Protein AF-0000000072252555 (afdb_homodimer)

InterPro domains:
  IPR002792 TRAM domain [PS50926] (82-146)
  IPR010280 (Uracil-5)-methyltransferase family [PF05958] (512-673)
  IPR010280 (Uracil-5)-methyltransferase family [PS51687] (168-676)
  IPR010280 (Uracil-5)-methyltransferase family [PTHR11061] (78-674)
  IPR012340 Nucleic acid-binding, OB-fold [G3DSA:2.40.50.140] (77-161)
  IPR012340 Nucleic acid-binding, OB-fold [SSF50249] (82-146)
  IPR029063 S-adenosyl-L-methionine-dependent methyltransferase superfamily [G3DSA:3.40.50.150] (162-238)
  IPR029063 S-adenosyl-L-methionine-dependent methyltransferase superfamily [G3DSA:3.40.50.150] (467-670)
  IPR029063 S-adenosyl-L-methionine-dependent methyltransferase superfamily [SSF53335] (384-673)
  IPR030391 RNA methyltransferase TrmA, conserved site [PS01231] (658-668)

Solvent-accessible surface area (backbone atoms only — not comparable to full-atom values): 78775 Å² total; per-residue (Å²): 139,86,80,71,85,75,81,81,82,81,77,79,78,80,79,76,79,73,86,76,78,86,80,81,77,82,73,82,82,74,76,74,77,80,66,77,79,73,75,74,75,74,76,75,74,71,76,83,73,82,78,78,79,78,77,78,76,81,70,51,74,80,88,61,70,95,60,77,78,67,74,66,71,82,70,72,86,66,85,70,88,65,79,56,72,67,41,75,43,78,35,55,21,68,36,62,36,84,77,72,38,24,7,32,25,59,43,74,77,47,100,86,39,70,43,43,34,35,24,49,83,37,51,44,62,23,34,30,36,26,30,27,73,41,72,56,94,79,36,30,34,25,40,54,37,34,67,35,62,64,39,22,81,44,56,41,79,49,88,40,76,51,55,84,52,46,45,50,72,56,66,32,50,48,38,32,61,60,54,53,50,51,50,52,48,48,52,52,50,51,53,48,51,53,47,28,53,58,32,32,77,72,70,64,41,53,69,88,60,41,43,73,49,78,62,41,61,49,47,83,65,64,30,58,41,39,29,44,29,60,45,76,29,36,30,17,35,25,41,51,72,62,64,75,63,50,51,48,90,34,43,36,48,42,55,66,72,83,52,40,54,67,79,77,80,78,74,79,90,82,84,78,89,79,74,85,82,77,78,75,64,65,26,35,66,68,72,67,47,74,38,85,20,49,13,40,42,29,72,99,30,92,66,31,17,32,65,57,67,66,56,58,41,37,44,68,66,58,28,52,48,50,44,50,50,50,65,64,40,53,82,29,29,88,70,60,43,21,36,24,27,73,84,78,70,46,58,31,34,37,27,46,33,42,34,48,30,38,25,88,81,67,43,60,32,28,38,39,34,40,27,25,33,70,66,89,44,69,64,33,47,49,52,52,41,50,52,34,46,51,48,34,58,67,26,32,75,61,69,62,30,39,42,25,30,33,34,24,32,30,84,65,77,62,89,65,86,63,48,81,43,76,44,78,60,32,68,85,51,79,58,43,42,33,35,39,44,38,51,74,75,41,25,36,70,18,68,59,55,68,46,79,86,66,52,52,50,35,67,42,46,91,79,56,81,67,73,44,20,56,68,36,44,12,44,46,50,39,52,50,50,73,65,43,65,47,79,78,55,78,63,61,78,65,72,46,79,78,78,82,77,85,83,70,88,71,68,81,52,83,72,73,73,69,76,70,54,41,35,35,38,23,41,50,26,49,46,26,62,66,49,60,71,46,39,87,54,34,49,34,28,39,29,32,18,67,52,58,70,32,31,52,37,19,51,51,23,29,57,73,58,70,46,79,48,55,45,68,41,70,41,53,63,90,81,42,61,61,64,61,53,45,38,70,76,36,56,65,47,73,78,35,42,31,39,27,38,36,37,44,46,60,68,81,33,68,56,66,70,48,42,49,50,63,43,60,40,56,81,82,39,39,51,44,21,39,40,44,38,30,60,26,65,66,35,44,46,52,42,48,53,56,34,41,70,65,24,66,48,40,35,68,41,37,38,34,40,36,44,53,37,63,42,41,50,58,47,33,34,40,36,30,31,36,55,48,74,74,57,65,65,61,64,57,64,67,65,64,65,77,69,79,83,77,77,82,74,79,126,139,81,84,72,82,78,79,78,74,86,72,84,83,76,90,75,80,75,87,80,80,83,79,81,81,78,74,85,75,79,76,74,75,80,66,79,79,74,75,74,75,76,75,75,75,71,77,82,75,84,79,78,80,78,76,78,74,80,70,49,74,78,86,61,68,96,59,76,79,66,75,66,67,82,71,71,85,68,84,70,88,65,81,56,71,68,41,75,44,79,36,54,21,68,35,64,38,83,77,71,39,25,7,32,25,59,44,74,79,46,98,88,38,72,43,44,34,36,23,49,84,38,52,43,62,21,34,30,35,26,32,28,73,42,71,56,95,79,35,31,34,24,38,53,39,33,67,36,56,62,47,23,81,44,55,41,80,49,89,39,76,50,56,83,52,46,45,50,72,58,68,32,50,49,38,31,61,58,55,53,50,50,50,52,47,51,52,52,49,51,54,48,50,55,48,28,52,59,33,32,76,72,71,64,40,54,68,88,60,41,45,72,49,76,63,41,61,48,46,84,63,66,32,59,40,40,30,44,28,62,45,78,29,34,31,18,36,26,41,49,72,62,64,75,63,50,51,49,94,33,56,40,50,41,55,66,72,85,55,41,54,67,79,80,81,80,72,90,75,78,85,76,91,78,74,82,85,75,76,77,66,65,27,37,66,64,74,65,48,75,37,85,21,48,14,39,41,28,74,99,31,92,66,31,16,32,66,56,66,66,58,59,42,36,45,68,65,59,30,51,48,51,45,49,51,51,65,64,41,53,84,29,29,88,70,59,43,20,37,24,27,73,82,78,70,46,57,30,34,36,29,46,32,43,34,48,30,37,25,88,83,68,44,59,31,29,38,37,35,40,27,26,32,72,65,91,46,71,66,32,46,50,52,52,42,49,52,34,47,52,49,33,57,66,26,34,74,62,69,62,27,40,42,24,29,35,35,23,32,30,85,65,78,62,90,65,87,62,49,81,43,78,46,79,60,32,70,85,50,80,57,42,41,34,37,41,58,38,58,38,86,53,23,31,64,17,54,58,57,68,39,78,85,64,48,53,49,34,67,42,45,89,79,56,80,68,74,42,21,56,67,36,43,16,44,46,49,34,52,50,50,74,65,42,65,46,79,78,54,77,65,64,77,64,74,49,80,76,79,79,76,85,81,74,86,76,70,82,51,83,71,72,73,68,78,69,56,42,34,36,38,23,41,50,25,50,47,27,60,67,47,60,70,46,38,88,55,34,49,33,29,38,28,33,18,68,52,56,70,32,31,52,36,19,50,52,22,29,58,72,58,71,46,80,47,55,45,69,40,70,40,55,64,90,80,43,60,63,63,60,53,44,35,69,75,36,54,65,48,72,80,35,43,32,40,26,38,35,38,44,45,60,66,81,33,69,55,68,71,47,41,49,50,61,44,60,42,54,82,84,38,39,50,45,22,39,40,42,38,29,62,26,66,68,35,44,47,52,43,48,54,55,32,41,71,66,24,66,46,40,36,68,41,36,37,36,40,37,44,52,35,64,40,40,50,57,46,32,33,38,38,30,30,34,55,48,75,75,57,65,66,61,64,58,65,67,63,67,67,76,71,80,85,78,78,85,78,79,133

pLDDT: mean 73.62, std 29.55, range [17.42, 98.62]

Foldseek 3Di:
DPDDPPPDPPPPPPCPDPPDDDDPPPDDPPDDDPPPPPPPPPPPPPVDDDDDDPPPPPPPDDPPQPPPPPPPPPDDPPPPQWDDAFDKDKWAFAAADFPARFTWTWRDPDPPDIAIETEALDHHQWIFTWGFHADDDRHTYTYGFFTDPDGGPQFDDAPFPCQLQQFPAFRDSRGHQVRLQVRLLVVLVVLVVVLQVVVVVVPLHDPVQAAADDFAEADPPQQFWQQFQKDKKWKAQFERGRDPQPCDPVNTRGRDDQALPPPPDPDDDDDDDPPDDPPRDHPSPDDSNRAIAIAHDGPPGPQYGYHDQDDRRRDDVVSVLSNLLCVLCRVCCVPQFPGAGLVVRDTWWTIWMWGWAQAQVRAIAIEIETETEPGPDPSSVVSVLVSQVVSCVVQVVVVNHYAWYKYAYDSDSDSDRHHPDMDTSDHDDFWDKHFACLPVDPDVCVVPPCPVSTGQIFTGGPPFDDQRRRSLVSVVLVVCQVQLCLVVQPDLPPPDPDDPDDDPDPPPPPPSPPRAFAEEEEEQCFLNSSVVSCQVSGQAYEYEHQDPVRQVRNVVSCVVVVRPRYHYDNDDLVPDQPVVVCCVGPVVLVVAAHQEYEYEDAQQADDLSNLLSLLPPDPRHRHFKYKYKYQHSNNVSVSVSSNCVSRSQKYWRYKYWGCSDHSHSITIMIIMIGGHVPPVVVVVVVVPPPDDPPPPDDD/DCPPPCPDDPPPDDDPDDDDDDDPDPPDPPDDDDPPPPPPPPPPPPVDDDDPDPPPPPPPDDPPDPPPPPPPPPDDPPPPQWDDAFDKDKWAFAAADFPARFTWTWDDPDPPDIAIETEALDHHQWIFTWGFHADDDRHTYTYGFFTDPDGGPQFDDAPFPCQLQQFPAFRDSRGHQVRLQVRLLVVLVVLVVVLQVVVVVVVLHDPVQAAADDFAEADPPQQFWQQFQKDKKWKAQFERGRDPQPCPPVNTRGRDDQALPPPDDPPDPDDDDDPDDPPRDHNSPDPSNRAIAIAHDGPPGPQYGYHDQDDRRRDDVVSVLSNLLCVLCRVCCVPQFPGAGLVVRDTWWTIWMWGWAQAQVRAIAIEIETETEPGPDPSSVVSVLVSQVVSCVVQVVVVNHYAWYKYAYDSDSDSDRHHPDMDTSDHDDQWDKHFADQPPVVDPVVPPPPPVSGGQIFTGGPPFDDQRRRSLVSVVLVVCQVQFCLVVQPDLPPPDPDDPDDDPDPPPPPPSPPRAFAEEEEEQCFLNSSVVSCQVSGQAYEYEHQDPVRLVRNVVSCVVVVRPRYHYDNDDVVPDQPVVVCCVGPVVLVVAAHQEYEYEDAQQADDLSNLLSLLPPDPRHRHFKYKYKYQHSNNVSVSCSSNCVSHSQKYWRYKYWGCSDHSHSTTMMIIMIGGHPPPVVVVVVVVVPPDDPPDPDDD

Secondary structure (DSSP, 8-state):
----------------------------------------------------------------SS-------S-------SPPTT-EEEEEEEEE-TTT-PEEEEEE-SSS-EEEEEEET--TT-EEEEEEEEE-SSEEEEEEEEEESSPPTTB---S-GGGGGT-SS-S-TTB-HHHHHHHHHHHHHHHHHHHHHHHHHTTS--GGG-EEPPPB-PPTTTTTSS--SEEEEEEEEEEE-PPP-EE-TTS-EE----------------SS-----------------EEEEEEEEPTT-SS-EEE-S--TTS-HHHHHHHHHHHHHHGGGTTTTSPBPBTTTTB-SEEEEEEEEEE-TTS-EEEEEEEEEPPPSSHHHHHHHHHHHHHHIIIIITTTSSEEEEEEEE---SS-----SEEEEEEES-S-EEEEE-SS------TTSS------EEEEE-TT----S-HHHHHHHHHHHHHTSS-SSSPPTT----------------S----SPPPEEEEET-TTTHHHHHHGGG-SEEEEEES-HHHHHHHHHHHHHTT--SEEEEE--TTTS-HHHHHHHH-GGGGTS--SEEEE---TT---HHHHHHHHTS-GGG--SEEEEEES-HHHHHHHHHHHHHH-TTEEEEEEEEE--STTSS--EEEEEEEE-STHHHHHHHTTSS----------/-----------------------------TT---------------------------------SS-------SS------SPPTT-EEEEEEEEE-TTT-PEEEEEE-SSS-EEEEEEET--TT-EEEEEEEEE-SSEEEEEEEEEESSPPTTB---S-GGGGGT-SS-S-TTB-HHHHHHHHHHHHHHHHHHHHHHHHHTTS--GGG-EEPPPB-PPTTTTTSS--SEEEEEEEEEEE-----EE-TTS-EE----------------SS-----------------EEEEEEEEPTT-SS-EEE-S--TTS-HHHHHHHHHHHHHHGGGTTTTSPBPBTTTTB-SEEEEEEEEEE-TTS-EEEEEEEEEPPPSSHHHHHHHHHHHHHHIIIIITTTSSEEEEEEEE---SS-----SEEEEEEES-S-EEEEE--GGGS----SSS------EEEEE-TT----S-HHHHHHHHHHHHHTSS-SSS--TT----------------S----SPPPEEEEET-TTTHHHHHHGGG-SEEEEEES-HHHHHHHHHHHHHTT--SEEEEE--TTTS-HHHHHHHH-GGGGTS--SEEEE---TT---HHHHHHHHT--GGG--SEEEEEES-HHHHHHHHHHHHHH-TTEEEEEEEEE--STTSS--EEEEEEEE-STHHHHHHHTGGG----------

Radius of gyration: 37.1 Å; Cα contacts (8 Å, |Δi|>4): 2634; chains: 2; bounding box: 156×126×114 Å

Structure (mmCIF, N/CA/C/O backbone):
data_AF-0000000072252555-model_v1
#
loop_
_entity.id
_entity.type
_entity.pdbx_description
1 polymer 'Similar to RNA methyltransferase'
#
loop_
_atom_site.group_PDB
_atom_site.id
_atom_site.type_symbol
_atom_site.label_atom_id
_atom_site.label_alt_id
_atom_site.label_comp_id
_atom_site.label_asym_id
_atom_site.label_entity_id
_atom_site.label_seq_id
_atom_site.pdbx_PDB_ins_code
_atom_site.Cartn_x
_atom_site.Cartn_y
_atom_site.Cartn_z
_atom_site.occupancy
_atom_site.B_iso_or_equiv
_atom_site.auth_seq_id
_atom_site.auth_comp_id
_atom_site.auth_asym_id
_atom_site.auth_atom_id
_atom_site.pdbx_PDB_model_num
ATOM 1 N N . MET A 1 1 ? 84 -8.602 -35.688 1 18.44 1 MET A N 1
ATOM 2 C CA . MET A 1 1 ? 83.188 -8.078 -36.812 1 18.44 1 MET A CA 1
ATOM 3 C C . MET A 1 1 ? 81.812 -7.652 -36.344 1 18.44 1 MET A C 1
ATOM 5 O O . MET A 1 1 ? 81.062 -8.445 -35.719 1 18.44 1 MET A O 1
ATOM 9 N N . ARG A 1 2 ? 81.562 -6.293 -36 1 19.58 2 ARG A N 1
ATOM 10 C CA . ARG A 1 2 ? 80.812 -5.23 -35.344 1 19.58 2 ARG A CA 1
ATOM 11 C C . ARG A 1 2 ? 79.5 -4.977 -36 1 19.58 2 ARG A C 1
ATOM 13 O O . ARG A 1 2 ? 79.375 -4.148 -36.906 1 19.58 2 ARG A O 1
ATOM 20 N N . THR A 1 3 ? 78.812 -6.09 -36.438 1 19.28 3 THR A N 1
ATOM 21 C CA . THR A 1 3 ? 77.812 -5.984 -37.5 1 19.28 3 THR A CA 1
ATOM 22 C C . THR A 1 3 ? 76.625 -5.141 -37.031 1 19.28 3 THR A C 1
ATOM 24 O O . THR A 1 3 ? 76.125 -5.332 -35.938 1 19.28 3 THR A O 1
ATOM 27 N N . GLU A 1 4 ? 76.188 -3.977 -37.656 1 19.8 4 GLU A N 1
ATOM 28 C CA . GLU A 1 4 ? 75.625 -2.643 -37.719 1 19.8 4 GLU A CA 1
ATOM 29 C C . GLU A 1 4 ? 74.125 -2.715 -37.812 1 19.8 4 GLU A C 1
ATOM 31 O O . GLU A 1 4 ? 73.438 -1.688 -37.938 1 19.8 4 GLU A O 1
ATOM 36 N N . ILE A 1 5 ? 73.375 -3.768 -37.344 1 19.53 5 ILE A N 1
ATOM 37 C CA . ILE A 1 5 ? 72.125 -3.992 -38 1 19.53 5 ILE A CA 1
ATOM 38 C C . ILE A 1 5 ? 71.125 -2.865 -37.688 1 19.53 5 ILE A C 1
ATOM 40 O O . ILE A 1 5 ? 70.812 -2.662 -36.5 1 19.53 5 ILE A O 1
ATOM 44 N N . ARG A 1 6 ? 70.938 -1.775 -38.469 1 18.58 6 ARG A N 1
ATOM 45 C CA . ARG A 1 6 ? 70.375 -0.423 -38.531 1 18.58 6 ARG A CA 1
ATOM 46 C C . ARG A 1 6 ? 68.812 -0.447 -38.5 1 18.58 6 ARG A C 1
ATOM 48 O O . ARG A 1 6 ? 68.188 -0.73 -39.5 1 18.58 6 ARG A O 1
ATOM 55 N N . THR A 1 7 ? 68.188 -1.161 -37.562 1 20 7 THR A N 1
ATOM 56 C CA . THR A 1 7 ? 66.812 -1.56 -37.75 1 20 7 THR A CA 1
ATOM 57 C C . THR A 1 7 ? 65.875 -0.335 -37.844 1 20 7 THR A C 1
ATOM 59 O O . THR A 1 7 ? 66.062 0.623 -37.062 1 20 7 THR A O 1
ATOM 62 N N . GLY A 1 8 ? 65.25 -0.013 -38.969 1 18.56 8 GLY A N 1
ATOM 63 C CA . GLY A 1 8 ? 64.438 0.967 -39.719 1 18.56 8 GLY A CA 1
ATOM 64 C C . GLY A 1 8 ? 63.219 1.451 -39 1 18.56 8 GLY A C 1
ATOM 65 O O . GLY A 1 8 ? 62.562 0.671 -38.312 1 18.56 8 GLY A O 1
ATOM 66 N N . ALA A 1 9 ? 63.062 2.762 -38.5 1 20.27 9 ALA A N 1
ATOM 67 C CA . ALA A 1 9 ? 62.344 3.773 -37.75 1 20.27 9 ALA A CA 1
ATOM 68 C C . ALA A 1 9 ? 60.969 4.043 -38.312 1 20.27 9 ALA A C 1
ATOM 70 O O . ALA A 1 9 ? 60.844 4.707 -39.344 1 20.27 9 ALA A O 1
ATOM 71 N N . VAL A 1 10 ? 60.094 2.945 -38.656 1 18.72 10 VAL A N 1
ATOM 72 C CA . VAL A 1 10 ? 58.969 3.16 -39.531 1 18.72 10 VAL A CA 1
ATOM 73 C C . VAL A 1 10 ? 58.031 4.207 -38.906 1 18.72 10 VAL A C 1
ATOM 75 O O . VAL A 1 10 ? 57.688 4.148 -37.719 1 18.72 10 VAL A O 1
ATOM 78 N N . LEU A 1 11 ? 57.75 5.34 -39.562 1 18.86 11 LEU A N 1
ATOM 79 C CA . LEU A 1 11 ? 57.188 6.691 -39.562 1 18.86 11 LEU A CA 1
ATOM 80 C C . LEU A 1 11 ? 55.688 6.66 -39.438 1 18.86 11 LEU A C 1
ATOM 82 O O . LEU A 1 11 ? 54.969 6.336 -40.406 1 18.86 11 LEU A O 1
ATOM 86 N N . VAL A 1 12 ? 55.062 5.816 -38.531 1 18.83 12 VAL A N 1
ATOM 87 C CA . VAL A 1 12 ? 53.656 5.527 -38.719 1 18.83 12 VAL A CA 1
ATOM 88 C C . VAL A 1 12 ? 52.844 6.801 -38.531 1 18.83 12 VAL A C 1
ATOM 90 O O . VAL A 1 12 ? 52.906 7.449 -37.5 1 18.83 12 VAL A O 1
ATOM 93 N N . GLU A 1 13 ? 52.5 7.512 -39.594 1 18.34 13 GLU A N 1
ATOM 94 C CA . GLU A 1 13 ? 51.875 8.789 -39.906 1 18.34 13 GLU A CA 1
ATOM 95 C C . GLU A 1 13 ? 50.438 8.828 -39.375 1 18.34 13 GLU A C 1
ATOM 97 O O . GLU A 1 13 ? 49.562 8.062 -39.812 1 18.34 13 GLU A O 1
ATOM 102 N N . ARG A 1 14 ? 50.219 8.891 -38.062 1 18.28 14 ARG A N 1
ATOM 103 C CA . ARG A 1 14 ? 48.938 8.773 -37.344 1 18.28 14 ARG A CA 1
ATOM 104 C C . ARG A 1 14 ? 48 9.906 -37.75 1 18.28 14 ARG A C 1
ATOM 106 O O . ARG A 1 14 ? 48.281 11.078 -37.5 1 18.28 14 ARG A O 1
ATOM 113 N N . THR A 1 15 ? 47.344 9.805 -38.938 1 17.42 15 THR A N 1
ATOM 114 C CA . THR A 1 15 ? 46.469 10.789 -39.594 1 17.42 15 THR A CA 1
ATOM 115 C C . THR A 1 15 ? 45.281 11.141 -38.688 1 17.42 15 THR A C 1
ATOM 117 O O . THR A 1 15 ? 44.5 10.266 -38.281 1 17.42 15 THR A O 1
ATOM 120 N N . TYR A 1 16 ? 45.344 12.156 -37.812 1 19.36 16 TYR A N 1
ATOM 121 C CA . TYR A 1 16 ? 44.5 12.797 -36.844 1 19.36 16 TYR A CA 1
ATOM 122 C C . TYR A 1 16 ? 43.25 13.383 -37.5 1 19.36 16 TYR A C 1
ATOM 124 O O . TYR A 1 16 ? 43.312 14.438 -38.125 1 19.36 16 TYR A O 1
ATOM 132 N N . VAL A 1 17 ? 42.5 12.523 -38.312 1 17.8 17 VAL A N 1
ATOM 133 C CA . VAL A 1 17 ? 41.469 13.18 -39.125 1 17.8 17 VAL A CA 1
ATOM 134 C C . VAL A 1 17 ? 40.562 13.984 -38.219 1 17.8 17 VAL A C 1
ATOM 136 O O . VAL A 1 17 ? 40.188 13.539 -37.125 1 17.8 17 VAL A O 1
ATOM 139 N N . SER A 1 18 ? 40.219 15.242 -38.562 1 18.14 18 SER A N 1
ATOM 140 C CA . SER A 1 18 ? 39.656 16.531 -38.188 1 18.14 18 SER A CA 1
ATOM 141 C C . SER A 1 18 ? 38.125 16.453 -38.094 1 18.14 18 SER A C 1
ATOM 143 O O . SER A 1 18 ? 37.469 17.484 -38.062 1 18.14 18 SER A O 1
ATOM 145 N N . LEU A 1 19 ? 37.5 15.234 -37.844 1 18.5 19 LEU A N 1
ATOM 146 C CA . LEU A 1 19 ? 36.125 15.234 -38.25 1 18.5 19 LEU A CA 1
ATOM 147 C C . LEU A 1 19 ? 35.312 16.297 -37.5 1 18.5 19 LEU A C 1
ATOM 149 O O . LEU A 1 19 ? 35.25 16.266 -36.281 1 18.5 19 LEU A O 1
ATOM 153 N N . PHE A 1 20 ? 35 17.453 -38.062 1 17.81 20 PHE A N 1
ATOM 154 C CA . PHE A 1 20 ? 34.438 1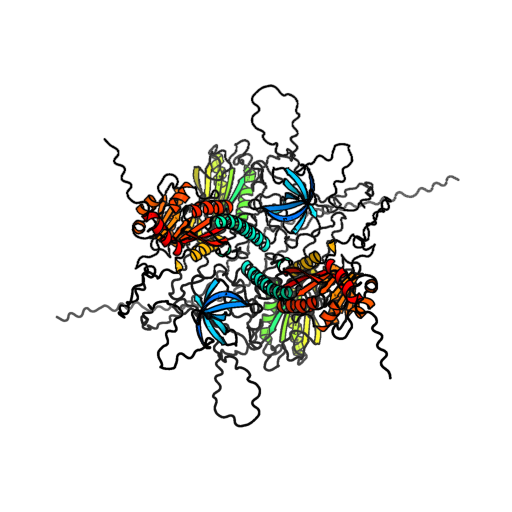8.781 -37.844 1 17.81 20 PHE A CA 1
ATOM 155 C C . PHE A 1 20 ? 33.062 18.703 -37.25 1 17.81 20 PHE A C 1
ATOM 157 O O . PHE A 1 20 ? 32.469 17.625 -37.156 1 17.81 20 PHE A O 1
ATOM 164 N N . GLU A 1 21 ? 31.969 19.297 -37.875 1 17.89 21 GLU A N 1
ATOM 165 C CA . GLU A 1 21 ? 31.266 20.562 -37.625 1 17.89 21 GLU A CA 1
ATOM 166 C C . GLU A 1 21 ? 29.875 20.297 -37.031 1 17.89 21 GLU A C 1
ATOM 168 O O . GLU A 1 21 ? 29.453 21.016 -36.125 1 17.89 21 GLU A O 1
ATOM 173 N N . ARG A 1 22 ? 28.922 19.453 -37.594 1 19.19 22 ARG A N 1
ATOM 174 C CA . ARG A 1 22 ? 27.672 20.094 -37.969 1 19.19 22 ARG A CA 1
ATOM 175 C C . ARG A 1 22 ? 26.75 20.219 -36.781 1 19.19 22 ARG A C 1
ATOM 177 O O . ARG A 1 22 ? 26.656 19.297 -35.969 1 19.19 22 ARG A O 1
ATOM 184 N N . PRO A 1 23 ? 26.078 21.391 -36.5 1 20.83 23 PRO A N 1
ATOM 185 C CA . PRO A 1 23 ? 25.391 21.984 -35.344 1 20.83 23 PRO A CA 1
ATOM 186 C C . PRO A 1 23 ? 23.969 21.438 -35.156 1 20.83 23 PRO A C 1
ATOM 188 O O . PRO A 1 23 ? 23.125 21.625 -36.031 1 20.83 23 PRO A O 1
ATOM 191 N N . VAL A 1 24 ? 23.703 20.125 -34.875 1 19.48 24 VAL A N 1
ATOM 192 C CA . VAL A 1 24 ? 22.344 19.609 -35.062 1 19.48 24 VAL A CA 1
ATOM 193 C C . VAL A 1 24 ? 21.391 20.312 -34.125 1 19.48 24 VAL A C 1
ATOM 195 O O . VAL A 1 24 ? 21.625 20.359 -32.906 1 19.48 24 VAL A O 1
ATOM 198 N N . SER A 1 25 ? 20.516 21.219 -34.625 1 18.86 25 SER A N 1
ATOM 199 C CA . SER A 1 25 ? 19.531 22.172 -34.125 1 18.86 25 SER A CA 1
ATOM 200 C C . SER A 1 25 ? 18.375 21.469 -33.438 1 18.86 25 SER A C 1
ATOM 202 O O . SER A 1 25 ? 17.312 21.25 -34.031 1 18.86 25 SER A O 1
ATOM 204 N N . LEU A 1 26 ? 18.531 20.625 -32.438 1 19.11 26 LEU A N 1
ATOM 205 C CA . LEU A 1 26 ? 17.484 19.703 -32.031 1 19.11 26 LEU A CA 1
ATOM 206 C C . LEU A 1 26 ? 16.312 20.453 -31.406 1 19.11 26 LEU A C 1
ATOM 208 O O . LEU A 1 26 ? 16.484 21.203 -30.438 1 19.11 26 LEU A O 1
ATOM 212 N N . LYS A 1 27 ? 15.273 20.719 -32.156 1 19.17 27 LYS A N 1
ATOM 213 C CA . LYS A 1 27 ? 14.016 21.438 -31.938 1 19.17 27 LYS A CA 1
ATOM 214 C C . LYS A 1 27 ? 13.227 20.828 -30.781 1 19.17 27 LYS A C 1
ATOM 216 O O . LYS A 1 27 ? 13.25 19.609 -30.578 1 19.17 27 LYS A O 1
ATOM 221 N N . PRO A 1 28 ? 12.453 21.641 -29.984 1 19.58 28 PRO A N 1
ATOM 222 C CA . PRO A 1 28 ? 11.93 21.609 -28.609 1 19.58 28 PRO A CA 1
ATOM 223 C C . PRO A 1 28 ? 10.641 20.797 -28.5 1 19.58 28 PRO A C 1
ATOM 225 O O . PRO A 1 28 ? 9.977 20.828 -27.453 1 19.58 28 PRO A O 1
ATOM 228 N N . ALA A 1 29 ? 10.547 19.516 -28.906 1 19.75 29 ALA A N 1
ATOM 229 C CA . ALA A 1 29 ? 9.234 18.984 -29.266 1 19.75 29 ALA A CA 1
ATOM 230 C C . ALA A 1 29 ? 8.391 18.703 -28.031 1 19.75 29 ALA A C 1
ATOM 232 O O . ALA A 1 29 ? 7.422 17.938 -28.094 1 19.75 29 ALA A O 1
ATOM 233 N N . PHE A 1 30 ? 8.539 19.203 -26.812 1 19.25 30 PHE A N 1
ATOM 234 C CA . PHE A 1 30 ? 7.992 18.516 -25.641 1 19.25 30 PHE A CA 1
ATOM 235 C C . PHE A 1 30 ? 6.484 18.719 -25.562 1 19.25 30 PHE A C 1
ATOM 237 O O . PHE A 1 30 ? 5.848 18.281 -24.594 1 19.25 30 PHE A O 1
ATOM 244 N N . ALA A 1 31 ? 5.832 19.5 -26.438 1 17.77 31 ALA A N 1
ATOM 245 C CA . ALA A 1 31 ? 4.699 20.266 -25.906 1 17.77 31 ALA A CA 1
ATOM 246 C C . ALA A 1 31 ? 3.506 19.344 -25.641 1 17.77 31 ALA A C 1
ATOM 248 O O . ALA A 1 31 ? 2.738 19.578 -24.703 1 17.77 31 ALA A O 1
ATOM 249 N N . ARG A 1 32 ? 3.08 18.359 -26.391 1 18.8 32 ARG A N 1
ATOM 250 C CA . ARG A 1 32 ? 1.7 18.391 -26.875 1 18.8 32 ARG A CA 1
ATOM 251 C C . ARG A 1 32 ? 0.785 17.578 -25.953 1 18.8 32 ARG A C 1
ATOM 253 O O . ARG A 1 32 ? -0.438 17.625 -26.094 1 18.8 32 ARG A O 1
ATOM 260 N N . VAL A 1 33 ? 1.172 16.609 -25.109 1 19.97 33 VAL A N 1
ATOM 261 C CA . VAL A 1 33 ? 0.308 15.438 -25.188 1 19.97 33 VAL A CA 1
ATOM 262 C C . VAL A 1 33 ? -0.941 15.648 -24.344 1 19.97 33 VAL A C 1
ATOM 264 O O . VAL A 1 33 ? -1.837 14.805 -24.312 1 19.97 33 VAL A O 1
ATOM 267 N N . LEU A 1 34 ? -1.016 16.625 -23.469 1 19.33 34 LEU A N 1
ATOM 268 C CA . LEU A 1 34 ? -1.925 16.391 -22.344 1 19.33 34 LEU A CA 1
ATOM 269 C C . LEU A 1 34 ? -3.379 16.5 -22.797 1 19.33 34 LEU A C 1
ATOM 271 O O . LEU A 1 34 ? -3.902 17.609 -22.953 1 19.33 34 LEU A O 1
ATOM 275 N N . SER A 1 35 ? -3.756 16.047 -23.969 1 19 35 SER A N 1
ATOM 276 C CA . SER A 1 35 ? -5.082 16.5 -24.375 1 19 35 SER A CA 1
ATOM 277 C C . SER A 1 35 ? -6.156 15.961 -23.438 1 19 35 SER A C 1
ATOM 279 O O . SER A 1 35 ? -6.168 14.773 -23.094 1 19 35 SER A O 1
ATOM 281 N N . PRO A 1 36 ? -6.793 16.797 -22.672 1 20.7 36 PRO A N 1
ATOM 282 C CA . PRO A 1 36 ? -7.871 16.531 -21.719 1 20.7 36 PRO A CA 1
ATOM 283 C C . PRO A 1 36 ? -9.062 15.828 -22.375 1 20.7 36 PRO A C 1
ATOM 285 O O . PRO A 1 36 ? -9.57 16.281 -23.391 1 20.7 36 PRO A O 1
ATOM 288 N N . ILE A 1 37 ? -9.086 14.539 -22.5 1 19.92 37 ILE A N 1
ATOM 289 C CA . ILE A 1 37 ? -10.148 13.773 -23.141 1 19.92 37 ILE A CA 1
ATOM 290 C C . ILE A 1 37 ? -11.5 14.18 -22.562 1 19.92 37 ILE A C 1
ATOM 292 O O . ILE A 1 37 ? -11.758 13.984 -21.375 1 19.92 37 ILE A O 1
ATOM 296 N N . ILE A 1 38 ? -12.031 15.312 -22.938 1 20.09 38 ILE A N 1
ATOM 297 C CA . ILE A 1 38 ? -13.32 15.844 -22.516 1 20.09 38 ILE A CA 1
ATOM 298 C C . ILE A 1 38 ? -14.438 14.875 -22.922 1 20.09 38 ILE A C 1
ATOM 300 O O . ILE A 1 38 ? -14.633 14.609 -24.109 1 20.09 38 ILE A O 1
ATOM 304 N N . TYR A 1 39 ? -14.641 13.828 -22.172 1 19.03 39 TYR A N 1
ATOM 305 C CA . TYR A 1 39 ? -15.711 12.859 -22.406 1 19.03 39 TYR A CA 1
ATOM 306 C C . TYR A 1 39 ? -17.047 13.562 -22.531 1 19.03 39 TYR A C 1
ATOM 308 O O . TYR A 1 39 ? -17.453 14.336 -21.656 1 19.03 39 TYR A O 1
ATOM 316 N N . ARG A 1 40 ? -17.328 14.055 -23.688 1 20.25 40 ARG A N 1
ATOM 317 C CA . ARG A 1 40 ? -18.625 14.664 -23.969 1 20.25 40 ARG A CA 1
ATOM 318 C C . ARG A 1 40 ? -19.766 13.695 -23.688 1 20.25 40 ARG A C 1
ATOM 320 O O . ARG A 1 40 ? -19.922 12.688 -24.391 1 20.25 40 ARG A O 1
ATOM 327 N N . ALA A 1 41 ? -20.016 13.43 -22.422 1 19.39 41 ALA A N 1
ATOM 328 C CA . ALA A 1 41 ? -21.188 12.625 -22.047 1 19.39 41 ALA A CA 1
ATOM 329 C C . ALA A 1 41 ? -22.453 13.156 -22.719 1 19.39 41 ALA A C 1
ATOM 331 O O . ALA A 1 41 ? -22.797 14.328 -22.578 1 19.39 41 ALA A O 1
ATOM 332 N N . ARG A 1 42 ? -22.625 12.82 -23.922 1 20.12 42 ARG A N 1
ATOM 333 C CA . ARG A 1 42 ? -23.844 13.172 -24.656 1 20.12 42 ARG A CA 1
ATOM 334 C C . ARG A 1 42 ? -25.094 12.789 -23.875 1 20.12 42 ARG A C 1
ATOM 336 O O . ARG A 1 42 ? -25.281 11.625 -23.531 1 20.12 42 ARG A O 1
ATOM 343 N N . VAL A 1 43 ? -25.469 13.664 -22.953 1 19.73 43 VAL A N 1
ATOM 344 C CA . VAL A 1 43 ? -26.719 13.617 -22.188 1 19.73 43 VAL A CA 1
ATOM 345 C C . VAL A 1 43 ? -27.891 13.438 -23.141 1 19.73 43 VAL A C 1
ATOM 347 O O . VAL A 1 43 ? -28.156 14.297 -23.984 1 19.73 43 VAL A O 1
ATOM 350 N N . TRP A 1 44 ? -28.016 12.242 -23.703 1 18.62 44 TRP A N 1
ATOM 351 C CA . TRP A 1 44 ? -29.172 11.953 -24.547 1 18.62 44 TRP A CA 1
ATOM 352 C C . TRP A 1 44 ? -30.469 12.328 -23.828 1 18.62 44 TRP A C 1
ATOM 354 O O . TRP A 1 44 ? -30.688 11.938 -22.688 1 18.62 44 TRP A O 1
ATOM 364 N N . GLN A 1 45 ? -30.969 13.461 -24.141 1 19.08 45 GLN A N 1
ATOM 365 C CA . GLN A 1 45 ? -32.156 14.141 -23.656 1 19.08 45 GLN A CA 1
ATOM 366 C C . GLN A 1 45 ? -33.406 13.312 -23.922 1 19.08 45 GLN A C 1
ATOM 368 O O . GLN A 1 45 ? -33.938 13.312 -25.031 1 19.08 45 GLN A O 1
ATOM 373 N N . ARG A 1 46 ? -33.375 11.984 -23.734 1 18.72 46 ARG A N 1
ATOM 374 C CA . ARG A 1 46 ? -34.656 11.5 -24.203 1 18.72 46 ARG A CA 1
ATOM 375 C C . ARG A 1 46 ? -35.812 12.133 -23.422 1 18.72 46 ARG A C 1
ATOM 377 O O . ARG A 1 46 ? -35.719 12.266 -22.188 1 18.72 46 ARG A O 1
ATOM 384 N N . PRO A 1 47 ? -36.75 12.734 -24.047 1 20.16 47 PRO A N 1
ATOM 385 C CA . PRO A 1 47 ? -37.875 13.508 -23.562 1 20.16 47 PRO A CA 1
ATOM 386 C C . PRO A 1 47 ? -38.875 12.672 -22.734 1 20.16 47 PRO A C 1
ATOM 3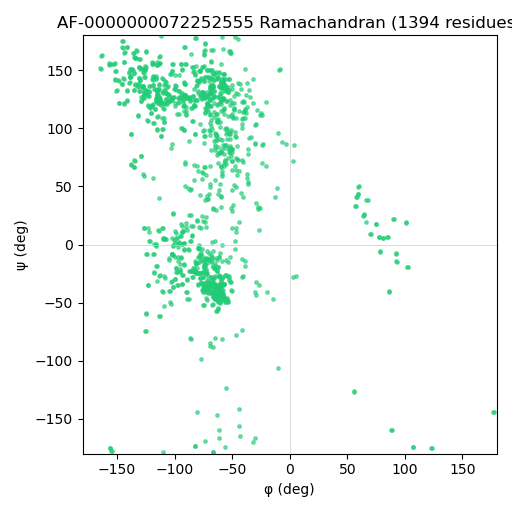88 O O . PRO A 1 47 ? -39.938 13.156 -22.359 1 20.16 47 PRO A O 1
ATOM 391 N N . CYS A 1 48 ? -38.344 11.617 -22.047 1 18.25 48 CYS A N 1
ATOM 392 C CA . CYS A 1 48 ? -39.469 10.75 -21.719 1 18.25 48 CYS A CA 1
ATOM 393 C C . CYS A 1 48 ? -40.469 11.461 -20.812 1 18.25 48 CYS A C 1
ATOM 395 O O . CYS A 1 48 ? -40.094 12.109 -19.828 1 18.25 48 CYS A O 1
ATOM 397 N N . HIS A 1 49 ? -41.719 11.617 -21.188 1 18.67 49 HIS A N 1
ATOM 398 C CA . HIS A 1 49 ? -42.938 12.328 -20.812 1 18.67 49 HIS A CA 1
ATOM 399 C C . HIS A 1 49 ? -43.438 11.891 -19.438 1 18.67 49 HIS A C 1
ATOM 401 O O . HIS A 1 49 ? -43.812 12.727 -18.609 1 18.67 49 HIS A O 1
ATOM 407 N N . ARG A 1 50 ? -43.719 10.555 -19.203 1 18.92 50 ARG A N 1
ATOM 408 C CA . ARG A 1 50 ? -45.062 10.391 -18.656 1 18.92 50 ARG A CA 1
ATOM 409 C C . ARG A 1 50 ? -45.094 10.664 -17.156 1 18.92 50 ARG A C 1
ATOM 411 O O . ARG A 1 50 ? -44.062 10.539 -16.484 1 18.92 50 ARG A O 1
ATOM 418 N N . SER A 1 51 ? -46.219 11.086 -16.578 1 18.42 51 SER A N 1
ATOM 419 C CA . SER A 1 51 ? -46.781 11.789 -15.438 1 18.42 51 SER A CA 1
ATOM 420 C C . SER A 1 51 ? -46.844 10.898 -14.203 1 18.42 51 SER A C 1
ATOM 422 O O . SER A 1 51 ? -47.344 11.305 -13.148 1 18.42 51 SER A O 1
ATOM 424 N N . ARG A 1 52 ? -46.094 9.664 -14.164 1 18.03 52 ARG A N 1
ATOM 425 C CA . ARG A 1 52 ? -46.844 8.812 -13.242 1 18.03 52 ARG A CA 1
ATOM 426 C C . ARG A 1 52 ? -46.812 9.367 -11.828 1 18.03 52 ARG A C 1
ATOM 428 O O . ARG A 1 52 ? -45.844 10.023 -11.438 1 18.03 52 ARG A O 1
ATOM 435 N N . GLN A 1 53 ? -47.938 9.258 -11.109 1 19.09 53 GLN A N 1
ATOM 436 C CA . GLN A 1 53 ? -48.531 9.68 -9.836 1 19.09 53 GLN A CA 1
ATOM 437 C C . GLN A 1 53 ? -47.75 9.078 -8.656 1 19.09 53 GLN A C 1
ATOM 439 O O . GLN A 1 53 ? -47.594 7.863 -8.578 1 19.09 53 GLN A O 1
ATOM 444 N N . THR A 1 54 ? -46.75 9.773 -8.18 1 19.41 54 THR A N 1
ATOM 445 C CA . THR A 1 54 ? -45.75 9.398 -7.176 1 19.41 54 THR A CA 1
ATOM 446 C C . THR A 1 54 ? -46.438 9.055 -5.852 1 19.41 54 THR A C 1
ATOM 448 O O . THR A 1 54 ? -47.031 9.922 -5.215 1 19.41 54 THR A O 1
ATOM 451 N N . ARG A 1 55 ? -47 7.754 -5.793 1 19.53 55 ARG A N 1
ATOM 452 C CA . ARG A 1 55 ? -47.688 7.363 -4.555 1 19.53 55 ARG A CA 1
ATOM 453 C C . ARG A 1 55 ? -46.719 7.477 -3.367 1 19.53 55 ARG A C 1
ATOM 455 O O . ARG A 1 55 ? -45.531 7.152 -3.482 1 19.53 55 ARG A O 1
ATOM 462 N N . HIS A 1 56 ? -47.031 8.352 -2.488 1 19.22 56 HIS A N 1
ATOM 463 C CA . HIS A 1 56 ? -46.406 8.867 -1.274 1 19.22 56 HIS A CA 1
ATOM 464 C C . HIS A 1 56 ? -46.156 7.75 -0.268 1 19.22 56 HIS A C 1
ATOM 466 O O . HIS A 1 56 ? -47.094 7.195 0.303 1 19.22 56 HIS A O 1
ATOM 472 N N . PHE A 1 57 ? -45.312 6.715 -0.696 1 19.36 57 PHE A N 1
ATOM 473 C CA . PHE A 1 57 ? -45.25 5.625 0.273 1 19.36 57 PHE A CA 1
ATOM 474 C C . PHE A 1 57 ? -44.656 6.105 1.589 1 19.36 57 PHE A C 1
ATOM 476 O O . PHE A 1 57 ? -43.625 6.809 1.595 1 19.36 57 PHE A O 1
ATOM 483 N N . SER A 1 58 ? -45.469 6.289 2.658 1 19.66 58 SER A N 1
ATOM 484 C CA . SER A 1 58 ? -45.281 6.711 4.043 1 19.66 58 SER A CA 1
ATOM 485 C C . SER A 1 58 ? -44.312 5.789 4.781 1 19.66 58 SER A C 1
ATOM 487 O O . SER A 1 58 ? -44.656 4.66 5.133 1 19.66 58 SER A O 1
ATOM 489 N N . ALA A 1 59 ? -43.125 5.73 4.391 1 19.75 59 ALA A N 1
ATOM 490 C CA . ALA A 1 59 ? -42.188 4.672 4.793 1 19.75 59 ALA A CA 1
ATOM 491 C C . ALA A 1 59 ? -41.75 4.848 6.242 1 19.75 59 ALA A C 1
ATOM 493 O O . ALA A 1 59 ? -40.562 4.902 6.527 1 19.75 59 ALA A O 1
ATOM 494 N N . GLY A 1 60 ? -42.5 5.512 7.105 1 20.38 60 GLY A N 1
ATOM 495 C CA . GLY A 1 60 ? -41.812 5.941 8.312 1 20.38 60 GLY A CA 1
ATOM 496 C C . GLY A 1 60 ? -41.344 4.785 9.188 1 20.38 60 GLY A C 1
ATOM 497 O O . GLY A 1 60 ? -41 4.98 10.352 1 20.38 60 GLY A O 1
ATOM 498 N N . GLU A 1 61 ? -41.531 3.525 8.789 1 20.95 61 GLU A N 1
ATOM 499 C CA . GLU A 1 61 ? -41.562 2.584 9.906 1 20.95 61 GLU A CA 1
ATOM 500 C C . GLU A 1 61 ? -40.219 2.473 10.586 1 20.95 61 GLU A C 1
ATOM 502 O O . GLU A 1 61 ? -39.188 2.713 9.961 1 20.95 61 GLU A O 1
ATOM 507 N N . ARG A 1 62 ? -40.188 2.223 11.93 1 23.58 62 ARG A N 1
ATOM 508 C CA . ARG A 1 62 ? -39.312 2.092 13.094 1 23.58 62 ARG A CA 1
ATOM 509 C C . ARG A 1 62 ? -38.219 1.073 12.836 1 23.58 62 ARG A C 1
ATOM 511 O O . ARG A 1 62 ? -38.469 -0.073 12.469 1 23.58 62 ARG A O 1
ATOM 518 N N . LEU A 1 63 ? -37.094 1.553 12.445 1 22.67 63 LEU A N 1
ATOM 519 C CA . LEU A 1 63 ? -35.938 0.843 11.93 1 22.67 63 LEU A CA 1
ATOM 520 C C . LEU A 1 63 ? -35.406 -0.151 12.961 1 22.67 63 LEU A C 1
ATOM 522 O O . LEU A 1 63 ? -34.469 0.16 13.711 1 22.67 63 LEU A O 1
ATOM 526 N N . SER A 1 64 ? -36.312 -0.797 13.859 1 21.83 64 SER A N 1
ATOM 527 C CA . SER A 1 64 ? -35.969 -1.814 14.844 1 21.83 64 SER A CA 1
ATOM 528 C C . SER A 1 64 ? -35.094 -2.902 14.219 1 21.83 64 SER A C 1
ATOM 530 O O . SER A 1 64 ? -35 -2.998 12.992 1 21.83 64 SER A O 1
ATOM 532 N N . SER A 1 65 ? -34.625 -4.004 15.07 1 24.33 65 SER A N 1
ATOM 533 C CA . SER A 1 65 ? -34 -5.285 14.727 1 24.33 65 SER A CA 1
ATOM 534 C C . SER A 1 65 ? -34.625 -5.867 13.461 1 24.33 65 SER A C 1
ATOM 536 O O . SER A 1 65 ? -35.781 -5.555 13.117 1 24.33 65 SER A O 1
ATOM 538 N N . ALA A 1 66 ? -33.688 -6.23 12.5 1 28 66 ALA A N 1
ATOM 539 C CA . ALA A 1 66 ? -34.344 -6.805 11.336 1 28 66 ALA A CA 1
ATOM 540 C C . ALA A 1 66 ? -35.562 -7.645 11.758 1 28 66 ALA A C 1
ATOM 542 O O . ALA A 1 66 ? -35.406 -8.766 12.25 1 28 66 ALA A O 1
ATOM 543 N N . THR A 1 67 ? -36.5 -6.941 12.578 1 25.47 67 THR A N 1
ATOM 544 C CA . THR A 1 67 ? -37.688 -7.738 12.875 1 25.47 67 THR A CA 1
ATOM 545 C C . THR A 1 67 ? -38.375 -8.164 11.594 1 25.47 67 THR A C 1
ATOM 547 O O . THR A 1 67 ? -38.562 -7.359 10.672 1 25.47 67 THR A O 1
ATOM 550 N N . MET A 1 68 ? -38.562 -9.422 11.5 1 25.47 68 MET A N 1
ATOM 551 C CA . MET A 1 68 ? -39.438 -10.047 10.5 1 25.47 68 MET A CA 1
ATOM 552 C C . MET A 1 68 ? -40.781 -9.344 10.422 1 25.47 68 MET A C 1
ATOM 554 O O . MET A 1 68 ? -41.5 -9.242 11.422 1 25.47 68 MET A O 1
ATOM 558 N N . VAL A 1 69 ? -41 -8.25 9.898 1 25.36 69 VAL A N 1
ATOM 559 C CA . VAL A 1 69 ? -42.438 -7.988 9.688 1 25.36 69 VAL A CA 1
ATOM 560 C C . VAL A 1 69 ? -43.062 -9.172 8.953 1 25.36 69 VAL A C 1
ATOM 562 O O . VAL A 1 69 ? -42.781 -9.398 7.777 1 25.36 69 VAL A O 1
ATOM 565 N N . ALA A 1 70 ? -43.469 -10.227 9.766 1 24.66 70 ALA A N 1
ATOM 566 C CA . ALA A 1 70 ? -44.312 -11.336 9.305 1 24.66 70 ALA A CA 1
ATOM 567 C C . ALA A 1 70 ? -45.625 -10.82 8.734 1 24.66 70 ALA A C 1
ATOM 569 O O . ALA A 1 70 ? -46.375 -10.133 9.422 1 24.66 70 ALA A O 1
ATOM 570 N N . THR A 1 71 ? -45.688 -10.336 7.59 1 25.81 71 THR A N 1
ATOM 571 C CA . THR A 1 71 ? -47.062 -10.422 7.105 1 25.81 71 THR A CA 1
ATOM 572 C C . THR A 1 71 ? -47.688 -11.758 7.496 1 25.81 71 THR A C 1
ATOM 574 O O . THR A 1 71 ? -47.062 -12.805 7.379 1 25.81 71 THR A O 1
ATOM 577 N N . ASP A 1 72 ? -48.719 -11.703 8.375 1 26.05 72 ASP A N 1
ATOM 578 C CA . ASP A 1 72 ? -49.531 -12.711 9.062 1 26.05 72 ASP A CA 1
ATOM 579 C C . ASP A 1 72 ? -50 -13.781 8.086 1 26.05 72 ASP A C 1
ATOM 581 O O . ASP A 1 72 ? -50.906 -14.555 8.406 1 26.05 72 ASP A O 1
ATOM 585 N N . GLY A 1 73 ? -49.688 -14.062 6.863 1 26.45 73 GLY A N 1
ATOM 586 C CA . GLY A 1 73 ? -50.5 -15.266 6.703 1 26.45 73 GLY A CA 1
ATOM 587 C C . GLY A 1 73 ? -50.25 -16.297 7.789 1 26.45 73 GLY A C 1
ATOM 588 O O . GLY A 1 73 ? -49.219 -16.25 8.469 1 26.45 73 GLY A O 1
ATOM 589 N N . PRO A 1 74 ? -51.25 -16.938 8.461 1 30.05 74 PRO A N 1
ATOM 590 C CA . PRO A 1 74 ? -51.281 -17.797 9.641 1 30.05 74 PRO A CA 1
ATOM 591 C C . PRO A 1 74 ? -50.094 -18.75 9.695 1 30.05 74 PRO A C 1
ATOM 593 O O . PRO A 1 74 ? -50.062 -19.672 10.523 1 30.05 74 PRO A O 1
ATOM 596 N N . GLY A 1 75 ? -49.312 -18.953 8.586 1 29.45 75 GLY A N 1
ATOM 597 C CA . GLY A 1 75 ? -48.562 -20.172 8.797 1 29.45 75 GLY A CA 1
ATOM 598 C C . GLY A 1 75 ? -47.531 -20.062 9.906 1 29.45 75 GLY A C 1
ATOM 599 O O . GLY A 1 75 ? -47.125 -18.953 10.289 1 29.45 75 GLY A O 1
ATOM 600 N N . ALA A 1 76 ? -47.375 -21.047 10.828 1 30.28 76 ALA A N 1
ATOM 601 C CA . ALA A 1 76 ? -46.5 -21.25 12 1 30.28 76 ALA A CA 1
ATOM 602 C C . ALA A 1 76 ? -45.094 -20.719 11.75 1 30.28 76 ALA A C 1
ATOM 604 O O . ALA A 1 76 ? -44.562 -20.844 10.641 1 30.28 76 ALA A O 1
ATOM 605 N N . PRO A 1 77 ? -44.656 -19.609 12.484 1 35.72 77 PRO A N 1
ATOM 606 C CA . PRO A 1 77 ? -43.281 -19.156 12.43 1 35.72 77 PRO A CA 1
ATOM 607 C C . PRO A 1 77 ? -42.281 -20.312 12.344 1 35.72 77 PRO A C 1
ATOM 609 O O . PRO A 1 77 ? -42.156 -21.094 13.281 1 35.72 77 PRO A O 1
ATOM 612 N N . SER A 1 78 ? -42.406 -21.172 11.312 1 33.25 78 SER A N 1
ATOM 613 C CA . SER A 1 78 ? -41.469 -22.297 11.258 1 33.25 78 SER A CA 1
ATOM 614 C C . SER A 1 78 ? -40.062 -21.844 11.625 1 33.25 78 SER A C 1
ATOM 616 O O . SER A 1 78 ? -39.688 -20.688 11.414 1 33.25 78 SER A O 1
ATOM 618 N N . SER A 1 79 ? -39.375 -22.422 12.656 1 40.84 79 SER A N 1
ATOM 619 C CA . SER A 1 79 ? -38 -22.484 13.141 1 40.84 79 SER A CA 1
ATOM 620 C C . SER A 1 79 ? -37 -22.266 12 1 40.84 79 SER A C 1
ATOM 622 O O . SER A 1 79 ? -36.438 -23.234 11.477 1 40.84 79 SER A O 1
ATOM 624 N N . GLN A 1 80 ? -37.25 -21.578 11.07 1 47.59 80 GLN A N 1
ATOM 625 C CA . GLN A 1 80 ? -36.406 -21.641 9.875 1 47.59 80 GLN A CA 1
ATOM 626 C C . GLN A 1 80 ? -34.969 -21.172 10.172 1 47.59 80 GLN A C 1
ATOM 628 O O . GLN A 1 80 ? -34.781 -20.016 10.562 1 47.59 80 GLN A O 1
ATOM 633 N N . LYS A 1 81 ? -33.969 -22.109 10.516 1 62.28 81 LYS A N 1
ATOM 634 C CA . LYS A 1 81 ? -32.562 -22.141 10.883 1 62.28 81 LYS A CA 1
ATOM 635 C C . LYS A 1 81 ? -31.703 -21.438 9.828 1 62.28 81 LYS A C 1
ATOM 637 O O . LYS A 1 81 ? -30.547 -21.125 10.07 1 62.28 81 LYS A O 1
ATOM 642 N N . SER A 1 82 ? -31.969 -21.297 8.578 1 75.31 82 SER A N 1
ATOM 643 C CA . SER A 1 82 ? -31.172 -20.656 7.539 1 75.31 82 SER A CA 1
ATOM 644 C C . SER A 1 82 ? -32.031 -19.734 6.668 1 75.31 82 SER A C 1
ATOM 646 O O . SER A 1 82 ? -33.219 -19.984 6.488 1 75.31 82 SER A O 1
ATOM 648 N N . PRO A 1 83 ? -31.609 -18.531 6.277 1 81.75 83 PRO A N 1
ATOM 649 C CA . PRO A 1 83 ? -32.375 -17.594 5.449 1 81.75 83 PRO A CA 1
ATOM 650 C C . PRO A 1 83 ? -32.75 -18.172 4.094 1 81.75 83 PRO A C 1
ATOM 652 O O . PRO A 1 83 ? -32 -18.938 3.508 1 81.75 83 PRO A O 1
ATOM 655 N N . SER A 1 84 ? -33.969 -17.891 3.666 1 83.75 84 SER A N 1
ATOM 656 C CA . SER A 1 84 ? -34.5 -18.438 2.418 1 83.75 84 SER A CA 1
ATOM 657 C C . SER A 1 84 ? -33.938 -17.688 1.212 1 83.75 84 SER A C 1
ATOM 659 O O . SER A 1 84 ? -33.625 -16.5 1.302 1 83.75 84 SER A O 1
ATOM 661 N N . ARG A 1 85 ? -33.812 -18.375 0.085 1 88.38 85 ARG A N 1
ATOM 662 C CA . ARG A 1 85 ? -33.406 -17.766 -1.175 1 88.38 85 ARG A CA 1
ATOM 663 C C . ARG A 1 85 ? -34.344 -16.625 -1.566 1 88.38 85 ARG A C 1
ATOM 665 O O . ARG A 1 85 ? -35.562 -16.75 -1.431 1 88.38 85 ARG A O 1
ATOM 672 N N . GLY A 1 86 ? -33.781 -15.516 -2.047 1 89.31 86 GLY A N 1
ATOM 673 C CA . GLY A 1 86 ? -34.562 -14.375 -2.484 1 89.31 86 GLY A CA 1
ATOM 674 C C . GLY A 1 86 ? -34.781 -13.344 -1.39 1 89.31 86 GLY A C 1
ATOM 675 O O . GLY A 1 86 ? -35.156 -12.211 -1.667 1 89.31 86 GLY A O 1
ATOM 676 N N . LEU A 1 87 ? -34.5 -13.766 -0.232 1 90.75 87 LEU A N 1
ATOM 677 C CA . LEU A 1 87 ? -34.688 -12.883 0.911 1 90.75 87 LEU A CA 1
ATOM 678 C C . LEU A 1 87 ? -33.719 -11.695 0.843 1 90.75 87 LEU A C 1
ATOM 680 O O . LEU A 1 87 ? -32.562 -11.852 0.519 1 90.75 87 LEU A O 1
ATOM 684 N N . LEU A 1 88 ? -34.344 -10.508 1.062 1 93.12 88 LEU A N 1
ATOM 685 C CA . LEU A 1 88 ? -33.531 -9.297 1.18 1 93.12 88 LEU A CA 1
ATOM 686 C C . LEU A 1 88 ? -33.156 -9.039 2.633 1 93.12 88 LEU A C 1
ATOM 688 O O . LEU A 1 88 ? -34.031 -9.039 3.514 1 93.12 88 LEU A O 1
ATOM 692 N N . VAL A 1 89 ? -31.891 -8.852 2.84 1 93.44 89 VAL A N 1
ATOM 693 C CA . VAL A 1 89 ? -31.406 -8.656 4.203 1 93.44 89 VAL A CA 1
ATOM 694 C C . VAL A 1 89 ? -30.406 -7.5 4.234 1 93.44 89 VAL A C 1
ATOM 696 O O . VAL A 1 89 ? -29.719 -7.238 3.244 1 93.44 89 VAL A O 1
ATOM 699 N N . GLU A 1 90 ? -30.391 -6.785 5.352 1 91.88 90 GLU A N 1
ATOM 700 C CA . GLU A 1 90 ? -29.344 -5.805 5.602 1 91.88 90 GLU A CA 1
ATOM 701 C C . GLU A 1 90 ? -28.188 -6.418 6.387 1 91.88 90 GLU A C 1
ATOM 703 O O . GLU A 1 90 ? -28.391 -7.035 7.434 1 91.88 90 GLU A O 1
ATOM 708 N N . LEU A 1 91 ? -27.016 -6.238 5.844 1 94 91 LEU A N 1
ATOM 709 C CA . LEU A 1 91 ? -25.844 -6.906 6.414 1 94 91 LEU A CA 1
ATOM 710 C C . LEU A 1 91 ? -24.688 -5.926 6.609 1 94 91 LEU A C 1
ATOM 712 O O . LEU A 1 91 ? -24.484 -5.035 5.781 1 94 91 LEU A O 1
ATOM 716 N N . ALA A 1 92 ? -24.031 -6.086 7.758 1 91.81 92 ALA A N 1
ATOM 717 C CA . ALA A 1 92 ? -22.734 -5.453 7.953 1 91.81 92 ALA A CA 1
ATOM 718 C C . ALA A 1 92 ? -21.594 -6.398 7.57 1 91.81 92 ALA A C 1
ATOM 720 O O . ALA A 1 92 ? -21.5 -7.508 8.102 1 91.81 92 ALA A O 1
ATOM 721 N N . VAL A 1 93 ? -20.75 -5.922 6.613 1 94.69 93 VAL A N 1
ATOM 722 C CA . VAL A 1 93 ? -19.656 -6.773 6.137 1 94.69 93 VAL A CA 1
ATOM 723 C C . VAL A 1 93 ? -18.438 -6.602 7.035 1 94.69 93 VAL A C 1
ATOM 725 O O . VAL A 1 93 ? -17.922 -5.492 7.191 1 94.69 93 VAL A O 1
ATOM 728 N N . GLU A 1 94 ? -17.922 -7.641 7.52 1 93 94 GLU A N 1
ATOM 729 C CA . GLU A 1 94 ? -16.906 -7.578 8.555 1 93 94 GLU A CA 1
ATOM 730 C C . GLU A 1 94 ? -15.516 -7.879 7.977 1 93 94 GLU A C 1
ATOM 732 O O . GLU A 1 94 ? -14.523 -7.285 8.398 1 93 94 GLU A O 1
ATOM 737 N N . SER A 1 95 ? -15.438 -8.805 7.117 1 94.88 95 SER A N 1
ATOM 738 C CA . SER A 1 95 ? -14.164 -9.281 6.582 1 94.88 95 SER A CA 1
ATOM 739 C C . SER A 1 95 ? -14.352 -9.93 5.215 1 94.88 95 SER A C 1
ATOM 741 O O . SER A 1 95 ? -15.414 -9.812 4.605 1 94.88 95 SER A O 1
ATOM 743 N N . LEU A 1 96 ? -13.273 -10.477 4.699 1 95.88 96 LEU A N 1
ATOM 744 C CA . LEU A 1 96 ? -13.32 -11.18 3.424 1 95.88 96 LEU A CA 1
ATOM 745 C C . LEU A 1 96 ? -13.125 -12.68 3.619 1 95.88 96 LEU A C 1
ATOM 747 O O . LEU A 1 96 ? -12.328 -13.094 4.461 1 95.88 96 LEU A O 1
ATOM 751 N N . ALA A 1 97 ? -13.859 -13.367 2.811 1 93.5 97 ALA A N 1
ATOM 752 C CA . ALA A 1 97 ? -13.734 -14.82 2.865 1 93.5 97 ALA A CA 1
ATOM 753 C C . ALA A 1 97 ? -12.469 -15.289 2.152 1 93.5 97 ALA A C 1
ATOM 755 O O . ALA A 1 97 ? -12.125 -14.773 1.088 1 93.5 97 ALA A O 1
ATOM 756 N N . HIS A 1 98 ? -11.852 -16.312 2.699 1 89.62 98 HIS A N 1
ATOM 757 C CA . HIS A 1 98 ? -10.656 -16.906 2.104 1 89.62 98 HIS A CA 1
ATOM 758 C C . HIS A 1 98 ? -10.992 -17.594 0.778 1 89.62 98 HIS A C 1
ATOM 760 O O . HIS A 1 98 ? -12.008 -18.281 0.666 1 89.62 98 HIS A O 1
ATOM 766 N N . GLY A 1 99 ? -10.148 -17.391 -0.203 1 87.38 99 GLY A N 1
ATOM 767 C CA . GLY A 1 99 ? -10.258 -18.094 -1.47 1 87.38 99 GLY A CA 1
ATOM 768 C C . GLY A 1 99 ? -11.188 -17.422 -2.455 1 87.38 99 GLY A C 1
ATOM 769 O O . GLY A 1 99 ? -10.875 -17.312 -3.641 1 87.38 99 GLY A O 1
ATOM 770 N N . THR A 1 100 ? -12.32 -16.938 -1.893 1 88.19 100 THR A N 1
ATOM 771 C CA . THR A 1 100 ? -13.312 -16.406 -2.824 1 88.19 100 THR A CA 1
ATOM 772 C C . THR A 1 100 ? -13.281 -14.891 -2.855 1 88.19 100 THR A C 1
ATOM 774 O O . THR A 1 100 ? -13.641 -14.273 -3.863 1 88.19 100 THR A O 1
ATOM 777 N N . GLY A 1 101 ? -12.953 -14.32 -1.744 1 92.56 101 GLY A N 1
ATOM 778 C CA . GLY A 1 101 ? -12.922 -12.875 -1.669 1 92.56 101 GLY A CA 1
ATOM 779 C C . GLY A 1 101 ? -14.273 -12.258 -1.371 1 92.56 101 GLY A C 1
ATOM 780 O O . GLY A 1 101 ? -14.422 -11.031 -1.348 1 92.56 101 GLY A O 1
ATOM 781 N N . MET A 1 102 ? -15.289 -13.07 -1.084 1 94.12 102 MET A N 1
ATOM 782 C CA . MET A 1 102 ? -16.609 -12.547 -0.756 1 94.12 102 MET A CA 1
ATOM 783 C C . MET A 1 102 ? -16.609 -11.906 0.629 1 94.12 102 MET A C 1
ATOM 785 O O . MET A 1 102 ? -15.828 -12.297 1.498 1 94.12 102 MET A O 1
ATOM 789 N N . GLY A 1 103 ? -17.484 -10.914 0.768 1 95.94 103 GLY A N 1
ATOM 790 C CA . GLY A 1 103 ? -17.641 -10.312 2.082 1 95.94 103 GLY A CA 1
ATOM 791 C C . GLY A 1 103 ? -18.297 -11.234 3.09 1 95.94 103 GLY A C 1
ATOM 792 O O . GLY A 1 103 ? -19.281 -11.914 2.773 1 95.94 103 GLY A O 1
ATOM 793 N N . VAL A 1 104 ? -17.75 -11.297 4.281 1 96.62 104 VAL A N 1
ATOM 794 C CA . VAL A 1 104 ? -18.297 -12.133 5.348 1 96.62 104 VAL A CA 1
ATOM 795 C C . VAL A 1 104 ? -19.203 -11.289 6.254 1 96.62 104 VAL A C 1
ATOM 797 O O . VAL A 1 104 ? -18.781 -10.242 6.754 1 96.62 104 VAL A O 1
ATOM 800 N N . SER A 1 105 ? -20.375 -11.672 6.387 1 95.88 105 SER A N 1
ATOM 801 C CA . SER A 1 105 ? -21.328 -11.039 7.277 1 95.88 105 SER A CA 1
ATOM 802 C C . SER A 1 105 ? -22.078 -12.07 8.109 1 95.88 105 SER A C 1
ATOM 804 O O . SER A 1 105 ? -21.984 -13.273 7.859 1 95.88 105 SER A O 1
ATOM 806 N N . ARG A 1 106 ? -22.797 -11.57 9.156 1 93.38 106 ARG A N 1
ATOM 807 C CA . ARG A 1 106 ? -23.609 -12.422 10.016 1 93.38 106 ARG A CA 1
ATOM 808 C C . ARG A 1 106 ? -25.016 -11.867 10.148 1 93.38 106 ARG A C 1
ATOM 810 O O . ARG A 1 106 ? -25.203 -10.68 10.43 1 93.38 106 ARG A O 1
ATOM 817 N N . LEU A 1 107 ? -25.875 -12.711 9.805 1 92.06 107 LEU A N 1
ATOM 818 C CA . LEU A 1 107 ? -27.297 -12.375 9.969 1 92.06 107 LEU A CA 1
ATOM 819 C C . LEU A 1 107 ? -27.812 -12.859 11.32 1 92.06 107 LEU A C 1
ATOM 821 O O . LEU A 1 107 ? -27.734 -14.047 11.633 1 92.06 107 LEU A O 1
ATOM 825 N N . GLN A 1 108 ? -28.25 -11.891 12.07 1 88.06 108 GLN A N 1
ATOM 826 C CA . GLN A 1 108 ? -28.797 -12.258 13.375 1 88.06 108 GLN A CA 1
ATOM 827 C C . GLN A 1 108 ? -30.172 -12.906 13.234 1 88.06 108 GLN A C 1
ATOM 829 O O . GLN A 1 108 ? -31.094 -12.281 12.727 1 88.06 108 GLN A O 1
ATOM 834 N N . LEU A 1 109 ? -30.297 -14.172 13.562 1 81.56 109 LEU A N 1
ATOM 835 C CA . LEU A 1 109 ? -31.562 -14.891 13.492 1 81.56 109 LEU A CA 1
ATOM 836 C C . LEU A 1 109 ? -32.344 -14.773 14.805 1 81.56 109 LEU A C 1
ATOM 838 O O . LEU A 1 109 ? -33.562 -14.617 14.797 1 81.56 109 LEU A O 1
ATOM 842 N N . SER A 1 110 ? -31.578 -14.875 15.891 1 79.88 110 SER A N 1
ATOM 843 C CA . SER A 1 110 ? -32.125 -14.711 17.25 1 79.88 110 SER A CA 1
ATOM 844 C C . SER A 1 110 ? -31.078 -14.055 18.156 1 79.88 110 SER A C 1
ATOM 846 O O . SER A 1 110 ? -30.016 -13.648 17.703 1 79.88 110 SER A O 1
ATOM 848 N N . GLU A 1 111 ? -31.5 -13.766 19.391 1 74.38 111 GLU A N 1
ATOM 849 C CA . GLU A 1 111 ? -30.609 -13.125 20.359 1 74.38 111 GLU A CA 1
ATOM 850 C C . GLU A 1 111 ? -29.297 -13.898 20.484 1 74.38 111 GLU A C 1
ATOM 852 O O . GLU A 1 111 ? -28.234 -13.305 20.672 1 74.38 111 GLU A O 1
ATOM 857 N N . ASN A 1 112 ? -29.375 -15.141 20.281 1 78.75 112 ASN A N 1
ATOM 858 C CA . ASN A 1 112 ? -28.188 -15.938 20.547 1 78.75 112 ASN A CA 1
ATOM 859 C C . ASN A 1 112 ? -27.734 -16.703 19.297 1 78.75 112 ASN A C 1
ATOM 861 O O . ASN A 1 112 ? -26.859 -17.547 19.359 1 78.75 112 ASN A O 1
ATOM 865 N N . GLU A 1 113 ? -28.422 -16.484 18.203 1 83.12 113 GLU A N 1
ATOM 866 C CA . GLU A 1 113 ? -28.094 -17.25 17 1 83.12 113 GLU A CA 1
ATOM 867 C C . GLU A 1 113 ? -27.844 -16.328 15.812 1 83.12 113 GLU A C 1
ATOM 869 O O . GLU A 1 113 ? -28.578 -15.375 15.594 1 83.12 113 GLU A O 1
ATOM 874 N N . SER A 1 114 ? -26.641 -16.609 15.18 1 90.12 114 SER A N 1
ATOM 875 C CA . SER A 1 114 ? -26.328 -15.891 13.953 1 90.12 114 SER A CA 1
ATOM 876 C C . SER A 1 114 ? -25.969 -16.844 12.82 1 90.12 114 SER A C 1
ATOM 878 O O . SER A 1 114 ? -25.656 -18.016 13.062 1 90.12 114 SER A O 1
ATOM 880 N N . PHE A 1 115 ? -26.266 -16.484 11.656 1 92.12 115 PHE A N 1
ATOM 881 C CA . PHE A 1 115 ? -26 -17.266 10.453 1 92.12 115 PHE A CA 1
ATOM 882 C C . PHE A 1 115 ? -25.047 -16.516 9.531 1 92.12 115 PHE A C 1
ATOM 884 O O . PHE A 1 115 ? -25.234 -15.328 9.266 1 92.12 115 PHE A O 1
ATOM 891 N N . VAL A 1 116 ? -24 -17.203 8.992 1 95.06 116 VAL A N 1
ATOM 892 C CA . VAL A 1 116 ? -22.984 -16.578 8.148 1 95.06 116 VAL A CA 1
ATOM 893 C C . VAL A 1 116 ? -23.531 -16.375 6.746 1 95.06 116 VAL A C 1
ATOM 895 O O . VAL A 1 116 ? -24.141 -17.266 6.164 1 95.06 116 VAL A O 1
ATOM 898 N N . VAL A 1 117 ? -23.422 -15.188 6.262 1 96.25 117 VAL A N 1
ATOM 899 C CA . VAL A 1 117 ? -23.797 -14.859 4.891 1 96.25 117 VAL A CA 1
ATOM 900 C C . VAL A 1 117 ? -22.594 -14.297 4.141 1 96.25 117 VAL A C 1
ATOM 902 O O . VAL A 1 117 ? -22.031 -13.273 4.539 1 96.25 117 VAL A O 1
ATOM 905 N N . LEU A 1 118 ? -22.172 -14.992 3.082 1 95.94 118 LEU A N 1
ATOM 906 C CA . LEU A 1 118 ? -21.125 -14.508 2.195 1 95.94 118 LEU A CA 1
ATOM 907 C C . LEU A 1 118 ? -21.703 -13.641 1.087 1 95.94 118 LEU A C 1
ATOM 909 O O . LEU A 1 118 ? -22.625 -14.055 0.378 1 95.94 118 LEU A O 1
ATOM 913 N N . VAL A 1 119 ? -21.172 -12.461 0.98 1 95.06 119 VAL A N 1
ATOM 914 C CA . VAL A 1 119 ? -21.781 -11.5 0.064 1 95.06 119 VAL A CA 1
ATOM 915 C C . VAL A 1 119 ? -20.812 -11.203 -1.079 1 95.06 119 VAL A C 1
ATOM 917 O O . VAL A 1 119 ? -19.688 -10.758 -0.848 1 95.06 119 VAL A O 1
ATOM 920 N N . HIS A 1 120 ? -21.281 -11.336 -2.311 1 89 120 HIS A N 1
ATOM 921 C CA . HIS A 1 120 ? -20.469 -11.062 -3.49 1 89 120 HIS A CA 1
ATOM 922 C C . HIS A 1 120 ? -20.172 -9.57 -3.617 1 89 120 HIS A C 1
ATOM 924 O O . HIS A 1 120 ? -21.062 -8.734 -3.471 1 89 120 HIS A O 1
ATOM 930 N N . ASN A 1 121 ? -18.891 -9.25 -3.836 1 85.94 121 ASN A N 1
ATOM 931 C CA . ASN A 1 121 ? -18.406 -7.914 -4.156 1 85.94 121 ASN A CA 1
ATOM 932 C C . ASN A 1 121 ? -18.594 -6.949 -2.992 1 85.94 121 ASN A C 1
ATOM 934 O O . ASN A 1 121 ? -18.719 -5.738 -3.199 1 85.94 121 ASN A O 1
ATOM 938 N N . ALA A 1 122 ? -18.766 -7.465 -1.83 1 92.38 122 ALA A N 1
ATOM 939 C CA . ALA A 1 122 ? -18.875 -6.621 -0.642 1 92.38 122 ALA A CA 1
ATOM 940 C C . ALA A 1 122 ? -17.531 -6.508 0.07 1 92.38 122 ALA A C 1
ATOM 942 O O . ALA A 1 122 ? -16.734 -7.449 0.067 1 92.38 122 ALA A O 1
ATOM 943 N N . ILE A 1 123 ? -17.328 -5.344 0.641 1 92.69 123 ILE A N 1
ATOM 944 C CA . ILE A 1 123 ? -16.016 -5.109 1.246 1 92.69 123 ILE A CA 1
ATOM 945 C C . ILE A 1 123 ? -16.188 -4.84 2.74 1 92.69 123 ILE A C 1
ATOM 947 O O . ILE A 1 123 ? -17.25 -4.402 3.186 1 92.69 123 ILE A O 1
ATOM 951 N N . PRO A 1 124 ? -15.125 -5.07 3.5 1 92.44 124 PRO A N 1
ATOM 952 C CA . PRO A 1 124 ? -15.195 -4.832 4.945 1 92.44 124 PRO A CA 1
ATOM 953 C C . PRO A 1 124 ? -15.531 -3.383 5.289 1 92.44 124 PRO A C 1
ATOM 955 O O . PRO A 1 124 ? -15.031 -2.461 4.637 1 92.44 124 PRO A O 1
ATOM 958 N N . GLY A 1 125 ? -16.375 -3.266 6.301 1 85.81 125 GLY A N 1
ATOM 959 C CA . GLY A 1 125 ? -16.703 -1.938 6.793 1 85.81 125 GLY A CA 1
ATOM 960 C C . GLY A 1 125 ? -17.938 -1.352 6.145 1 85.81 125 GLY A C 1
ATOM 961 O O . GLY A 1 125 ? -18.438 -0.314 6.582 1 85.81 125 GLY A O 1
ATOM 962 N N . GLU A 1 126 ? -18.422 -2.053 5.152 1 86.88 126 GLU A N 1
ATOM 963 C CA . GLU A 1 126 ? -19.609 -1.481 4.516 1 86.88 126 GLU A CA 1
ATOM 964 C C . GLU A 1 126 ? -20.875 -2.189 4.977 1 86.88 126 GLU A C 1
ATOM 966 O O . GLU A 1 126 ? -20.828 -3.324 5.453 1 86.88 126 GLU A O 1
ATOM 971 N N . ARG A 1 127 ? -21.984 -1.514 4.906 1 87.62 127 ARG A N 1
ATOM 972 C CA . ARG A 1 127 ? -23.328 -2.059 5.078 1 87.62 127 ARG A CA 1
ATOM 973 C C . ARG A 1 127 ? -24.047 -2.166 3.742 1 87.62 127 ARG A C 1
ATOM 975 O O . ARG A 1 127 ? -23.953 -1.267 2.904 1 87.62 127 ARG A O 1
ATOM 982 N N . VAL A 1 128 ? -24.703 -3.324 3.592 1 90.56 128 VAL A N 1
ATOM 983 C CA . VAL A 1 128 ? -25.328 -3.553 2.293 1 90.56 128 VAL A CA 1
ATOM 984 C C . VAL A 1 128 ? -26.703 -4.191 2.482 1 90.56 128 VAL A C 1
ATOM 986 O O . VAL A 1 128 ? -26.938 -4.875 3.48 1 90.56 128 VAL A O 1
ATOM 989 N N . ARG A 1 129 ? -27.594 -3.801 1.63 1 92.25 129 ARG A N 1
ATOM 990 C CA . ARG A 1 129 ? -28.781 -4.621 1.386 1 92.25 129 ARG A CA 1
ATOM 991 C C . ARG A 1 129 ? -28.5 -5.688 0.331 1 92.25 129 ARG A C 1
ATOM 993 O O . ARG A 1 129 ? -28.094 -5.367 -0.788 1 92.25 129 ARG A O 1
ATOM 1000 N N . ALA A 1 130 ? -28.609 -6.918 0.746 1 93.5 130 ALA A N 1
ATOM 1001 C CA . ALA A 1 130 ? -28.203 -8.016 -0.134 1 93.5 130 ALA A CA 1
ATOM 1002 C C . ALA A 1 130 ? -29.328 -9.031 -0.294 1 93.5 130 ALA A C 1
ATOM 1004 O O . ALA A 1 130 ? -30.156 -9.203 0.61 1 93.5 130 ALA A O 1
ATOM 1005 N N . ARG A 1 131 ? -29.344 -9.641 -1.385 1 93.25 131 ARG A N 1
ATOM 1006 C CA . ARG A 1 131 ? -30.312 -10.703 -1.686 1 93.25 131 ARG A CA 1
ATOM 1007 C C . ARG A 1 131 ? -29.641 -12.07 -1.607 1 93.25 131 ARG A C 1
ATOM 1009 O O . ARG A 1 131 ? -28.625 -12.312 -2.256 1 93.25 131 ARG A O 1
ATOM 1016 N N . ILE A 1 132 ? -30.25 -12.93 -0.857 1 94 132 ILE A N 1
ATOM 1017 C CA . ILE A 1 132 ? -29.734 -14.289 -0.739 1 94 132 ILE A CA 1
ATOM 1018 C C . ILE A 1 132 ? -29.953 -15.039 -2.053 1 94 132 ILE A C 1
ATOM 1020 O O . ILE A 1 132 ? -31.062 -15.094 -2.572 1 94 132 ILE A O 1
ATOM 1024 N N . ILE A 1 133 ? -28.891 -15.664 -2.58 1 90.25 133 ILE A N 1
ATOM 1025 C CA . ILE A 1 133 ? -29.016 -16.312 -3.877 1 90.25 133 ILE A CA 1
ATOM 1026 C C . ILE A 1 133 ? -28.766 -17.812 -3.723 1 90.25 133 ILE A C 1
ATOM 1028 O O . ILE A 1 133 ? -29.156 -18.609 -4.586 1 90.25 133 ILE A O 1
ATOM 1032 N N . ARG A 1 134 ? -28.047 -18.219 -2.703 1 91.88 134 ARG A N 1
ATOM 1033 C CA . ARG A 1 134 ? -27.734 -19.625 -2.467 1 91.88 134 ARG A CA 1
ATOM 1034 C C . ARG A 1 134 ? -27.688 -19.938 -0.973 1 91.88 134 ARG A C 1
ATOM 1036 O O . ARG A 1 134 ? -27.188 -19.141 -0.183 1 91.88 134 ARG A O 1
ATOM 1043 N N . ARG A 1 135 ? -28.25 -21.047 -0.681 1 90.12 135 ARG A N 1
ATOM 1044 C CA . ARG A 1 135 ? -28.219 -21.5 0.703 1 90.12 135 ARG A CA 1
ATOM 1045 C C . ARG A 1 135 ? -27.438 -22.797 0.834 1 90.12 135 ARG A C 1
ATOM 1047 O O . ARG A 1 135 ? -27.656 -23.75 0.079 1 90.12 135 ARG A O 1
ATOM 1054 N N . LYS A 1 136 ? -26.469 -22.766 1.645 1 88.88 136 LYS A N 1
ATOM 1055 C CA . LYS A 1 136 ? -25.719 -23.969 1.978 1 88.88 136 LYS A CA 1
ATOM 1056 C C . LYS A 1 136 ? -25.984 -24.406 3.414 1 88.88 136 LYS A C 1
ATOM 1058 O O . LYS A 1 136 ? -26.844 -23.844 4.086 1 88.88 136 LYS A O 1
ATOM 1063 N N . ARG A 1 137 ? -25.344 -25.453 3.805 1 86.06 137 ARG A N 1
ATOM 1064 C CA . ARG A 1 137 ? -25.578 -26.031 5.125 1 86.06 137 ARG A CA 1
ATOM 1065 C C . ARG A 1 137 ? -25.172 -25.062 6.227 1 86.06 137 ARG A C 1
ATOM 1067 O O . ARG A 1 137 ? -25.938 -24.812 7.16 1 86.06 137 ARG A O 1
ATOM 1074 N N . ASN A 1 138 ? -24.031 -24.453 6.039 1 89.12 138 ASN A N 1
ATOM 1075 C CA . ASN A 1 138 ? -23.469 -23.672 7.141 1 89.12 138 ASN A CA 1
ATOM 1076 C C . ASN A 1 138 ? -23.375 -22.188 6.793 1 89.12 138 ASN A C 1
ATOM 1078 O O . ASN A 1 138 ? -22.953 -21.375 7.617 1 89.12 138 ASN A O 1
ATOM 1082 N N . HIS A 1 139 ? -23.781 -21.844 5.609 1 93.44 139 HIS A N 1
ATOM 1083 C CA . HIS A 1 139 ? -23.734 -20.438 5.215 1 93.44 139 HIS A CA 1
ATOM 1084 C C . HIS A 1 139 ? -24.594 -20.188 3.988 1 93.44 139 HIS A C 1
ATOM 1086 O O . HIS A 1 139 ? -25.109 -21.125 3.381 1 93.44 139 HIS A O 1
ATOM 1092 N N . ALA A 1 140 ? -24.906 -18.953 3.77 1 94.81 140 ALA A N 1
ATOM 1093 C CA . ALA A 1 140 ? -25.609 -18.531 2.566 1 94.81 140 ALA A CA 1
ATOM 1094 C C . ALA A 1 140 ? -24.781 -17.562 1.745 1 94.81 140 ALA A C 1
ATOM 1096 O O . ALA A 1 140 ? -23.797 -16.984 2.25 1 94.81 140 ALA A O 1
ATOM 1097 N N . GLU A 1 141 ? -25.047 -17.516 0.487 1 94.38 141 GLU A N 1
ATOM 1098 C CA . GLU A 1 141 ? -24.438 -16.531 -0.402 1 94.38 141 GLU A CA 1
ATOM 1099 C C . GLU A 1 141 ? -25.453 -15.477 -0.842 1 94.38 141 GLU A C 1
ATOM 1101 O O . GLU A 1 141 ? -26.625 -15.797 -1.087 1 94.38 141 GLU A O 1
ATOM 1106 N N . ALA A 1 142 ? -25.016 -14.273 -0.852 1 94.69 142 ALA A N 1
ATOM 1107 C CA . ALA A 1 142 ? -25.891 -13.164 -1.229 1 94.69 142 ALA A CA 1
ATOM 1108 C C . ALA A 1 142 ? -25.188 -12.219 -2.207 1 94.69 142 ALA A C 1
ATOM 1110 O O . ALA A 1 142 ? -23.969 -12.289 -2.383 1 94.69 142 ALA A O 1
ATOM 1111 N N . ILE A 1 143 ? -25.953 -11.414 -2.934 1 89.56 143 ILE A N 1
ATOM 1112 C CA . ILE A 1 143 ? -25.438 -10.391 -3.834 1 89.56 143 ILE A CA 1
ATOM 1113 C C . ILE A 1 143 ? -25.922 -9.008 -3.377 1 89.56 143 ILE A C 1
ATOM 1115 O O . ILE A 1 143 ? -27.047 -8.867 -2.902 1 89.56 143 ILE A O 1
ATOM 1119 N N . VAL A 1 144 ? -25.094 -8.062 -3.541 1 87.94 144 VAL A N 1
ATOM 1120 C CA . VAL A 1 144 ? -25.406 -6.699 -3.125 1 87.94 144 VAL A CA 1
ATOM 1121 C C . VAL A 1 144 ? -26.469 -6.113 -4.055 1 87.94 144 VAL A C 1
ATOM 1123 O O . VAL A 1 144 ? -26.328 -6.156 -5.277 1 87.94 144 VAL A O 1
ATOM 1126 N N . VAL A 1 145 ? -27.484 -5.625 -3.461 1 85.44 145 VAL A N 1
ATOM 1127 C CA . VAL A 1 145 ? -28.531 -4.93 -4.211 1 85.44 145 VAL A CA 1
ATOM 1128 C C . VAL A 1 145 ? -28.359 -3.422 -4.059 1 85.44 145 VAL A C 1
ATOM 1130 O O . VAL A 1 145 ? -28.594 -2.664 -5.004 1 85.44 145 VAL A O 1
ATOM 1133 N N . GLU A 1 146 ? -27.938 -3.156 -2.818 1 83.62 146 GLU A N 1
ATOM 1134 C CA . GLU A 1 146 ? -27.75 -1.746 -2.488 1 83.62 146 GLU A CA 1
ATOM 1135 C C . GLU A 1 146 ? -26.672 -1.561 -1.435 1 83.62 146 GLU A C 1
ATOM 1137 O O . GLU A 1 146 ? -26.594 -2.316 -0.463 1 83.62 146 GLU A O 1
ATOM 1142 N N . ARG A 1 147 ? -25.875 -0.694 -1.73 1 83.81 147 ARG A N 1
ATOM 1143 C CA . ARG A 1 147 ? -24.891 -0.302 -0.727 1 83.81 147 ARG A CA 1
ATOM 1144 C C . ARG A 1 147 ? -25.406 0.842 0.136 1 83.81 147 ARG A C 1
ATOM 1146 O O . ARG A 1 147 ? -25.828 1.877 -0.385 1 83.81 147 ARG A O 1
ATOM 1153 N N . LEU A 1 148 ? -25.312 0.512 1.45 1 78.5 148 LEU A N 1
ATOM 1154 C CA . LEU A 1 148 ? -25.922 1.463 2.379 1 78.5 148 LEU A CA 1
ATOM 1155 C C . LEU A 1 148 ? -24.906 2.506 2.824 1 78.5 148 LEU A C 1
ATOM 1157 O O . LEU A 1 148 ? -23.688 2.248 2.812 1 78.5 148 LEU A O 1
ATOM 1161 N N . ASP A 1 149 ? -25.391 3.67 3.238 1 69.94 149 ASP A N 1
ATOM 1162 C CA . ASP A 1 149 ? -24.547 4.734 3.781 1 69.94 149 ASP A CA 1
ATOM 1163 C C . ASP A 1 149 ? -24.297 4.531 5.273 1 69.94 149 ASP A C 1
ATOM 1165 O O . ASP A 1 149 ? -25.156 4.016 5.988 1 69.94 149 ASP A O 1
ATOM 1169 N N . PRO A 1 150 ? -23.172 5.062 5.684 1 69.31 150 PRO A N 1
ATOM 1170 C CA . PRO A 1 150 ? -21.984 5.527 4.953 1 69.31 150 PRO A CA 1
ATOM 1171 C C . PRO A 1 150 ? -21.203 4.383 4.309 1 69.31 150 PRO A C 1
ATOM 1173 O O . PRO A 1 150 ? -21.328 3.229 4.727 1 69.31 150 PRO A O 1
ATOM 1176 N N . PRO A 1 151 ? -20.375 4.75 3.234 1 76.31 151 PRO A N 1
ATOM 1177 C CA . PRO A 1 151 ? -19.5 3.717 2.676 1 76.31 151 PRO A CA 1
ATOM 1178 C C . PRO A 1 151 ? -18.391 3.295 3.643 1 76.31 151 PRO A C 1
ATOM 1180 O O . PRO A 1 151 ? -18.141 3.98 4.637 1 76.31 151 PRO A O 1
ATOM 1183 N N . SER A 1 152 ? -17.828 2.262 3.252 1 82.06 152 SER A N 1
ATOM 1184 C CA . SER A 1 152 ? -16.672 1.799 4.023 1 82.06 152 SER A CA 1
ATOM 1185 C C . SER A 1 152 ? -15.508 2.777 3.92 1 82.06 152 SER A C 1
ATOM 1187 O O . SER A 1 152 ? -15.227 3.305 2.842 1 82.06 152 SER A O 1
ATOM 1189 N N . MET A 1 153 ? -14.852 3.1 4.996 1 78.5 153 MET A N 1
ATOM 1190 C CA . MET A 1 153 ? -13.672 3.955 5 1 78.5 153 MET A CA 1
ATOM 1191 C C . MET A 1 153 ? -12.539 3.328 4.184 1 78.5 153 MET A C 1
ATOM 1193 O O . MET A 1 153 ? -11.555 3.994 3.867 1 78.5 153 MET A O 1
ATOM 1197 N N . PHE A 1 154 ? -12.711 2.055 3.801 1 87.44 154 PHE A N 1
ATOM 1198 C CA . PHE A 1 154 ? -11.688 1.351 3.039 1 87.44 154 PHE A CA 1
ATOM 1199 C C . PHE A 1 154 ? -12.062 1.293 1.561 1 87.44 154 PHE A C 1
ATOM 1201 O O . PHE A 1 154 ? -11.328 0.717 0.754 1 87.44 154 PHE A O 1
ATOM 1208 N N . ALA A 1 155 ? -13.195 1.845 1.214 1 86.25 155 ALA A N 1
ATOM 1209 C CA . ALA A 1 155 ? -13.656 1.794 -0.172 1 86.25 155 ALA A CA 1
ATOM 1210 C C . ALA A 1 155 ? -12.781 2.662 -1.071 1 86.25 155 ALA A C 1
ATOM 1212 O O . ALA A 1 155 ? -12.25 3.684 -0.63 1 86.25 155 ALA A O 1
ATOM 1213 N N . THR A 1 156 ? -12.516 2.277 -2.264 1 83.19 156 THR A N 1
ATOM 1214 C CA . THR A 1 156 ? -11.852 3.068 -3.289 1 83.19 156 THR A CA 1
ATOM 1215 C C . THR A 1 156 ? -12.438 2.775 -4.668 1 83.19 156 THR A C 1
ATOM 1217 O O . THR A 1 156 ? -13.039 1.721 -4.883 1 83.19 156 THR A O 1
ATOM 1220 N N . ALA A 1 157 ? -12.273 3.711 -5.586 1 80.19 157 ALA A N 1
ATOM 1221 C CA . ALA A 1 157 ? -12.727 3.488 -6.957 1 80.19 157 ALA A CA 1
ATOM 1222 C C . ALA A 1 157 ? -11.789 2.539 -7.699 1 80.19 157 ALA A C 1
ATOM 1224 O O . ALA A 1 157 ? -10.562 2.703 -7.648 1 80.19 157 ALA A O 1
ATOM 1225 N N . PRO A 1 158 ? -12.414 1.509 -8.359 1 86.81 158 PRO A N 1
ATOM 1226 C CA . PRO A 1 158 ? -11.562 0.642 -9.172 1 86.81 158 PRO A CA 1
ATOM 1227 C C . PRO A 1 158 ? -10.898 1.385 -10.328 1 86.81 158 PRO A C 1
ATOM 1229 O O . PRO A 1 158 ? -11.508 2.287 -10.914 1 86.81 158 PRO A O 1
ATOM 1232 N N . LEU A 1 159 ? -9.672 1.041 -10.617 1 85.19 159 LEU A N 1
ATOM 1233 C CA . LEU A 1 159 ? -8.992 1.585 -11.789 1 85.19 159 LEU A CA 1
ATOM 1234 C C . LEU A 1 159 ? -9.547 0.989 -13.07 1 85.19 159 LEU A C 1
ATOM 1236 O O . LEU A 1 159 ? -9.703 1.692 -14.078 1 85.19 159 LEU A O 1
ATOM 1240 N N . CYS A 1 160 ? -9.914 -0.316 -13.016 1 91.31 160 CYS A N 1
ATOM 1241 C CA . CYS A 1 160 ? -10.406 -1.045 -14.18 1 91.31 160 CYS A CA 1
ATOM 1242 C C . CYS A 1 160 ? -11.914 -0.868 -14.336 1 91.31 160 CYS A C 1
ATOM 1244 O O . CYS A 1 160 ? -12.68 -1.226 -13.445 1 91.31 160 CYS A O 1
ATOM 1246 N N . ARG A 1 161 ? -12.336 -0.411 -15.461 1 86.38 161 ARG A N 1
ATOM 1247 C CA . ARG A 1 161 ? -13.758 -0.204 -15.719 1 86.38 161 ARG A CA 1
ATOM 1248 C C . ARG A 1 161 ? -14.508 -1.531 -15.758 1 86.38 161 ARG A C 1
ATOM 1250 O O . ARG A 1 161 ? -15.695 -1.59 -15.422 1 86.38 161 ARG A O 1
ATOM 1257 N N . HIS A 1 162 ? -13.836 -2.602 -16.156 1 91.56 162 HIS A N 1
ATOM 1258 C CA . HIS A 1 162 ? -14.469 -3.904 -16.312 1 91.56 162 HIS A CA 1
ATOM 1259 C C . HIS A 1 162 ? -14.766 -4.547 -14.969 1 91.56 162 HIS A C 1
ATOM 1261 O O . HIS A 1 162 ? -15.531 -5.512 -14.891 1 91.56 162 HIS A O 1
ATOM 1267 N N . PHE A 1 163 ? -14.203 -3.998 -13.891 1 89.12 163 PHE A N 1
ATOM 1268 C CA . PHE A 1 163 ? -14.375 -4.555 -12.547 1 89.12 163 PHE A CA 1
ATOM 1269 C C . PHE A 1 163 ? -15.852 -4.594 -12.164 1 89.12 163 PHE A C 1
ATOM 1271 O O . PHE A 1 163 ? -16.328 -5.594 -11.625 1 89.12 163 PHE A O 1
ATOM 1278 N N . LEU A 1 164 ? -16.5 -3.568 -12.461 1 77.75 164 LEU A N 1
ATOM 1279 C CA . LEU A 1 164 ? -17.906 -3.465 -12.062 1 77.75 164 LEU A CA 1
ATOM 1280 C C . LEU A 1 164 ? -18.812 -4.074 -13.117 1 77.75 164 LEU A C 1
ATOM 1282 O O . LEU A 1 164 ? -20.031 -4.184 -12.914 1 77.75 164 LEU A O 1
ATOM 1286 N N . GLU A 1 165 ? -18.188 -4.512 -14.25 1 83.69 165 GLU A N 1
ATOM 1287 C CA . GLU A 1 165 ? -18.969 -5.078 -15.352 1 83.69 165 GLU A CA 1
ATOM 1288 C C . GLU A 1 165 ? -19.062 -6.594 -15.234 1 83.69 165 GLU A C 1
ATOM 1290 O O . GLU A 1 165 ? -19.609 -7.258 -16.109 1 83.69 165 GLU A O 1
ATOM 1295 N N . GLY A 1 166 ? -18.469 -7.102 -14.219 1 83.81 166 GLY A N 1
ATOM 1296 C CA . GLY A 1 166 ? -18.578 -8.531 -13.992 1 83.81 166 GLY A CA 1
ATOM 1297 C C . GLY A 1 166 ? -17.344 -9.297 -14.438 1 83.81 166 GLY A C 1
ATOM 1298 O O . GLY A 1 166 ? -17.391 -10.516 -14.602 1 83.81 166 GLY A O 1
ATOM 1299 N N . CYS A 1 167 ? -16.281 -8.641 -14.594 1 91.25 167 CYS A N 1
ATOM 1300 C CA . CYS A 1 167 ? -15.039 -9.297 -14.992 1 91.25 167 CYS A CA 1
ATOM 1301 C C . CYS A 1 167 ? -14.648 -10.375 -13.992 1 91.25 167 CYS A C 1
ATOM 1303 O O . CYS A 1 167 ? -14.766 -10.18 -12.781 1 91.25 167 CYS A O 1
ATOM 1305 N N . GLY A 1 168 ? -14.156 -11.492 -14.453 1 90.31 168 GLY A N 1
ATOM 1306 C CA . GLY A 1 168 ? -13.789 -12.617 -13.602 1 90.31 168 GLY A CA 1
ATOM 1307 C C . GLY A 1 168 ? -12.383 -12.508 -13.055 1 90.31 168 GLY A C 1
ATOM 1308 O O . GLY A 1 168 ? -11.93 -13.383 -12.312 1 90.31 168 GLY A O 1
ATOM 1309 N N . GLY A 1 169 ? -11.664 -11.453 -13.32 1 92.38 169 GLY A N 1
ATOM 1310 C CA . GLY A 1 169 ? -10.273 -11.312 -12.93 1 92.38 169 GLY A CA 1
ATOM 1311 C C . GLY A 1 169 ? -10.094 -10.781 -11.516 1 92.38 169 GLY A C 1
ATOM 1312 O O . GLY A 1 169 ? -10.031 -11.555 -10.562 1 92.38 169 GLY A O 1
ATOM 1313 N N . CYS A 1 170 ? -10.188 -9.516 -11.297 1 93.75 170 CYS A N 1
ATOM 1314 C CA . CYS A 1 170 ? -9.977 -8.867 -10.008 1 93.75 170 CYS A CA 1
ATOM 1315 C C . CYS A 1 170 ? -11.234 -8.922 -9.156 1 93.75 170 CYS A C 1
ATOM 1317 O O . CYS A 1 170 ? -12.344 -8.891 -9.68 1 93.75 170 CYS A O 1
ATOM 1319 N N . LYS A 1 171 ? -10.992 -8.977 -7.805 1 94 171 LYS A N 1
ATOM 1320 C CA . LYS A 1 171 ? -12.133 -9 -6.887 1 94 171 LYS A CA 1
ATOM 1321 C C . LYS A 1 171 ? -12.039 -7.867 -5.871 1 94 171 LYS A C 1
ATOM 1323 O O . LYS A 1 171 ? -13.023 -7.555 -5.199 1 94 171 LYS A O 1
ATOM 1328 N N . PHE A 1 172 ? -10.883 -7.145 -5.855 1 93.75 172 PHE A N 1
ATOM 1329 C CA . PHE A 1 172 ? -10.68 -6.273 -4.703 1 93.75 172 PHE A CA 1
ATOM 1330 C C . PHE A 1 172 ? -10.375 -4.848 -5.152 1 93.75 172 PHE A C 1
ATOM 1332 O O . PHE A 1 172 ? -9.961 -4.016 -4.344 1 93.75 172 PHE A O 1
ATOM 1339 N N . GLN A 1 173 ? -10.586 -4.48 -6.375 1 90.88 173 GLN A N 1
ATOM 1340 C CA . GLN A 1 173 ? -10.156 -3.164 -6.828 1 90.88 173 GLN A CA 1
ATOM 1341 C C . GLN A 1 173 ? -10.961 -2.059 -6.152 1 90.88 173 GLN A C 1
ATOM 1343 O O . GLN A 1 173 ? -10.594 -0.884 -6.215 1 90.88 173 GLN A O 1
ATOM 1348 N N . ASN A 1 174 ? -12.086 -2.443 -5.512 1 88.5 174 ASN A N 1
ATOM 1349 C CA . ASN A 1 174 ? -12.898 -1.457 -4.809 1 88.5 174 ASN A CA 1
ATOM 1350 C C . ASN A 1 174 ? -12.508 -1.36 -3.336 1 88.5 174 ASN A C 1
ATOM 1352 O O . ASN A 1 174 ? -13.227 -0.76 -2.537 1 88.5 174 ASN A O 1
ATOM 1356 N N . LEU A 1 175 ? -11.484 -1.905 -2.936 1 91.56 175 LEU A N 1
ATOM 1357 C CA . LEU A 1 175 ? -10.914 -1.925 -1.594 1 91.56 175 LEU A CA 1
ATOM 1358 C C . LEU A 1 175 ? -9.477 -1.415 -1.605 1 91.56 175 LEU A C 1
ATOM 1360 O O . LEU A 1 175 ? -8.672 -1.83 -2.443 1 91.56 175 LEU A O 1
ATOM 1364 N N . ILE A 1 176 ? -9.164 -0.483 -0.744 1 88.75 176 ILE A N 1
ATOM 1365 C CA . ILE A 1 176 ? -7.797 0.03 -0.735 1 88.75 176 ILE A CA 1
ATOM 1366 C C . ILE A 1 176 ? -6.816 -1.119 -0.515 1 88.75 176 ILE A C 1
ATOM 1368 O O . ILE A 1 176 ? -7.105 -2.055 0.234 1 88.75 176 ILE A O 1
ATOM 1372 N N . TYR A 1 177 ? -5.668 -1.03 -1.1 1 91.12 177 TYR A N 1
ATOM 1373 C CA . TYR A 1 177 ? -4.734 -2.15 -1.172 1 91.12 177 TYR A CA 1
ATOM 1374 C C . TYR A 1 177 ? -4.25 -2.547 0.217 1 91.12 177 TYR A C 1
ATOM 1376 O O . TYR A 1 177 ? -4.078 -3.732 0.508 1 91.12 177 TYR A O 1
ATOM 1384 N N . THR A 1 178 ? -3.982 -1.617 1.031 1 90.12 178 THR A N 1
ATOM 1385 C CA . THR A 1 178 ? -3.469 -1.926 2.361 1 90.12 178 THR A CA 1
ATOM 1386 C C . THR A 1 178 ? -4.477 -2.762 3.148 1 90.12 178 THR A C 1
ATOM 1388 O O . THR A 1 178 ? -4.09 -3.631 3.934 1 90.12 178 THR A O 1
ATOM 1391 N N . LYS A 1 179 ? -5.73 -2.469 2.93 1 92.31 179 LYS A N 1
ATOM 1392 C CA . LYS A 1 179 ? -6.746 -3.281 3.592 1 92.31 179 LYS A CA 1
ATOM 1393 C C . LYS A 1 179 ? -6.848 -4.664 2.951 1 92.31 179 LYS A C 1
ATOM 1395 O O . LYS A 1 179 ? -7.09 -5.656 3.641 1 92.31 179 LYS A O 1
ATOM 1400 N N . GLN A 1 180 ? -6.668 -4.762 1.616 1 94.44 180 GLN A N 1
ATOM 1401 C CA . GLN A 1 180 ? -6.578 -6.07 0.982 1 94.44 180 GLN A CA 1
ATOM 1402 C C . GLN A 1 180 ? -5.512 -6.934 1.652 1 94.44 180 GLN A C 1
ATOM 1404 O O . GLN A 1 180 ? -5.773 -8.086 2.006 1 94.44 180 GLN A O 1
ATOM 1409 N N . LEU A 1 181 ? -4.383 -6.293 1.789 1 93.88 181 LEU A N 1
ATOM 1410 C CA . LEU A 1 181 ? -3.232 -7 2.34 1 93.88 181 LEU A CA 1
ATOM 1411 C C . LEU A 1 181 ? -3.496 -7.426 3.781 1 93.88 181 LEU A C 1
ATOM 1413 O O . LEU A 1 181 ? -3.193 -8.555 4.164 1 93.88 181 LEU A O 1
ATOM 1417 N N . SER A 1 182 ? -4.086 -6.504 4.559 1 92.88 182 SER A N 1
ATOM 1418 C CA . SER A 1 182 ? -4.359 -6.82 5.957 1 92.88 182 SER A CA 1
ATOM 1419 C C . SER A 1 182 ? -5.359 -7.965 6.078 1 92.88 182 SER A C 1
ATOM 1421 O O . SER A 1 182 ? -5.246 -8.797 6.98 1 92.88 182 SER A O 1
ATOM 1423 N N . GLU A 1 183 ? -6.336 -7.988 5.16 1 95.31 183 GLU A N 1
ATOM 1424 C CA . GLU A 1 183 ? -7.301 -9.086 5.148 1 95.31 183 GLU A CA 1
ATOM 1425 C C . GLU A 1 183 ? -6.625 -10.414 4.844 1 95.31 183 GLU A C 1
ATOM 1427 O O . GLU A 1 183 ? -6.887 -11.422 5.508 1 95.31 183 GLU A O 1
ATOM 1432 N N . LYS A 1 184 ? -5.789 -10.414 3.898 1 95.81 184 LYS A N 1
ATOM 1433 C CA . LYS A 1 184 ? -5.059 -11.625 3.539 1 95.81 184 LYS A CA 1
ATOM 1434 C C . LYS A 1 184 ? -4.172 -12.094 4.691 1 95.81 184 LYS A C 1
ATOM 1436 O O . LYS A 1 184 ? -4.105 -13.289 4.988 1 95.81 184 LYS A O 1
ATOM 1441 N N . GLU A 1 185 ? -3.473 -11.148 5.254 1 94.88 185 GLU A N 1
ATOM 1442 C CA . GLU A 1 185 ? -2.6 -11.469 6.379 1 94.88 185 GLU A CA 1
ATOM 1443 C C . GLU A 1 185 ? -3.383 -12.102 7.523 1 94.88 185 GLU A C 1
ATOM 1445 O O . GLU A 1 185 ? -2.949 -13.102 8.109 1 94.88 185 GLU A O 1
ATOM 1450 N N . GLU A 1 186 ? -4.512 -11.492 7.867 1 93.75 186 GLU A N 1
ATOM 1451 C CA . GLU A 1 186 ? -5.336 -12.016 8.953 1 93.75 186 GLU A CA 1
ATOM 1452 C C . GLU A 1 186 ? -5.828 -13.422 8.633 1 93.75 186 GLU A C 1
ATOM 1454 O O . GLU A 1 186 ? -5.875 -14.281 9.523 1 93.75 186 GLU A O 1
ATOM 1459 N N . GLN A 1 187 ? -6.188 -13.664 7.43 1 95.12 187 GLN A N 1
ATOM 1460 C CA . GLN A 1 187 ? -6.629 -14.992 7.016 1 95.12 187 GLN A CA 1
ATOM 1461 C C . GLN A 1 187 ? -5.527 -16.031 7.227 1 95.12 187 GLN A C 1
ATOM 1463 O O . GLN A 1 187 ? -5.785 -17.125 7.746 1 95.12 187 GLN A O 1
ATOM 1468 N N . VAL A 1 188 ? -4.375 -15.703 6.82 1 96.56 188 VAL A N 1
ATOM 1469 C CA . VAL A 1 188 ? -3.242 -16.609 6.992 1 96.56 188 VAL A CA 1
ATOM 1470 C C . VAL A 1 188 ? -2.992 -16.844 8.484 1 96.56 188 VAL A C 1
ATOM 1472 O O . VAL A 1 188 ? -2.834 -17.984 8.914 1 96.56 188 VAL A O 1
ATOM 1475 N N . ARG A 1 189 ? -2.98 -15.789 9.266 1 94.88 189 ARG A N 1
ATOM 1476 C CA . ARG A 1 189 ? -2.754 -15.906 10.703 1 94.88 189 ARG A CA 1
ATOM 1477 C C . ARG A 1 189 ? -3.809 -16.797 11.352 1 94.88 189 ARG A C 1
ATOM 1479 O O . ARG A 1 189 ? -3.484 -17.656 12.18 1 94.88 189 ARG A O 1
ATOM 1486 N N . ASP A 1 190 ? -5.016 -16.594 10.953 1 94.06 190 ASP A N 1
ATOM 1487 C CA . ASP A 1 190 ? -6.105 -17.375 11.508 1 94.06 190 ASP A CA 1
ATOM 1488 C C . ASP A 1 190 ? -5.914 -18.859 11.211 1 94.06 190 ASP A C 1
ATOM 1490 O O . ASP A 1 190 ? -6.086 -19.703 12.094 1 94.06 190 ASP A O 1
ATOM 1494 N N . MET A 1 191 ? -5.586 -19.188 10.016 1 95.19 191 MET A N 1
ATOM 1495 C CA . MET A 1 191 ? -5.379 -20.578 9.617 1 95.19 191 MET A CA 1
ATOM 1496 C C . MET A 1 191 ? -4.223 -21.188 10.391 1 95.19 191 MET A C 1
ATOM 1498 O O . MET A 1 191 ? -4.32 -22.328 10.867 1 95.19 191 MET A O 1
ATOM 1502 N N . TYR A 1 192 ? -3.205 -20.484 10.555 1 96.38 192 TYR A N 1
ATOM 1503 C CA . TYR A 1 192 ? -2.041 -21.016 11.25 1 96.38 192 TYR A CA 1
ATOM 1504 C C . TYR A 1 192 ? -2.289 -21.094 12.75 1 96.38 192 TYR A C 1
ATOM 1506 O O . TYR A 1 192 ? -1.793 -22 13.43 1 96.38 192 TYR A O 1
ATOM 1514 N N . ARG A 1 193 ? -3.01 -20.078 13.273 1 94.38 193 ARG A N 1
ATOM 1515 C CA . ARG A 1 193 ? -3.377 -20.172 14.688 1 94.38 193 ARG A CA 1
ATOM 1516 C C . ARG A 1 193 ? -4.195 -21.422 14.961 1 94.38 193 ARG A C 1
ATOM 1518 O O . ARG A 1 193 ? -3.99 -22.094 15.977 1 94.38 193 ARG A O 1
ATOM 1525 N N . ALA A 1 194 ? -5.129 -21.734 14.062 1 93.69 194 ALA A N 1
ATOM 1526 C CA . ALA A 1 194 ? -5.906 -22.953 14.195 1 93.69 194 ALA A CA 1
ATOM 1527 C C . ALA A 1 194 ? -5.004 -24.188 14.156 1 93.69 194 ALA A C 1
ATOM 1529 O O . ALA A 1 194 ? -5.18 -25.125 14.938 1 93.69 194 ALA A O 1
ATOM 1530 N N . LEU A 1 195 ? -4.066 -24.219 13.266 1 95.25 195 LEU A N 1
ATOM 1531 C CA . LEU A 1 195 ? -3.092 -25.297 13.18 1 95.25 195 LEU A CA 1
ATOM 1532 C C . LEU A 1 195 ? -2.318 -25.422 14.492 1 95.25 195 LEU A C 1
ATOM 1534 O O . LEU A 1 195 ? -2.193 -26.531 15.031 1 95.25 195 LEU A O 1
ATOM 1538 N N . LEU A 1 196 ? -1.86 -24.312 15 1 94.44 196 LEU A N 1
ATOM 1539 C CA . LEU A 1 196 ? -1.019 -24.312 16.188 1 94.44 196 LEU A CA 1
ATOM 1540 C C . LEU A 1 196 ? -1.806 -24.766 17.422 1 94.44 196 LEU A C 1
ATOM 1542 O O . LEU A 1 196 ? -1.265 -25.438 18.297 1 94.44 196 LEU A O 1
ATOM 1546 N N . ARG A 1 197 ? -3.029 -24.391 17.469 1 92.31 197 ARG A N 1
ATOM 1547 C CA . ARG A 1 197 ? -3.883 -24.875 18.547 1 92.31 197 ARG A CA 1
ATOM 1548 C C . ARG A 1 197 ? -4.008 -26.391 18.5 1 92.31 197 ARG A C 1
ATOM 1550 O O . ARG A 1 197 ? -3.941 -27.047 19.547 1 92.31 197 ARG A O 1
ATOM 1557 N N . ARG A 1 198 ? -4.148 -26.922 17.359 1 91.31 198 ARG A N 1
ATOM 1558 C CA . ARG A 1 198 ? -4.262 -28.375 17.203 1 91.31 198 ARG A CA 1
ATOM 1559 C C . ARG A 1 198 ? -2.961 -29.062 17.594 1 91.31 198 ARG A C 1
ATOM 1561 O O . ARG A 1 198 ? -2.98 -30.094 18.281 1 91.31 198 ARG A O 1
ATOM 1568 N N . LEU A 1 199 ? -1.925 -28.5 17.203 1 92.19 199 LEU A N 1
ATOM 1569 C CA . LEU A 1 199 ? -0.621 -29.094 17.484 1 92.19 199 LEU A CA 1
ATOM 1570 C C . LEU A 1 199 ? -0.254 -28.953 18.953 1 92.19 199 LEU A C 1
ATOM 1572 O O . LEU A 1 199 ? 0.473 -29.797 19.5 1 92.19 199 LEU A O 1
ATOM 1576 N N . GLU A 1 200 ? -0.706 -27.844 19.516 1 89.56 200 GLU A N 1
ATOM 1577 C CA . GLU A 1 200 ? -0.413 -27.594 20.922 1 89.56 200 GLU A CA 1
ATOM 1578 C C . GLU A 1 200 ? -1.048 -28.656 21.828 1 89.56 200 GLU A C 1
ATOM 1580 O O . GLU A 1 200 ? -0.458 -29.062 22.828 1 89.56 200 GLU A O 1
ATOM 1585 N N . THR A 1 201 ? -2.168 -29.031 21.5 1 86.88 201 THR A N 1
ATOM 1586 C CA . THR A 1 201 ? -2.846 -30.078 22.25 1 86.88 201 THR A CA 1
ATOM 1587 C C . THR A 1 201 ? -2.006 -31.359 22.266 1 86.88 201 THR A C 1
ATOM 1589 O O . THR A 1 201 ? -2.029 -32.094 23.25 1 86.88 201 THR A O 1
ATOM 1592 N N . ASP A 1 202 ? -1.217 -31.531 21.266 1 84.12 202 ASP A N 1
ATOM 1593 C CA . ASP A 1 202 ? -0.386 -32.719 21.141 1 84.12 202 ASP A CA 1
ATOM 1594 C C . ASP A 1 202 ? 1.045 -32.438 21.594 1 84.12 202 ASP A C 1
ATOM 1596 O O . ASP A 1 202 ? 1.932 -33.281 21.422 1 84.12 202 ASP A O 1
ATOM 1600 N N . GLY A 1 203 ? 1.278 -31.125 22.078 1 80.62 203 GLY A N 1
ATOM 1601 C CA . GLY A 1 203 ? 2.588 -30.75 22.578 1 80.62 203 GLY A CA 1
ATOM 1602 C C . GLY A 1 203 ? 3.613 -30.547 21.484 1 80.62 203 GLY A C 1
ATOM 1603 O O . GLY A 1 203 ? 4.816 -30.641 21.719 1 80.62 203 GLY A O 1
ATOM 1604 N N . LEU A 1 204 ? 3.174 -30.375 20.312 1 83.12 204 LEU A N 1
ATOM 1605 C CA . LEU A 1 204 ? 4.059 -30.344 19.156 1 83.12 204 LEU A CA 1
ATOM 1606 C C . LEU A 1 204 ? 4.426 -28.906 18.797 1 83.12 204 LEU A C 1
ATOM 1608 O O . LEU A 1 204 ? 5.387 -28.672 18.047 1 83.12 204 LEU A O 1
ATOM 1612 N N . ALA A 1 205 ? 3.594 -27.891 19.188 1 80.56 205 ALA A N 1
ATOM 1613 C CA . ALA A 1 205 ? 3.885 -26.5 18.859 1 80.56 205 ALA A CA 1
ATOM 1614 C C . ALA A 1 205 ? 3.244 -25.547 19.859 1 80.56 205 ALA A C 1
ATOM 1616 O O . ALA A 1 205 ? 2.35 -25.938 20.609 1 80.56 205 ALA A O 1
ATOM 1617 N N . SER A 1 206 ? 3.826 -24.375 19.969 1 79.56 206 SER A N 1
ATOM 1618 C CA . SER A 1 206 ? 3.236 -23.25 20.703 1 79.56 206 SER A CA 1
ATOM 1619 C C . SER A 1 206 ? 3.129 -22.016 19.844 1 79.56 206 SER A C 1
ATOM 1621 O O . SER A 1 206 ? 4.035 -21.719 19.047 1 79.56 206 SER A O 1
ATOM 1623 N N . GLU A 1 207 ? 1.911 -21.375 19.875 1 77.25 207 GLU A N 1
ATOM 1624 C CA . GLU A 1 207 ? 1.726 -20.141 19.125 1 77.25 207 GLU A CA 1
ATOM 1625 C C . GLU A 1 207 ? 2.83 -19.125 19.422 1 77.25 207 GLU A C 1
ATOM 1627 O O . GLU A 1 207 ? 3.279 -18.406 18.531 1 77.25 207 GLU A O 1
ATOM 1632 N N . ALA A 1 208 ? 3.266 -19.219 20.625 1 76.12 208 ALA A N 1
ATOM 1633 C CA . ALA A 1 208 ? 4.273 -18.266 21.078 1 76.12 208 ALA A CA 1
ATOM 1634 C C . ALA A 1 208 ? 5.617 -18.516 20.406 1 76.12 208 ALA A C 1
ATOM 1636 O O . ALA A 1 208 ? 6.473 -17.625 20.359 1 76.12 208 ALA A O 1
ATOM 1637 N N . SER A 1 209 ? 5.734 -19.672 19.766 1 83.38 209 SER A N 1
ATOM 1638 C CA . SER A 1 209 ? 7.039 -20.047 19.219 1 83.38 209 SER A CA 1
ATOM 1639 C C . SER A 1 209 ? 7.141 -19.703 17.734 1 83.38 209 SER A C 1
ATOM 1641 O O . SER A 1 209 ? 8.227 -19.766 17.156 1 83.38 209 SER A O 1
ATOM 1643 N N . VAL A 1 210 ? 6.074 -19.375 17.188 1 91.81 210 VAL A N 1
ATOM 1644 C CA . VAL A 1 210 ? 6.078 -19.125 15.75 1 91.81 210 VAL A CA 1
ATOM 1645 C C . VAL A 1 210 ? 6.098 -17.609 15.492 1 91.81 210 VAL A C 1
ATOM 1647 O O . VAL A 1 210 ? 5.309 -16.859 16.078 1 91.81 210 VAL A O 1
ATOM 1650 N N . GLU A 1 211 ? 7.02 -17.219 14.719 1 91.56 211 GLU A N 1
ATOM 1651 C CA . GLU A 1 211 ? 7.09 -15.812 14.336 1 91.56 211 GLU A CA 1
ATOM 1652 C C . GLU A 1 211 ? 6.32 -15.555 13.039 1 91.56 211 GLU A C 1
ATOM 1654 O O . GLU A 1 211 ? 6.656 -16.109 11.992 1 91.56 211 GLU A O 1
ATOM 1659 N N . PHE A 1 212 ? 5.312 -14.805 13.141 1 91.88 212 PHE A N 1
ATOM 1660 C CA . PHE A 1 212 ? 4.629 -14.328 11.953 1 91.88 212 PHE A CA 1
ATOM 1661 C C . PHE A 1 212 ? 5.309 -13.078 11.406 1 91.88 212 PHE A C 1
ATOM 1663 O O . PHE A 1 212 ? 5.207 -12 12 1 91.88 212 PHE A O 1
ATOM 1670 N N . LEU A 1 213 ? 5.992 -13.258 10.32 1 88.88 213 LEU A N 1
ATOM 1671 C CA . LEU A 1 213 ? 6.648 -12.109 9.695 1 88.88 213 LEU A CA 1
ATOM 1672 C C . LEU A 1 213 ? 5.621 -11.141 9.125 1 88.88 213 LEU A C 1
ATOM 1674 O O . LEU A 1 213 ? 4.527 -11.547 8.727 1 88.88 213 LEU A O 1
ATOM 1678 N N . PRO A 1 214 ? 5.957 -9.836 9.086 1 86.19 214 PRO A N 1
ATOM 1679 C CA . PRO A 1 214 ? 5.051 -8.898 8.422 1 86.19 214 PRO A CA 1
ATOM 1680 C C . PRO A 1 214 ? 4.805 -9.258 6.957 1 86.19 214 PRO A C 1
ATOM 1682 O O . PRO A 1 214 ? 5.719 -9.711 6.266 1 86.19 214 PRO A O 1
ATOM 1685 N N . ALA A 1 215 ? 3.586 -9.047 6.566 1 91.81 215 ALA A N 1
ATOM 1686 C CA . ALA A 1 215 ? 3.236 -9.328 5.18 1 91.81 215 ALA A CA 1
ATOM 1687 C C . ALA A 1 215 ? 4.082 -8.492 4.219 1 91.81 215 ALA A C 1
ATOM 1689 O O . ALA A 1 215 ? 4.32 -7.309 4.461 1 91.81 215 ALA A O 1
ATOM 1690 N N . VAL A 1 216 ? 4.578 -9.117 3.215 1 90.25 216 VAL A N 1
ATOM 1691 C CA . VAL A 1 216 ? 5.328 -8.43 2.17 1 90.25 216 VAL A CA 1
ATOM 1692 C C . VAL A 1 216 ? 4.383 -8.008 1.05 1 90.25 216 VAL A C 1
ATOM 1694 O O . VAL A 1 216 ? 4.004 -8.82 0.206 1 90.25 216 VAL A O 1
ATOM 1697 N N . GLY A 1 217 ? 3.988 -6.754 1.081 1 89.88 217 GLY A N 1
ATOM 1698 C CA . GLY A 1 217 ? 3.066 -6.219 0.092 1 89.88 217 GLY A CA 1
ATOM 1699 C C . GLY A 1 217 ? 3.746 -5.816 -1.202 1 89.88 217 GLY A C 1
ATOM 1700 O O . GLY A 1 217 ? 4.969 -5.918 -1.325 1 89.88 217 GLY A O 1
ATOM 1701 N N . ALA A 1 218 ? 2.949 -5.391 -2.098 1 87.38 218 ALA A N 1
ATOM 1702 C CA . ALA A 1 218 ? 3.422 -5.047 -3.438 1 87.38 218 ALA A CA 1
ATOM 1703 C C . ALA A 1 218 ? 4.18 -3.723 -3.428 1 87.38 218 ALA A C 1
ATOM 1705 O O . ALA A 1 218 ? 3.836 -2.811 -2.672 1 87.38 218 ALA A O 1
ATOM 1706 N N . THR A 1 219 ? 5.227 -3.668 -4.188 1 75.06 219 THR A N 1
ATOM 1707 C CA . THR A 1 219 ? 5.918 -2.41 -4.441 1 75.06 219 THR A CA 1
ATOM 1708 C C . THR A 1 219 ? 5.059 -1.479 -5.289 1 75.06 219 THR A C 1
ATOM 1710 O O . THR A 1 219 ? 4.375 -1.926 -6.211 1 75.06 219 THR A O 1
ATOM 1713 N N . VAL A 1 220 ? 4.922 -0.294 -4.863 1 69.38 220 VAL A N 1
ATOM 1714 C CA . VAL A 1 220 ? 4.172 0.701 -5.621 1 69.38 220 VAL A CA 1
ATOM 1715 C C . VAL A 1 220 ? 5.137 1.556 -6.445 1 69.38 220 VAL A C 1
ATOM 1717 O O . VAL A 1 220 ? 6.168 2 -5.938 1 69.38 220 VAL A O 1
ATOM 1720 N N . PRO A 1 221 ? 4.875 1.629 -7.758 1 63.47 221 PRO A N 1
ATOM 1721 C CA . PRO A 1 221 ? 3.643 1.219 -8.438 1 63.47 221 PRO A CA 1
ATOM 1722 C C . PRO A 1 221 ? 3.754 -0.16 -9.078 1 63.47 221 PRO A C 1
ATOM 1724 O O . PRO A 1 221 ? 2.738 -0.781 -9.398 1 63.47 221 PRO A O 1
ATOM 1727 N N . THR A 1 222 ? 4.898 -0.708 -9.359 1 61.62 222 THR A N 1
ATOM 1728 C CA . THR A 1 222 ? 5.16 -1.81 -10.273 1 61.62 222 THR A CA 1
ATOM 1729 C C . THR A 1 222 ? 4.504 -3.096 -9.781 1 61.62 222 THR A C 1
ATOM 1731 O O . THR A 1 222 ? 4.133 -3.957 -10.578 1 61.62 222 THR A O 1
ATOM 1734 N N . GLY A 1 223 ? 4.18 -3.139 -8.625 1 74.25 223 GLY A N 1
ATOM 1735 C CA . GLY A 1 223 ? 3.67 -4.402 -8.117 1 74.25 223 GLY A CA 1
ATOM 1736 C C . GLY A 1 223 ? 2.182 -4.367 -7.82 1 74.25 223 GLY A C 1
ATOM 1737 O O . GLY A 1 223 ? 1.584 -5.398 -7.5 1 74.25 223 GLY A O 1
ATOM 1738 N N . LEU A 1 224 ? 1.629 -3.348 -8.148 1 86.44 224 LEU A N 1
ATOM 1739 C CA . LEU A 1 224 ? 0.228 -3.232 -7.758 1 86.44 224 LEU A CA 1
ATOM 1740 C C . LEU A 1 224 ? -0.682 -3.316 -8.977 1 86.44 224 LEU A C 1
ATOM 1742 O O . LEU A 1 224 ? -1.737 -3.953 -8.93 1 86.44 224 LEU A O 1
ATOM 1746 N N . TYR A 1 225 ? -0.325 -2.717 -10.031 1 90.31 225 TYR A N 1
ATOM 1747 C CA . TYR A 1 225 ? -0.997 -2.768 -11.32 1 90.31 225 TYR A CA 1
ATOM 1748 C C . TYR A 1 225 ? -0.008 -3.08 -12.438 1 90.31 225 TYR A C 1
ATOM 1750 O O . TYR A 1 225 ? 1.207 -3.059 -12.227 1 90.31 225 TYR A O 1
ATOM 1758 N N . ALA A 1 226 ? -0.49 -3.541 -13.547 1 93.12 226 ALA A N 1
ATOM 1759 C CA . ALA A 1 226 ? 0.331 -3.861 -14.711 1 93.12 226 ALA A CA 1
ATOM 1760 C C . ALA A 1 226 ? 1.41 -4.879 -14.359 1 93.12 226 ALA A C 1
ATOM 1762 O O . ALA A 1 226 ? 2.541 -4.789 -14.844 1 93.12 226 ALA A O 1
ATOM 1763 N N . TYR A 1 227 ? 1.053 -5.758 -13.43 1 93.44 227 TYR A N 1
ATOM 1764 C CA . TYR A 1 227 ? 2.078 -6.676 -12.938 1 93.44 227 TYR A CA 1
ATOM 1765 C C . TYR A 1 227 ? 1.984 -8.023 -13.641 1 93.44 227 TYR A C 1
ATOM 1767 O O . TYR A 1 227 ? 2.939 -8.805 -13.633 1 93.44 227 TYR A O 1
ATOM 1775 N N . ARG A 1 228 ? 0.829 -8.352 -14.164 1 95.31 228 ARG A N 1
ATOM 1776 C CA . ARG A 1 228 ? 0.611 -9.703 -14.672 1 95.31 228 ARG A CA 1
ATOM 1777 C C . ARG A 1 228 ? 1.379 -9.93 -15.969 1 95.31 228 ARG A C 1
ATOM 1779 O O . ARG A 1 228 ? 1.163 -9.219 -16.953 1 95.31 228 ARG A O 1
ATOM 1786 N N . ASN A 1 229 ? 2.23 -10.906 -15.969 1 95.69 229 ASN A N 1
ATOM 1787 C CA . ASN A 1 229 ? 3.078 -11.156 -17.125 1 95.69 229 ASN A CA 1
ATOM 1788 C C . ASN A 1 229 ? 2.482 -12.227 -18.047 1 95.69 229 ASN A C 1
ATOM 1790 O O . ASN A 1 229 ? 3.092 -12.602 -19.047 1 95.69 229 ASN A O 1
ATOM 1794 N N . LYS A 1 230 ? 1.319 -12.695 -17.656 1 96.19 230 LYS A N 1
ATOM 1795 C CA . LYS A 1 230 ? 0.58 -13.633 -18.5 1 96.19 230 LYS A CA 1
ATOM 1796 C C . LYS A 1 230 ? -0.924 -13.391 -18.406 1 96.19 230 LYS A C 1
ATOM 1798 O O . LYS A 1 230 ? -1.496 -13.43 -17.312 1 96.19 230 LYS A O 1
ATOM 1803 N N . MET A 1 231 ? -1.485 -13.141 -19.438 1 96.75 231 MET A N 1
ATOM 1804 C CA . MET A 1 231 ? -2.939 -13.039 -19.531 1 96.75 231 MET A CA 1
ATOM 1805 C C . MET A 1 231 ? -3.486 -14.031 -20.562 1 96.75 231 MET A C 1
ATOM 1807 O O . MET A 1 231 ? -2.895 -14.219 -21.625 1 96.75 231 MET A O 1
ATOM 1811 N N . ASP A 1 232 ? -4.555 -14.664 -20.172 1 96.12 232 ASP A N 1
ATOM 1812 C CA . ASP A 1 232 ? -5.254 -15.625 -21.031 1 96.12 232 ASP A CA 1
ATOM 1813 C C . ASP A 1 232 ? -6.656 -15.133 -21.375 1 96.12 232 ASP A C 1
ATOM 1815 O O . ASP A 1 232 ? -7.594 -15.32 -20.594 1 96.12 232 ASP A O 1
ATOM 1819 N N . PHE A 1 233 ? -6.785 -14.562 -22.516 1 97.31 233 PHE A N 1
ATOM 1820 C CA . PHE A 1 233 ? -8.086 -14.094 -22.969 1 97.31 233 PHE A CA 1
ATOM 1821 C C . PHE A 1 233 ? -8.781 -15.156 -23.812 1 97.31 233 PHE A C 1
ATOM 1823 O O . PHE A 1 233 ? -8.125 -15.914 -24.531 1 97.31 233 PHE A O 1
ATOM 1830 N N . THR A 1 234 ? -10.078 -15.164 -23.797 1 96.44 234 THR A N 1
ATOM 1831 C CA . THR A 1 234 ? -10.852 -16.172 -24.516 1 96.44 234 THR A CA 1
ATOM 1832 C C . THR A 1 234 ? -11.578 -15.539 -25.703 1 96.44 234 THR A C 1
ATOM 1834 O O . THR A 1 234 ? -12.188 -14.477 -25.562 1 96.44 234 THR A O 1
ATOM 1837 N N . PHE A 1 235 ? -11.406 -16.219 -26.828 1 96.62 235 PHE A N 1
ATOM 1838 C CA . PHE A 1 235 ? -12.344 -15.961 -27.922 1 96.62 235 PHE A CA 1
ATOM 1839 C C . PHE A 1 235 ? -13.656 -16.703 -27.688 1 96.62 235 PHE A C 1
ATOM 1841 O O . PHE A 1 235 ? -13.648 -17.891 -27.375 1 96.62 235 PHE A O 1
ATOM 1848 N N . GLY A 1 236 ? -14.766 -15.977 -27.844 1 93.38 236 GLY A N 1
ATOM 1849 C CA . GLY A 1 236 ? -16.031 -16.641 -27.609 1 93.38 236 GLY A CA 1
ATOM 1850 C C . GLY A 1 236 ? -17.141 -16.188 -28.547 1 93.38 236 GLY A C 1
ATOM 1851 O O . GLY A 1 236 ? -17 -15.172 -29.219 1 93.38 236 GLY A O 1
ATOM 1852 N N . THR A 1 237 ? -18.172 -16.984 -28.562 1 92.75 237 THR A N 1
ATOM 1853 C CA . THR A 1 237 ? -19.312 -16.703 -29.406 1 92.75 237 THR A CA 1
ATOM 1854 C C . THR A 1 237 ? -20.453 -16.094 -28.594 1 92.75 237 THR A C 1
ATOM 1856 O O . THR A 1 237 ? -21.438 -15.602 -29.156 1 92.75 237 THR A O 1
ATOM 1859 N N . ARG A 1 238 ? -20.266 -16.125 -27.391 1 91.38 238 ARG A N 1
ATOM 1860 C CA . ARG A 1 238 ? -21.297 -15.641 -26.484 1 91.38 238 ARG A CA 1
ATOM 1861 C C . ARG A 1 238 ? -20.766 -14.492 -25.625 1 91.38 238 ARG A C 1
ATOM 1863 O O . ARG A 1 238 ? -19.922 -14.688 -24.75 1 91.38 238 ARG A O 1
ATOM 1870 N N . VAL A 1 239 ? -21.312 -13.383 -25.875 1 90.56 239 VAL A N 1
ATOM 1871 C CA . VAL A 1 239 ? -20.828 -12.148 -25.266 1 90.56 239 VAL A CA 1
ATOM 1872 C C . VAL A 1 239 ? -21.656 -11.82 -24.031 1 90.56 239 VAL A C 1
ATOM 1874 O O . VAL A 1 239 ? -22.891 -11.898 -24.062 1 90.56 239 VAL A O 1
ATOM 1877 N N . TRP A 1 240 ? -20.938 -11.516 -22.969 1 88.38 240 TRP A N 1
ATOM 1878 C CA . TRP A 1 240 ? -21.578 -10.969 -21.781 1 88.38 240 TRP A CA 1
ATOM 1879 C C . TRP A 1 240 ? -21.766 -9.461 -21.906 1 88.38 240 TRP A C 1
ATOM 1881 O O . TRP A 1 240 ? -20.828 -8.734 -22.234 1 88.38 240 TRP A O 1
ATOM 1891 N N . ARG A 1 241 ? -22.953 -8.992 -21.688 1 80.75 241 ARG A N 1
ATOM 1892 C CA . ARG A 1 241 ? -23.281 -7.57 -21.688 1 80.75 241 ARG A CA 1
ATOM 1893 C C . ARG A 1 241 ? -23.797 -7.133 -20.312 1 80.75 241 ARG A C 1
ATOM 1895 O O . ARG A 1 241 ? -24.906 -7.508 -19.922 1 80.75 241 ARG A O 1
ATOM 1902 N N . PRO A 1 242 ? -22.875 -6.434 -19.625 1 71.81 242 PRO A N 1
ATOM 1903 C CA . PRO A 1 242 ? -23.328 -5.988 -18.312 1 71.81 242 PRO A CA 1
ATOM 1904 C C . PRO A 1 242 ? -24.578 -5.125 -18.375 1 71.81 242 PRO A C 1
ATOM 1906 O O . PRO A 1 242 ? -24.766 -4.379 -19.344 1 71.81 242 PRO A O 1
ATOM 1909 N N . LYS A 1 243 ? -25.625 -5.402 -17.688 1 56.16 243 LYS A N 1
ATOM 1910 C CA . LYS A 1 243 ? -26.797 -4.527 -17.625 1 56.16 243 LYS A CA 1
ATOM 1911 C C . LYS A 1 243 ? -26.438 -3.164 -17.047 1 56.16 243 LYS A C 1
ATOM 1913 O O . LYS A 1 243 ? -25.672 -3.076 -16.078 1 56.16 243 LYS A O 1
ATOM 1918 N N . PRO A 1 244 ? -26.719 -2.096 -17.844 1 46.25 244 PRO A N 1
ATOM 1919 C CA . PRO A 1 244 ? -26.406 -0.78 -17.266 1 46.25 244 PRO A CA 1
ATOM 1920 C C . PRO A 1 244 ? -26.938 -0.614 -15.844 1 46.25 244 PRO A C 1
ATOM 1922 O O . PRO A 1 244 ? -27.984 -1.17 -15.5 1 46.25 244 PRO A O 1
ATOM 1925 N N . ASN A 1 245 ? -26.094 -0.449 -14.891 1 41.31 245 ASN A N 1
ATOM 1926 C CA . ASN A 1 245 ? -26.578 -0.061 -13.57 1 41.31 245 ASN A CA 1
ATOM 1927 C C . ASN A 1 245 ? -27.672 0.994 -13.656 1 41.31 245 ASN A C 1
ATOM 1929 O O . ASN A 1 245 ? -27.484 2.043 -14.273 1 41.31 245 ASN A O 1
ATOM 1933 N N . THR A 1 246 ? -28.938 0.712 -14.086 1 35.09 246 THR A N 1
ATOM 1934 C CA . THR A 1 246 ? -29.969 1.754 -14.133 1 35.09 246 THR A CA 1
ATOM 1935 C C . THR A 1 246 ? -30.125 2.41 -12.766 1 35.09 246 THR A C 1
ATOM 1937 O O . THR A 1 246 ? -30.359 1.726 -11.766 1 35.09 246 THR A O 1
ATOM 1940 N N . ALA A 1 247 ? -29.516 3.398 -12.609 1 36.12 247 ALA A N 1
ATOM 1941 C CA . ALA A 1 247 ? -29.984 4.242 -11.516 1 36.12 247 ALA A CA 1
ATOM 1942 C C . ALA A 1 247 ? -31.469 4.562 -11.664 1 36.12 247 ALA A C 1
ATOM 1944 O O . ALA A 1 247 ? -31.938 4.898 -12.758 1 36.12 247 ALA A O 1
ATOM 1945 N N . ASP A 1 248 ? -32.344 3.879 -10.961 1 34.78 248 ASP A N 1
ATOM 1946 C CA . ASP A 1 248 ? -33.688 4.477 -11.078 1 34.78 248 ASP A CA 1
ATOM 1947 C C . ASP A 1 248 ? -33.656 5.969 -10.75 1 34.78 248 ASP A C 1
ATOM 1949 O O . ASP A 1 248 ? -32.625 6.48 -10.289 1 34.78 248 ASP A O 1
ATOM 1953 N N . ASP A 1 249 ? -34.688 6.75 -11.078 1 36 249 ASP A N 1
ATOM 1954 C CA . ASP A 1 249 ? -34.875 8.188 -10.867 1 36 249 ASP A CA 1
ATOM 1955 C C . ASP A 1 249 ? -34.375 8.602 -9.484 1 36 249 ASP A C 1
ATOM 1957 O O . ASP A 1 249 ? -34.25 9.797 -9.195 1 36 249 ASP A O 1
ATOM 1961 N N . SER A 1 250 ? -34.406 7.688 -8.547 1 36.22 250 SER A N 1
ATOM 1962 C CA . SER A 1 250 ? -34.156 8.016 -7.145 1 36.22 250 SER A CA 1
ATOM 1963 C C . SER A 1 250 ? -32.688 7.824 -6.777 1 36.22 250 SER A C 1
ATOM 1965 O O . SER A 1 250 ? -32.312 8.023 -5.625 1 36.22 250 SER A O 1
ATOM 1967 N N . GLY A 1 251 ? -31.75 7.613 -7.711 1 36.56 251 GLY A N 1
ATOM 1968 C CA . GLY A 1 251 ? -30.312 7.504 -7.512 1 36.56 251 GLY A CA 1
ATOM 1969 C C . GLY A 1 251 ? -29.875 6.156 -6.969 1 36.56 251 GLY A C 1
ATOM 1970 O O . GLY A 1 251 ? -28.703 5.949 -6.66 1 36.56 251 GLY A O 1
ATOM 1971 N N . LYS A 1 252 ? -30.875 5.332 -6.625 1 32.31 252 LYS A N 1
ATOM 1972 C CA . LYS A 1 252 ? -30.656 3.963 -6.168 1 32.31 252 LYS A CA 1
ATOM 1973 C C . LYS A 1 252 ? -30.125 3.084 -7.297 1 32.31 252 LYS A C 1
ATOM 1975 O O . LYS A 1 252 ? -30.75 2.992 -8.359 1 32.31 252 LYS A O 1
ATOM 1980 N N . VAL A 1 253 ? -28.844 2.799 -7.332 1 36.31 253 VAL A N 1
ATOM 1981 C CA . VAL A 1 253 ? -28.25 1.856 -8.273 1 36.31 253 VAL A CA 1
ATOM 1982 C C . VAL A 1 253 ? -28.609 0.428 -7.879 1 36.31 253 VAL A C 1
ATOM 1984 O O . VAL A 1 253 ? -28.312 -0.009 -6.762 1 36.31 253 VAL A O 1
ATOM 1987 N N . THR A 1 254 ? -29.656 -0.148 -8.414 1 34.69 254 THR A N 1
ATOM 1988 C CA . THR A 1 254 ? -29.906 -1.578 -8.281 1 34.69 254 THR A CA 1
ATOM 1989 C C . THR A 1 254 ? -28.969 -2.379 -9.18 1 34.69 254 THR A C 1
ATOM 1991 O O . THR A 1 254 ? -28.922 -2.158 -10.391 1 34.69 254 THR A O 1
ATOM 1994 N N . LEU A 1 255 ? -27.969 -2.844 -8.57 1 34.84 255 LEU A N 1
ATOM 1995 C CA . LEU A 1 255 ? -27.156 -3.799 -9.32 1 34.84 255 LEU A CA 1
ATOM 1996 C C . LEU A 1 255 ? -28.016 -4.965 -9.812 1 34.84 255 LEU A C 1
ATOM 1998 O O . LEU A 1 255 ? -28.625 -5.672 -9.008 1 34.84 255 LEU A O 1
ATOM 2002 N N . ARG A 1 256 ? -28.719 -4.871 -10.922 1 31.89 256 ARG A N 1
ATOM 2003 C CA . ARG A 1 256 ? -29.484 -5.992 -11.469 1 31.89 256 ARG A CA 1
ATOM 2004 C C . ARG A 1 256 ? -28.547 -7.098 -11.953 1 31.89 256 ARG A C 1
ATOM 2006 O O . ARG A 1 256 ? -27.672 -6.859 -12.781 1 31.89 256 ARG A O 1
ATOM 2013 N N . GLN A 1 257 ? -28.391 -8.133 -11.109 1 33.34 257 GLN A N 1
ATOM 2014 C CA . GLN A 1 257 ? -27.781 -9.328 -11.664 1 33.34 257 GLN A CA 1
ATOM 2015 C C . GLN A 1 257 ? -28.625 -9.906 -12.797 1 33.34 257 GLN A C 1
ATOM 2017 O O . GLN A 1 257 ? -29.844 -9.711 -12.836 1 33.34 257 GLN A O 1
ATOM 2022 N N . GLY A 1 258 ? -28.25 -10.336 -13.875 1 29.88 258 GLY A N 1
ATOM 2023 C CA . GLY A 1 258 ? -28.938 -10.961 -14.992 1 29.88 258 GLY A CA 1
ATOM 2024 C C . GLY A 1 258 ? -29.891 -12.062 -14.562 1 29.88 258 GLY A C 1
ATOM 2025 O O . GLY A 1 258 ? -29.547 -12.883 -13.711 1 29.88 258 GLY A O 1
ATOM 2026 N N . ARG A 1 259 ? -31.328 -11.961 -14.609 1 27.94 259 ARG A N 1
ATOM 2027 C CA . ARG A 1 259 ? -32.375 -12.945 -14.352 1 27.94 259 ARG A CA 1
ATOM 2028 C C . ARG A 1 259 ? -32.125 -14.234 -15.117 1 27.94 259 ARG A C 1
ATOM 2030 O O . ARG A 1 259 ? -31.797 -14.203 -16.312 1 27.94 259 ARG A O 1
ATOM 2037 N N . ASP A 1 260 ? -32 -15.484 -14.453 1 26.25 260 ASP A N 1
ATOM 2038 C CA . ASP A 1 260 ? -32.062 -16.844 -14.992 1 26.25 260 ASP A CA 1
ATOM 2039 C C . ASP A 1 260 ? -33.438 -17.125 -15.602 1 26.25 260 ASP A C 1
ATOM 2041 O O . ASP A 1 260 ? -34.438 -17.141 -14.898 1 26.25 260 ASP A O 1
ATOM 2045 N N . THR A 1 261 ? -33.938 -16.859 -16.781 1 26.55 261 THR A N 1
ATOM 2046 C CA . THR A 1 261 ? -35.219 -17.094 -17.406 1 26.55 261 THR A CA 1
ATOM 2047 C C . THR A 1 261 ? -35.469 -18.578 -17.609 1 26.55 261 THR A C 1
ATOM 2049 O O . THR A 1 261 ? -36.406 -18.969 -18.297 1 26.55 261 THR A O 1
ATOM 2052 N N . SER A 1 262 ? -34.719 -19.75 -17.422 1 25.55 262 SER A N 1
ATOM 2053 C CA . SER A 1 262 ? -35.156 -21.062 -17.906 1 25.55 262 SER A CA 1
ATOM 2054 C C . SER A 1 262 ? -36.25 -21.656 -17.016 1 25.55 262 SER A C 1
ATOM 2056 O O . SER A 1 262 ? -35.938 -22.328 -16.031 1 25.55 262 SER A O 1
ATOM 2058 N N . THR A 1 263 ? -37.438 -21.172 -16.656 1 25.36 263 THR A N 1
ATOM 2059 C CA . THR A 1 263 ? -38.531 -21.953 -16.078 1 25.36 263 THR A CA 1
ATOM 2060 C C . THR A 1 263 ? -39.031 -22.969 -17.094 1 25.36 263 THR A C 1
ATOM 2062 O O . THR A 1 263 ? -39.625 -22.594 -18.109 1 25.36 263 THR A O 1
ATOM 2065 N N . ARG A 1 264 ? -38.438 -24.219 -17.297 1 24.19 264 ARG A N 1
ATOM 2066 C CA . ARG A 1 264 ? -39.094 -25.344 -17.953 1 24.19 264 ARG A CA 1
ATOM 2067 C C . ARG A 1 264 ? -40.5 -25.578 -17.375 1 24.19 264 ARG A C 1
ATOM 2069 O O . ARG A 1 264 ? -40.688 -25.5 -16.156 1 24.19 264 ARG A O 1
ATOM 2076 N N . ASP A 1 265 ? -41.469 -25.438 -18.156 1 23.14 265 ASP A N 1
ATOM 2077 C CA . ASP A 1 265 ? -42.781 -26.031 -18.016 1 23.14 265 ASP A CA 1
ATOM 2078 C C . ASP A 1 265 ? -42.688 -27.531 -17.734 1 23.14 265 ASP A C 1
ATOM 2080 O O . ASP A 1 265 ? -41.938 -28.234 -18.391 1 23.14 265 ASP A O 1
ATOM 2084 N N . GLU A 1 266 ? -42.969 -28.109 -16.578 1 23.83 266 GLU A N 1
ATOM 2085 C CA . GLU A 1 266 ? -43.125 -29.438 -15.977 1 23.83 266 GLU A CA 1
ATOM 2086 C C . GLU A 1 266 ? -43.875 -30.375 -16.891 1 23.83 266 GLU A C 1
ATOM 2088 O O . GLU A 1 266 ? -44.25 -31.5 -16.5 1 23.83 266 GLU A O 1
ATOM 2093 N N . ASN A 1 267 ? -44.531 -30.047 -17.938 1 22.53 267 ASN A N 1
ATOM 2094 C CA . ASN A 1 267 ? -45.562 -31.078 -18.125 1 22.53 267 ASN A CA 1
ATOM 2095 C C . ASN A 1 267 ? -44.938 -32.438 -18.469 1 22.53 267 ASN A C 1
ATOM 2097 O O . ASN A 1 267 ? -45.281 -33.469 -17.875 1 22.53 267 ASN A O 1
ATOM 2101 N N . THR A 1 268 ? -44.625 -32.906 -19.734 1 21.12 268 THR A N 1
ATOM 2102 C CA . THR A 1 268 ? -45.031 -34.188 -20.266 1 21.12 268 THR A CA 1
ATOM 2103 C C . THR A 1 268 ? -43.938 -35.219 -20.062 1 21.12 268 THR A C 1
ATOM 2105 O O . THR A 1 268 ? -44.062 -36.375 -20.547 1 21.12 268 THR A O 1
ATOM 2108 N N . VAL A 1 269 ? -42.531 -35.094 -19.75 1 21.48 269 VAL A N 1
ATOM 2109 C CA . VAL A 1 269 ? -41.781 -36.281 -20.141 1 21.48 269 VAL A CA 1
ATOM 2110 C C . VAL A 1 269 ? -42.125 -37.438 -19.188 1 21.48 269 VAL A C 1
ATOM 2112 O O . VAL A 1 269 ? -42.344 -37.219 -18 1 21.48 269 VAL A O 1
ATOM 2115 N N . SER A 1 270 ? -42.469 -38.688 -19.656 1 22.91 270 SER A N 1
ATOM 2116 C CA . SER A 1 270 ? -42.656 -40.094 -19.328 1 22.91 270 SER A CA 1
ATOM 2117 C C . SER A 1 270 ? -41.5 -40.594 -18.453 1 22.91 270 SER A C 1
ATOM 2119 O O . SER A 1 270 ? -40.5 -39.906 -18.297 1 22.91 270 SER A O 1
ATOM 2121 N N . SER A 1 271 ? -40.969 -41.844 -18.609 1 23.83 271 SER A N 1
ATOM 2122 C CA . SER A 1 271 ? -40.5 -42.969 -17.812 1 23.83 271 SER A CA 1
ATOM 2123 C C . SER A 1 271 ? -39.125 -42.719 -17.234 1 23.83 271 SER A C 1
ATOM 2125 O O . SER A 1 271 ? -38.875 -42.875 -16.031 1 23.83 271 SER A O 1
ATOM 2127 N N . GLY A 1 272 ? -37.938 -43.219 -17.812 1 25.06 272 GLY A N 1
ATOM 2128 C CA . GLY A 1 272 ? -36.812 -43.938 -17.25 1 25.06 272 GLY A CA 1
ATOM 2129 C C . GLY A 1 272 ? -35.812 -43.062 -16.547 1 25.06 272 GLY A C 1
ATOM 2130 O O . GLY A 1 272 ? -36 -41.844 -16.469 1 25.06 272 GLY A O 1
ATOM 2131 N N . ARG A 1 273 ? -34.312 -43.25 -16.516 1 23.17 273 ARG A N 1
ATOM 2132 C CA . ARG A 1 273 ? -33.156 -43.031 -15.672 1 23.17 273 ARG A CA 1
ATOM 2133 C C . ARG A 1 273 ? -32.781 -41.562 -15.648 1 23.17 273 ARG A C 1
ATOM 2135 O O . ARG A 1 273 ? -32.344 -41 -16.672 1 23.17 273 ARG A O 1
ATOM 2142 N N . LYS A 1 274 ? -33.344 -40.75 -14.766 1 27.2 274 LYS A N 1
ATOM 2143 C CA . LYS A 1 274 ? -33.312 -39.281 -14.656 1 27.2 274 LYS A CA 1
ATOM 2144 C C . LYS A 1 274 ? -31.891 -38.812 -14.367 1 27.2 274 LYS A C 1
ATOM 2146 O O . LYS A 1 274 ? -31.328 -39.125 -13.32 1 27.2 274 LYS A O 1
ATOM 2151 N N . ARG A 1 275 ? -30.953 -38.594 -15.445 1 23.7 275 ARG A N 1
ATOM 2152 C CA . ARG A 1 275 ? -29.578 -38.156 -15.312 1 23.7 275 ARG A CA 1
ATOM 2153 C C . ARG A 1 275 ? -29.453 -37 -14.328 1 23.7 275 ARG A C 1
ATOM 2155 O O . ARG A 1 275 ? -30.406 -36.219 -14.148 1 23.7 275 ARG A O 1
ATOM 2162 N N . PRO A 1 276 ? -28.344 -36.969 -13.391 1 27.36 276 PRO A N 1
ATOM 2163 C CA . PRO A 1 276 ? -28.047 -36.031 -12.312 1 27.36 276 PRO A CA 1
ATOM 2164 C C . PRO A 1 276 ? -28.281 -34.562 -12.719 1 27.36 276 PRO A C 1
ATOM 2166 O O . PRO A 1 276 ? -28.25 -34.25 -13.906 1 27.36 276 PRO A O 1
ATOM 2169 N N . GLY A 1 277 ? -28.906 -33.719 -11.773 1 26.84 277 GLY A N 1
ATOM 2170 C CA . GLY A 1 277 ? -29.531 -32.406 -11.656 1 26.84 277 GLY A CA 1
ATOM 2171 C C . GLY A 1 277 ? -28.656 -31.266 -12.109 1 26.84 277 GLY A C 1
ATOM 2172 O O . GLY A 1 277 ? -27.672 -30.938 -11.445 1 26.84 277 GLY A O 1
ATOM 2173 N N . THR A 1 278 ? -28.359 -31.125 -13.461 1 26.3 278 THR A N 1
ATOM 2174 C CA . THR A 1 278 ? -27.766 -29.906 -14.039 1 26.3 278 THR A CA 1
ATOM 2175 C C . THR A 1 278 ? -28.469 -28.672 -13.508 1 26.3 278 THR A C 1
ATOM 2177 O O . THR A 1 278 ? -29.656 -28.453 -13.758 1 26.3 278 THR A O 1
ATOM 2180 N N . ASP A 1 279 ? -28.234 -28.312 -12.234 1 28.03 279 ASP A N 1
ATOM 2181 C CA . ASP A 1 279 ? -28.656 -27.047 -11.656 1 28.03 279 ASP A CA 1
ATOM 2182 C C . ASP A 1 279 ? -28.719 -25.953 -12.719 1 28.03 279 ASP A C 1
ATOM 2184 O O . ASP A 1 279 ? -27.766 -25.75 -13.477 1 28.03 279 ASP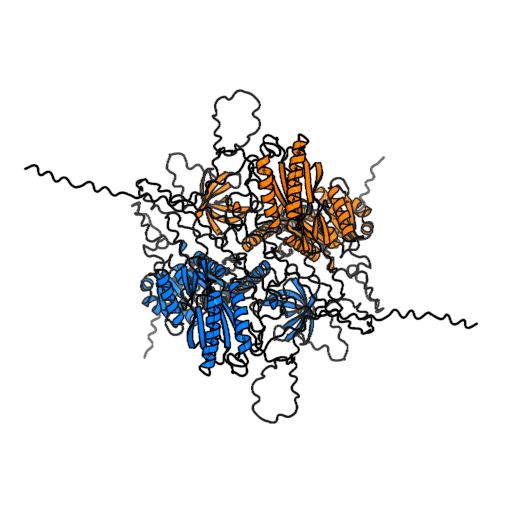 A O 1
ATOM 2188 N N . THR A 1 280 ? -29.906 -25.625 -13.148 1 27.05 280 THR A N 1
ATOM 2189 C CA . THR A 1 280 ? -30.406 -24.688 -14.141 1 27.05 280 THR A CA 1
ATOM 2190 C C . THR A 1 280 ? -29.828 -23.297 -13.906 1 27.05 280 THR A C 1
ATOM 2192 O O . THR A 1 280 ? -29.938 -22.75 -12.812 1 27.05 280 THR A O 1
ATOM 2195 N N . ALA A 1 281 ? -28.797 -23.016 -14.586 1 26.02 281 ALA A N 1
ATOM 2196 C CA . ALA A 1 281 ? -28.25 -21.672 -14.789 1 26.02 281 ALA A CA 1
ATOM 2197 C C . ALA A 1 281 ? -29.375 -20.656 -14.977 1 26.02 281 ALA A C 1
ATOM 2199 O O . ALA A 1 281 ? -30.375 -20.953 -15.625 1 26.02 281 ALA A O 1
ATOM 2200 N N . PRO A 1 282 ? -29.578 -19.688 -14.109 1 27.7 282 PRO A N 1
ATOM 2201 C CA . PRO A 1 282 ? -30.609 -18.656 -14.328 1 27.7 282 PRO A CA 1
ATOM 2202 C C . PRO A 1 282 ? -30.656 -18.172 -15.781 1 27.7 282 PRO A C 1
ATOM 2204 O O . PRO A 1 282 ? -29.609 -17.969 -16.406 1 27.7 282 PRO A O 1
ATOM 2207 N N . GLU A 1 283 ? -31.688 -18.516 -16.609 1 27.66 283 GLU A N 1
ATOM 2208 C CA . GLU A 1 283 ? -32.062 -18.188 -17.984 1 27.66 283 GLU A CA 1
ATOM 2209 C C . GLU A 1 283 ? -32.25 -16.688 -18.156 1 27.66 283 GLU A C 1
ATOM 2211 O O . GLU A 1 283 ? -32.812 -16.234 -19.156 1 27.66 283 GLU A O 1
ATOM 2216 N N . SER A 1 284 ? -32.125 -15.758 -17.234 1 29.36 284 SER A N 1
ATOM 2217 C CA . SER A 1 284 ? -32.469 -14.461 -17.812 1 29.36 284 SER A CA 1
ATOM 2218 C C . SER A 1 284 ? -31.766 -14.273 -19.156 1 29.36 284 SER A C 1
ATOM 2220 O O . SER A 1 284 ? -30.547 -14.391 -19.266 1 29.36 284 SER A O 1
ATOM 2222 N N . GLY A 1 285 ? -32.594 -14.594 -20.188 1 31.08 285 GLY A N 1
ATOM 2223 C CA . GLY A 1 285 ? -32.281 -14.68 -21.594 1 31.08 285 GLY A CA 1
ATOM 2224 C C . GLY A 1 285 ? -31.562 -13.453 -22.125 1 31.08 285 GLY A C 1
ATOM 2225 O O . GLY A 1 285 ? -32.125 -12.664 -22.891 1 31.08 285 GLY A O 1
ATOM 2226 N N . GLU A 1 286 ? -31.031 -12.578 -21.312 1 33.91 286 GLU A N 1
ATOM 2227 C CA . GLU A 1 286 ? -30.453 -11.641 -22.266 1 33.91 286 GLU A CA 1
ATOM 2228 C C . GLU A 1 286 ? -29.891 -12.375 -23.484 1 33.91 286 GLU A C 1
ATOM 2230 O O . GLU A 1 286 ? -29.594 -13.57 -23.422 1 33.91 286 GLU A O 1
ATOM 2235 N N . ASP A 1 287 ? -30.141 -11.734 -24.734 1 36.22 287 ASP A N 1
ATOM 2236 C CA . ASP A 1 287 ? -29.75 -12.078 -26.094 1 36.22 287 ASP A CA 1
ATOM 2237 C C . ASP A 1 287 ? -28.344 -12.695 -26.125 1 36.22 287 ASP A C 1
ATOM 2239 O O . ASP A 1 287 ? -27.391 -12.086 -25.641 1 36.22 287 ASP A O 1
ATOM 2243 N N . MET A 1 288 ? -28.25 -13.93 -25.859 1 43.34 288 MET A N 1
ATOM 2244 C CA . MET A 1 288 ? -27.109 -14.625 -26.438 1 43.34 288 MET A CA 1
ATOM 2245 C C . MET A 1 288 ? -26.688 -13.977 -27.75 1 43.34 288 MET A C 1
ATOM 2247 O O . MET A 1 288 ? -27.141 -14.391 -28.828 1 43.34 288 MET A O 1
ATOM 2251 N N . ARG A 1 289 ? -26.781 -12.727 -27.844 1 45.91 289 ARG A N 1
ATOM 2252 C CA . ARG A 1 289 ? -26.297 -12.297 -29.156 1 45.91 289 ARG A CA 1
ATOM 2253 C C . ARG A 1 289 ? -24.953 -12.945 -29.484 1 45.91 289 ARG A C 1
ATOM 2255 O O . ARG A 1 289 ? -24.016 -12.867 -28.703 1 45.91 289 ARG A O 1
ATOM 2262 N N . THR A 1 290 ? -25.109 -14.117 -30.219 1 58.12 290 THR A N 1
ATOM 2263 C CA . THR A 1 290 ? -24.031 -14.742 -30.984 1 58.12 290 THR A CA 1
ATOM 2264 C C . THR A 1 290 ? -23.109 -13.688 -31.594 1 58.12 290 THR A C 1
ATOM 2266 O O . THR A 1 290 ? -23.594 -12.68 -32.125 1 58.12 290 THR A O 1
ATOM 2269 N N . GLY A 1 291 ? -22.031 -13.281 -30.906 1 76 291 GLY A N 1
ATOM 2270 C CA . GLY A 1 291 ? -21.047 -12.406 -31.531 1 76 291 GLY A CA 1
ATOM 2271 C C . GLY A 1 291 ? -19.609 -12.742 -31.156 1 76 291 GLY A C 1
ATOM 2272 O O . GLY A 1 291 ? -19.359 -13.789 -30.562 1 76 291 GLY A O 1
ATOM 2273 N N . PHE A 1 292 ? -18.781 -12.172 -31.781 1 91.25 292 PHE A N 1
ATOM 2274 C CA . PHE A 1 292 ? -17.344 -12.227 -31.562 1 91.25 292 PHE A CA 1
ATOM 2275 C C . PHE A 1 292 ? -16.969 -11.531 -30.266 1 91.25 292 PHE A C 1
ATOM 2277 O O . PHE A 1 292 ? -17.312 -10.367 -30.062 1 91.25 292 PHE A O 1
ATOM 2284 N N . ALA A 1 293 ? -16.531 -12.336 -29.359 1 94.31 293 ALA A N 1
ATOM 2285 C CA . ALA A 1 293 ? -16.016 -11.758 -28.109 1 94.31 293 ALA A CA 1
ATOM 2286 C C . ALA A 1 293 ? -14.555 -12.133 -27.891 1 94.31 293 ALA A C 1
ATOM 2288 O O . ALA A 1 293 ? -14.133 -13.234 -28.234 1 94.31 293 ALA A O 1
ATOM 2289 N N . LEU A 1 294 ? -13.812 -11.281 -27.406 1 97.19 294 LEU A N 1
ATOM 2290 C CA . LEU A 1 294 ? -12.453 -11.508 -26.906 1 97.19 294 LEU A CA 1
ATOM 2291 C C . LEU A 1 294 ? -12.266 -10.883 -25.531 1 97.19 294 LEU A C 1
ATOM 2293 O O . LEU A 1 294 ? -12.375 -9.664 -25.375 1 97.19 294 LEU A O 1
ATOM 2297 N N . GLY A 1 295 ? -12.133 -11.664 -24.562 1 96.88 295 GLY A N 1
ATOM 2298 C CA . GLY A 1 295 ? -12.016 -11.148 -23.219 1 96.88 295 GLY A CA 1
ATOM 2299 C C . GLY A 1 295 ? -11.922 -12.242 -22.156 1 96.88 295 GLY A C 1
ATOM 2300 O O . GLY A 1 295 ? -11.203 -13.227 -22.344 1 96.88 295 GLY A O 1
ATOM 2301 N N . LEU A 1 296 ? -12.484 -12.039 -21.016 1 96.25 296 LEU A N 1
ATOM 2302 C CA . LEU A 1 296 ? -12.43 -12.969 -19.891 1 96.25 296 LEU A CA 1
ATOM 2303 C C . LEU A 1 296 ? -13.82 -13.508 -19.562 1 96.25 296 LEU A C 1
ATOM 2305 O O . LEU A 1 296 ? -14.82 -12.82 -19.781 1 96.25 296 LEU A O 1
ATOM 2309 N N . HIS A 1 297 ? -13.781 -14.625 -19 1 93.25 297 HIS A N 1
ATOM 2310 C CA . HIS A 1 297 ? -15.047 -15.234 -18.578 1 93.25 297 HIS A CA 1
ATOM 2311 C C . HIS A 1 297 ? -15.648 -14.492 -17.391 1 93.25 297 HIS A C 1
ATOM 2313 O O . HIS A 1 297 ? -14.922 -14.016 -16.516 1 93.25 297 HIS A O 1
ATOM 2319 N N . VAL A 1 298 ? -16.906 -14.43 -17.422 1 89.38 298 VAL A N 1
ATOM 2320 C CA . VAL A 1 298 ? -17.609 -13.914 -16.25 1 89.38 298 VAL A CA 1
ATOM 2321 C C . VAL A 1 298 ? -17.688 -15 -15.18 1 89.38 298 VAL A C 1
ATOM 2323 O O . VAL A 1 298 ? -17.719 -16.188 -15.492 1 89.38 298 VAL A O 1
ATOM 2326 N N . PRO A 1 299 ? -17.688 -14.602 -13.93 1 83.81 299 PRO A N 1
ATOM 2327 C CA . PRO A 1 299 ? -17.688 -15.594 -12.852 1 83.81 299 PRO A CA 1
ATOM 2328 C C . PRO A 1 299 ? -18.828 -16.594 -12.961 1 83.81 299 PRO A C 1
ATOM 2330 O O . PRO A 1 299 ? -19.969 -16.219 -13.195 1 83.81 299 PRO A O 1
ATOM 2333 N N . ARG A 1 300 ? -18.5 -17.844 -12.82 1 77.88 300 ARG A N 1
ATOM 2334 C CA . ARG A 1 300 ? -19.422 -18.969 -12.766 1 77.88 300 ARG A CA 1
ATOM 2335 C C . ARG A 1 300 ? -20.047 -19.219 -14.133 1 77.88 300 ARG A C 1
ATOM 2337 O O . ARG A 1 300 ? -21.031 -19.953 -14.242 1 77.88 300 ARG A O 1
ATOM 2344 N N . ARG A 1 301 ? -19.547 -18.547 -15.133 1 84.44 301 ARG A N 1
ATOM 2345 C CA . ARG A 1 301 ? -19.984 -18.781 -16.5 1 84.44 301 ARG A CA 1
ATOM 2346 C C . ARG A 1 301 ? -18.797 -19.141 -17.406 1 84.44 301 ARG A C 1
ATOM 2348 O O . ARG A 1 301 ? -18.062 -18.25 -17.844 1 84.44 301 ARG A O 1
ATOM 2355 N N . TYR A 1 302 ? -18.766 -20.344 -17.719 1 84.5 302 TYR A N 1
ATOM 2356 C CA . TYR A 1 302 ? -17.656 -20.781 -18.531 1 84.5 302 TYR A CA 1
ATOM 2357 C C . TYR A 1 302 ? -17.906 -20.453 -20 1 84.5 302 TYR A C 1
ATOM 2359 O O . TYR A 1 302 ? -16.969 -20.453 -20.812 1 84.5 302 TYR A O 1
ATOM 2367 N N . ASP A 1 303 ? -19.203 -20.156 -20.375 1 86.75 303 ASP A N 1
ATOM 2368 C CA . ASP A 1 303 ? -19.562 -20.016 -21.781 1 86.75 303 ASP A CA 1
ATOM 2369 C C . ASP A 1 303 ? -19.688 -18.562 -22.188 1 86.75 303 ASP A C 1
ATOM 2371 O O . ASP A 1 303 ? -19.844 -18.25 -23.375 1 86.75 303 ASP A O 1
ATOM 2375 N N . LYS A 1 304 ? -19.625 -17.641 -21.25 1 89.88 304 LYS A N 1
ATOM 2376 C CA . LYS A 1 304 ? -19.828 -16.234 -21.562 1 89.88 304 LYS A CA 1
ATOM 2377 C C . LYS A 1 304 ? -18.547 -15.438 -21.344 1 89.88 304 LYS A C 1
ATOM 2379 O O . LYS A 1 304 ? -17.875 -15.617 -20.328 1 89.88 304 LYS A O 1
ATOM 2384 N N . VAL A 1 305 ? -18.312 -14.641 -22.344 1 94.19 305 VAL A N 1
ATOM 2385 C CA . VAL A 1 305 ? -17.078 -13.875 -22.312 1 94.19 305 VAL A CA 1
ATOM 2386 C C . VAL A 1 305 ? -17.391 -12.383 -22.25 1 94.19 305 VAL A C 1
ATOM 2388 O O . VAL A 1 305 ? -18.219 -11.883 -23.016 1 94.19 305 VAL A O 1
ATOM 2391 N N . LEU A 1 306 ? -16.844 -11.703 -21.266 1 94.19 306 LEU A N 1
ATOM 2392 C CA . LEU A 1 306 ? -16.844 -10.242 -21.234 1 94.19 306 LEU A CA 1
ATOM 2393 C C . LEU A 1 306 ? -15.719 -9.68 -22.109 1 94.19 306 LEU A C 1
ATOM 2395 O O . LEU A 1 306 ? -14.547 -10.008 -21.906 1 94.19 306 LEU A O 1
ATOM 2399 N N . CYS A 1 307 ? -16.094 -8.844 -23.016 1 94.56 307 CYS A N 1
ATOM 2400 C CA . CYS A 1 307 ? -15.086 -8.219 -23.859 1 94.56 307 CYS A CA 1
ATOM 2401 C C . CYS A 1 307 ? -14.188 -7.293 -23.062 1 94.56 307 CYS A C 1
ATOM 2403 O O . CYS A 1 307 ? -14.672 -6.43 -22.328 1 94.56 307 CYS A O 1
ATOM 2405 N N . ILE A 1 308 ? -12.906 -7.516 -23.172 1 96.5 308 ILE A N 1
ATOM 2406 C CA . ILE A 1 308 ? -11.93 -6.703 -22.453 1 96.5 308 ILE A CA 1
ATOM 2407 C C . ILE A 1 308 ? -11.125 -5.871 -23.453 1 96.5 308 ILE A C 1
ATOM 2409 O O . ILE A 1 308 ? -10.508 -6.414 -24.359 1 96.5 308 ILE A O 1
ATOM 2413 N N . GLU A 1 309 ? -11.148 -4.617 -23.266 1 93.38 309 GLU A N 1
ATOM 2414 C CA . GLU A 1 309 ? -10.367 -3.73 -24.125 1 93.38 309 GLU A CA 1
ATOM 2415 C C . GLU A 1 309 ? -9.039 -3.352 -23.469 1 93.38 309 GLU A C 1
ATOM 2417 O O . GLU A 1 309 ? -8.039 -3.137 -24.156 1 93.38 309 GLU A O 1
ATOM 2422 N N . ASP A 1 310 ? -9.109 -3.234 -22.234 1 94.88 310 ASP A N 1
ATOM 2423 C CA . ASP A 1 310 ? -7.938 -2.879 -21.438 1 94.88 310 ASP A CA 1
ATOM 2424 C C . ASP A 1 310 ? -8 -3.52 -20.047 1 94.88 310 ASP A C 1
ATOM 2426 O O . ASP A 1 310 ? -8.977 -3.34 -19.328 1 94.88 310 ASP A O 1
ATOM 2430 N N . CYS A 1 311 ? -7.023 -4.254 -19.781 1 96.19 311 CYS A N 1
ATOM 2431 C CA . CYS A 1 311 ? -6.891 -4.844 -18.453 1 96.19 311 CYS A CA 1
ATOM 2432 C C . CYS A 1 311 ? -5.855 -4.094 -17.625 1 96.19 311 CYS A C 1
ATOM 2434 O O . CYS A 1 311 ? -4.699 -3.979 -18.031 1 96.19 311 CYS A O 1
ATOM 2436 N N . ALA A 1 312 ? -6.223 -3.6 -16.438 1 93.56 312 ALA A N 1
ATOM 2437 C CA . ALA A 1 312 ? -5.355 -2.785 -15.594 1 93.56 312 ALA A CA 1
ATOM 2438 C C . ALA A 1 312 ? -4.191 -3.607 -15.047 1 93.56 312 ALA A C 1
ATOM 2440 O O . ALA A 1 312 ? -3.225 -3.051 -14.516 1 93.56 312 ALA A O 1
ATOM 2441 N N . LEU A 1 313 ? -4.234 -4.945 -15.203 1 95.06 313 LEU A N 1
ATOM 2442 C CA . LEU A 1 313 ? -3.203 -5.797 -14.625 1 95.06 313 LEU A CA 1
ATOM 2443 C C . LEU A 1 313 ? -2.102 -6.086 -15.641 1 95.06 313 LEU A C 1
ATOM 2445 O O . LEU A 1 313 ? -1.07 -6.668 -15.289 1 95.06 313 LEU A O 1
ATOM 2449 N N . GLN A 1 314 ? -2.262 -5.777 -16.828 1 95.5 314 GLN A N 1
ATOM 2450 C CA . GLN A 1 314 ? -1.183 -5.98 -17.797 1 95.5 314 GLN A CA 1
ATOM 2451 C C . GLN A 1 314 ? -0.656 -4.648 -18.328 1 95.5 314 GLN A C 1
ATOM 2453 O O . GLN A 1 314 ? -1.322 -3.617 -18.203 1 95.5 314 GLN A O 1
ATOM 2458 N N . ILE A 1 315 ? 0.501 -4.637 -18.891 1 95.06 315 ILE A N 1
ATOM 2459 C CA . ILE A 1 315 ? 1.191 -3.424 -19.312 1 95.06 315 ILE A CA 1
ATOM 2460 C C . ILE A 1 315 ? 0.525 -2.865 -20.578 1 95.06 315 ILE A C 1
ATOM 2462 O O . ILE A 1 315 ? -0.241 -3.564 -21.234 1 95.06 315 ILE A O 1
ATOM 2466 N N . ASP A 1 316 ? 0.8 -1.722 -20.938 1 95.06 316 ASP A N 1
ATOM 2467 C CA . ASP A 1 316 ? 0.117 -0.974 -22 1 95.06 316 ASP A CA 1
ATOM 2468 C C . ASP A 1 316 ? 0.295 -1.648 -23.359 1 95.06 316 ASP A C 1
ATOM 2470 O O . ASP A 1 316 ? -0.664 -1.784 -24.109 1 95.06 316 ASP A O 1
ATOM 2474 N N . VAL A 1 317 ? 1.48 -2.111 -23.672 1 97.56 317 VAL A N 1
ATOM 2475 C CA . VAL A 1 317 ? 1.726 -2.707 -24.984 1 97.56 317 VAL A CA 1
ATOM 2476 C C . VAL A 1 317 ? 0.9 -3.984 -25.125 1 97.56 317 VAL A C 1
ATOM 2478 O O . VAL A 1 317 ? 0.43 -4.301 -26.219 1 97.56 317 VAL A O 1
ATOM 2481 N N . ALA A 1 318 ? 0.755 -4.719 -24.078 1 98.19 318 ALA A N 1
ATOM 2482 C CA . ALA A 1 318 ? -0.083 -5.918 -24.125 1 98.19 318 ALA A CA 1
ATOM 2483 C C . ALA A 1 318 ? -1.539 -5.559 -24.406 1 98.19 318 ALA A C 1
ATOM 2485 O O . ALA A 1 318 ? -2.23 -6.27 -25.141 1 98.19 318 ALA A O 1
ATOM 2486 N N . ASN A 1 319 ? -2.008 -4.477 -23.812 1 98.12 319 ASN A N 1
ATOM 2487 C CA . ASN A 1 319 ? -3.361 -4.008 -24.094 1 98.12 319 ASN A CA 1
ATOM 2488 C C . ASN A 1 319 ? -3.514 -3.566 -25.547 1 98.12 319 ASN A C 1
ATOM 2490 O O . ASN A 1 319 ? -4.547 -3.818 -26.172 1 98.12 319 ASN A O 1
ATOM 2494 N N . GLU A 1 320 ? -2.508 -2.906 -26.031 1 98.25 320 GLU A N 1
ATOM 2495 C CA . GLU A 1 320 ? -2.531 -2.512 -27.438 1 98.25 320 GLU A CA 1
ATOM 2496 C C . GLU A 1 320 ? -2.617 -3.73 -28.359 1 98.25 320 GLU A C 1
ATOM 2498 O O . GLU A 1 320 ? -3.354 -3.723 -29.344 1 98.25 320 GLU A O 1
ATOM 2503 N N . ILE A 1 321 ? -1.911 -4.746 -27.969 1 98.62 321 ILE A N 1
ATOM 2504 C CA . ILE A 1 321 ? -1.908 -5.98 -28.75 1 98.62 321 ILE A CA 1
ATOM 2505 C C . ILE A 1 321 ? -3.277 -6.648 -28.656 1 98.62 321 ILE A C 1
ATOM 2507 O O . ILE A 1 321 ? -3.805 -7.133 -29.672 1 98.62 321 ILE A O 1
ATOM 2511 N N . LEU A 1 322 ? -3.807 -6.633 -27.516 1 98.5 322 LEU A N 1
ATOM 2512 C CA . LEU A 1 322 ? -5.148 -7.176 -27.328 1 98.5 322 LEU A CA 1
ATOM 2513 C C . LEU A 1 322 ? -6.145 -6.504 -28.266 1 98.5 322 LEU A C 1
ATOM 2515 O O . LEU A 1 322 ? -6.891 -7.18 -28.969 1 98.5 322 LEU A O 1
ATOM 2519 N N . ARG A 1 323 ? -6.141 -5.176 -28.297 1 98.06 323 ARG A N 1
ATOM 2520 C CA . ARG A 1 323 ? -7.039 -4.414 -29.156 1 98.06 323 ARG A CA 1
ATOM 2521 C C . ARG A 1 323 ? -6.75 -4.688 -30.625 1 98.06 323 ARG A C 1
ATOM 2523 O O . ARG A 1 323 ? -7.668 -4.785 -31.438 1 98.06 323 ARG A O 1
ATOM 2530 N N . PHE A 1 324 ? -5.496 -4.809 -30.938 1 98.44 324 PHE A N 1
ATOM 2531 C CA . PHE A 1 324 ? -5.078 -5.059 -32.312 1 98.44 324 PHE A CA 1
ATOM 2532 C C . PHE A 1 324 ? -5.625 -6.391 -32.812 1 98.44 324 PHE A C 1
ATOM 2534 O O . PHE A 1 324 ? -6.188 -6.469 -33.906 1 98.44 324 PHE A O 1
ATOM 2541 N N . VAL A 1 325 ? -5.465 -7.438 -31.984 1 98.5 325 VAL A N 1
ATOM 2542 C CA . VAL A 1 325 ? -5.926 -8.766 -32.375 1 98.5 325 VAL A CA 1
ATOM 2543 C C . VAL A 1 325 ? -7.445 -8.766 -32.531 1 98.5 325 VAL A C 1
ATOM 2545 O O . VAL A 1 325 ? -7.98 -9.352 -33.469 1 98.5 325 VAL A O 1
ATOM 2548 N N . GLU A 1 326 ? -8.078 -8.102 -31.594 1 97.31 326 GLU A N 1
ATOM 2549 C CA . GLU A 1 326 ? -9.531 -7.996 -31.672 1 97.31 326 GLU A CA 1
ATOM 2550 C C . GLU A 1 326 ? -9.961 -7.355 -33 1 97.31 326 GLU A C 1
ATOM 2552 O O . GLU A 1 326 ? -10.828 -7.887 -33.688 1 97.31 326 GLU A O 1
ATOM 2557 N N . ARG A 1 327 ? -9.352 -6.312 -33.406 1 96.75 327 ARG A N 1
ATOM 2558 C CA . ARG A 1 327 ? -9.711 -5.543 -34.594 1 96.75 327 ARG A CA 1
ATOM 2559 C C . ARG A 1 327 ? -9.461 -6.352 -35.875 1 96.75 327 ARG A C 1
ATOM 2561 O O . ARG A 1 327 ? -10.195 -6.219 -36.844 1 96.75 327 ARG A O 1
ATOM 2568 N N . HIS A 1 328 ? -8.516 -7.234 -35.875 1 97.31 328 HIS A N 1
ATOM 2569 C CA . HIS A 1 328 ? -8.133 -7.953 -37.094 1 97.31 328 HIS A CA 1
ATOM 2570 C C . HIS A 1 328 ? -8.883 -9.273 -37.188 1 97.31 328 HIS A C 1
ATOM 2572 O O . HIS A 1 328 ? -9.102 -9.773 -38.312 1 97.31 328 HIS A O 1
ATOM 2578 N N . CYS A 1 329 ? -9.273 -9.812 -36.062 1 97.44 329 CYS A N 1
ATOM 2579 C CA . CYS A 1 329 ? -9.938 -11.102 -36.094 1 97.44 329 CYS A CA 1
ATOM 2580 C C . CYS A 1 329 ? -11.445 -10.938 -36.25 1 97.44 329 CYS A C 1
ATOM 2582 O O . CYS A 1 329 ? -12.117 -11.781 -36.844 1 97.44 329 CYS A O 1
ATOM 2584 N N . ARG A 1 330 ? -11.945 -9.859 -35.75 1 95.88 330 ARG A N 1
ATOM 2585 C CA . ARG A 1 330 ? -13.391 -9.656 -35.688 1 95.88 330 ARG A CA 1
ATOM 2586 C C . ARG A 1 330 ? -13.992 -9.703 -37.094 1 95.88 330 ARG A C 1
ATOM 2588 O O . ARG A 1 330 ? -14.984 -10.406 -37.312 1 95.88 330 ARG A O 1
ATOM 2595 N N . PRO A 1 331 ? -13.438 -9.086 -38.094 1 95.12 331 PRO A N 1
ATOM 2596 C CA . PRO A 1 331 ? -14.039 -9.117 -39.438 1 95.12 331 PRO A CA 1
ATOM 2597 C C . PRO A 1 331 ? -14.023 -10.516 -40.062 1 95.12 331 PRO A C 1
ATOM 2599 O O . PRO A 1 331 ? -14.766 -10.781 -41 1 95.12 331 PRO A O 1
ATOM 2602 N N . LEU A 1 332 ? -13.188 -11.383 -39.562 1 95.62 332 LEU A N 1
ATOM 2603 C CA . LEU A 1 332 ? -13.023 -12.719 -40.125 1 95.62 332 LEU A CA 1
ATOM 2604 C C . LEU A 1 332 ? -13.766 -13.758 -39.281 1 95.62 332 LEU A C 1
ATOM 2606 O O . LEU A 1 332 ? -13.695 -14.953 -39.594 1 95.62 332 LEU A O 1
ATOM 2610 N N . ALA A 1 333 ? -14.5 -13.336 -38.312 1 94.56 333 ALA A N 1
ATOM 2611 C CA . ALA A 1 333 ? -15.109 -14.203 -37.312 1 94.56 333 ALA A CA 1
ATOM 2612 C C . ALA A 1 333 ? -16.156 -15.117 -37.938 1 94.56 333 ALA A C 1
ATOM 2614 O O . ALA A 1 333 ? -16.359 -16.25 -37.469 1 94.56 333 ALA A O 1
ATOM 2615 N N . GLU A 1 334 ? -16.844 -14.625 -38.906 1 91.56 334 GLU A N 1
ATOM 2616 C CA . GLU A 1 334 ? -17.953 -15.383 -39.5 1 91.56 334 GLU A CA 1
ATOM 2617 C C . GLU A 1 334 ? -17.469 -16.219 -40.688 1 91.56 334 GLU A C 1
ATOM 2619 O O . GLU A 1 334 ? -18.234 -17.031 -41.219 1 91.56 334 GLU A O 1
ATOM 2624 N N . THR A 1 335 ? -16.234 -16.062 -41.031 1 93.12 335 THR A N 1
ATOM 2625 C CA . THR A 1 335 ? -15.75 -16.75 -42.219 1 93.12 335 THR A CA 1
ATOM 2626 C C . THR A 1 335 ? -14.531 -17.609 -41.906 1 93.12 335 THR A C 1
ATOM 2628 O O . THR A 1 335 ? -14.664 -18.766 -41.469 1 93.12 335 THR A O 1
ATOM 2631 N N . LEU A 1 336 ? -13.406 -16.984 -41.719 1 93.69 336 LEU A N 1
ATOM 2632 C CA . LEU A 1 336 ? -12.148 -17.719 -41.719 1 93.69 336 LEU A CA 1
ATOM 2633 C C . LEU A 1 336 ? -11.672 -17.984 -40.312 1 93.69 336 LEU A C 1
ATOM 2635 O O . LEU A 1 336 ? -10.992 -18.984 -40.062 1 93.69 336 LEU A O 1
ATOM 2639 N N . LEU A 1 337 ? -12.016 -17.109 -39.438 1 97.12 337 LEU A N 1
ATOM 2640 C CA . LEU A 1 337 ? -11.477 -17.234 -38.094 1 97.12 337 LEU A CA 1
ATOM 2641 C C . LEU A 1 337 ? -12.594 -17.219 -37.062 1 97.12 337 LEU A C 1
ATOM 2643 O O . LEU A 1 337 ? -12.594 -16.391 -36.125 1 97.12 337 LEU A O 1
ATOM 2647 N N . PRO A 1 338 ? -13.492 -18.125 -37.094 1 96.31 338 PRO A N 1
ATOM 2648 C CA . PRO A 1 338 ? -14.578 -18.156 -36.094 1 96.31 338 PRO A CA 1
ATOM 2649 C C . PRO A 1 338 ? -14.086 -18.5 -34.688 1 96.31 338 PRO A C 1
ATOM 2651 O O . PRO A 1 338 ? -13.258 -19.406 -34.531 1 96.31 338 PRO A O 1
ATOM 2654 N N . PRO A 1 339 ? -14.578 -17.797 -33.719 1 96.31 339 PRO A N 1
ATOM 2655 C CA . PRO A 1 339 ? -14.25 -18.188 -32.375 1 96.31 339 PRO A CA 1
ATOM 2656 C C . PRO A 1 339 ? -14.789 -19.578 -32 1 96.31 339 PRO A C 1
ATOM 2658 O O . PRO A 1 339 ? -15.828 -19.984 -32.531 1 96.31 339 PRO A O 1
ATOM 2661 N N . TYR A 1 340 ? -14.094 -20.25 -31.172 1 94.56 340 TYR A N 1
ATOM 2662 C CA . TYR A 1 340 ? -14.492 -21.562 -30.703 1 94.56 340 TYR A CA 1
ATOM 2663 C C . TYR A 1 340 ? -15.641 -21.469 -29.703 1 94.56 340 TYR A C 1
ATOM 2665 O O . TYR A 1 340 ? -15.57 -20.672 -28.75 1 94.56 340 TYR A O 1
ATOM 2673 N N . ASP A 1 341 ? -16.656 -22.156 -29.906 1 92.38 341 ASP A N 1
ATOM 2674 C CA . ASP A 1 341 ? -17.797 -22.234 -29 1 92.38 341 ASP A CA 1
ATOM 2675 C C . ASP A 1 341 ? -17.625 -23.359 -28 1 92.38 341 ASP A C 1
ATOM 2677 O O . ASP A 1 341 ? -17.656 -24.547 -28.359 1 92.38 341 ASP A O 1
ATOM 2681 N N . LEU A 1 342 ? -17.578 -23.109 -26.797 1 90.25 342 LEU A N 1
ATOM 2682 C CA . LEU A 1 342 ? -17.266 -24.094 -25.75 1 90.25 342 LEU A CA 1
ATOM 2683 C C . LEU A 1 342 ? -18.453 -25.016 -25.516 1 90.25 342 LEU A C 1
ATOM 2685 O O . LEU A 1 342 ? -18.312 -26.078 -24.906 1 90.25 342 LEU A O 1
ATOM 2689 N N . VAL A 1 343 ? -19.609 -24.609 -25.938 1 89.5 343 VAL A N 1
ATOM 2690 C CA . VAL A 1 343 ? -20.797 -25.438 -25.75 1 89.5 343 VAL A CA 1
ATOM 2691 C C . VAL A 1 343 ? -20.969 -26.375 -26.953 1 89.5 343 VAL A C 1
ATOM 2693 O O . VAL A 1 343 ? -21.062 -27.594 -26.781 1 89.5 343 VAL A O 1
ATOM 2696 N N . GLU A 1 344 ? -20.844 -25.812 -28.094 1 90.88 344 GLU A N 1
ATOM 2697 C CA . GLU A 1 344 ? -21.047 -26.594 -29.312 1 90.88 344 GLU A CA 1
ATOM 2698 C C . GLU A 1 344 ? -19.766 -27.297 -29.75 1 90.88 344 GLU A C 1
ATOM 2700 O O . GLU A 1 344 ? -19.797 -28.219 -30.562 1 90.88 344 GLU A O 1
ATOM 2705 N N . HIS A 1 345 ? -18.688 -26.828 -29.359 1 93.19 345 HIS A N 1
ATOM 2706 C CA . HIS A 1 345 ? -17.359 -27.391 -29.625 1 93.19 345 HIS A CA 1
ATOM 2707 C C . HIS A 1 345 ? -17.016 -27.281 -31.109 1 93.19 345 HIS A C 1
ATOM 2709 O O . HIS A 1 345 ? -16.531 -28.25 -31.703 1 93.19 345 HIS A O 1
ATOM 2715 N N . VAL A 1 346 ? -17.438 -26.172 -31.625 1 92.31 346 VAL A N 1
ATOM 2716 C CA . VAL A 1 346 ? -17.078 -25.859 -33 1 92.31 346 VAL A CA 1
ATOM 2717 C C . VAL A 1 346 ? -16.406 -24.484 -33.062 1 92.31 346 VAL A C 1
ATOM 2719 O O . VAL A 1 346 ? -16.656 -23.625 -32.219 1 92.31 346 VAL A O 1
ATOM 2722 N N . GLY A 1 347 ? -15.547 -24.328 -34.125 1 93.94 347 GLY A N 1
ATOM 2723 C CA . GLY A 1 347 ? -14.844 -23.062 -34.312 1 93.94 347 GLY A CA 1
ATOM 2724 C C . GLY A 1 347 ? -13.336 -23.219 -34.344 1 93.94 347 GLY A C 1
ATOM 2725 O O . GLY A 1 347 ? -12.82 -24.328 -34.219 1 93.94 347 GLY A O 1
ATOM 2726 N N . PHE A 1 348 ? -12.617 -22.047 -34.406 1 96.44 348 PHE A N 1
ATOM 2727 C CA . PHE A 1 348 ? -11.188 -22.094 -34.688 1 96.44 348 PHE A CA 1
ATOM 2728 C C . PHE A 1 348 ? -10.398 -21.359 -33.594 1 96.44 348 PHE A C 1
ATOM 2730 O O . PHE A 1 348 ? -9.578 -21.969 -32.906 1 96.44 348 PHE A O 1
ATOM 2737 N N . LEU A 1 349 ? -10.68 -20.047 -33.406 1 97.44 349 LEU A N 1
ATOM 2738 C CA . LEU A 1 349 ? -9.961 -19.234 -32.406 1 97.44 349 LEU A CA 1
ATOM 2739 C C . LEU A 1 349 ? -10.414 -19.594 -31 1 97.44 349 LEU A C 1
ATOM 2741 O O . LEU A 1 349 ? -11.602 -19.469 -30.672 1 97.44 349 LEU A O 1
ATOM 2745 N N . ARG A 1 350 ? -9.484 -19.906 -30.141 1 96.5 350 ARG A N 1
ATOM 2746 C CA . ARG A 1 350 ? -9.844 -20.328 -28.797 1 96.5 350 ARG A CA 1
ATOM 2747 C C . ARG A 1 350 ? -9.383 -19.297 -27.766 1 96.5 350 ARG A C 1
ATOM 2749 O O . ARG A 1 350 ? -10.211 -18.703 -27.062 1 96.5 350 ARG A O 1
ATOM 2756 N N . ASN A 1 351 ? -8.062 -19.094 -27.703 1 97.31 351 ASN A N 1
ATOM 2757 C CA . ASN A 1 351 ? -7.531 -18.156 -26.719 1 97.31 351 ASN A CA 1
ATOM 2758 C C . ASN A 1 351 ? -6.457 -17.25 -27.312 1 97.31 351 ASN A C 1
ATOM 2760 O O . ASN A 1 351 ? -5.82 -17.609 -28.297 1 97.31 351 ASN A O 1
ATOM 2764 N N . LEU A 1 352 ? -6.375 -16.141 -26.797 1 98.06 352 LEU A N 1
ATOM 2765 C CA . LEU A 1 352 ? -5.242 -15.234 -26.969 1 98.06 352 LEU A CA 1
ATOM 2766 C C . LEU A 1 352 ? -4.434 -15.117 -25.688 1 98.06 352 LEU A C 1
ATOM 2768 O O . LEU A 1 352 ? -4.898 -14.516 -24.703 1 98.06 352 LEU A O 1
ATOM 2772 N N . VAL A 1 353 ? -3.283 -15.672 -25.688 1 97.56 353 VAL A N 1
ATOM 2773 C CA . VAL A 1 353 ? -2.406 -15.578 -24.531 1 97.56 353 VAL A CA 1
ATOM 2774 C C . VAL A 1 353 ? -1.295 -14.562 -24.797 1 97.56 353 VAL A C 1
ATOM 2776 O O . VAL A 1 353 ? -0.592 -14.656 -25.812 1 97.56 353 VAL A O 1
ATOM 2779 N N . ILE A 1 354 ? -1.185 -13.609 -23.969 1 98.12 354 ILE A N 1
ATOM 2780 C CA . ILE A 1 354 ? -0.125 -12.617 -24.078 1 98.12 354 ILE A CA 1
ATOM 2781 C C . ILE A 1 354 ? 0.812 -12.734 -22.875 1 98.12 354 ILE A C 1
ATOM 2783 O O . ILE A 1 354 ? 0.374 -12.633 -21.719 1 98.12 354 ILE A O 1
ATOM 2787 N N . ARG A 1 355 ? 2.037 -12.969 -23.156 1 97.31 355 ARG A N 1
ATOM 2788 C CA . ARG A 1 355 ? 3.057 -13.031 -22.109 1 97.31 355 ARG A CA 1
ATOM 2789 C C . ARG A 1 355 ? 4.043 -11.875 -22.25 1 97.31 355 ARG A C 1
ATOM 2791 O O . ARG A 1 355 ? 4.418 -11.492 -23.359 1 97.31 355 ARG A O 1
ATOM 2798 N N . THR A 1 356 ? 4.379 -11.305 -21.172 1 97.25 356 THR A N 1
ATOM 2799 C CA . THR A 1 356 ? 5.352 -10.219 -21.141 1 97.25 356 THR A CA 1
ATOM 2800 C C . THR A 1 356 ? 6.484 -10.531 -20.172 1 97.25 356 THR A C 1
ATOM 2802 O O . THR A 1 356 ? 6.312 -11.32 -19.234 1 97.25 356 THR A O 1
ATOM 2805 N N . ALA A 1 357 ? 7.633 -10.008 -20.438 1 95.75 357 ALA A N 1
ATOM 2806 C CA . ALA A 1 357 ? 8.812 -10.195 -19.594 1 95.75 357 ALA A CA 1
ATOM 2807 C C . ALA A 1 357 ? 9.766 -9.008 -19.719 1 95.75 357 ALA A C 1
ATOM 2809 O O . ALA A 1 357 ? 9.688 -8.234 -20.688 1 95.75 357 ALA A O 1
ATOM 2810 N N . GLN A 1 358 ? 10.531 -8.812 -18.734 1 93 358 GLN A N 1
ATOM 2811 C CA . GLN A 1 358 ? 11.672 -7.898 -18.781 1 93 358 GLN A CA 1
ATOM 2812 C C . GLN A 1 358 ? 12.992 -8.664 -18.828 1 93 358 GLN A C 1
ATOM 2814 O O . GLN A 1 358 ? 13.312 -9.406 -17.891 1 93 358 GLN A O 1
ATOM 2819 N N . ASP A 1 359 ? 13.727 -8.43 -19.859 1 91.88 359 ASP A N 1
ATOM 2820 C CA . ASP A 1 359 ? 14.953 -9.203 -20.031 1 91.88 359 ASP A CA 1
ATOM 2821 C C . ASP A 1 359 ? 16.094 -8.617 -19.203 1 91.88 359 ASP A C 1
ATOM 2823 O O . ASP A 1 359 ? 15.883 -7.707 -18.406 1 91.88 359 ASP A O 1
ATOM 2827 N N . ARG A 1 360 ? 17.281 -9.172 -19.406 1 86.94 360 ARG A N 1
ATOM 2828 C CA . ARG A 1 360 ? 18.438 -8.805 -18.609 1 86.94 360 ARG A CA 1
ATOM 2829 C C . ARG A 1 360 ? 18.844 -7.352 -18.844 1 86.94 360 ARG A C 1
ATOM 2831 O O . ARG A 1 360 ? 19.5 -6.734 -18.016 1 86.94 360 ARG A O 1
ATOM 2838 N N . HIS A 1 361 ? 18.391 -6.812 -19.969 1 86.31 361 HIS A N 1
ATOM 2839 C CA . HIS A 1 361 ? 18.688 -5.422 -20.281 1 86.31 361 HIS A CA 1
ATOM 2840 C C . HIS A 1 361 ? 17.516 -4.512 -19.953 1 86.31 361 HIS A C 1
ATOM 2842 O O . HIS A 1 361 ? 17.484 -3.352 -20.359 1 86.31 361 HIS A O 1
ATOM 2848 N N . ASN A 1 362 ? 16.547 -5.102 -19.234 1 86.44 362 ASN A N 1
ATOM 2849 C CA . ASN A 1 362 ? 15.344 -4.391 -18.828 1 86.44 362 ASN A CA 1
ATOM 2850 C C . ASN A 1 362 ? 14.5 -3.98 -20.016 1 86.44 362 ASN A C 1
ATOM 2852 O O . ASN A 1 362 ? 13.859 -2.926 -20 1 86.44 362 ASN A O 1
ATOM 2856 N N . GLN A 1 363 ? 14.664 -4.711 -21.047 1 91.38 363 GLN A N 1
ATOM 2857 C CA . GLN A 1 363 ? 13.812 -4.512 -22.203 1 91.38 363 GLN A CA 1
ATOM 2858 C C . GLN A 1 363 ? 12.578 -5.406 -22.141 1 91.38 363 GLN A C 1
ATOM 2860 O O . GLN A 1 363 ? 12.664 -6.566 -21.734 1 91.38 363 GLN A O 1
ATOM 2865 N N . THR A 1 364 ? 11.492 -4.805 -22.547 1 95.44 364 THR A N 1
ATOM 2866 C CA . THR A 1 364 ? 10.234 -5.543 -22.547 1 95.44 364 THR A CA 1
ATOM 2867 C C . THR A 1 364 ? 10.164 -6.512 -23.719 1 95.44 364 THR A C 1
ATOM 2869 O O . THR A 1 364 ? 10.477 -6.145 -24.844 1 95.44 364 THR A O 1
ATOM 2872 N N . GLN A 1 365 ? 9.805 -7.734 -23.406 1 97.06 365 GLN A N 1
ATOM 2873 C CA . GLN A 1 365 ? 9.516 -8.727 -24.438 1 97.06 365 GLN A CA 1
ATOM 2874 C C . GLN A 1 365 ? 8.07 -9.219 -24.344 1 97.06 365 GLN A C 1
ATOM 2876 O O . GLN A 1 365 ? 7.547 -9.406 -23.234 1 97.06 365 GLN A O 1
ATOM 2881 N N . VAL A 1 366 ? 7.48 -9.328 -25.5 1 98.12 366 VAL A N 1
ATOM 2882 C CA . VAL A 1 366 ? 6.098 -9.789 -25.547 1 98.12 366 VAL A CA 1
ATOM 2883 C C . VAL A 1 366 ? 5.992 -11.016 -26.453 1 98.12 366 VAL A C 1
ATOM 2885 O O . VAL A 1 366 ? 6.605 -11.062 -27.516 1 98.12 366 VAL A O 1
ATOM 2888 N N . MET A 1 367 ? 5.352 -12 -26 1 97.88 367 MET A N 1
ATOM 2889 C CA . MET A 1 367 ? 4.969 -13.188 -26.75 1 97.88 367 MET A CA 1
ATOM 2890 C C . MET A 1 367 ? 3.455 -13.266 -26.922 1 97.88 367 MET A C 1
ATOM 2892 O O . MET A 1 367 ? 2.711 -13.109 -25.953 1 97.88 367 MET A O 1
ATOM 2896 N N . VAL A 1 368 ? 3.057 -13.391 -28.125 1 98.56 368 VAL A N 1
ATOM 2897 C CA . VAL A 1 368 ? 1.641 -13.617 -28.391 1 98.56 368 VAL A CA 1
ATOM 2898 C C . VAL A 1 368 ? 1.419 -15.07 -28.812 1 98.56 368 VAL A C 1
ATOM 2900 O O . VAL A 1 368 ? 2.059 -15.555 -29.75 1 98.56 368 VAL A O 1
ATOM 2903 N N . ASN A 1 369 ? 0.628 -15.734 -28.125 1 97.56 369 ASN A N 1
ATOM 2904 C CA . ASN A 1 369 ? 0.267 -17.109 -28.438 1 97.56 369 ASN A CA 1
ATOM 2905 C C . ASN A 1 369 ? -1.208 -17.234 -28.812 1 97.56 369 ASN A C 1
ATOM 2907 O O . ASN A 1 369 ? -2.086 -17.031 -27.969 1 97.56 369 ASN A O 1
ATOM 2911 N N . LEU A 1 370 ? -1.471 -17.5 -30.016 1 98 370 LEU A N 1
ATOM 2912 C CA . LEU A 1 370 ? -2.824 -17.766 -30.5 1 98 370 LEU A CA 1
ATOM 2913 C C . LEU A 1 370 ? -3.146 -19.25 -30.406 1 98 370 LEU A C 1
ATOM 2915 O O . LEU A 1 370 ? -2.59 -20.062 -31.156 1 98 370 LEU A O 1
ATOM 2919 N N . VAL A 1 371 ? -4.039 -19.578 -29.531 1 97.19 371 VAL A N 1
ATOM 2920 C CA . VAL A 1 371 ? -4.465 -20.969 -29.391 1 97.19 371 VAL A CA 1
ATOM 2921 C C . VAL A 1 371 ? -5.664 -21.234 -30.297 1 97.19 371 VAL A C 1
ATOM 2923 O O . VAL A 1 371 ? -6.656 -20.5 -30.266 1 97.19 371 VAL A O 1
ATOM 2926 N N . THR A 1 372 ? -5.559 -22.297 -31.109 1 97.19 372 THR A N 1
ATOM 2927 C CA . THR A 1 372 ? -6.605 -22.578 -32.094 1 97.19 372 THR A CA 1
ATOM 2928 C C . THR A 1 372 ? -6.949 -24.062 -32.094 1 97.19 372 THR A C 1
ATOM 2930 O O . THR A 1 372 ? -6.195 -24.891 -31.578 1 97.19 372 THR A O 1
ATOM 2933 N N . SER A 1 373 ? -8.078 -24.344 -32.719 1 95.88 373 SER A N 1
ATOM 2934 C CA . SER A 1 373 ? -8.344 -25.688 -33.219 1 95.88 373 SER A CA 1
ATOM 2935 C C . SER A 1 373 ? -7.531 -26 -34.469 1 95.88 373 SER A C 1
ATOM 2937 O O . SER A 1 373 ? -6.969 -25.094 -35.094 1 95.88 373 SER A O 1
ATOM 2939 N N . PRO A 1 374 ? -7.438 -27.266 -34.781 1 95.12 374 PRO A N 1
ATOM 2940 C CA . PRO A 1 374 ? -6.809 -27.562 -36.062 1 95.12 374 PRO A CA 1
ATOM 2941 C C . PRO A 1 374 ? -7.5 -26.859 -37.25 1 95.12 374 PRO A C 1
ATOM 2943 O O . PRO A 1 374 ? -8.727 -26.844 -37.312 1 95.12 374 PRO A O 1
ATOM 2946 N N . PRO A 1 375 ? -6.676 -26.25 -38.062 1 95.12 375 PRO A N 1
ATOM 2947 C CA . PRO A 1 375 ? -7.297 -25.547 -39.188 1 95.12 375 PRO A CA 1
ATOM 2948 C C . PRO A 1 375 ? -8.109 -26.484 -40.094 1 95.12 375 PRO A C 1
ATOM 2950 O O . PRO A 1 375 ? -7.691 -27.609 -40.375 1 95.12 375 PRO A O 1
ATOM 2953 N N . ALA A 1 376 ? -9.227 -26.016 -40.531 1 93.56 376 ALA A N 1
ATOM 2954 C CA . ALA A 1 376 ? -10.102 -26.781 -41.438 1 93.56 376 ALA A CA 1
ATOM 2955 C C . ALA A 1 376 ? -9.508 -26.891 -42.812 1 93.56 376 ALA A C 1
ATOM 2957 O O . ALA A 1 376 ? -9.719 -27.891 -43.531 1 93.56 376 ALA A O 1
ATOM 2958 N N . ASP A 1 377 ? -8.852 -25.859 -43.281 1 93.75 377 ASP A N 1
ATOM 2959 C CA . ASP A 1 377 ? -8.227 -25.828 -44.594 1 93.75 377 ASP A CA 1
ATOM 2960 C C . ASP A 1 377 ? -7.066 -24.828 -44.625 1 93.75 377 ASP A C 1
ATOM 2962 O O . ASP A 1 377 ? -6.727 -24.234 -43.594 1 93.75 377 ASP A O 1
ATOM 2966 N N . ALA A 1 378 ? -6.516 -24.734 -45.781 1 95.69 378 ALA A N 1
ATOM 2967 C CA . ALA A 1 378 ? -5.328 -23.891 -45.969 1 95.69 378 ALA A CA 1
ATOM 2968 C C . ALA A 1 378 ? -5.684 -22.406 -45.875 1 95.69 378 ALA A C 1
ATOM 2970 O O . ALA A 1 378 ? -4.863 -21.594 -45.469 1 95.69 378 ALA A O 1
ATOM 2971 N N . HIS A 1 379 ? -6.895 -22.094 -46.188 1 96.12 379 HIS A N 1
ATOM 2972 C CA . HIS A 1 379 ? -7.32 -20.688 -46.156 1 96.12 379 HIS A CA 1
ATOM 2973 C C . HIS A 1 379 ? -7.434 -20.172 -44.719 1 96.12 379 HIS A C 1
ATOM 2975 O O . HIS A 1 379 ? -7.098 -19.016 -44.469 1 96.12 379 HIS A O 1
ATOM 2981 N N . GLN A 1 380 ? -7.906 -21.016 -43.906 1 96.75 380 GLN A N 1
ATOM 2982 C CA . GLN A 1 380 ? -8.031 -20.656 -42.5 1 96.75 380 GLN A CA 1
ATOM 2983 C C . GLN A 1 380 ? -6.66 -20.422 -41.875 1 96.75 380 GLN A C 1
ATOM 2985 O O . GLN A 1 380 ? -6.457 -19.422 -41.188 1 96.75 380 GLN A O 1
ATOM 2990 N N . GLN A 1 381 ? -5.77 -21.266 -42.156 1 97.19 381 GLN A N 1
ATOM 2991 C CA . GLN A 1 381 ? -4.402 -21.109 -41.656 1 97.19 381 GLN A CA 1
ATOM 2992 C C . GLN A 1 381 ? -3.764 -19.844 -42.25 1 97.19 381 GLN A C 1
ATOM 2994 O O . GLN A 1 381 ? -3.074 -19.109 -41.531 1 97.19 381 GLN A O 1
ATOM 2999 N N . ALA A 1 382 ? -3.996 -19.641 -43.469 1 97.69 382 ALA A N 1
ATOM 3000 C CA . ALA A 1 382 ? -3.443 -18.453 -44.125 1 97.69 382 ALA A CA 1
ATOM 3001 C C . ALA A 1 382 ? -3.986 -17.172 -43.5 1 97.69 382 ALA A C 1
ATOM 3003 O O . ALA A 1 382 ? -3.258 -16.188 -43.344 1 97.69 382 ALA A O 1
ATOM 3004 N N . ALA A 1 383 ? -5.219 -17.188 -43.156 1 97.88 383 ALA A N 1
ATOM 3005 C CA . ALA A 1 383 ? -5.836 -16.016 -42.531 1 97.88 383 ALA A CA 1
ATOM 3006 C C . ALA A 1 383 ? -5.191 -15.727 -41.188 1 97.88 383 ALA A C 1
ATOM 3008 O O . ALA A 1 383 ? -4.961 -14.57 -40.844 1 97.88 383 ALA A O 1
ATOM 3009 N N . LEU A 1 384 ? -4.91 -16.766 -40.438 1 98.19 384 LEU A N 1
ATOM 3010 C CA . LEU A 1 384 ? -4.242 -16.594 -39.156 1 98.19 384 LEU A CA 1
ATOM 3011 C C . LEU A 1 384 ? -2.834 -16.047 -39.344 1 98.19 384 LEU A C 1
ATOM 3013 O O . LEU A 1 384 ? -2.4 -15.18 -38.562 1 98.19 384 LEU A O 1
ATOM 3017 N N . GLU A 1 385 ? -2.164 -16.562 -40.281 1 98.19 385 GLU A N 1
ATOM 3018 C CA . GLU A 1 385 ? -0.81 -16.109 -40.594 1 98.19 385 GLU A CA 1
ATOM 3019 C C . GLU A 1 385 ? -0.798 -14.648 -41 1 98.19 385 GLU A C 1
ATOM 3021 O O . GLU A 1 385 ? 0.147 -13.914 -40.688 1 98.19 385 GLU A O 1
ATOM 3026 N N . ASP A 1 386 ? -1.857 -14.242 -41.688 1 98.06 386 ASP A N 1
ATOM 3027 C CA . ASP A 1 386 ? -1.979 -12.836 -42.062 1 98.06 386 ASP A CA 1
ATOM 3028 C C . ASP A 1 386 ? -2.105 -11.945 -40.812 1 98.06 386 ASP A C 1
ATOM 3030 O O . ASP A 1 386 ? -1.513 -10.867 -40.75 1 98.06 386 ASP A O 1
ATOM 3034 N N . VAL A 1 387 ? -2.912 -12.383 -39.906 1 98.19 387 VAL A N 1
ATOM 3035 C CA . VAL A 1 387 ? -3.062 -11.641 -38.656 1 98.19 387 VAL A CA 1
ATOM 3036 C C . VAL A 1 387 ? -1.717 -11.562 -37.938 1 98.19 387 VAL A C 1
ATOM 3038 O O . VAL A 1 387 ? -1.332 -10.5 -37.438 1 98.19 387 VAL A O 1
ATOM 3041 N N . ALA A 1 388 ? -0.983 -12.641 -37.875 1 98.62 388 ALA A N 1
ATOM 3042 C CA . ALA A 1 388 ? 0.326 -12.695 -37.219 1 98.62 388 ALA A CA 1
ATOM 3043 C C . ALA A 1 388 ? 1.316 -11.758 -37.906 1 98.62 388 ALA A C 1
ATOM 3045 O O . ALA A 1 388 ? 2.102 -11.078 -37.25 1 98.62 388 ALA A O 1
ATOM 3046 N N . ALA A 1 389 ? 1.251 -11.773 -39.188 1 98.12 389 ALA A N 1
ATOM 3047 C CA . ALA A 1 389 ? 2.133 -10.898 -39.969 1 98.12 389 ALA A CA 1
ATOM 3048 C C . ALA A 1 389 ? 1.831 -9.43 -39.656 1 98.12 389 ALA A C 1
ATOM 3050 O O . ALA A 1 389 ? 2.748 -8.609 -39.562 1 98.12 389 ALA A O 1
ATOM 3051 N N . ALA A 1 390 ? 0.58 -9.141 -39.594 1 98.31 390 ALA A N 1
ATOM 3052 C CA . ALA A 1 390 ? 0.18 -7.773 -39.281 1 98.31 390 ALA A CA 1
ATOM 3053 C C . ALA A 1 390 ? 0.653 -7.371 -37.875 1 98.31 390 ALA A C 1
ATOM 3055 O O . ALA A 1 390 ? 1.104 -6.242 -37.688 1 98.31 390 ALA A O 1
ATOM 3056 N N . LEU A 1 391 ? 0.515 -8.258 -36.969 1 98.12 391 LEU A N 1
ATOM 3057 C CA . LEU A 1 391 ? 1.014 -8.031 -35.594 1 98.12 391 LEU A CA 1
ATOM 3058 C C . LEU A 1 391 ? 2.514 -7.754 -35.625 1 98.12 391 LEU A C 1
ATOM 3060 O O . LEU A 1 391 ? 2.98 -6.82 -34.969 1 98.12 391 LEU A O 1
ATOM 3064 N N . TRP A 1 392 ? 3.219 -8.555 -36.344 1 98 392 TRP A N 1
ATOM 3065 C CA . TRP A 1 392 ? 4.672 -8.43 -36.438 1 98 392 TRP A CA 1
ATOM 3066 C C . TRP A 1 392 ? 5.074 -7.086 -37.031 1 98 392 TRP A C 1
ATOM 3068 O O . TRP A 1 392 ? 6.004 -6.438 -36.531 1 98 392 TRP A O 1
ATOM 3078 N N . LYS A 1 393 ? 4.414 -6.707 -38 1 97.88 393 LYS A N 1
ATOM 3079 C CA . LYS A 1 393 ? 4.691 -5.426 -38.656 1 97.88 393 LYS A CA 1
ATOM 3080 C C . LYS A 1 393 ? 4.449 -4.262 -37.688 1 97.88 393 LYS A C 1
ATOM 3082 O O . LYS A 1 393 ? 5.242 -3.32 -37.656 1 97.88 393 LYS A O 1
ATOM 3087 N N . ALA A 1 394 ? 3.422 -4.367 -36.938 1 97.88 394 ALA A N 1
ATOM 3088 C CA . ALA A 1 394 ? 2.994 -3.258 -36.094 1 97.88 394 ALA A CA 1
ATOM 3089 C C . ALA A 1 394 ? 3.844 -3.176 -34.812 1 97.88 394 ALA A C 1
ATOM 3091 O O . ALA A 1 394 ? 4.137 -2.08 -34.344 1 97.88 394 ALA A O 1
ATOM 3092 N N . PHE A 1 395 ? 4.254 -4.34 -34.312 1 97.75 395 PHE A N 1
ATOM 3093 C CA . PHE A 1 395 ? 4.863 -4.316 -32.969 1 97.75 395 PHE A CA 1
ATOM 3094 C C . PHE A 1 395 ? 6.266 -4.91 -33 1 97.75 395 PHE A C 1
ATOM 3096 O O . PHE A 1 395 ? 7.117 -4.562 -32.188 1 97.75 395 PHE A O 1
ATOM 3103 N N . GLY A 1 396 ? 6.527 -5.902 -33.812 1 96.12 396 GLY A N 1
ATOM 3104 C CA . GLY A 1 396 ? 7.828 -6.547 -33.938 1 96.12 396 GLY A CA 1
ATOM 3105 C C . GLY A 1 396 ? 8.844 -5.711 -34.688 1 96.12 396 GLY A C 1
ATOM 3106 O O . GLY A 1 396 ? 9.891 -5.348 -34.156 1 96.12 396 GLY A O 1
ATOM 3107 N N . GLU A 1 397 ? 8.445 -5.277 -35.844 1 94.06 397 GLU A N 1
ATOM 3108 C CA . GLU A 1 397 ? 9.344 -4.52 -36.719 1 94.06 397 GLU A CA 1
ATOM 3109 C C . GLU A 1 397 ? 9.57 -3.109 -36.188 1 94.06 397 GLU A C 1
ATOM 3111 O O . GLU A 1 397 ? 10.594 -2.486 -36.469 1 94.06 397 GLU A O 1
ATOM 3116 N N . THR A 1 398 ? 8.672 -2.635 -35.344 1 94.38 398 THR A N 1
ATOM 3117 C CA . THR A 1 398 ? 8.797 -1.292 -34.781 1 94.38 398 THR A CA 1
ATOM 3118 C C . THR A 1 398 ? 9.469 -1.336 -33.406 1 94.38 398 THR A C 1
ATOM 3120 O O . THR A 1 398 ? 9.445 -0.349 -32.688 1 94.38 398 THR A O 1
ATOM 3123 N N . ASN A 1 399 ? 9.922 -2.453 -33.062 1 92.12 399 ASN A N 1
ATOM 3124 C CA . ASN A 1 399 ? 10.68 -2.652 -31.812 1 92.12 399 ASN A CA 1
ATOM 3125 C C . ASN A 1 399 ? 9.859 -2.264 -30.594 1 92.12 399 ASN A C 1
ATOM 3127 O O . ASN A 1 399 ? 10.344 -1.537 -29.719 1 92.12 399 ASN A O 1
ATOM 3131 N N . ARG A 1 400 ? 8.602 -2.688 -30.625 1 95.06 400 ARG A N 1
ATOM 3132 C CA . ARG A 1 400 ? 7.711 -2.406 -29.5 1 95.06 400 ARG A CA 1
ATOM 3133 C C . ARG A 1 400 ? 7.555 -3.629 -28.609 1 95.06 400 ARG A C 1
ATOM 3135 O O . ARG A 1 400 ? 6.461 -3.908 -28.109 1 95.06 400 ARG A O 1
ATOM 3142 N N . GLY A 1 401 ? 8.547 -4.496 -28.578 1 95.31 401 GLY A N 1
ATOM 3143 C CA . GLY A 1 401 ? 8.656 -5.527 -27.562 1 95.31 401 GLY A CA 1
ATOM 3144 C C . GLY A 1 401 ? 8.227 -6.898 -28.062 1 95.31 401 GLY A C 1
ATOM 3145 O O . GLY A 1 401 ? 8.586 -7.914 -27.469 1 95.31 401 GLY A O 1
ATOM 3146 N N . LEU A 1 402 ? 7.434 -7.023 -29.172 1 97.94 402 LEU A N 1
ATOM 3147 C CA . LEU A 1 402 ? 6.965 -8.312 -29.672 1 97.94 402 LEU A CA 1
ATOM 3148 C C . LEU A 1 402 ? 8.117 -9.117 -30.25 1 97.94 402 LEU A C 1
ATOM 3150 O O . LEU A 1 402 ? 8.812 -8.656 -31.156 1 97.94 402 LEU A O 1
ATOM 3154 N N . VAL A 1 403 ? 8.25 -10.32 -29.703 1 97.31 403 VAL A N 1
ATOM 3155 C CA . VAL A 1 403 ? 9.422 -11.07 -30.156 1 97.31 403 VAL A CA 1
ATOM 3156 C C . VAL A 1 403 ? 8.969 -12.32 -30.906 1 97.31 403 VAL A C 1
ATOM 3158 O O . VAL A 1 403 ? 9.742 -12.914 -31.656 1 97.31 403 VAL A O 1
ATOM 3161 N N . CYS A 1 404 ? 7.738 -12.703 -30.703 1 96.88 404 CYS A N 1
ATOM 3162 C CA . CYS A 1 404 ? 7.242 -13.836 -31.469 1 96.88 404 CYS A CA 1
ATOM 3163 C C . CYS A 1 404 ? 5.723 -13.914 -31.406 1 96.88 404 CYS A C 1
ATOM 3165 O O . CYS A 1 404 ? 5.109 -13.414 -30.453 1 96.88 404 CYS A O 1
ATOM 3167 N N . VAL A 1 405 ? 5.156 -14.445 -32.406 1 98.5 405 VAL A N 1
ATOM 3168 C CA . VAL A 1 405 ? 3.758 -14.852 -32.469 1 98.5 405 VAL A CA 1
ATOM 3169 C C . VAL A 1 405 ? 3.672 -16.359 -32.719 1 98.5 405 VAL A C 1
ATOM 3171 O O . VAL A 1 405 ? 4.188 -16.859 -33.719 1 98.5 405 VAL A O 1
ATOM 3174 N N . LEU A 1 406 ? 3.037 -16.984 -31.797 1 97.69 406 LEU A N 1
ATOM 3175 C CA . LEU A 1 406 ? 2.957 -18.438 -31.859 1 97.69 406 LEU A CA 1
ATOM 3176 C C . LEU A 1 406 ? 1.517 -18.891 -32.062 1 97.69 406 LEU A C 1
ATOM 3178 O O . LEU A 1 406 ? 0.579 -18.141 -31.812 1 97.69 406 LEU A O 1
ATOM 3182 N N . GLN A 1 407 ? 1.412 -20.078 -32.594 1 97.56 407 GLN A N 1
ATOM 3183 C CA . GLN A 1 407 ? 0.144 -20.797 -32.625 1 97.56 407 GLN A CA 1
ATOM 3184 C C . GLN A 1 407 ? 0.231 -22.125 -31.875 1 97.56 407 GLN A C 1
ATOM 3186 O O . GLN A 1 407 ? 1.097 -22.953 -32.156 1 97.56 407 GLN A O 1
ATOM 3191 N N . ASN A 1 408 ? -0.545 -22.234 -30.906 1 95.62 408 ASN A N 1
ATOM 3192 C CA . ASN A 1 408 ? -0.747 -23.516 -30.25 1 95.62 408 ASN A CA 1
ATOM 3193 C C . ASN A 1 408 ? -2.064 -24.156 -30.688 1 95.62 408 ASN A C 1
ATOM 3195 O O . ASN A 1 408 ? -3.117 -23.531 -30.609 1 95.62 408 ASN A O 1
ATOM 3199 N N . ILE A 1 409 ? -1.964 -25.422 -31.172 1 95.75 409 ILE A N 1
ATOM 3200 C CA . ILE A 1 409 ? -3.129 -26.109 -31.719 1 95.75 409 ILE A CA 1
ATOM 3201 C C . ILE A 1 409 ? -3.578 -27.203 -30.75 1 95.75 409 ILE A C 1
ATOM 3203 O O . ILE A 1 409 ? -2.756 -27.969 -30.234 1 95.75 409 ILE A O 1
ATOM 3207 N N . THR A 1 410 ? -4.863 -27.172 -30.469 1 93.38 410 THR A N 1
ATOM 3208 C CA . THR A 1 410 ? -5.414 -28.203 -29.594 1 93.38 410 THR A CA 1
ATOM 3209 C C . THR A 1 410 ? -6.754 -28.703 -30.125 1 93.38 410 THR A C 1
ATOM 3211 O O . THR A 1 410 ? -7.504 -27.938 -30.734 1 93.38 410 THR A O 1
ATOM 3214 N N . SER A 1 411 ? -6.988 -30 -29.922 1 89.75 411 SER A N 1
ATOM 3215 C CA . SER A 1 411 ? -8.281 -30.578 -30.281 1 89.75 411 SER A CA 1
ATOM 3216 C C . SER A 1 411 ? -9.094 -30.922 -29.031 1 89.75 411 SER A C 1
ATOM 3218 O O . SER A 1 411 ? -10.195 -31.469 -29.141 1 89.75 411 SER A O 1
ATOM 3220 N N . ASN A 1 412 ? -8.531 -30.547 -27.938 1 87.81 412 ASN A N 1
ATOM 3221 C CA . ASN A 1 412 ? -9.219 -30.812 -26.672 1 87.81 412 ASN A CA 1
ATOM 3222 C C . ASN A 1 412 ? -10.5 -30 -26.562 1 87.81 412 ASN A C 1
ATOM 3224 O O . ASN A 1 412 ? -10.539 -28.828 -26.969 1 87.81 412 ASN A O 1
ATOM 3228 N N . ARG A 1 413 ? -11.477 -30.594 -25.953 1 83.69 413 ARG A N 1
ATOM 3229 C CA . ARG A 1 413 ? -12.766 -29.922 -25.844 1 83.69 413 ARG A CA 1
ATOM 3230 C C . ARG A 1 413 ? -12.766 -28.922 -24.703 1 83.69 413 ARG A C 1
ATOM 3232 O O . ARG A 1 413 ? -13.602 -28.031 -24.641 1 83.69 413 ARG A O 1
ATOM 3239 N N . SER A 1 414 ? -11.719 -29.156 -23.891 1 76.75 414 SER A N 1
ATOM 3240 C CA . SER A 1 414 ? -11.664 -28.25 -22.75 1 76.75 414 SER A CA 1
ATOM 3241 C C . SER A 1 414 ? -11.172 -26.859 -23.156 1 76.75 414 SER A C 1
ATOM 3243 O O . SER A 1 414 ? -10.555 -26.703 -24.203 1 76.75 414 SER A O 1
ATOM 3245 N N . GLY A 1 415 ? -11.516 -25.844 -22.5 1 71.19 415 GLY A N 1
ATOM 3246 C CA . GLY A 1 415 ? -11.148 -24.453 -22.766 1 71.19 415 GLY A CA 1
ATOM 3247 C C . GLY A 1 415 ? -9.773 -24.094 -22.25 1 71.19 415 GLY A C 1
ATOM 3248 O O . GLY A 1 415 ? -9.453 -22.906 -22.094 1 71.19 415 GLY A O 1
ATOM 3249 N N . VAL A 1 416 ? -8.922 -25.078 -22.031 1 72.56 416 VAL A N 1
ATOM 3250 C CA . VAL A 1 416 ? -7.598 -24.797 -21.484 1 72.56 416 VAL A CA 1
ATOM 3251 C C . VAL A 1 416 ? -6.668 -24.328 -22.609 1 72.56 416 VAL A C 1
ATOM 3253 O O . VAL A 1 416 ? -6.688 -24.875 -23.703 1 72.56 416 VAL A O 1
ATOM 3256 N N . ALA A 1 417 ? -5.887 -23.297 -22.344 1 74.88 417 ALA A N 1
ATOM 3257 C CA . ALA A 1 417 ? -5.051 -22.641 -23.344 1 74.88 417 ALA A CA 1
ATOM 3258 C C . ALA A 1 417 ? -3.705 -23.344 -23.484 1 74.88 417 ALA A C 1
ATOM 3260 O O . ALA A 1 417 ? -2.652 -22.719 -23.344 1 74.88 417 ALA A O 1
ATOM 3261 N N . VAL A 1 418 ? -3.662 -24.688 -23.609 1 72.75 418 VAL A N 1
ATOM 3262 C CA . VAL A 1 418 ? -2.432 -25.438 -23.828 1 72.75 418 VAL A CA 1
ATOM 3263 C C . VAL A 1 418 ? -2.555 -26.266 -25.109 1 72.75 418 VAL A C 1
ATOM 3265 O O . VAL A 1 418 ? -3.555 -26.969 -25.312 1 72.75 418 VAL A O 1
ATOM 3268 N N . GLY A 1 419 ? -1.599 -26.125 -25.969 1 73.94 419 GLY A N 1
ATOM 3269 C CA . GLY A 1 419 ? -1.636 -26.812 -27.25 1 73.94 419 GLY A CA 1
ATOM 3270 C C . GLY A 1 419 ? -0.899 -28.141 -27.25 1 73.94 419 GLY A C 1
ATOM 3271 O O . GLY A 1 419 ? 0.015 -28.344 -26.453 1 73.94 419 GLY A O 1
ATOM 3272 N N . GLU A 1 420 ? -1.304 -28.938 -28.125 1 79.69 420 GLU A N 1
ATOM 3273 C CA . GLU A 1 420 ? -0.646 -30.203 -28.391 1 79.69 420 GLU A CA 1
ATOM 3274 C C . GLU A 1 420 ? 0.525 -30.031 -29.344 1 79.69 420 GLU A C 1
ATOM 3276 O O . GLU A 1 420 ? 1.464 -30.828 -29.344 1 79.69 420 GLU A O 1
ATOM 3281 N N . SER A 1 421 ? 0.363 -29.031 -30.141 1 89.19 421 SER A N 1
ATOM 3282 C CA . SER A 1 421 ? 1.423 -28.672 -31.078 1 89.19 421 SER A CA 1
ATOM 3283 C C . SER A 1 421 ? 1.599 -27.156 -31.141 1 89.19 421 SER A C 1
ATOM 3285 O O . SER A 1 421 ? 0.66 -26.406 -30.875 1 89.19 421 SER A O 1
ATOM 3287 N N . GLN A 1 422 ? 2.85 -26.766 -31.453 1 92.38 422 GLN A N 1
ATOM 3288 C CA . GLN A 1 422 ? 3.189 -25.359 -31.5 1 92.38 422 GLN A CA 1
ATOM 3289 C C . GLN A 1 422 ? 3.859 -24.984 -32.812 1 92.38 422 GLN A C 1
ATOM 3291 O O . GLN A 1 422 ? 4.668 -25.75 -33.344 1 92.38 422 GLN A O 1
ATOM 3296 N N . ARG A 1 423 ? 3.48 -23.875 -33.406 1 94.19 423 ARG A N 1
ATOM 3297 C CA . ARG A 1 423 ? 4.074 -23.312 -34.594 1 94.19 423 ARG A CA 1
ATOM 3298 C C . ARG A 1 423 ? 4.371 -21.828 -34.438 1 94.19 423 ARG A C 1
ATOM 3300 O O . ARG A 1 423 ? 3.566 -21.094 -33.875 1 94.19 423 ARG A O 1
ATOM 3307 N N . ARG A 1 424 ? 5.516 -21.438 -34.875 1 96.69 424 ARG A N 1
ATOM 3308 C CA . ARG A 1 424 ? 5.805 -20.016 -34.906 1 96.69 424 ARG A CA 1
ATOM 3309 C C . ARG A 1 424 ? 5.234 -19.359 -36.156 1 96.69 424 ARG A C 1
ATOM 3311 O O . ARG A 1 424 ? 5.531 -19.797 -37.281 1 96.69 424 ARG A O 1
ATOM 3318 N N . LEU A 1 425 ? 4.457 -18.391 -36 1 98.06 425 LEU A N 1
ATOM 3319 C CA . LEU A 1 425 ? 3.846 -17.688 -37.125 1 98.06 425 LEU A CA 1
ATOM 3320 C C . LEU A 1 425 ? 4.68 -16.469 -37.531 1 98.06 425 LEU A C 1
ATOM 3322 O O . LEU A 1 425 ? 4.699 -16.094 -38.688 1 98.06 425 LEU A O 1
ATOM 3326 N N . ALA A 1 426 ? 5.301 -15.836 -36.562 1 97.81 426 ALA A N 1
ATOM 3327 C CA . ALA A 1 426 ? 6.148 -14.672 -36.812 1 97.81 426 ALA A CA 1
ATOM 3328 C C . ALA A 1 426 ? 7.164 -14.492 -35.688 1 97.81 426 ALA A C 1
ATOM 3330 O O . ALA A 1 426 ? 6.961 -14.977 -34.562 1 97.81 426 ALA A O 1
ATOM 3331 N N . GLY A 1 427 ? 8.273 -13.82 -36 1 95.69 427 GLY A N 1
ATOM 3332 C CA . GLY A 1 427 ? 9.281 -13.5 -35 1 95.69 427 GLY A CA 1
ATOM 3333 C C . GLY A 1 427 ? 10.539 -14.336 -35.156 1 95.69 427 GLY A C 1
ATOM 3334 O O . GLY A 1 427 ? 10.703 -15.062 -36.125 1 95.69 427 GLY A O 1
ATOM 3335 N N . THR A 1 428 ? 11.477 -14.172 -34.188 1 89.94 428 THR A N 1
ATOM 3336 C CA . THR A 1 428 ? 12.82 -14.734 -34.344 1 89.94 428 THR A CA 1
ATOM 3337 C C . THR A 1 428 ? 13.094 -15.773 -33.25 1 89.94 428 THR A C 1
ATOM 3339 O O . THR A 1 428 ? 14.133 -16.438 -33.281 1 89.94 428 THR A O 1
ATOM 3342 N N . GLN A 1 429 ? 12.281 -15.891 -32.344 1 92.5 429 GLN A N 1
ATOM 3343 C CA . GLN A 1 429 ? 12.469 -16.797 -31.219 1 92.5 429 GLN A CA 1
ATOM 3344 C C . GLN A 1 429 ? 11.141 -17.391 -30.75 1 92.5 429 GLN A C 1
ATOM 3346 O O . GLN A 1 429 ? 10.078 -17.016 -31.266 1 92.5 429 GLN A O 1
ATOM 3351 N N . ASP A 1 430 ? 11.234 -18.406 -29.844 1 92.38 430 ASP A N 1
ATOM 3352 C CA . ASP A 1 430 ? 10.031 -19.094 -29.391 1 92.38 430 ASP A CA 1
ATOM 3353 C C . ASP A 1 430 ? 9.82 -18.922 -27.891 1 92.38 430 ASP A C 1
ATOM 3355 O O . ASP A 1 430 ? 8.914 -19.516 -27.312 1 92.38 430 ASP A O 1
ATOM 3359 N N . THR A 1 431 ? 10.703 -18.203 -27.281 1 92.19 431 THR A N 1
ATOM 3360 C CA . THR A 1 431 ? 10.633 -17.953 -25.844 1 92.19 431 THR A CA 1
ATOM 3361 C C . THR A 1 431 ? 10.875 -16.469 -25.531 1 92.19 431 THR A C 1
ATOM 3363 O O . THR A 1 431 ? 11.312 -15.719 -26.406 1 92.19 431 THR A O 1
ATOM 3366 N N . ILE A 1 432 ? 10.461 -16.047 -24.391 1 93.69 432 ILE A N 1
ATOM 3367 C CA . ILE A 1 432 ? 10.82 -14.727 -23.891 1 93.69 432 ILE A CA 1
ATOM 3368 C C . ILE A 1 432 ? 11.727 -14.859 -22.672 1 93.69 432 ILE A C 1
ATOM 3370 O O . ILE A 1 432 ? 11.711 -15.891 -22 1 93.69 432 ILE A O 1
ATOM 3374 N N . GLU A 1 433 ? 12.445 -13.836 -22.484 1 93.25 433 GLU A N 1
ATOM 3375 C CA . GLU A 1 433 ? 13.406 -13.844 -21.375 1 93.25 433 GLU A CA 1
ATOM 3376 C C . GLU A 1 433 ? 12.93 -12.977 -20.219 1 93.25 433 GLU A C 1
ATOM 3378 O O . GLU A 1 433 ? 12.586 -11.812 -20.406 1 93.25 433 GLU A O 1
ATOM 3383 N N . GLN A 1 434 ? 12.836 -13.57 -19.109 1 93.62 434 GLN A N 1
ATOM 3384 C CA . GLN A 1 434 ? 12.547 -12.844 -17.875 1 93.62 434 GLN A CA 1
ATOM 3385 C C . GLN A 1 434 ? 13.75 -12.852 -16.938 1 93.62 434 GLN A C 1
ATOM 3387 O O . GLN A 1 434 ? 14.273 -13.922 -16.594 1 93.62 434 GLN A O 1
ATOM 3392 N N . CYS A 1 435 ? 14.125 -11.688 -16.609 1 91.88 435 CYS A N 1
ATOM 3393 C CA . CYS A 1 435 ? 15.203 -11.562 -15.625 1 91.88 435 CYS A CA 1
ATOM 3394 C C . CYS A 1 435 ? 14.641 -11.266 -14.242 1 91.88 435 CYS A C 1
ATOM 3396 O O . CYS A 1 435 ? 13.867 -10.328 -14.062 1 91.88 435 CYS A O 1
ATOM 3398 N N . LEU A 1 436 ? 14.883 -12.117 -13.328 1 88.75 436 LEU A N 1
ATOM 3399 C CA . LEU A 1 436 ? 14.562 -11.836 -11.93 1 88.75 436 LEU A CA 1
ATOM 3400 C C . LEU A 1 436 ? 15.773 -11.289 -11.195 1 88.75 436 LEU A C 1
ATOM 3402 O O . LEU A 1 436 ? 16.891 -11.797 -11.367 1 88.75 436 LEU A O 1
ATOM 3406 N N . ARG A 1 437 ? 15.328 -10.25 -10.688 1 78.62 437 ARG A N 1
ATOM 3407 C CA . ARG A 1 437 ? 16.375 -9.609 -9.914 1 78.62 437 ARG A CA 1
ATOM 3408 C C . ARG A 1 437 ? 16.047 -9.625 -8.422 1 78.62 437 ARG A C 1
ATOM 3410 O O . ARG A 1 437 ? 15.727 -8.586 -7.84 1 78.62 437 ARG A O 1
ATOM 3417 N N . PRO A 1 438 ? 15.484 -11.023 -8.414 1 58.75 438 PRO A N 1
ATOM 3418 C CA . PRO A 1 438 ? 15.078 -11.047 -7.008 1 58.75 438 PRO A CA 1
ATOM 3419 C C . PRO A 1 438 ? 15.805 -10 -6.164 1 58.75 438 PRO A C 1
ATOM 3421 O O . PRO A 1 438 ? 16.859 -9.516 -6.559 1 58.75 438 PRO A O 1
ATOM 3424 N N . LEU A 1 439 ? 14.922 -9.352 -5.695 1 50.25 439 LEU A N 1
ATOM 3425 C CA . LEU A 1 439 ? 15.273 -8.094 -5.047 1 50.25 439 LEU A CA 1
ATOM 3426 C C . LEU A 1 439 ? 16.766 -7.809 -5.195 1 50.25 439 LEU A C 1
ATOM 3428 O O . LEU A 1 439 ? 17.594 -8.688 -4.953 1 50.25 439 LEU A O 1
ATOM 3432 N N . ARG A 1 440 ? 16.703 -7.105 -6.609 1 42.22 440 ARG A N 1
ATOM 3433 C CA . ARG A 1 440 ? 17.906 -6.273 -6.59 1 42.22 440 ARG A CA 1
ATOM 3434 C C . ARG A 1 440 ? 18.531 -6.242 -5.199 1 42.22 440 ARG A C 1
ATOM 3436 O O . ARG A 1 440 ? 17.828 -5.973 -4.211 1 42.22 440 ARG A O 1
ATOM 3443 N N . HIS A 1 441 ? 19.531 -7.207 -5.184 1 33.44 441 HIS A N 1
ATOM 3444 C CA . HIS A 1 441 ? 20.875 -7.508 -4.695 1 33.44 441 HIS A CA 1
ATOM 3445 C C . HIS A 1 441 ? 21.406 -6.375 -3.832 1 33.44 441 HIS A C 1
ATOM 3447 O O . HIS A 1 441 ? 21.672 -5.281 -4.332 1 33.44 441 HIS A O 1
ATOM 3453 N N . VAL A 1 442 ? 20.906 -6.234 -2.707 1 32.38 442 VAL A N 1
ATOM 3454 C CA . VAL A 1 442 ? 21.469 -5.895 -1.404 1 32.38 442 VAL A CA 1
ATOM 3455 C C . VAL A 1 442 ? 22.984 -5.938 -1.471 1 32.38 442 VAL A C 1
ATOM 3457 O O . VAL A 1 442 ? 23.656 -4.984 -1.079 1 32.38 442 VAL A O 1
ATOM 3460 N N . ARG A 1 443 ? 23.516 -7.227 -0.716 1 32.09 443 ARG A N 1
ATOM 3461 C CA . ARG A 1 443 ? 24.922 -7.043 -0.399 1 32.09 443 ARG A CA 1
ATOM 3462 C C . ARG A 1 443 ? 25.781 -7.055 -1.664 1 32.09 443 ARG A C 1
ATOM 3464 O O . ARG A 1 443 ? 25.75 -8.023 -2.424 1 32.09 443 ARG A O 1
ATOM 3471 N N . SER A 1 444 ? 26.078 -6.668 -2.514 1 29.91 444 SER A N 1
ATOM 3472 C CA . SER A 1 444 ? 27.453 -7.082 -2.746 1 29.91 444 SER A CA 1
ATOM 3473 C C . SER A 1 444 ? 28.141 -7.453 -1.438 1 29.91 444 SER A C 1
ATOM 3475 O O . SER A 1 444 ? 27.938 -6.801 -0.413 1 29.91 444 SER A O 1
ATOM 3477 N N . ARG A 1 445 ? 28.203 -8.781 -0.635 1 29.05 445 ARG A N 1
ATOM 3478 C CA . ARG A 1 445 ? 29.641 -8.859 -0.327 1 29.05 445 ARG A CA 1
ATOM 3479 C C . ARG A 1 445 ? 30.438 -7.855 -1.147 1 29.05 445 ARG A C 1
ATOM 3481 O O . ARG A 1 445 ? 30.703 -8.086 -2.326 1 29.05 445 ARG A O 1
ATOM 3488 N N . ILE A 1 446 ? 29.828 -6.867 -1.166 1 27.52 446 ILE A N 1
ATOM 3489 C CA . ILE A 1 446 ? 30.422 -5.66 -1.724 1 27.52 446 ILE A CA 1
ATOM 3490 C C . ILE A 1 446 ? 31.953 -5.73 -1.601 1 27.52 446 ILE A C 1
ATOM 3492 O O . ILE A 1 446 ? 32.656 -4.773 -1.931 1 27.52 446 ILE A O 1
ATOM 3496 N N . GLN A 1 447 ? 32.344 -6.316 -0.559 1 27.22 447 GLN A N 1
ATOM 3497 C CA . GLN A 1 447 ? 33.812 -6.23 -0.642 1 27.22 447 GLN A CA 1
ATOM 3498 C C . GLN A 1 447 ? 34.281 -6.5 -2.062 1 27.22 447 GLN A C 1
ATOM 3500 O O . GLN A 1 447 ? 35.375 -6.035 -2.457 1 27.22 447 GLN A O 1
ATOM 3505 N N . THR A 1 448 ? 34.188 -7.848 -2.424 1 29.62 448 THR A N 1
ATOM 3506 C CA . THR A 1 448 ? 34.781 -8 -3.744 1 29.62 448 THR A CA 1
ATOM 3507 C C . THR A 1 448 ? 33.875 -7.398 -4.82 1 29.62 448 THR A C 1
ATOM 3509 O O . THR A 1 448 ? 32.688 -7.273 -4.629 1 29.62 448 THR A O 1
ATOM 3512 N N . SER A 1 449 ? 34.25 -6.539 -5.652 1 29.3 449 SER A N 1
ATOM 3513 C CA . SER A 1 449 ? 33.812 -5.77 -6.82 1 29.3 449 SER A CA 1
ATOM 3514 C C . SER A 1 449 ? 32.625 -6.398 -7.5 1 29.3 449 SER A C 1
ATOM 3516 O O . SER A 1 449 ? 32.094 -5.863 -8.484 1 29.3 449 SER A O 1
ATOM 3518 N N . SER A 1 450 ? 32.406 -7.793 -7.738 1 26.34 450 SER A N 1
ATOM 3519 C CA . SER A 1 450 ? 31.516 -8.266 -8.805 1 26.34 450 SER A CA 1
ATOM 3520 C C . SER A 1 450 ? 30.094 -8.453 -8.297 1 26.34 450 SER A C 1
ATOM 3522 O O . SER A 1 450 ? 29.859 -9.234 -7.375 1 26.34 450 SER A O 1
ATOM 3524 N N . TRP A 1 451 ? 29.391 -7.727 -7.695 1 32.38 451 TRP A N 1
ATOM 3525 C CA . TRP A 1 451 ? 27.938 -7.801 -7.855 1 32.38 451 TRP A CA 1
ATOM 3526 C C . TRP A 1 451 ? 27.562 -8.773 -8.969 1 32.38 451 TRP A C 1
ATOM 3528 O O . TRP A 1 451 ? 28.062 -8.656 -10.094 1 32.38 451 TRP A O 1
ATOM 3538 N N . SER A 1 452 ? 27.344 -10.008 -8.977 1 35.53 452 SER A N 1
ATOM 3539 C CA . SER A 1 452 ? 26.984 -10.375 -10.336 1 35.53 452 SER A CA 1
ATOM 3540 C C . SER A 1 452 ? 25.891 -9.461 -10.883 1 35.53 452 SER A C 1
ATOM 3542 O O . SER A 1 452 ? 24.812 -9.359 -10.289 1 35.53 452 SER A O 1
ATOM 3544 N N . GLU A 1 453 ? 26.031 -8.148 -11.086 1 43.94 453 GLU A N 1
ATOM 3545 C CA . GLU A 1 453 ? 25.188 -7.312 -11.922 1 43.94 453 GLU A CA 1
ATOM 3546 C C . GLU A 1 453 ? 24.031 -8.125 -12.523 1 43.94 453 GLU A C 1
ATOM 3548 O O . GLU A 1 453 ? 23.094 -7.555 -13.078 1 43.94 453 GLU A O 1
ATOM 3553 N N . THR A 1 454 ? 24.125 -9.562 -12.773 1 58.28 454 THR A N 1
ATOM 3554 C CA . THR A 1 454 ? 23.297 -10.164 -13.82 1 58.28 454 THR A CA 1
ATOM 3555 C C . THR A 1 454 ? 22.094 -10.883 -13.211 1 58.28 454 THR A C 1
ATOM 3557 O O . THR A 1 454 ? 22.203 -11.508 -12.156 1 58.28 454 THR A O 1
ATOM 3560 N N . GLY A 1 455 ? 20.891 -10.43 -12.875 1 77.69 455 GLY A N 1
ATOM 3561 C CA . GLY A 1 455 ? 19.641 -11.148 -12.695 1 77.69 455 GLY A CA 1
ATOM 3562 C C . GLY A 1 455 ? 19.719 -12.594 -13.156 1 77.69 455 GLY A C 1
ATOM 3563 O O . GLY A 1 455 ? 20.781 -13.062 -13.562 1 77.69 455 GLY A O 1
ATOM 3564 N N . ILE A 1 456 ? 18.953 -13.344 -12.523 1 88.69 456 ILE A N 1
ATOM 3565 C CA . ILE A 1 456 ? 18.75 -14.695 -13.031 1 88.69 456 ILE A CA 1
ATOM 3566 C C . ILE A 1 456 ? 17.797 -14.664 -14.219 1 88.69 456 ILE A C 1
ATOM 3568 O O . ILE A 1 456 ? 16.703 -14.117 -14.125 1 88.69 456 ILE A O 1
ATOM 3572 N N . ASN A 1 457 ? 18.328 -15.234 -15.219 1 91.62 457 ASN A N 1
ATOM 3573 C CA . ASN A 1 457 ? 17.578 -15.164 -16.453 1 91.62 457 ASN A CA 1
ATOM 3574 C C . ASN A 1 457 ? 16.797 -16.453 -16.703 1 91.62 457 ASN A C 1
ATOM 3576 O O . ASN A 1 457 ? 17.328 -17.547 -16.516 1 91.62 457 ASN A O 1
ATOM 3580 N N . PHE A 1 458 ? 15.633 -16.312 -17.109 1 93.94 458 PHE A N 1
ATOM 3581 C CA . PHE A 1 458 ? 14.766 -17.453 -17.406 1 93.94 458 PHE A CA 1
ATOM 3582 C C . PHE A 1 458 ? 14.195 -17.344 -18.812 1 93.94 458 PHE A C 1
ATOM 3584 O O . PHE A 1 458 ? 13.688 -16.281 -19.203 1 93.94 458 PHE A O 1
ATOM 3591 N N . GLN A 1 459 ? 14.336 -18.438 -19.469 1 92.56 459 GLN A N 1
ATOM 3592 C CA . GLN A 1 459 ? 13.578 -18.562 -20.703 1 92.56 459 GLN A CA 1
ATOM 3593 C C . GLN A 1 459 ? 12.195 -19.156 -20.453 1 92.56 459 GLN A C 1
ATOM 3595 O O . GLN A 1 459 ? 12.07 -20.219 -19.828 1 92.56 459 GLN A O 1
ATOM 3600 N N . ILE A 1 460 ? 11.242 -18.422 -20.922 1 89.75 460 ILE A N 1
ATOM 3601 C CA . ILE A 1 460 ? 9.859 -18.812 -20.672 1 89.75 460 ILE A CA 1
ATOM 3602 C C . ILE A 1 460 ? 9.18 -19.172 -22 1 89.75 460 ILE A C 1
ATOM 3604 O O . ILE A 1 460 ? 9.148 -18.359 -22.922 1 89.75 460 ILE A O 1
ATOM 3608 N N . SER A 1 461 ? 8.664 -20.328 -22.031 1 88.94 461 SER A N 1
ATOM 3609 C CA . SER A 1 461 ? 7.902 -20.766 -23.203 1 88.94 461 SER A CA 1
ATOM 3610 C C . SER A 1 461 ? 6.418 -20.438 -23.047 1 88.94 461 SER A C 1
ATOM 3612 O O . SER A 1 461 ? 5.977 -20.031 -21.969 1 88.94 461 SER A O 1
ATOM 3614 N N . ALA A 1 462 ? 5.688 -20.594 -24.094 1 89.19 462 ALA A N 1
ATOM 3615 C CA . ALA A 1 462 ? 4.277 -20.219 -24.141 1 89.19 462 ALA A CA 1
ATOM 3616 C C . ALA A 1 462 ? 3.477 -20.984 -23.078 1 89.19 462 ALA A C 1
ATOM 3618 O O . ALA A 1 462 ? 2.576 -20.422 -22.453 1 89.19 462 ALA A O 1
ATOM 3619 N N . ASN A 1 463 ? 3.824 -22.156 -22.812 1 83.81 463 ASN A N 1
ATOM 3620 C CA . ASN A 1 463 ? 2.99 -23.016 -21.984 1 83.81 463 ASN A CA 1
ATOM 3621 C C . ASN A 1 463 ? 3.637 -23.266 -20.625 1 83.81 463 ASN A C 1
ATOM 3623 O O . ASN A 1 463 ? 3.127 -24.047 -19.812 1 83.81 463 ASN A O 1
ATOM 3627 N N . SER A 1 464 ? 4.727 -22.641 -20.359 1 81.81 464 SER A N 1
ATOM 3628 C CA . SER A 1 464 ? 5.426 -22.844 -19.094 1 81.81 464 SER A CA 1
ATOM 3629 C C . SER A 1 464 ? 4.82 -22 -17.969 1 81.81 464 SER A C 1
ATOM 3631 O O . SER A 1 464 ? 4.27 -20.938 -18.234 1 81.81 464 SER A O 1
ATOM 3633 N N . PHE A 1 465 ? 4.863 -22.562 -16.859 1 85.88 465 PHE A N 1
ATOM 3634 C CA . PHE A 1 465 ? 4.469 -21.797 -15.68 1 85.88 465 PHE A CA 1
ATOM 3635 C C . PHE A 1 465 ? 5.598 -20.875 -15.234 1 85.88 465 PHE A C 1
ATOM 3637 O O . PHE A 1 465 ? 6.766 -21.25 -15.258 1 85.88 465 PHE A O 1
ATOM 3644 N N . PHE A 1 466 ? 5.246 -19.75 -14.859 1 89.88 466 PHE A N 1
ATOM 3645 C CA . PHE A 1 466 ? 6.125 -18.766 -14.219 1 89.88 466 PHE A CA 1
ATOM 3646 C C . PHE A 1 466 ? 5.332 -17.859 -13.289 1 89.88 466 PHE A C 1
ATOM 3648 O O . PHE A 1 466 ? 4.137 -17.641 -13.492 1 89.88 466 PHE A O 1
ATOM 3655 N N . GLN A 1 467 ? 5.977 -17.422 -12.289 1 90.81 467 GLN A N 1
ATOM 3656 C CA . GLN A 1 467 ? 5.293 -16.484 -11.391 1 90.81 467 GLN A CA 1
ATOM 3657 C C . GLN A 1 467 ? 4.73 -15.297 -12.156 1 90.81 467 GLN A C 1
ATOM 3659 O O . GLN A 1 467 ? 5.457 -14.617 -12.891 1 90.81 467 GLN A O 1
ATOM 3664 N N . THR A 1 468 ? 3.51 -14.938 -11.953 1 92.81 468 THR A N 1
ATOM 3665 C CA . THR A 1 468 ? 2.791 -13.992 -12.805 1 92.81 468 THR A CA 1
ATOM 3666 C C . THR A 1 468 ? 3.17 -12.555 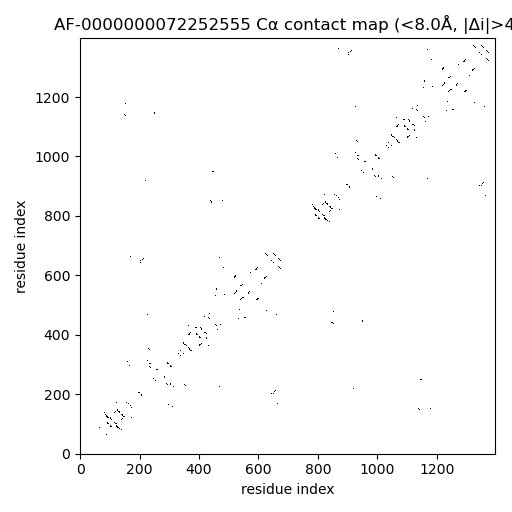-12.461 1 92.81 468 THR A C 1
ATOM 3668 O O . THR A 1 468 ? 2.953 -11.641 -13.258 1 92.81 468 THR A O 1
ATOM 3671 N N . ASN A 1 469 ? 3.605 -12.297 -11.281 1 94.06 469 ASN A N 1
ATOM 3672 C CA . ASN A 1 469 ? 4.074 -10.992 -10.82 1 94.06 469 ASN A CA 1
ATOM 3673 C C . ASN A 1 469 ? 5.578 -11 -10.555 1 94.06 469 ASN A C 1
ATOM 3675 O O . ASN A 1 469 ? 6.012 -11.352 -9.453 1 94.06 469 ASN A O 1
ATOM 3679 N N . PRO A 1 470 ? 6.32 -10.602 -11.562 1 91.19 470 PRO A N 1
ATOM 3680 C CA . PRO A 1 470 ? 7.773 -10.727 -11.43 1 91.19 470 PRO A CA 1
ATOM 3681 C C . PRO A 1 470 ? 8.328 -9.93 -10.258 1 91.19 470 PRO A C 1
ATOM 3683 O O . PRO A 1 470 ? 9.258 -10.391 -9.578 1 91.19 470 PRO A O 1
ATOM 3686 N N . ALA A 1 471 ? 7.797 -8.695 -10.039 1 87 471 ALA A N 1
ATOM 3687 C CA . ALA A 1 471 ? 8.273 -7.887 -8.922 1 87 471 ALA A CA 1
ATOM 3688 C C . ALA A 1 471 ? 8.07 -8.617 -7.598 1 87 471 ALA A C 1
ATOM 3690 O O . ALA A 1 471 ? 8.961 -8.633 -6.746 1 87 471 ALA A O 1
ATOM 3691 N N . GLN A 1 472 ? 6.934 -9.258 -7.438 1 91 472 GLN A N 1
ATOM 3692 C CA . GLN A 1 472 ? 6.641 -9.977 -6.203 1 91 472 GLN A CA 1
ATOM 3693 C C . GLN A 1 472 ? 7.363 -11.32 -6.168 1 91 472 GLN A C 1
ATOM 3695 O O . GLN A 1 472 ? 7.684 -11.828 -5.09 1 91 472 GLN A O 1
ATOM 3700 N N . ALA A 1 473 ? 7.586 -11.859 -7.359 1 91.69 473 ALA A N 1
ATOM 3701 C CA . ALA A 1 473 ? 8.406 -13.07 -7.41 1 91.69 473 ALA A CA 1
ATOM 3702 C C . ALA A 1 473 ? 9.789 -12.82 -6.816 1 91.69 473 ALA A C 1
ATOM 3704 O O . ALA A 1 473 ? 10.32 -13.664 -6.094 1 91.69 473 ALA A O 1
ATOM 3705 N N . GLU A 1 474 ? 10.305 -11.727 -7.152 1 87.56 474 GLU A N 1
ATOM 3706 C CA . GLU A 1 474 ? 11.594 -11.352 -6.586 1 87.56 474 GLU A CA 1
ATOM 3707 C C . GLU A 1 474 ? 11.531 -11.273 -5.062 1 87.56 474 GLU A C 1
ATOM 3709 O O . GLU A 1 474 ? 12.445 -11.727 -4.375 1 87.56 474 GLU A O 1
ATOM 3714 N N . ARG A 1 475 ? 10.453 -10.766 -4.566 1 87.62 475 ARG A N 1
ATOM 3715 C CA . ARG A 1 475 ? 10.273 -10.68 -3.123 1 87.62 475 ARG A CA 1
ATOM 3716 C C . ARG A 1 475 ? 10.094 -12.062 -2.51 1 87.62 475 ARG A C 1
ATOM 3718 O O . ARG A 1 475 ? 10.609 -12.336 -1.426 1 87.62 475 ARG A O 1
ATOM 3725 N N . LEU A 1 476 ? 9.352 -12.836 -3.189 1 91.56 476 LEU A N 1
ATOM 3726 C CA . LEU A 1 476 ? 9.156 -14.203 -2.732 1 91.56 476 LEU A CA 1
ATOM 3727 C C . LEU A 1 476 ? 10.484 -14.938 -2.627 1 91.56 476 LEU A C 1
ATOM 3729 O O . LEU A 1 476 ? 10.742 -15.625 -1.637 1 91.56 476 LEU A O 1
ATOM 3733 N N . MET A 1 477 ? 11.344 -14.758 -3.615 1 89.75 477 MET A N 1
ATOM 3734 C CA . MET A 1 477 ? 12.656 -15.391 -3.6 1 89.75 477 MET A CA 1
ATOM 3735 C C . MET A 1 477 ? 13.508 -14.836 -2.461 1 89.75 477 MET A C 1
ATOM 3737 O O . MET A 1 477 ? 14.273 -15.578 -1.833 1 89.75 477 MET A O 1
ATOM 3741 N N . ALA A 1 478 ? 13.312 -13.57 -2.215 1 84.44 478 ALA A N 1
ATOM 3742 C CA . ALA A 1 478 ? 14.047 -12.953 -1.112 1 84.44 478 ALA A CA 1
ATOM 3743 C C . ALA A 1 478 ? 13.641 -13.562 0.227 1 84.44 478 ALA A C 1
ATOM 3745 O O . ALA A 1 478 ? 14.484 -13.836 1.077 1 84.44 478 ALA A O 1
ATOM 3746 N N . VAL A 1 479 ? 12.367 -13.75 0.383 1 88.81 479 VAL A N 1
ATOM 3747 C CA . VAL A 1 479 ? 11.859 -14.344 1.615 1 88.81 479 VAL A CA 1
ATOM 3748 C C . VAL A 1 479 ? 12.398 -15.766 1.765 1 88.81 479 VAL A C 1
ATOM 3750 O O . VAL A 1 479 ? 12.852 -16.156 2.842 1 88.81 479 VAL A O 1
ATOM 3753 N N . VAL A 1 480 ? 12.359 -16.5 0.693 1 91.5 480 VAL A N 1
ATOM 3754 C CA . VAL A 1 480 ? 12.852 -17.875 0.713 1 91.5 480 VAL A CA 1
ATOM 3755 C C . VAL A 1 480 ? 14.344 -17.891 1.053 1 91.5 480 VAL A C 1
ATOM 3757 O O . VAL A 1 480 ? 14.781 -18.641 1.924 1 91.5 480 VAL A O 1
ATOM 3760 N N . LEU A 1 481 ? 15.078 -17.078 0.446 1 85.56 481 LEU A N 1
ATOM 3761 C CA . LEU A 1 481 ? 16.516 -17.031 0.639 1 85.56 481 LEU A CA 1
ATOM 3762 C C . LEU A 1 481 ? 16.859 -16.609 2.066 1 85.56 481 LEU A C 1
ATOM 3764 O O . LEU A 1 481 ? 17.688 -17.266 2.725 1 85.56 481 LEU A O 1
ATOM 3768 N N . GLU A 1 482 ? 16.219 -15.57 2.539 1 80.62 482 GLU A N 1
ATOM 3769 C CA . GLU A 1 482 ? 16.484 -15.039 3.871 1 80.62 482 GLU A CA 1
ATOM 3770 C C . GLU A 1 482 ? 16.203 -16.078 4.949 1 80.62 482 GLU A C 1
ATOM 3772 O O . GLU A 1 482 ? 16.844 -16.078 6.004 1 80.62 482 GLU A O 1
ATOM 3777 N N . ASN A 1 483 ? 15.336 -16.938 4.621 1 87.75 483 ASN A N 1
ATOM 3778 C CA . ASN A 1 483 ? 14.922 -17.906 5.629 1 87.75 483 ASN A CA 1
ATOM 3779 C C . ASN A 1 483 ? 15.43 -19.312 5.305 1 87.75 483 ASN A C 1
ATOM 3781 O O . ASN A 1 483 ? 15 -20.281 5.918 1 87.75 483 ASN A O 1
ATOM 3785 N N . SER A 1 484 ? 16.344 -19.438 4.414 1 89.38 484 SER A N 1
ATOM 3786 C CA . SER A 1 484 ? 16.859 -20.719 3.941 1 89.38 484 SER A CA 1
ATOM 3787 C C . SER A 1 484 ? 17.969 -21.234 4.848 1 89.38 484 SER A C 1
ATOM 3789 O O . SER A 1 484 ? 18.281 -22.422 4.828 1 89.38 484 SER A O 1
ATOM 3791 N N . GLY A 1 485 ? 18.625 -20.328 5.586 1 84.5 485 GLY A N 1
ATOM 3792 C CA . GLY A 1 485 ? 19.781 -20.703 6.375 1 84.5 485 GLY A CA 1
ATOM 3793 C C . GLY A 1 485 ? 21.062 -20.797 5.559 1 84.5 485 GLY A C 1
ATOM 3794 O O . GLY A 1 485 ? 22.125 -21.156 6.082 1 84.5 485 GLY A O 1
ATOM 3795 N N . LEU A 1 486 ? 21 -20.422 4.297 1 83.5 486 LEU A N 1
ATOM 3796 C CA . LEU A 1 486 ? 22.125 -20.562 3.395 1 83.5 486 LEU A CA 1
ATOM 3797 C C . LEU A 1 486 ? 23.078 -19.375 3.523 1 83.5 486 LEU A C 1
ATOM 3799 O O . LEU A 1 486 ? 24.234 -19.453 3.117 1 83.5 486 LEU A O 1
ATOM 3803 N N . LEU A 1 487 ? 22.578 -18.281 3.996 1 71.75 487 LEU A N 1
ATOM 3804 C CA . LEU A 1 487 ? 23.375 -17.062 4.086 1 71.75 487 LEU A CA 1
ATOM 3805 C C . LEU A 1 487 ? 24.359 -17.141 5.25 1 71.75 487 LEU A C 1
ATOM 3807 O O . LEU A 1 487 ? 25.375 -16.453 5.258 1 71.75 487 LEU A O 1
ATOM 3811 N N . GLU A 1 488 ? 24.109 -17.875 6.309 1 61.25 488 GLU A N 1
ATOM 3812 C CA . GLU A 1 488 ? 24.938 -18 7.496 1 61.25 488 GLU A CA 1
ATOM 3813 C C . GLU A 1 488 ? 26.109 -18.969 7.25 1 61.25 488 GLU A C 1
ATOM 3815 O O . GLU A 1 488 ? 27.047 -19.031 8.047 1 61.25 488 GLU A O 1
ATOM 3820 N N . GLN A 1 489 ? 26.188 -19.719 6.211 1 52.06 489 GLN A N 1
ATOM 3821 C CA . GLN A 1 489 ? 27.219 -20.75 6 1 52.06 489 GLN A CA 1
ATOM 3822 C C . GLN A 1 489 ? 28.5 -20.125 5.445 1 52.06 489 GLN A C 1
ATOM 3824 O O . GLN A 1 489 ? 28.453 -19.203 4.633 1 52.06 489 GLN A O 1
ATOM 3829 N N . PRO A 1 490 ? 29.719 -20.297 6.27 1 42.59 490 PRO A N 1
ATOM 3830 C CA . PRO A 1 490 ? 31 -19.75 5.82 1 42.59 490 PRO A CA 1
ATOM 3831 C C . PRO A 1 490 ? 31.297 -20.062 4.359 1 42.59 490 PRO A C 1
ATOM 3833 O O . PRO A 1 490 ? 30.875 -21.109 3.855 1 42.59 490 PRO A O 1
ATOM 3836 N N . SER A 1 491 ? 31.641 -19.156 3.627 1 38.97 491 SER A N 1
ATOM 3837 C CA . SER A 1 491 ? 32.031 -19.375 2.24 1 38.97 491 SER A CA 1
ATOM 3838 C C . SER A 1 491 ? 33.156 -20.406 2.145 1 38.97 491 SER A C 1
ATOM 3840 O O . SER A 1 491 ? 34 -20.5 3.043 1 38.97 491 SER A O 1
ATOM 3842 N N . VAL A 1 492 ? 33.062 -21.516 1.424 1 34.34 492 VAL A N 1
ATOM 3843 C CA . VAL A 1 492 ? 34.094 -22.531 1.206 1 34.34 492 VAL A CA 1
ATOM 3844 C C . VAL A 1 492 ? 35.469 -21.875 1.277 1 34.34 492 VAL A C 1
ATOM 3846 O O . VAL A 1 492 ? 36.438 -22.516 1.704 1 34.34 492 VAL A O 1
ATOM 3849 N N . GLY A 1 493 ? 35.75 -20.734 0.72 1 31.91 493 GLY A N 1
ATOM 3850 C CA . GLY A 1 493 ? 37.125 -20.344 0.462 1 31.91 493 GLY A CA 1
ATOM 3851 C C . GLY A 1 493 ? 37.844 -19.828 1.693 1 31.91 493 GLY A C 1
ATOM 3852 O O . GLY A 1 493 ? 39 -19.438 1.622 1 31.91 493 GLY A O 1
ATOM 3853 N N . GLN A 1 494 ? 37.219 -19.328 2.682 1 29.36 494 GLN A N 1
ATOM 3854 C CA . GLN A 1 494 ? 38.125 -18.734 3.66 1 29.36 494 GLN A CA 1
ATOM 3855 C C . GLN A 1 494 ? 38.531 -19.766 4.719 1 29.36 494 GLN A C 1
ATOM 3857 O O . GLN A 1 494 ? 37.781 -20 5.672 1 29.36 494 GLN A O 1
ATOM 3862 N N . VAL A 1 495 ? 39.344 -20.781 4.316 1 26.84 495 VAL A N 1
ATOM 3863 C CA . VAL A 1 495 ? 40.156 -21.547 5.234 1 26.84 495 VAL A CA 1
ATOM 3864 C C . VAL A 1 495 ? 41 -20.594 6.074 1 26.84 495 VAL A C 1
ATOM 3866 O O . VAL A 1 495 ? 41.875 -19.891 5.547 1 26.84 495 VAL A O 1
ATOM 3869 N N . SER A 1 496 ? 40.438 -20 7.137 1 27.11 496 SER A N 1
ATOM 3870 C CA . SER A 1 496 ? 41.438 -19.406 8.016 1 27.11 496 SER A CA 1
ATOM 3871 C C . SER A 1 496 ? 42.406 -20.469 8.539 1 27.11 496 SER A C 1
ATOM 3873 O O . SER A 1 496 ? 42 -21.594 8.828 1 27.11 496 SER A O 1
ATOM 3875 N N . PRO A 1 497 ? 43.656 -20.266 8.461 1 23.02 497 PRO A N 1
ATOM 3876 C CA . PRO A 1 497 ? 44.594 -21.125 9.148 1 23.02 497 PRO A CA 1
ATOM 3877 C C . PRO A 1 497 ? 44.344 -21.188 10.656 1 23.02 497 PRO A C 1
ATOM 3879 O O . PRO A 1 497 ? 44.031 -20.172 11.273 1 23.02 497 PRO A O 1
ATOM 3882 N N . ALA A 1 498 ? 44 -22.344 11.188 1 25.06 498 ALA A N 1
ATOM 3883 C CA . ALA A 1 498 ? 43.875 -22.688 12.609 1 25.06 498 ALA A CA 1
ATOM 3884 C C . ALA A 1 498 ? 45 -22.094 13.414 1 25.06 498 ALA A C 1
ATOM 3886 O O . ALA A 1 498 ? 46.188 -22.344 13.117 1 25.06 498 ALA A O 1
ATOM 3887 N N . ALA A 1 499 ? 44.844 -21.031 14.102 1 24.22 499 ALA A N 1
ATOM 3888 C CA . ALA A 1 499 ? 45.781 -20.906 15.195 1 24.22 499 ALA A CA 1
ATOM 3889 C C . ALA A 1 499 ? 45.812 -22.172 16.031 1 24.22 499 ALA A C 1
ATOM 3891 O O . ALA A 1 499 ? 44.781 -22.797 16.281 1 24.22 499 ALA A O 1
ATOM 3892 N N . GLU A 1 500 ? 46.938 -22.828 16.469 1 22.34 500 GLU A N 1
ATOM 3893 C CA . GLU A 1 500 ? 47.469 -23.938 17.266 1 22.34 500 GLU A CA 1
ATOM 3894 C C . GLU A 1 500 ? 46.875 -23.906 18.688 1 22.34 500 GLU A C 1
ATOM 3896 O O . GLU A 1 500 ? 47.344 -24.656 19.547 1 22.34 500 GLU A O 1
ATOM 3901 N N . SER A 1 501 ? 46.156 -22.859 19.172 1 23.11 501 SER A N 1
ATOM 3902 C CA . SER A 1 501 ? 46.281 -22.906 20.625 1 23.11 501 SER A CA 1
ATOM 3903 C C . SER A 1 501 ? 45.688 -24.219 21.188 1 23.11 501 SER A C 1
ATOM 3905 O O . SER A 1 501 ? 45 -24.938 20.469 1 23.11 501 SER A O 1
ATOM 3907 N N . SER A 1 502 ? 45.469 -24.281 22.641 1 23.25 502 SER A N 1
ATOM 3908 C CA . SER A 1 502 ? 45.469 -25.297 23.688 1 23.25 502 SER A CA 1
ATOM 3909 C C . SER A 1 502 ? 44.281 -26.234 23.547 1 23.25 502 SER A C 1
ATOM 3911 O O . SER A 1 502 ? 43.25 -25.859 22.938 1 23.25 502 SER A O 1
ATOM 3913 N N . ALA A 1 503 ? 44.344 -27.5 23.938 1 22.02 503 ALA A N 1
ATOM 3914 C CA . ALA A 1 503 ? 43.75 -28.828 24.047 1 22.02 503 ALA A CA 1
ATOM 3915 C C . ALA A 1 503 ? 42.375 -28.766 24.672 1 22.02 503 ALA A C 1
ATOM 3917 O O . ALA A 1 503 ? 41.719 -29.797 24.891 1 22.02 503 ALA A O 1
ATOM 3918 N N . GLU A 1 504 ? 42.094 -27.734 25.516 1 23.34 504 GLU A N 1
ATOM 3919 C CA . GLU A 1 504 ? 41.062 -28.203 26.453 1 23.34 504 GLU A CA 1
ATOM 3920 C C . GLU A 1 504 ? 39.812 -28.672 25.719 1 23.34 504 GLU A C 1
ATOM 3922 O O . GLU A 1 504 ? 39.594 -28.297 24.578 1 23.34 504 GLU A O 1
ATOM 3927 N N . LEU A 1 505 ? 38.812 -29.391 26.469 1 23.28 505 LEU A N 1
ATOM 3928 C CA . LEU A 1 505 ? 37.656 -30.234 26.234 1 23.28 505 LEU A CA 1
ATOM 3929 C C . LEU A 1 505 ? 36.625 -29.516 25.359 1 23.28 505 LEU A C 1
ATOM 3931 O O . LEU A 1 505 ? 36.031 -28.531 25.781 1 23.28 505 LEU A O 1
ATOM 3935 N N . ALA A 1 506 ? 36.906 -29.359 24.094 1 24.69 506 ALA A N 1
ATOM 3936 C CA . ALA A 1 506 ? 36.125 -28.859 22.953 1 24.69 506 ALA A CA 1
ATOM 3937 C C . ALA A 1 506 ? 34.719 -29.469 22.938 1 24.69 506 ALA A C 1
ATOM 3939 O O . ALA A 1 506 ? 34.562 -30.656 22.641 1 24.69 506 ALA A O 1
ATOM 3940 N N . VAL A 1 507 ? 33.969 -29.188 24.094 1 25.42 507 VAL A N 1
ATOM 3941 C CA . VAL A 1 507 ? 32.594 -29.641 24.047 1 25.42 507 VAL A CA 1
ATOM 3942 C C . VAL A 1 507 ? 32.062 -29.578 22.625 1 25.42 507 VAL A C 1
ATOM 3944 O O . VAL A 1 507 ? 32.406 -28.672 21.859 1 25.42 507 VAL A O 1
ATOM 3947 N N . SER A 1 508 ? 31.609 -30.781 22.141 1 26.14 508 SER A N 1
ATOM 3948 C CA . SER A 1 508 ? 31.062 -31.141 20.828 1 26.14 508 SER A CA 1
ATOM 3949 C C . SER A 1 508 ? 30.125 -30.047 20.297 1 26.14 508 SER A C 1
ATOM 3951 O O . SER A 1 508 ? 28.969 -29.969 20.703 1 26.14 508 SER A O 1
ATOM 3953 N N . SER A 1 509 ? 30.516 -28.828 20.484 1 29.5 509 SER A N 1
ATOM 3954 C CA . SER A 1 509 ? 29.672 -27.812 19.844 1 29.5 509 SER A CA 1
ATOM 3955 C C . SER A 1 509 ? 29.219 -28.281 18.469 1 29.5 509 SER A C 1
ATOM 3957 O O . SER A 1 509 ? 29.906 -29.047 17.797 1 29.5 509 SER A O 1
ATOM 3959 N N . PRO A 1 510 ? 27.922 -28.344 18.25 1 30.59 510 PRO A N 1
ATOM 3960 C CA . PRO A 1 510 ? 27.578 -28.906 16.953 1 30.59 510 PRO A CA 1
ATOM 3961 C C . PRO A 1 510 ? 28.656 -28.656 15.898 1 30.59 510 PRO A C 1
ATOM 3963 O O . PRO A 1 510 ? 29.328 -27.625 15.938 1 30.59 510 PRO A O 1
ATOM 3966 N N . GLN A 1 511 ? 29.281 -29.75 15.398 1 29.92 511 GLN A N 1
ATOM 3967 C CA . GLN A 1 511 ? 30.344 -29.984 14.43 1 29.92 511 GLN A CA 1
ATOM 3968 C C . GLN A 1 511 ? 30.359 -28.891 13.359 1 29.92 511 GLN A C 1
ATOM 3970 O O . GLN A 1 511 ? 29.359 -28.672 12.672 1 29.92 511 GLN A O 1
ATOM 3975 N N . ALA A 1 512 ? 31.016 -27.859 13.578 1 32.78 512 ALA A N 1
ATOM 3976 C CA . ALA A 1 512 ? 31.484 -26.969 12.508 1 32.78 512 ALA A CA 1
ATOM 3977 C C . ALA A 1 512 ? 31.594 -27.719 11.188 1 32.78 512 ALA A C 1
ATOM 3979 O O . ALA A 1 512 ? 32.406 -28.656 11.055 1 32.78 512 ALA A O 1
ATOM 3980 N N . ARG A 1 513 ? 30.375 -28.109 10.586 1 36.81 513 ARG A N 1
ATOM 3981 C CA . ARG A 1 513 ? 30.547 -28.703 9.266 1 36.81 513 ARG A CA 1
ATOM 3982 C C . ARG A 1 513 ? 31.828 -28.234 8.609 1 36.81 513 ARG A C 1
ATOM 3984 O O . ARG A 1 513 ? 32.188 -27.047 8.68 1 36.81 513 ARG A O 1
ATOM 3991 N N . GLN A 1 514 ? 32.688 -29.078 8.445 1 37.53 514 GLN A N 1
ATOM 3992 C CA . GLN A 1 514 ? 33.812 -28.953 7.512 1 37.53 514 GLN A CA 1
ATOM 3993 C C . GLN A 1 514 ? 33.406 -28.125 6.289 1 37.53 514 GLN A C 1
ATOM 3995 O O . GLN A 1 514 ? 32.219 -27.891 6.055 1 37.53 514 GLN A O 1
ATOM 4000 N N . ASP A 1 515 ? 34.312 -28.062 5.137 1 44.88 515 ASP A N 1
ATOM 4001 C CA . ASP A 1 515 ? 34.656 -27.453 3.865 1 44.88 515 ASP A CA 1
ATOM 4002 C C . ASP A 1 515 ? 33.5 -27.531 2.869 1 44.88 515 ASP A C 1
ATOM 4004 O O . ASP A 1 515 ? 33.656 -27.156 1.705 1 44.88 515 ASP A O 1
ATOM 4008 N N . THR A 1 516 ? 32.406 -28.375 3.117 1 55.44 516 THR A N 1
ATOM 4009 C CA . THR A 1 516 ? 31.562 -28.547 1.945 1 55.44 516 THR A CA 1
ATOM 4010 C C . THR A 1 516 ? 30.422 -27.531 1.964 1 55.44 516 THR A C 1
ATOM 4012 O O . THR A 1 516 ? 29.891 -27.219 3.027 1 55.44 516 THR A O 1
ATOM 4015 N N . GLY A 1 517 ? 30.172 -26.812 0.955 1 80.25 517 GLY A N 1
ATOM 4016 C CA . GLY A 1 517 ? 29.109 -25.875 0.701 1 80.25 517 GLY A CA 1
ATOM 4017 C C . GLY A 1 517 ? 27.719 -26.438 0.943 1 80.25 517 GLY A C 1
ATOM 4018 O O . GLY A 1 517 ? 27.578 -27.641 1.22 1 80.25 517 GLY A O 1
ATOM 4019 N N . ALA A 1 518 ? 26.641 -25.891 1.045 1 90.44 518 ALA A N 1
ATOM 4020 C CA . ALA A 1 518 ? 25.266 -26.25 1.386 1 90.44 518 ALA A CA 1
ATOM 4021 C C . ALA A 1 518 ? 24.656 -27.125 0.302 1 90.44 518 ALA A C 1
ATOM 4023 O O . ALA A 1 518 ? 24.859 -26.906 -0.89 1 90.44 518 ALA A O 1
ATOM 4024 N N . LEU A 1 519 ? 23.969 -28.25 0.731 1 95.62 519 LEU A N 1
ATOM 4025 C CA . LEU A 1 519 ? 23.188 -29.094 -0.172 1 95.62 519 LEU A CA 1
ATOM 4026 C C . LEU A 1 519 ? 21.719 -28.688 -0.151 1 95.62 519 LEU A C 1
ATOM 4028 O O . LEU A 1 519 ? 21.109 -28.594 0.918 1 95.62 519 LEU A O 1
ATOM 4032 N N . VAL A 1 520 ? 21.156 -28.406 -1.361 1 96.44 520 VAL A N 1
ATOM 4033 C CA . VAL A 1 520 ? 19.781 -27.922 -1.465 1 96.44 520 VAL A CA 1
ATOM 4034 C C . VAL A 1 520 ? 18.969 -28.859 -2.35 1 96.44 520 VAL A C 1
ATOM 4036 O O . VAL A 1 520 ? 19.453 -29.297 -3.4 1 96.44 520 VAL A O 1
ATOM 4039 N N . VAL A 1 521 ? 17.797 -29.266 -1.909 1 97.88 521 VAL A N 1
ATOM 4040 C CA . VAL A 1 521 ? 16.844 -30.016 -2.707 1 97.88 521 VAL A CA 1
ATOM 4041 C C . VAL A 1 521 ? 15.57 -29.188 -2.928 1 97.88 521 VAL A C 1
ATOM 4043 O O . VAL A 1 521 ? 14.977 -28.688 -1.971 1 97.88 521 VAL A O 1
ATOM 4046 N N . ASP A 1 522 ? 15.203 -29.016 -4.164 1 97.88 522 ASP A N 1
ATOM 4047 C CA . ASP A 1 522 ? 14.023 -28.281 -4.582 1 97.88 522 ASP A CA 1
ATOM 4048 C C . ASP A 1 522 ? 12.953 -29.219 -5.148 1 97.88 522 ASP A C 1
ATOM 4050 O O . ASP A 1 522 ? 13.008 -29.594 -6.32 1 97.88 522 ASP A O 1
ATOM 4054 N N . LEU A 1 523 ? 11.969 -29.531 -4.301 1 96.81 523 LEU A N 1
ATOM 4055 C CA . LEU A 1 523 ? 10.852 -30.375 -4.746 1 96.81 523 LEU A CA 1
ATOM 4056 C C . LEU A 1 523 ? 9.828 -29.547 -5.52 1 96.81 523 LEU A C 1
ATOM 4058 O O . LEU A 1 523 ? 9.523 -28.406 -5.137 1 96.81 523 LEU A O 1
ATOM 4062 N N . PHE A 1 524 ? 9.234 -30.094 -6.602 1 94.94 524 PHE A N 1
ATOM 4063 C CA . PHE A 1 524 ? 8.305 -29.359 -7.461 1 94.94 524 PHE A CA 1
ATOM 4064 C C . PHE A 1 524 ? 8.969 -28.125 -8.062 1 94.94 524 PHE A C 1
ATOM 4066 O O . PHE A 1 524 ? 8.422 -27.031 -7.992 1 94.94 524 PHE A O 1
ATOM 4073 N N . CYS A 1 525 ? 10.109 -28.328 -8.617 1 95.44 525 CYS A N 1
ATOM 4074 C CA . CYS A 1 525 ? 10.992 -27.203 -8.914 1 95.44 525 CYS A CA 1
ATOM 4075 C C . CYS A 1 525 ? 10.523 -26.453 -10.156 1 95.44 525 CYS A C 1
ATOM 4077 O O . CYS A 1 525 ? 11 -25.359 -10.438 1 95.44 525 CYS A O 1
ATOM 4079 N N . GLY A 1 526 ? 9.586 -27.016 -10.961 1 91 526 GLY A N 1
ATOM 4080 C CA . GLY A 1 526 ? 9.148 -26.359 -12.18 1 91 526 GLY A CA 1
ATOM 4081 C C . GLY A 1 526 ? 10.289 -26.031 -13.133 1 91 526 GLY A C 1
ATOM 4082 O O . GLY A 1 526 ? 11.102 -26.906 -13.453 1 91 526 GLY A O 1
ATOM 4083 N N . THR A 1 527 ? 10.391 -24.797 -13.531 1 91.5 527 THR A N 1
ATOM 4084 C CA . THR A 1 527 ? 11.422 -24.359 -14.469 1 91.5 527 THR A CA 1
ATOM 4085 C C . THR A 1 527 ? 12.719 -24.031 -13.742 1 91.5 527 THR A C 1
ATOM 4087 O O . THR A 1 527 ? 13.633 -23.438 -14.312 1 91.5 527 THR A O 1
ATOM 4090 N N . GLY A 1 528 ? 12.719 -24.359 -12.477 1 94.44 528 GLY A N 1
ATOM 4091 C CA . GLY A 1 528 ? 13.945 -24.219 -11.703 1 94.44 528 GLY A CA 1
ATOM 4092 C C . GLY A 1 528 ? 14.094 -22.859 -11.055 1 94.44 528 GLY A C 1
ATOM 4093 O O . GLY A 1 528 ? 15.203 -22.438 -10.719 1 94.44 528 GLY A O 1
ATOM 4094 N N . THR A 1 529 ? 13 -22.125 -10.852 1 93.12 529 THR A N 1
ATOM 4095 C CA . THR A 1 529 ? 13.086 -20.75 -10.383 1 93.12 529 THR A CA 1
ATOM 4096 C C . THR A 1 529 ? 13.719 -20.688 -9 1 93.12 529 THR A C 1
ATOM 4098 O O . THR A 1 529 ? 14.727 -20 -8.797 1 93.12 529 THR A O 1
ATOM 4101 N N . ILE A 1 530 ? 13.18 -21.391 -8.039 1 94.62 530 ILE A N 1
ATOM 4102 C CA . ILE A 1 530 ? 13.703 -21.344 -6.672 1 94.62 530 ILE A CA 1
ATOM 4103 C C . ILE A 1 530 ? 15.109 -21.938 -6.637 1 94.62 530 ILE A C 1
ATOM 4105 O O . ILE A 1 530 ? 16.016 -21.344 -6.051 1 94.62 530 ILE A O 1
ATOM 4109 N N . ALA A 1 531 ? 15.297 -23.094 -7.328 1 95.75 531 ALA A N 1
ATOM 4110 C CA . ALA A 1 531 ? 16.594 -23.766 -7.371 1 95.75 531 ALA A CA 1
ATOM 4111 C C . ALA A 1 531 ? 17.688 -22.828 -7.891 1 95.75 531 ALA A C 1
ATOM 4113 O O . ALA A 1 531 ? 18.75 -22.719 -7.289 1 95.75 531 ALA A O 1
ATOM 4114 N N . LEU A 1 532 ? 17.391 -22.172 -8.961 1 93.31 532 LEU A N 1
ATOM 4115 C CA . LEU A 1 532 ? 18.391 -21.328 -9.602 1 93.31 532 LEU A CA 1
ATOM 4116 C C . LEU A 1 532 ? 18.656 -20.078 -8.773 1 93.31 532 LEU A C 1
ATOM 4118 O O . LEU A 1 532 ? 19.766 -19.547 -8.773 1 93.31 532 LEU A O 1
ATOM 4122 N N . CYS A 1 533 ? 17.641 -19.594 -8.102 1 88.44 533 CYS A N 1
ATOM 4123 C CA . CYS A 1 533 ? 17.828 -18.453 -7.227 1 88.44 533 CYS A CA 1
ATOM 4124 C C . CYS A 1 533 ? 18.672 -18.812 -6.016 1 88.44 533 CYS A C 1
ATOM 4126 O O . CYS A 1 533 ? 19.406 -17.969 -5.488 1 88.44 533 CYS A O 1
ATOM 4128 N N . LEU A 1 534 ? 18.656 -20.047 -5.586 1 89.69 534 LEU A N 1
ATOM 4129 C CA . LEU A 1 534 ? 19.391 -20.5 -4.406 1 89.69 534 LEU A CA 1
ATOM 4130 C C . LEU A 1 534 ? 20.766 -21.016 -4.789 1 89.69 534 LEU A C 1
ATOM 4132 O O . LEU A 1 534 ? 21.656 -21.094 -3.941 1 89.69 534 LEU A O 1
ATOM 4136 N N . ALA A 1 535 ? 21.016 -21.312 -5.988 1 91.19 535 ALA A N 1
ATOM 4137 C CA . ALA A 1 535 ? 22.203 -22 -6.484 1 91.19 535 ALA A CA 1
ATOM 4138 C C . ALA A 1 535 ? 23.469 -21.234 -6.129 1 91.19 535 ALA A C 1
ATOM 4140 O O . ALA A 1 535 ? 24.469 -21.844 -5.73 1 91.19 535 ALA A O 1
ATOM 4141 N N . PRO A 1 536 ? 23.406 -19.906 -6.23 1 82.38 536 PRO A N 1
ATOM 4142 C CA . PRO A 1 536 ? 24.625 -19.172 -5.902 1 82.38 536 PRO A CA 1
ATOM 4143 C C . PRO A 1 536 ? 25.047 -19.359 -4.449 1 82.38 536 PRO A C 1
ATOM 4145 O O . PRO A 1 536 ? 26.203 -19.094 -4.098 1 82.38 536 PRO A O 1
ATOM 4148 N N . PHE A 1 537 ? 24.219 -19.891 -3.596 1 82.19 537 PHE A N 1
ATOM 4149 C CA . PHE A 1 537 ? 24.484 -19.984 -2.166 1 82.19 537 PHE A CA 1
ATOM 4150 C C . PHE A 1 537 ? 24.641 -21.438 -1.739 1 82.19 537 PHE A C 1
ATOM 4152 O O . PHE A 1 537 ? 24.672 -21.75 -0.544 1 82.19 537 PHE A O 1
ATOM 4159 N N . ALA A 1 538 ? 24.766 -22.344 -2.674 1 89.25 538 ALA A N 1
ATOM 4160 C CA . ALA A 1 538 ? 24.797 -23.781 -2.385 1 89.25 538 ALA A CA 1
ATOM 4161 C C . ALA A 1 538 ? 25.984 -24.453 -3.09 1 89.25 538 ALA A C 1
ATOM 4163 O O . ALA A 1 538 ? 26.5 -23.938 -4.082 1 89.25 538 ALA A O 1
ATOM 4164 N N . GLU A 1 539 ? 26.406 -25.5 -2.502 1 91.88 539 GLU A N 1
ATOM 4165 C CA . GLU A 1 539 ? 27.375 -26.359 -3.174 1 91.88 539 GLU A CA 1
ATOM 4166 C C . GLU A 1 539 ? 26.734 -27.141 -4.32 1 91.88 539 GLU A C 1
ATOM 4168 O O . GLU A 1 539 ? 27.281 -27.188 -5.422 1 91.88 539 GLU A O 1
ATOM 4173 N N . GLN A 1 540 ? 25.641 -27.672 -4.02 1 95.62 540 GLN A N 1
ATOM 4174 C CA . GLN A 1 540 ? 24.875 -28.406 -5.016 1 95.62 540 GLN A CA 1
ATOM 4175 C C . GLN A 1 540 ? 23.375 -28.219 -4.793 1 95.62 540 GLN A C 1
ATOM 4177 O O . GLN A 1 540 ? 22.922 -28.156 -3.65 1 95.62 540 GLN A O 1
ATOM 4182 N N . VAL A 1 541 ? 22.672 -28.141 -5.93 1 96.88 541 VAL A N 1
ATOM 4183 C CA . VAL A 1 541 ? 21.219 -28 -5.883 1 96.88 541 VAL A CA 1
ATOM 4184 C C . VAL A 1 541 ? 20.578 -29.078 -6.762 1 96.88 541 VAL A C 1
ATOM 4186 O O . VAL A 1 541 ? 20.953 -29.25 -7.926 1 96.88 541 VAL A O 1
ATOM 4189 N N . LEU A 1 542 ? 19.672 -29.844 -6.18 1 98.31 542 LEU A N 1
ATOM 4190 C CA . LEU A 1 542 ? 18.875 -30.828 -6.922 1 98.31 542 LEU A CA 1
ATOM 4191 C C . LEU A 1 542 ? 17.422 -30.375 -7.031 1 98.31 542 LEU A C 1
ATOM 4193 O O . LEU A 1 542 ? 16.781 -30.109 -6.02 1 98.31 542 LEU A O 1
ATOM 4197 N N . GLY A 1 543 ? 16.984 -30.25 -8.289 1 98.06 543 GLY A N 1
ATOM 4198 C CA . GLY A 1 543 ? 15.578 -30 -8.531 1 98.06 543 GLY A CA 1
ATOM 4199 C C . GLY A 1 543 ? 14.828 -31.203 -9.062 1 98.06 543 GLY A C 1
ATOM 4200 O O . GLY A 1 543 ? 15.289 -31.859 -10 1 98.06 543 GLY A O 1
ATOM 4201 N N . LEU A 1 544 ? 13.695 -31.531 -8.445 1 97.38 544 LEU A N 1
ATOM 4202 C CA . LEU A 1 544 ? 12.852 -32.625 -8.883 1 97.38 544 LEU A CA 1
ATOM 4203 C C . LEU A 1 544 ? 11.5 -32.125 -9.367 1 97.38 544 LEU A C 1
ATOM 4205 O O . LEU A 1 544 ? 10.891 -31.266 -8.734 1 97.38 544 LEU A O 1
ATOM 4209 N N . GLU A 1 545 ? 11.094 -32.562 -10.453 1 94.5 545 GLU A N 1
ATOM 4210 C CA . GLU A 1 545 ? 9.867 -32.125 -11.102 1 94.5 545 GLU A CA 1
ATOM 4211 C C . GLU A 1 545 ? 9.234 -33.219 -11.922 1 94.5 545 GLU A C 1
ATOM 4213 O O . GLU A 1 545 ? 9.938 -34.031 -12.523 1 94.5 545 GLU A O 1
ATOM 4218 N N . LEU A 1 546 ? 7.867 -33.281 -11.883 1 91.56 546 LEU A N 1
ATOM 4219 C CA . LEU A 1 546 ? 7.105 -34.312 -12.562 1 91.56 546 LEU A CA 1
ATOM 4220 C C . LEU A 1 546 ? 7.047 -34.062 -14.062 1 91.56 546 LEU A C 1
ATOM 4222 O O . LEU A 1 546 ? 7.105 -35 -14.859 1 91.56 546 LEU A O 1
ATOM 4226 N N . VAL A 1 547 ? 6.875 -32.812 -14.484 1 86 547 VAL A N 1
ATOM 4227 C CA . VAL A 1 547 ? 6.633 -32.438 -15.867 1 86 547 VAL A CA 1
ATOM 4228 C C . VAL A 1 547 ? 7.957 -32.344 -16.625 1 86 547 VAL A C 1
ATOM 4230 O O . VAL A 1 547 ? 8.789 -31.469 -16.328 1 86 547 VAL A O 1
ATOM 4233 N N . ALA A 1 548 ? 8.125 -33.094 -17.625 1 88.38 548 ALA A N 1
ATOM 4234 C CA . ALA A 1 548 ? 9.383 -33.219 -18.375 1 88.38 548 ALA A CA 1
ATOM 4235 C C . ALA A 1 548 ? 9.734 -31.891 -19.047 1 88.38 548 ALA A C 1
ATOM 4237 O O . ALA A 1 548 ? 10.898 -31.484 -19.062 1 88.38 548 ALA A O 1
ATOM 4238 N N . SER A 1 549 ? 8.75 -31.266 -19.625 1 82.06 549 SER A N 1
ATOM 4239 C CA . SER A 1 549 ? 9.008 -30.016 -20.328 1 82.06 549 SER A CA 1
ATOM 4240 C C . SER A 1 549 ? 9.539 -28.953 -19.375 1 82.06 549 SER A C 1
ATOM 4242 O O . SER A 1 549 ? 10.391 -28.141 -19.75 1 82.06 549 SER A O 1
ATOM 4244 N N . ALA A 1 550 ? 9.039 -28.938 -18.188 1 86.75 550 ALA A N 1
ATOM 4245 C CA . ALA A 1 550 ? 9.5 -28 -17.172 1 86.75 550 ALA A CA 1
ATOM 4246 C C . ALA A 1 550 ? 10.953 -28.266 -16.797 1 86.75 550 ALA A C 1
ATOM 4248 O O . ALA A 1 550 ? 11.742 -27.344 -16.609 1 86.75 550 ALA A O 1
ATOM 4249 N N . VAL A 1 551 ? 11.32 -29.531 -16.703 1 92.88 551 VAL A N 1
ATOM 4250 C CA . VAL A 1 551 ? 12.688 -29.922 -16.375 1 92.88 551 VAL A CA 1
ATOM 4251 C C . VAL A 1 551 ? 13.633 -29.5 -17.484 1 92.88 551 VAL A C 1
ATOM 4253 O O . VAL A 1 551 ? 14.734 -29.016 -17.219 1 92.88 551 VAL A O 1
ATOM 4256 N N . ASP A 1 552 ? 13.172 -29.656 -18.703 1 89.62 552 ASP A N 1
ATOM 4257 C CA . ASP A 1 552 ? 13.969 -29.203 -19.844 1 89.62 552 ASP A CA 1
ATOM 4258 C C . ASP A 1 552 ? 14.219 -27.688 -19.766 1 89.62 552 ASP A C 1
ATOM 4260 O O . ASP A 1 552 ? 15.328 -27.234 -20.016 1 89.62 552 ASP A O 1
ATOM 4264 N N . ASP A 1 553 ? 13.172 -27.016 -19.438 1 88.75 553 ASP A N 1
ATOM 4265 C CA . ASP A 1 553 ? 13.312 -25.578 -19.266 1 88.75 553 ASP A CA 1
ATOM 4266 C C . ASP A 1 553 ? 14.281 -25.25 -18.141 1 88.75 553 ASP A C 1
ATOM 4268 O O . ASP A 1 553 ? 15.094 -24.328 -18.25 1 88.75 553 ASP A O 1
ATOM 4272 N N . ALA A 1 554 ? 14.188 -25.969 -17.062 1 94.56 554 ALA A N 1
ATOM 4273 C CA . ALA A 1 554 ? 15.07 -25.766 -15.922 1 94.56 554 ALA A CA 1
ATOM 4274 C C . ALA A 1 554 ? 16.531 -25.953 -16.328 1 94.56 554 ALA A C 1
ATOM 4276 O O . ALA A 1 554 ? 17.391 -25.156 -15.945 1 94.56 554 ALA A O 1
ATOM 4277 N N . ARG A 1 555 ? 16.781 -26.984 -17.078 1 95.88 555 ARG A N 1
ATOM 4278 C CA . ARG A 1 555 ? 18.141 -27.25 -17.562 1 95.88 555 ARG A CA 1
ATOM 4279 C C . ARG A 1 555 ? 18.625 -26.141 -18.484 1 95.88 555 ARG A C 1
ATOM 4281 O O . ARG A 1 555 ? 19.766 -25.703 -18.375 1 95.88 555 ARG A O 1
ATOM 4288 N N . THR A 1 556 ? 17.703 -25.719 -19.359 1 93.38 556 THR A N 1
ATOM 4289 C CA . THR A 1 556 ? 18.047 -24.609 -20.25 1 93.38 556 THR A CA 1
ATOM 4290 C C . THR A 1 556 ? 18.359 -23.359 -19.438 1 93.38 556 THR A C 1
ATOM 4292 O O . THR A 1 556 ? 19.344 -22.672 -19.719 1 93.38 556 THR A O 1
ATOM 4295 N N . ASN A 1 557 ? 17.547 -23.125 -18.484 1 94.12 557 ASN A N 1
ATOM 4296 C CA . ASN A 1 557 ? 17.75 -21.953 -17.625 1 94.12 557 ASN A CA 1
ATOM 4297 C C . ASN A 1 557 ? 19.062 -22.062 -16.844 1 94.12 557 ASN A C 1
ATOM 4299 O O . ASN A 1 557 ? 19.766 -21.062 -16.656 1 94.12 557 ASN A O 1
ATOM 4303 N N . ALA A 1 558 ? 19.391 -23.25 -16.391 1 96 558 ALA A N 1
ATOM 4304 C CA . ALA A 1 558 ? 20.656 -23.453 -15.695 1 96 558 ALA A CA 1
ATOM 4305 C C . ALA A 1 558 ? 21.844 -23.109 -16.594 1 96 558 ALA A C 1
ATOM 4307 O O . ALA A 1 558 ? 22.781 -22.438 -16.172 1 96 558 ALA A O 1
ATOM 4308 N N . ARG A 1 559 ? 21.75 -23.531 -17.828 1 94.81 559 ARG A N 1
ATOM 4309 C CA . ARG A 1 559 ? 22.797 -23.234 -18.797 1 94.81 559 ARG A CA 1
ATOM 4310 C C . ARG A 1 559 ? 22.875 -21.734 -19.078 1 94.81 559 ARG A C 1
ATOM 4312 O O . ARG A 1 559 ? 23.969 -21.172 -19.125 1 94.81 559 ARG A O 1
ATOM 4319 N N . LEU A 1 560 ? 21.719 -21.203 -19.219 1 90.56 560 LEU A N 1
ATOM 4320 C CA . LEU A 1 560 ? 21.641 -19.781 -19.5 1 90.56 560 LEU A CA 1
ATOM 4321 C C . LEU A 1 560 ? 22.328 -18.969 -18.406 1 90.56 560 LEU A C 1
ATOM 4323 O O . LEU A 1 560 ? 22.891 -17.906 -18.672 1 90.56 560 LEU A O 1
ATOM 4327 N N . ASN A 1 561 ? 22.234 -19.422 -17.234 1 90.94 561 ASN A N 1
ATOM 4328 C CA . ASN A 1 561 ? 22.797 -18.719 -16.078 1 90.94 561 ASN A CA 1
ATOM 4329 C C . ASN A 1 561 ? 24.156 -19.281 -15.695 1 90.94 561 ASN A C 1
ATOM 4331 O O . ASN A 1 561 ? 24.688 -18.953 -14.625 1 90.94 561 ASN A O 1
ATOM 4335 N N . ALA A 1 562 ? 24.703 -20.141 -16.391 1 90.31 562 ALA A N 1
ATOM 4336 C CA . ALA A 1 562 ? 26.016 -20.75 -16.172 1 90.31 562 ALA A CA 1
ATOM 4337 C C . ALA A 1 562 ? 26.094 -21.422 -14.797 1 90.31 562 ALA A C 1
ATOM 4339 O O . ALA A 1 562 ? 27.062 -21.234 -14.062 1 90.31 562 ALA A O 1
ATOM 4340 N N . ARG A 1 563 ? 25.016 -22.078 -14.453 1 91.31 563 ARG A N 1
ATOM 4341 C CA . ARG A 1 563 ? 25 -22.797 -13.195 1 91.31 563 ARG A CA 1
ATOM 4342 C C . ARG A 1 563 ? 25.312 -24.281 -13.398 1 91.31 563 ARG A C 1
ATOM 4344 O O . ARG A 1 563 ? 24.484 -25.031 -13.906 1 91.31 563 ARG A O 1
ATOM 4351 N N . THR A 1 564 ? 26.469 -24.672 -12.891 1 93.5 564 THR A N 1
ATOM 4352 C CA . THR A 1 564 ? 26.906 -26.047 -13.086 1 93.5 564 THR A CA 1
ATOM 4353 C C . THR A 1 564 ? 26.656 -26.891 -11.828 1 93.5 564 THR A C 1
ATOM 4355 O O . THR A 1 564 ? 26.828 -28.109 -11.844 1 93.5 564 THR A O 1
ATOM 4358 N N . ASN A 1 565 ? 26.297 -26.203 -10.828 1 94.31 565 ASN A N 1
ATOM 4359 C CA . ASN A 1 565 ? 26.109 -26.906 -9.562 1 94.31 565 ASN A CA 1
ATOM 4360 C C . ASN A 1 565 ? 24.656 -27.328 -9.375 1 94.31 565 ASN A C 1
ATOM 4362 O O . ASN A 1 565 ? 24.219 -27.578 -8.25 1 94.31 565 ASN A O 1
ATOM 4366 N N . THR A 1 566 ? 23.922 -27.312 -10.445 1 96.69 566 THR A N 1
ATOM 4367 C CA . THR A 1 566 ? 22.516 -27.703 -10.359 1 96.69 566 THR A CA 1
ATOM 4368 C C . THR A 1 566 ? 22.25 -28.953 -11.18 1 96.69 566 THR A C 1
ATOM 4370 O O . THR A 1 566 ? 22.859 -29.156 -12.234 1 96.69 566 THR A O 1
ATOM 4373 N N . VAL A 1 567 ? 21.391 -29.812 -10.664 1 97.88 567 VAL A N 1
ATOM 4374 C CA . VAL A 1 567 ? 20.891 -30.984 -11.367 1 97.88 567 VAL A CA 1
ATOM 4375 C C . VAL A 1 567 ? 19.359 -31 -11.328 1 97.88 567 VAL A C 1
ATOM 4377 O O . VAL A 1 567 ? 18.766 -30.828 -10.266 1 97.88 567 VAL A O 1
ATOM 4380 N N . PHE A 1 568 ? 18.828 -31.125 -12.477 1 98 568 PHE A N 1
ATOM 4381 C CA . PHE A 1 568 ? 17.375 -31.203 -12.562 1 98 568 PHE A CA 1
ATOM 4382 C C . PHE A 1 568 ? 16.938 -32.562 -13.094 1 98 568 PHE A C 1
ATOM 4384 O O . PHE A 1 568 ? 17.469 -33.062 -14.102 1 98 568 PHE A O 1
ATOM 4391 N N . GLN A 1 569 ? 15.93 -33.188 -12.391 1 97.38 569 GLN A N 1
ATOM 4392 C CA . GLN A 1 569 ? 15.523 -34.562 -12.75 1 97.38 569 GLN A CA 1
ATOM 4393 C C . GLN A 1 569 ? 14 -34.688 -12.797 1 97.38 569 GLN A C 1
ATOM 4395 O O . GLN A 1 569 ? 13.305 -34.188 -11.898 1 97.38 569 GLN A O 1
ATOM 4400 N N . VAL A 1 570 ? 13.531 -35.312 -13.891 1 96 570 VAL A N 1
ATOM 4401 C CA . VAL A 1 570 ? 12.125 -35.719 -13.938 1 96 570 VAL A CA 1
ATOM 4402 C C . VAL A 1 570 ? 11.859 -36.844 -12.93 1 96 570 VAL A C 1
ATOM 4404 O O . VAL A 1 570 ? 12.508 -37.875 -12.969 1 96 570 VAL A O 1
ATOM 4407 N N . THR A 1 571 ? 11 -36.562 -12.023 1 94 571 THR A N 1
ATOM 4408 C CA . THR A 1 571 ? 10.734 -37.562 -10.969 1 94 571 THR A CA 1
ATOM 4409 C C . THR A 1 571 ? 9.25 -37.594 -10.625 1 94 571 THR A C 1
ATOM 4411 O O . THR A 1 571 ? 8.609 -36.531 -10.508 1 94 571 THR A O 1
ATOM 4414 N N . ASP A 1 572 ? 8.711 -38.688 -10.555 1 91.88 572 ASP A N 1
ATOM 4415 C CA . ASP A 1 572 ? 7.387 -38.906 -9.984 1 91.88 572 ASP A CA 1
ATOM 4416 C C . ASP A 1 572 ? 7.473 -39.281 -8.508 1 91.88 572 ASP A C 1
ATOM 4418 O O . ASP A 1 572 ? 7.625 -40.469 -8.164 1 91.88 572 ASP A O 1
ATOM 4422 N N . LEU A 1 573 ? 7.254 -38.375 -7.703 1 84.12 573 LEU A N 1
ATOM 4423 C CA . LEU A 1 573 ? 7.465 -38.5 -6.27 1 84.12 573 LEU A CA 1
ATOM 4424 C C . LEU A 1 573 ? 6.398 -39.406 -5.652 1 84.12 573 LEU A C 1
ATOM 4426 O O . LEU A 1 573 ? 6.543 -39.875 -4.516 1 84.12 573 LEU A O 1
ATOM 4430 N N . GLU A 1 574 ? 5.352 -39.719 -6.359 1 83.62 574 GLU A N 1
ATOM 4431 C CA . GLU A 1 574 ? 4.348 -40.656 -5.871 1 83.62 574 GLU A CA 1
ATOM 4432 C C . GLU A 1 574 ? 4.781 -42.125 -6.094 1 83.62 574 GLU A C 1
ATOM 4434 O O . GLU A 1 574 ? 4.328 -43.031 -5.395 1 83.62 574 GLU A O 1
ATOM 4439 N N . LYS A 1 575 ? 5.652 -42.344 -7.047 1 86.69 575 LYS A N 1
ATOM 4440 C CA . LYS A 1 575 ? 6.039 -43.688 -7.43 1 86.69 575 LYS A CA 1
ATOM 4441 C C . LYS A 1 575 ? 7.469 -44 -6.98 1 86.69 575 LYS A C 1
ATOM 4443 O O . LYS A 1 575 ? 7.816 -45.156 -6.762 1 86.69 575 LYS A O 1
ATOM 4448 N N . GLU A 1 576 ? 8.234 -43 -6.898 1 88.75 576 GLU A N 1
ATOM 4449 C CA . GLU A 1 576 ? 9.648 -43.188 -6.578 1 88.75 576 GLU A CA 1
ATOM 4450 C C . GLU A 1 576 ? 9.945 -42.812 -5.125 1 88.75 576 GLU A C 1
ATOM 4452 O O . GLU A 1 576 ? 9.297 -41.938 -4.555 1 88.75 576 GLU A O 1
ATOM 4457 N N . ASN A 1 577 ? 10.906 -43.562 -4.598 1 90.19 577 ASN A N 1
ATOM 4458 C CA . ASN A 1 577 ? 11.367 -43.25 -3.254 1 90.19 577 ASN A CA 1
ATOM 4459 C C . ASN A 1 577 ? 12.188 -41.938 -3.238 1 90.19 577 ASN A C 1
ATOM 4461 O O . ASN A 1 577 ? 13.25 -41.875 -3.861 1 90.19 577 ASN A O 1
ATOM 4465 N N . LEU A 1 578 ? 11.727 -41 -2.525 1 93.75 578 LEU A N 1
ATOM 4466 C CA . LEU A 1 578 ? 12.312 -39.688 -2.498 1 93.75 578 LEU A CA 1
ATOM 4467 C C . LEU A 1 578 ? 13.797 -39.75 -2.168 1 93.75 578 LEU A C 1
ATOM 4469 O O . LEU A 1 578 ? 14.625 -39.156 -2.879 1 93.75 578 LEU A O 1
ATOM 4473 N N . TRP A 1 579 ? 14.227 -40.438 -1.228 1 93.94 579 TRP A N 1
ATOM 4474 C CA . TRP A 1 579 ? 15.602 -40.438 -0.743 1 93.94 579 TRP A CA 1
ATOM 4475 C C . TRP A 1 579 ? 16.516 -41.25 -1.673 1 93.94 579 TRP A C 1
ATOM 4477 O O . TRP A 1 579 ? 17.688 -40.906 -1.854 1 93.94 579 TRP A O 1
ATOM 4487 N N . GLN A 1 580 ? 15.961 -42.25 -2.25 1 93.25 580 GLN A N 1
ATOM 4488 C CA . GLN A 1 580 ? 16.734 -42.938 -3.266 1 93.25 580 GLN A CA 1
ATOM 4489 C C . GLN A 1 580 ? 17.078 -42 -4.43 1 93.25 580 GLN A C 1
ATOM 4491 O O . GLN A 1 580 ? 18.203 -42.031 -4.934 1 93.25 580 GLN A O 1
ATOM 4496 N N . VAL A 1 581 ? 16.062 -41.25 -4.797 1 95.31 581 VAL A N 1
ATOM 4497 C CA . VAL A 1 581 ? 16.266 -40.312 -5.887 1 95.31 581 VAL A CA 1
ATOM 4498 C C . VAL A 1 581 ? 17.297 -39.281 -5.469 1 95.31 581 VAL A C 1
ATOM 4500 O O . VAL A 1 581 ? 18.203 -38.938 -6.238 1 95.31 581 VAL A O 1
ATOM 4503 N N . ILE A 1 582 ? 17.203 -38.75 -4.242 1 95.5 582 ILE A N 1
ATOM 4504 C CA . ILE A 1 582 ? 18.109 -37.719 -3.74 1 95.5 582 ILE A CA 1
ATOM 4505 C C . ILE A 1 582 ? 19.531 -38.281 -3.699 1 95.5 582 ILE A C 1
ATOM 4507 O O . ILE A 1 582 ? 20.469 -37.625 -4.184 1 95.5 582 ILE A O 1
ATOM 4511 N N . PHE A 1 583 ? 19.734 -39.562 -3.252 1 94.88 583 PHE A N 1
ATOM 4512 C CA . PHE A 1 583 ? 21.062 -40.125 -3.121 1 94.88 583 PHE A CA 1
ATOM 4513 C C . PHE A 1 583 ? 21.672 -40.406 -4.488 1 94.88 583 PHE A C 1
ATOM 4515 O O . PHE A 1 583 ? 22.875 -40.312 -4.668 1 94.88 583 PHE A O 1
ATOM 4522 N N . ARG A 1 584 ? 20.812 -40.688 -5.367 1 95.31 584 ARG A N 1
ATOM 4523 C CA . ARG A 1 584 ? 21.281 -41 -6.715 1 95.31 584 ARG A CA 1
ATOM 4524 C C . ARG A 1 584 ? 21.797 -39.75 -7.418 1 95.31 584 ARG A C 1
ATOM 4526 O O . ARG A 1 584 ? 22.828 -39.781 -8.094 1 95.31 584 ARG A O 1
ATOM 4533 N N . HIS A 1 585 ? 21.094 -38.688 -7.234 1 95.88 585 HIS A N 1
ATOM 4534 C CA . HIS A 1 585 ? 21.391 -37.5 -8.039 1 95.88 585 HIS A CA 1
ATOM 4535 C C . HIS A 1 585 ? 22.125 -36.438 -7.223 1 95.88 585 HIS A C 1
ATOM 4537 O O . HIS A 1 585 ? 22.625 -35.469 -7.777 1 95.88 585 HIS A O 1
ATOM 4543 N N . LEU A 1 586 ? 22.156 -36.625 -5.961 1 94.69 586 LEU A N 1
ATOM 4544 C CA . LEU A 1 586 ? 22.938 -35.812 -5.035 1 94.69 586 LEU A CA 1
ATOM 4545 C C . LEU A 1 586 ? 23.781 -36.719 -4.121 1 94.69 586 LEU A C 1
ATOM 4547 O O . LEU A 1 586 ? 23.531 -36.781 -2.916 1 94.69 586 LEU A O 1
ATOM 4551 N N . PRO A 1 587 ? 24.812 -37.25 -4.598 1 92.94 587 PRO A N 1
ATOM 4552 C CA . PRO A 1 587 ? 25.562 -38.25 -3.871 1 92.94 587 PRO A CA 1
ATOM 4553 C C . PRO A 1 587 ? 26.109 -37.75 -2.535 1 92.94 587 PRO A C 1
ATOM 4555 O O . PRO A 1 587 ? 26.203 -38.531 -1.576 1 92.94 587 PRO A O 1
ATOM 4558 N N . LEU A 1 588 ? 26.406 -36.531 -2.434 1 91.88 588 LEU A N 1
ATOM 4559 C CA . LEU A 1 588 ? 26.922 -35.969 -1.189 1 91.88 588 LEU A CA 1
ATOM 4560 C C . LEU A 1 588 ? 25.906 -36.094 -0.067 1 91.88 588 LEU A C 1
ATOM 4562 O O . LEU A 1 588 ? 26.266 -36.062 1.112 1 91.88 588 LEU A O 1
ATOM 4566 N N . ALA A 1 589 ? 24.703 -36.281 -0.48 1 92.69 589 ALA A N 1
ATOM 4567 C CA . ALA A 1 589 ? 23.625 -36.344 0.505 1 92.69 589 ALA A CA 1
ATOM 4568 C C . ALA A 1 589 ? 23.625 -37.719 1.195 1 92.69 589 ALA A C 1
ATOM 4570 O O . ALA A 1 589 ? 22.906 -37.906 2.188 1 92.69 589 ALA A O 1
ATOM 4571 N N . ARG A 1 590 ? 24.406 -38.625 0.734 1 91.06 590 ARG A N 1
ATOM 4572 C CA . ARG A 1 590 ? 24.547 -39.906 1.403 1 91.06 590 ARG A CA 1
ATOM 4573 C C . ARG A 1 590 ? 25.391 -39.781 2.666 1 91.06 590 ARG A C 1
ATOM 4575 O O . ARG A 1 590 ? 25.281 -40.594 3.582 1 91.06 590 ARG A O 1
ATOM 4582 N N . GLN A 1 591 ? 26.156 -38.75 2.576 1 90.06 591 GLN A N 1
ATOM 4583 C CA . GLN A 1 591 ? 27.125 -38.594 3.654 1 90.06 591 GLN A CA 1
ATOM 4584 C C . GLN A 1 591 ? 26.812 -37.375 4.512 1 90.06 591 GLN A C 1
ATOM 4586 O O . GLN A 1 591 ? 27.219 -37.312 5.676 1 90.06 591 GLN A O 1
ATOM 4591 N N . HIS A 1 592 ? 26.188 -36.469 3.92 1 89.88 592 HIS A N 1
ATOM 4592 C CA . HIS A 1 592 ? 25.891 -35.219 4.605 1 89.88 592 HIS A CA 1
ATOM 4593 C C . HIS A 1 592 ? 24.406 -34.875 4.547 1 89.88 592 HIS A C 1
ATOM 4595 O O . HIS A 1 592 ? 23.734 -35.156 3.539 1 89.88 592 HIS A O 1
ATOM 4601 N N . PRO A 1 593 ? 23.922 -34.312 5.602 1 91.69 593 PRO A N 1
ATOM 4602 C CA . PRO A 1 593 ? 22.5 -33.938 5.574 1 91.69 593 PRO A CA 1
ATOM 4603 C C . PRO A 1 593 ? 22.203 -32.844 4.547 1 91.69 593 PRO A C 1
ATOM 4605 O O . PRO A 1 593 ? 23.062 -31.984 4.301 1 91.69 593 PRO A O 1
ATOM 4608 N N . VAL A 1 594 ? 21.047 -32.938 4.016 1 94.25 594 VAL A N 1
ATOM 4609 C CA . VAL A 1 594 ? 20.547 -31.844 3.197 1 94.25 594 VAL A CA 1
ATOM 4610 C C . VAL A 1 594 ? 20.344 -30.609 4.062 1 94.25 594 VAL A C 1
ATOM 4612 O O . VAL A 1 594 ? 19.75 -30.688 5.145 1 94.25 594 VAL A O 1
ATOM 4615 N N . ASP A 1 595 ? 20.938 -29.5 3.611 1 93.88 595 ASP A N 1
ATOM 4616 C CA . ASP A 1 595 ? 20.844 -28.266 4.406 1 93.88 595 ASP A CA 1
ATOM 4617 C C . ASP A 1 595 ? 19.469 -27.625 4.281 1 93.88 595 ASP A C 1
ATOM 4619 O O . ASP A 1 595 ? 18.938 -27.094 5.254 1 93.88 595 ASP A O 1
ATOM 4623 N N . LEU A 1 596 ? 18.953 -27.688 3.057 1 96.19 596 LEU A N 1
ATOM 4624 C CA . LEU A 1 596 ? 17.656 -27.062 2.789 1 96.19 596 LEU A CA 1
ATOM 4625 C C . LEU A 1 596 ? 16.828 -27.906 1.837 1 96.19 596 LEU A C 1
ATOM 4627 O O . LEU A 1 596 ? 17.297 -28.297 0.77 1 96.19 596 LEU A O 1
ATOM 4631 N N . LEU A 1 597 ? 15.68 -28.234 2.264 1 97.75 597 LEU A N 1
ATOM 4632 C CA . LEU A 1 597 ? 14.664 -28.812 1.386 1 97.75 597 LEU A CA 1
ATOM 4633 C C . LEU A 1 597 ? 13.523 -27.812 1.161 1 97.75 597 LEU A C 1
ATOM 4635 O O . LEU A 1 597 ? 12.852 -27.422 2.111 1 97.75 597 LEU A O 1
ATOM 4639 N N . VAL A 1 598 ? 13.32 -27.391 -0.059 1 97.94 598 VAL A N 1
ATOM 4640 C CA . VAL A 1 598 ? 12.273 -26.422 -0.403 1 97.94 598 VAL A CA 1
ATOM 4641 C C . VAL A 1 598 ? 11.156 -27.141 -1.164 1 97.94 598 VAL A C 1
ATOM 4643 O O . VAL A 1 598 ? 11.422 -28.047 -1.962 1 97.94 598 VAL A O 1
ATOM 4646 N N . MET A 1 599 ? 9.93 -26.766 -0.873 1 97 599 MET A N 1
ATOM 4647 C CA . MET A 1 599 ? 8.766 -27.281 -1.585 1 97 599 MET A CA 1
ATOM 4648 C C . MET A 1 599 ? 7.879 -26.141 -2.078 1 97 599 MET A C 1
ATOM 4650 O O . MET A 1 599 ? 7.637 -25.188 -1.349 1 97 599 MET A O 1
ATOM 4654 N N . ASP A 1 600 ? 7.43 -26.172 -3.234 1 96.44 600 ASP A N 1
ATOM 4655 C CA . ASP A 1 600 ? 6.434 -25.281 -3.83 1 96.44 600 ASP A CA 1
ATOM 4656 C C . ASP A 1 600 ? 5.43 -26.078 -4.672 1 96.44 600 ASP A C 1
ATOM 4658 O O . ASP A 1 600 ? 5.363 -25.906 -5.891 1 96.44 600 ASP A O 1
ATOM 4662 N N . PRO A 1 601 ? 4.617 -26.859 -4.043 1 95.44 601 PRO A N 1
ATOM 4663 C CA . PRO A 1 601 ? 3.688 -27.75 -4.738 1 95.44 601 PRO A CA 1
ATOM 4664 C C . PRO A 1 601 ? 2.518 -27.016 -5.375 1 95.44 601 PRO A C 1
ATOM 4666 O O . PRO A 1 601 ? 2.389 -25.797 -5.203 1 95.44 601 PRO A O 1
ATOM 4669 N N . PRO A 1 602 ? 1.691 -27.703 -6.156 1 91.44 602 PRO A N 1
ATOM 4670 C CA . PRO A 1 602 ? 0.457 -27.109 -6.68 1 91.44 602 PRO A CA 1
ATOM 4671 C C . PRO A 1 602 ? -0.562 -26.797 -5.582 1 91.44 602 PRO A C 1
ATOM 4673 O O . PRO A 1 602 ? -0.315 -27.094 -4.41 1 91.44 602 PRO A O 1
ATOM 4676 N N . ARG A 1 603 ? -1.676 -26.297 -5.988 1 90.19 603 ARG A N 1
ATOM 4677 C CA . ARG A 1 603 ? -2.688 -25.797 -5.066 1 90.19 603 ARG A CA 1
ATOM 4678 C C . ARG A 1 603 ? -3.197 -26.906 -4.148 1 90.19 603 ARG A C 1
ATOM 4680 O O . ARG A 1 603 ? -3.568 -26.641 -3 1 90.19 603 ARG A O 1
ATOM 4687 N N . ALA A 1 604 ? -3.131 -28.094 -4.609 1 92.06 604 ALA A N 1
ATOM 4688 C CA . ALA A 1 604 ? -3.637 -29.219 -3.844 1 92.06 604 ALA A CA 1
ATOM 4689 C C . ALA A 1 604 ? -2.713 -29.562 -2.676 1 92.06 604 ALA A C 1
ATOM 4691 O O . ALA A 1 604 ? -3.1 -30.281 -1.758 1 92.06 604 ALA A O 1
ATOM 4692 N N . GLY A 1 605 ? -1.532 -29.031 -2.68 1 94.81 605 GLY A N 1
ATOM 4693 C CA . GLY A 1 605 ? -0.563 -29.328 -1.635 1 94.81 605 GLY A CA 1
ATOM 4694 C C . GLY A 1 605 ? 0.289 -30.547 -1.937 1 94.81 605 GLY A C 1
ATOM 4695 O O . GLY A 1 605 ? 0.49 -30.906 -3.102 1 94.81 605 GLY A O 1
ATOM 4696 N N . VAL A 1 606 ? 0.864 -31.109 -0.908 1 95.25 606 VAL A N 1
ATOM 4697 C CA . VAL A 1 606 ? 1.757 -32.25 -1.027 1 95.25 606 VAL A CA 1
ATOM 4698 C C . VAL A 1 606 ? 1.003 -33.531 -0.677 1 95.25 606 VAL A C 1
ATOM 4700 O O . VAL A 1 606 ? 0.264 -33.594 0.309 1 95.25 606 VAL A O 1
ATOM 4703 N N . HIS A 1 607 ? 1.202 -34.469 -1.5 1 93.56 607 HIS A N 1
ATOM 4704 C CA . HIS A 1 607 ? 0.565 -35.75 -1.227 1 93.56 607 HIS A CA 1
ATOM 4705 C C . HIS A 1 607 ? 1.071 -36.344 0.081 1 93.56 607 HIS A C 1
ATOM 4707 O O . HIS A 1 607 ? 2.264 -36.25 0.385 1 93.56 607 HIS A O 1
ATOM 4713 N N . PRO A 1 608 ? 0.238 -37 0.848 1 93 608 PRO A N 1
ATOM 4714 C CA . PRO A 1 608 ? 0.611 -37.562 2.15 1 93 608 PRO A CA 1
ATOM 4715 C C . PRO A 1 608 ? 1.79 -38.531 2.062 1 93 608 PRO A C 1
ATOM 4717 O O . PRO A 1 608 ? 2.627 -38.562 2.967 1 93 608 PRO A O 1
ATOM 4720 N N . ARG A 1 609 ? 1.905 -39.281 0.989 1 90.75 609 ARG A N 1
ATOM 4721 C CA . ARG A 1 609 ? 3.012 -40.188 0.82 1 90.75 609 ARG A CA 1
ATOM 4722 C C . ARG A 1 609 ? 4.348 -39.469 0.758 1 90.75 609 ARG A C 1
ATOM 4724 O O . ARG A 1 609 ? 5.355 -39.969 1.271 1 90.75 609 ARG A O 1
ATOM 4731 N N . GLN A 1 610 ? 4.309 -38.375 0.129 1 92.19 610 GLN A N 1
ATOM 4732 C CA . GLN A 1 610 ? 5.523 -37.562 0.021 1 92.19 610 GLN A CA 1
ATOM 4733 C C . GLN A 1 610 ? 5.883 -36.938 1.361 1 92.19 610 GLN A C 1
ATOM 4735 O O . GLN A 1 610 ? 7.062 -36.844 1.708 1 92.19 610 GLN A O 1
ATOM 4740 N N . LEU A 1 611 ? 4.883 -36.531 2.061 1 95.5 611 LEU A N 1
ATOM 4741 C CA . LEU A 1 611 ? 5.117 -35.969 3.395 1 95.5 611 LEU A CA 1
ATOM 4742 C C . LEU A 1 611 ? 5.723 -37.031 4.312 1 95.5 611 LEU A C 1
ATOM 4744 O O . LEU A 1 611 ? 6.645 -36.75 5.074 1 95.5 611 LEU A O 1
ATOM 4748 N N . LYS A 1 612 ? 5.266 -38.219 4.203 1 93.88 612 LYS A N 1
ATOM 4749 C CA . LYS A 1 612 ? 5.809 -39.344 4.984 1 93.88 612 LYS A CA 1
ATOM 4750 C C . LYS A 1 612 ? 7.258 -39.625 4.602 1 93.88 612 LYS A C 1
ATOM 4752 O O . LYS A 1 612 ? 8.078 -39.938 5.457 1 93.88 612 LYS A O 1
ATOM 4757 N N . ALA A 1 613 ? 7.465 -39.531 3.324 1 93.31 613 ALA A N 1
ATOM 4758 C CA . ALA A 1 613 ? 8.828 -39.719 2.85 1 93.31 613 ALA A CA 1
ATOM 4759 C C . ALA A 1 613 ? 9.781 -38.688 3.432 1 93.31 613 ALA A C 1
ATOM 4761 O O . ALA A 1 613 ? 10.906 -39 3.818 1 93.31 613 ALA A O 1
ATOM 4762 N N . ILE A 1 614 ? 9.328 -37.469 3.502 1 93.94 614 ILE A N 1
ATOM 4763 C CA . ILE A 1 614 ? 10.125 -36.406 4.07 1 93.94 614 ILE A CA 1
ATOM 4764 C C . ILE A 1 614 ? 10.352 -36.656 5.559 1 93.94 614 ILE A C 1
ATOM 4766 O O . ILE A 1 614 ? 11.477 -36.531 6.055 1 93.94 614 ILE A O 1
ATOM 4770 N N . ALA A 1 615 ? 9.305 -37.031 6.203 1 93.5 615 ALA A N 1
ATOM 4771 C CA . ALA A 1 615 ? 9.367 -37.312 7.633 1 93.5 615 ALA A CA 1
ATOM 4772 C C . ALA A 1 615 ? 10.266 -38.531 7.906 1 93.5 615 ALA A C 1
ATOM 4774 O O . ALA A 1 615 ? 10.883 -38.625 8.969 1 93.5 615 ALA A O 1
ATOM 4775 N N . GLY A 1 616 ? 10.344 -39.406 6.918 1 90.06 616 GLY A N 1
ATOM 4776 C CA . GLY A 1 616 ? 11.039 -40.688 7.094 1 90.06 616 GLY A CA 1
ATOM 4777 C C . GLY A 1 616 ? 12.508 -40.594 6.742 1 90.06 616 GLY A C 1
ATOM 4778 O O . GLY A 1 616 ? 13.172 -41.625 6.613 1 90.06 616 GLY A O 1
ATOM 4779 N N . ALA A 1 617 ? 12.984 -39.438 6.598 1 90.75 617 ALA A N 1
ATOM 4780 C CA . ALA A 1 617 ? 14.414 -39.281 6.332 1 90.75 617 ALA A CA 1
ATOM 4781 C C . ALA A 1 617 ? 15.25 -39.969 7.414 1 90.75 617 ALA A C 1
ATOM 4783 O O . ALA A 1 617 ? 14.906 -39.906 8.594 1 90.75 617 ALA A O 1
ATOM 4784 N N . PRO A 1 618 ? 16.375 -40.594 6.988 1 87.56 618 PRO A N 1
ATOM 4785 C CA . PRO A 1 618 ? 17.281 -41.125 8.023 1 87.56 618 PRO A CA 1
ATOM 4786 C C . PRO A 1 618 ? 17.719 -40.031 9.016 1 87.56 618 PRO A C 1
ATOM 4788 O O . PRO A 1 618 ? 18.031 -38.906 8.609 1 87.56 618 PRO A O 1
ATOM 4791 N N . PRO A 1 619 ? 17.719 -40.312 10.227 1 87.75 619 PRO A N 1
ATOM 4792 C CA . PRO A 1 619 ? 17.969 -39.312 11.266 1 87.75 619 PRO A CA 1
ATOM 4793 C C . PRO A 1 619 ? 19.234 -38.5 11.023 1 87.75 619 PRO A C 1
ATOM 4795 O O . PRO A 1 619 ? 19.234 -37.25 11.195 1 87.75 619 PRO A O 1
ATOM 4798 N N . ALA A 1 620 ? 20.25 -39.188 10.547 1 86 620 ALA A N 1
ATOM 4799 C CA . ALA A 1 620 ? 21.531 -38.5 10.352 1 86 620 ALA A CA 1
ATOM 4800 C C . ALA A 1 620 ? 21.516 -37.656 9.094 1 86 620 ALA A C 1
ATOM 4802 O O . ALA A 1 620 ? 22.391 -36.812 8.898 1 86 620 ALA A O 1
ATOM 4803 N N . LEU A 1 621 ? 20.484 -37.844 8.336 1 88.06 621 LEU A N 1
ATOM 4804 C CA . LEU A 1 621 ? 20.469 -37.156 7.039 1 88.06 621 LEU A CA 1
ATOM 4805 C C . LEU A 1 621 ? 19.234 -36.281 6.91 1 88.06 621 LEU A C 1
ATOM 4807 O O . LEU A 1 621 ? 18.969 -35.719 5.832 1 88.06 621 LEU A O 1
ATOM 4811 N N . ARG A 1 622 ? 18.562 -36.031 7.988 1 92.19 622 ARG A N 1
ATOM 4812 C CA . ARG A 1 622 ? 17.391 -35.156 7.984 1 92.19 622 ARG A CA 1
ATOM 4813 C C . ARG A 1 622 ? 17.766 -33.75 7.523 1 92.19 622 ARG A C 1
ATOM 4815 O O . ARG A 1 622 ? 18.75 -33.188 7.98 1 92.19 622 ARG A O 1
ATOM 4822 N N . PRO A 1 623 ? 16.891 -33.219 6.637 1 95.38 623 PRO A N 1
ATOM 4823 C CA . PRO A 1 623 ? 17.172 -31.828 6.254 1 95.38 623 PRO A CA 1
ATOM 4824 C C . PRO A 1 623 ? 17.188 -30.875 7.449 1 95.38 623 PRO A C 1
ATOM 4826 O O . PRO A 1 623 ? 16.359 -31 8.352 1 95.38 623 PRO A O 1
ATOM 4829 N N . ARG A 1 624 ? 18.141 -30 7.461 1 93.69 624 ARG A N 1
ATOM 4830 C CA . ARG A 1 624 ? 18.281 -29.062 8.578 1 93.69 624 ARG A CA 1
ATOM 4831 C C . ARG A 1 624 ? 17.141 -28.047 8.594 1 93.69 624 ARG A C 1
ATOM 4833 O O . ARG A 1 624 ? 16.734 -27.594 9.664 1 93.69 624 ARG A O 1
ATOM 4840 N N . ARG A 1 625 ? 16.734 -27.688 7.395 1 95.5 625 ARG A N 1
ATOM 4841 C CA . ARG A 1 625 ? 15.688 -26.688 7.242 1 95.5 625 ARG A CA 1
ATOM 4842 C C . ARG A 1 625 ? 14.719 -27.062 6.125 1 95.5 625 ARG A C 1
ATOM 4844 O O . ARG A 1 625 ? 15.133 -27.594 5.094 1 95.5 625 ARG A O 1
ATOM 4851 N N . LEU A 1 626 ? 13.445 -26.844 6.379 1 97.5 626 LEU A N 1
ATOM 4852 C CA . LEU A 1 626 ? 12.398 -26.984 5.371 1 97.5 626 LEU A CA 1
ATOM 4853 C C . LEU A 1 626 ? 11.742 -25.625 5.078 1 97.5 626 LEU A C 1
ATOM 4855 O O . LEU A 1 626 ? 11.406 -24.891 6.004 1 97.5 626 LEU A O 1
ATOM 4859 N N . VAL A 1 627 ? 11.656 -25.25 3.824 1 98.06 627 VAL A N 1
ATOM 4860 C CA . VAL A 1 627 ? 10.891 -24.078 3.408 1 98.06 627 VAL A CA 1
ATOM 4861 C C . VAL A 1 627 ? 9.742 -24.5 2.496 1 98.06 627 VAL A C 1
ATOM 4863 O O . VAL A 1 627 ? 9.969 -25.094 1.44 1 98.06 627 VAL A O 1
ATOM 4866 N N . TYR A 1 628 ? 8.562 -24.281 2.926 1 98.5 628 TYR A N 1
ATOM 4867 C CA . TYR A 1 628 ? 7.352 -24.672 2.203 1 98.5 628 TYR A CA 1
ATOM 4868 C C . TYR A 1 628 ? 6.637 -23.438 1.653 1 98.5 628 TYR A C 1
ATOM 4870 O O . TYR A 1 628 ? 5.98 -22.703 2.4 1 98.5 628 TYR A O 1
ATOM 4878 N N . VAL A 1 629 ? 6.727 -23.203 0.339 1 97.88 629 VAL A N 1
ATOM 4879 C CA . VAL A 1 629 ? 6.02 -22.141 -0.369 1 97.88 629 VAL A CA 1
ATOM 4880 C C . VAL A 1 629 ? 4.676 -22.672 -0.874 1 97.88 629 VAL A C 1
ATOM 4882 O O . VAL A 1 629 ? 4.586 -23.797 -1.356 1 97.88 629 VAL A O 1
ATOM 4885 N N . SER A 1 630 ? 3.598 -21.828 -0.733 1 97.56 630 SER A N 1
ATOM 4886 C CA . SER A 1 630 ? 2.287 -22.328 -1.139 1 97.56 630 SER A CA 1
ATOM 4887 C C . SER A 1 630 ? 1.379 -21.188 -1.596 1 97.56 630 SER A C 1
ATOM 4889 O O . SER A 1 630 ? 1.376 -20.109 -0.999 1 97.56 630 SER A O 1
ATOM 4891 N N . CYS A 1 631 ? 0.634 -21.469 -2.584 1 94.69 631 CYS A N 1
ATOM 4892 C CA . CYS A 1 631 ? -0.387 -20.531 -3.023 1 94.69 631 CYS A CA 1
ATOM 4893 C C . CYS A 1 631 ? -1.723 -20.812 -2.346 1 94.69 631 CYS A C 1
ATOM 4895 O O . CYS A 1 631 ? -2.73 -20.172 -2.656 1 94.69 631 CYS A O 1
ATOM 4897 N N . ASN A 1 632 ? -1.703 -21.812 -1.482 1 95.69 632 ASN A N 1
ATOM 4898 C CA . ASN A 1 632 ? -2.896 -22.203 -0.742 1 95.69 632 ASN A CA 1
ATOM 4899 C C . ASN A 1 632 ? -2.574 -22.516 0.716 1 95.69 632 ASN A C 1
ATOM 4901 O O . ASN A 1 632 ? -2.354 -23.672 1.072 1 95.69 632 ASN A O 1
ATOM 4905 N N . PRO A 1 633 ? -2.752 -21.531 1.556 1 96.06 633 PRO A N 1
ATOM 4906 C CA . PRO A 1 633 ? -2.404 -21.734 2.963 1 96.06 633 PRO A CA 1
ATOM 4907 C C . PRO A 1 633 ? -3.25 -22.828 3.627 1 96.06 633 PRO A C 1
ATOM 4909 O O . PRO A 1 633 ? -2.814 -23.438 4.605 1 96.06 633 PRO A O 1
ATOM 4912 N N . ALA A 1 634 ? -4.414 -23.109 3.096 1 94.94 634 ALA A N 1
ATOM 4913 C CA . ALA A 1 634 ? -5.246 -24.156 3.664 1 94.94 634 ALA A CA 1
ATOM 4914 C C . ALA A 1 634 ? -4.598 -25.531 3.473 1 94.94 634 ALA A C 1
ATOM 4916 O O . ALA A 1 634 ? -4.473 -26.297 4.426 1 94.94 634 ALA A O 1
ATOM 4917 N N . SER A 1 635 ? -4.223 -25.828 2.238 1 96.44 635 SER A N 1
ATOM 4918 C CA . SER A 1 635 ? -3.529 -27.094 2.004 1 96.44 635 SER A CA 1
ATOM 4919 C C . SER A 1 635 ? -2.172 -27.109 2.699 1 96.44 635 SER A C 1
ATOM 4921 O O . SER A 1 635 ? -1.723 -28.156 3.162 1 96.44 635 SER A O 1
ATOM 4923 N N . GLN A 1 636 ? -1.583 -25.969 2.752 1 97.62 636 GLN A N 1
ATOM 4924 C CA . GLN A 1 636 ? -0.285 -25.875 3.412 1 97.62 636 GLN A CA 1
ATOM 4925 C C . GLN A 1 636 ? -0.388 -26.25 4.887 1 97.62 636 GLN A C 1
ATOM 4927 O O . GLN A 1 636 ? 0.411 -27.031 5.391 1 97.62 636 GLN A O 1
ATOM 4932 N N . THR A 1 637 ? -1.365 -25.656 5.594 1 97.38 637 THR A N 1
ATOM 4933 C CA . THR A 1 637 ? -1.532 -25.938 7.016 1 97.38 637 THR A CA 1
ATOM 4934 C C . THR A 1 637 ? -1.941 -27.391 7.23 1 97.38 637 THR A C 1
ATOM 4936 O O . THR A 1 637 ? -1.524 -28.031 8.203 1 97.38 637 THR A O 1
ATOM 4939 N N . ARG A 1 638 ? -2.699 -27.953 6.355 1 96.81 638 ARG A N 1
ATOM 4940 C CA . ARG A 1 638 ? -3.031 -29.375 6.402 1 96.81 638 ARG A CA 1
ATOM 4941 C C . ARG A 1 638 ? -1.775 -30.234 6.293 1 96.81 638 ARG A C 1
ATOM 4943 O O . ARG A 1 638 ? -1.577 -31.156 7.082 1 96.81 638 ARG A O 1
ATOM 4950 N N . ASP A 1 639 ? -1.03 -29.906 5.32 1 97.94 639 ASP A N 1
ATOM 4951 C CA . ASP A 1 639 ? 0.203 -30.656 5.094 1 97.94 639 ASP A CA 1
ATOM 4952 C C . ASP A 1 639 ? 1.132 -30.562 6.301 1 97.94 639 ASP A C 1
ATOM 4954 O O . ASP A 1 639 ? 1.741 -31.547 6.703 1 97.94 639 ASP A O 1
ATOM 4958 N N . LEU A 1 640 ? 1.243 -29.391 6.855 1 97.31 640 LEU A N 1
ATOM 4959 C CA . LEU A 1 640 ? 2.127 -29.172 7.996 1 97.31 640 LEU A CA 1
ATOM 4960 C C . LEU A 1 640 ? 1.635 -29.953 9.219 1 97.31 640 LEU A C 1
ATOM 4962 O O . LEU A 1 640 ? 2.439 -30.438 10.008 1 97.31 640 LEU A O 1
ATOM 4966 N N . ASP A 1 641 ? 0.345 -29.984 9.344 1 96.38 641 ASP A N 1
ATOM 4967 C CA . ASP A 1 641 ? -0.226 -30.781 10.414 1 96.38 641 ASP A CA 1
ATOM 4968 C C . ASP A 1 641 ? 0.221 -32.25 10.312 1 96.38 641 ASP A C 1
ATOM 4970 O O . ASP A 1 641 ? 0.7 -32.812 11.289 1 96.38 641 ASP A O 1
ATOM 4974 N N . LEU A 1 642 ? 0.14 -32.812 9.141 1 96.19 642 LEU A N 1
ATOM 4975 C CA . LEU A 1 642 ? 0.529 -34.188 8.883 1 96.19 642 LEU A CA 1
ATOM 4976 C C . LEU A 1 642 ? 2.031 -34.375 9.062 1 96.19 642 LEU A C 1
ATOM 4978 O O . LEU A 1 642 ? 2.469 -35.344 9.719 1 96.19 642 LEU A O 1
ATOM 4982 N N . LEU A 1 643 ? 2.773 -33.5 8.555 1 96.44 643 LEU A N 1
ATOM 4983 C CA . LEU A 1 643 ? 4.227 -33.594 8.578 1 96.44 643 LEU A CA 1
ATOM 4984 C C . LEU A 1 643 ? 4.75 -33.531 10.008 1 96.44 643 LEU A C 1
ATOM 4986 O O . LEU A 1 643 ? 5.59 -34.344 10.414 1 96.44 643 LEU A O 1
ATOM 4990 N N . LEU A 1 644 ? 4.277 -32.594 10.789 1 94.5 644 LEU A N 1
ATOM 4991 C CA . LEU A 1 644 ? 4.812 -32.344 12.117 1 94.5 644 LEU A CA 1
ATOM 4992 C C . LEU A 1 644 ? 4.398 -33.469 13.078 1 94.5 644 LEU A C 1
ATOM 4994 O O . LEU A 1 644 ? 5.098 -33.719 14.062 1 94.5 644 LEU A O 1
ATOM 4998 N N . ARG A 1 645 ? 3.359 -34.125 12.82 1 93.69 645 ARG A N 1
ATOM 4999 C CA . ARG A 1 645 ? 2.973 -35.281 13.617 1 93.69 645 ARG A CA 1
ATOM 5000 C C . ARG A 1 645 ? 3.9 -36.469 13.359 1 93.69 645 ARG A C 1
ATOM 5002 O O . ARG A 1 645 ? 4.258 -37.188 14.281 1 93.69 645 ARG A O 1
ATOM 5009 N N . ASP A 1 646 ? 4.27 -36.562 12.109 1 93.81 646 ASP A N 1
ATOM 5010 C CA . ASP A 1 646 ? 5.141 -37.656 11.719 1 93.81 646 ASP A CA 1
ATOM 5011 C C . ASP A 1 646 ? 6.605 -37.312 11.977 1 93.81 646 ASP A C 1
ATOM 5013 O O . ASP A 1 646 ? 7.453 -38.219 12.062 1 93.81 646 ASP A O 1
ATOM 5017 N N . ALA A 1 647 ? 6.895 -36.062 12.094 1 93.62 647 ALA A N 1
ATOM 5018 C CA . ALA A 1 647 ? 8.266 -35.594 12.266 1 93.62 647 ALA A CA 1
ATOM 5019 C C . ALA A 1 647 ? 8.344 -34.562 13.375 1 93.62 647 ALA A C 1
ATOM 5021 O O . ALA A 1 647 ? 8.703 -33.406 13.125 1 93.62 647 ALA A O 1
ATOM 5022 N N . PRO A 1 648 ? 8.211 -34.938 14.586 1 90.38 648 PRO A N 1
ATOM 5023 C CA . PRO A 1 648 ? 8.172 -34 15.711 1 90.38 648 PRO A CA 1
ATOM 5024 C C . PRO A 1 648 ? 9.523 -33.312 15.961 1 90.38 648 PRO A C 1
ATOM 5026 O O . PRO A 1 648 ? 9.609 -32.375 16.766 1 90.38 648 PRO A O 1
ATOM 5029 N N . TRP A 1 649 ? 10.531 -33.781 15.273 1 90.81 649 TRP A N 1
ATOM 5030 C CA . TRP A 1 649 ? 11.852 -33.188 15.414 1 90.81 649 TRP A CA 1
ATOM 5031 C C . TRP A 1 649 ? 11.953 -31.906 14.602 1 90.81 649 TRP A C 1
ATOM 5033 O O . TRP A 1 649 ? 12.945 -31.172 14.695 1 90.81 649 TRP A O 1
ATOM 5043 N N . TYR A 1 650 ? 10.914 -31.578 13.891 1 93.5 650 TYR A N 1
ATOM 5044 C CA . TYR A 1 650 ? 10.844 -30.281 13.242 1 93.5 650 TYR A CA 1
ATOM 5045 C C . TYR A 1 650 ? 9.945 -29.328 14.023 1 93.5 650 TYR A C 1
ATOM 5047 O O . TYR A 1 650 ? 8.984 -29.75 14.656 1 93.5 650 TYR A O 1
ATOM 5055 N N . ARG A 1 651 ? 10.297 -28.062 13.922 1 92.94 651 ARG A N 1
ATOM 5056 C CA . ARG A 1 651 ? 9.484 -27 14.5 1 92.94 651 ARG A CA 1
ATOM 5057 C C . ARG A 1 651 ? 9.148 -25.922 13.469 1 92.94 651 ARG A C 1
ATOM 5059 O O . ARG A 1 651 ? 10 -25.562 12.656 1 92.94 651 ARG A O 1
ATOM 5066 N N . LEU A 1 652 ? 7.902 -25.547 13.508 1 95.06 652 LEU A N 1
ATOM 5067 C CA . LEU A 1 652 ? 7.523 -24.375 12.711 1 95.06 652 LEU A CA 1
ATOM 5068 C C . LEU A 1 652 ? 8.102 -23.094 13.305 1 95.06 652 LEU A C 1
ATOM 5070 O O . LEU A 1 652 ? 7.801 -22.75 14.445 1 95.06 652 LEU A O 1
ATOM 5074 N N . GLU A 1 653 ? 8.898 -22.406 12.539 1 94.25 653 GLU A N 1
ATOM 5075 C CA . GLU A 1 653 ? 9.617 -21.266 13.062 1 94.25 653 GLU A CA 1
ATOM 5076 C C . GLU A 1 653 ? 8.984 -19.953 12.609 1 94.25 653 GLU A C 1
ATOM 5078 O O . GLU A 1 653 ? 8.797 -19.031 13.406 1 94.25 653 GLU A O 1
ATOM 5083 N N . LYS A 1 654 ? 8.75 -19.875 11.32 1 95.12 654 LYS A N 1
ATOM 5084 C CA . LYS A 1 654 ? 8.297 -18.609 10.742 1 95.12 654 LYS A CA 1
ATOM 5085 C C . LYS A 1 654 ? 7.227 -18.844 9.68 1 95.12 654 LYS A C 1
ATOM 5087 O O . LYS A 1 654 ? 7.207 -19.891 9.031 1 95.12 654 LYS A O 1
ATOM 5092 N N . VAL A 1 655 ? 6.367 -17.938 9.57 1 96.88 655 VAL A N 1
ATOM 5093 C CA . VAL A 1 655 ? 5.379 -17.891 8.5 1 96.88 655 VAL A CA 1
ATOM 5094 C C . VAL A 1 655 ? 5.363 -16.5 7.871 1 96.88 655 VAL A C 1
ATOM 5096 O O . VAL A 1 655 ? 5.383 -15.492 8.586 1 96.88 655 VAL A O 1
ATOM 5099 N N . ALA A 1 656 ? 5.406 -16.484 6.578 1 94.81 656 ALA A N 1
ATOM 5100 C CA . ALA A 1 656 ? 5.383 -15.211 5.863 1 94.81 656 ALA A CA 1
ATOM 5101 C C . ALA A 1 656 ? 4.344 -15.234 4.746 1 94.81 656 ALA A C 1
ATOM 5103 O O . ALA A 1 656 ? 4.129 -16.266 4.105 1 94.81 656 ALA A O 1
ATOM 5104 N N . LEU A 1 657 ? 3.693 -14.062 4.559 1 96.38 657 LEU A N 1
ATOM 5105 C CA . LEU A 1 657 ? 2.811 -13.844 3.416 1 96.38 657 LEU A CA 1
ATOM 5106 C C . LEU A 1 657 ? 3.453 -12.906 2.404 1 96.38 657 LEU A C 1
ATOM 5108 O O . LEU A 1 657 ? 3.969 -11.852 2.773 1 96.38 657 LEU A O 1
ATOM 5112 N N . VAL A 1 658 ? 3.559 -13.32 1.175 1 94.06 658 VAL A N 1
ATOM 5113 C CA . VAL A 1 658 ? 3.957 -12.469 0.062 1 94.06 658 VAL A CA 1
ATOM 5114 C C . VAL A 1 658 ? 2.775 -12.273 -0.887 1 94.06 658 VAL A C 1
ATOM 5116 O O . VAL A 1 658 ? 2.236 -13.242 -1.425 1 94.06 658 VAL A O 1
ATOM 5119 N N . ASP A 1 659 ? 2.383 -11.055 -1.07 1 94.81 659 ASP A N 1
ATOM 5120 C CA . ASP A 1 659 ? 1.236 -10.836 -1.946 1 94.81 659 ASP A CA 1
ATOM 5121 C C . ASP A 1 659 ? 1.658 -10.828 -3.414 1 94.81 659 ASP A C 1
ATOM 5123 O O . ASP A 1 659 ? 1.91 -9.766 -3.988 1 94.81 659 ASP A O 1
ATOM 5127 N N . GLN A 1 660 ? 1.535 -11.93 -3.975 1 93.94 660 GLN A N 1
ATOM 5128 C CA . GLN A 1 660 ? 1.871 -12.102 -5.383 1 93.94 660 GLN A CA 1
ATOM 5129 C C . GLN A 1 660 ? 0.736 -11.617 -6.281 1 93.94 660 GLN A C 1
ATOM 5131 O O . GLN A 1 660 ? 0.933 -11.406 -7.48 1 93.94 660 GLN A O 1
ATOM 5136 N N . PHE A 1 661 ? -0.466 -11.445 -5.652 1 94.81 661 PHE A N 1
ATOM 5137 C CA . PHE A 1 661 ? -1.639 -11.266 -6.5 1 94.81 661 PHE A CA 1
ATOM 5138 C C . PHE A 1 661 ? -2.51 -10.125 -5.984 1 94.81 661 PHE A C 1
ATOM 5140 O O . PHE A 1 661 ? -3.672 -10.344 -5.629 1 94.81 661 PHE A O 1
ATOM 5147 N N . PRO A 1 662 ? -1.95 -8.898 -6.062 1 94.19 662 PRO A N 1
ATOM 5148 C CA . PRO A 1 662 ? -2.791 -7.762 -5.672 1 94.19 662 PRO A CA 1
ATOM 5149 C C . PRO A 1 662 ? -4.129 -7.742 -6.402 1 94.19 662 PRO A C 1
ATOM 5151 O O . PRO A 1 662 ? -4.219 -8.18 -7.551 1 94.19 662 PRO A O 1
ATOM 5154 N N . HIS A 1 663 ? -5.246 -7.344 -5.715 1 94.38 663 HIS A N 1
ATOM 5155 C CA . HIS A 1 663 ? -6.598 -7.121 -6.215 1 94.38 663 HIS A CA 1
ATOM 5156 C C . HIS A 1 663 ? -7.332 -8.438 -6.426 1 94.38 663 HIS A C 1
ATOM 5158 O O . HIS A 1 663 ? -8.43 -8.461 -6.992 1 94.38 663 HIS A O 1
ATOM 5164 N N . THR A 1 664 ? -6.758 -9.578 -6.023 1 95.38 664 THR A N 1
ATOM 5165 C CA . THR A 1 664 ? -7.41 -10.883 -6.035 1 95.38 664 THR A CA 1
ATOM 5166 C C . THR A 1 664 ? -7.367 -11.523 -4.652 1 95.38 664 THR A C 1
ATOM 5168 O O . THR A 1 664 ? -6.629 -11.078 -3.775 1 95.38 664 THR A O 1
ATOM 5171 N N . PRO A 1 665 ? -8.117 -12.523 -4.441 1 95 665 PRO A N 1
ATOM 5172 C CA . PRO A 1 665 ? -8.102 -13.195 -3.141 1 95 665 PRO A CA 1
ATOM 5173 C C . PRO A 1 665 ? -6.922 -14.156 -2.984 1 95 665 PRO A C 1
ATOM 5175 O O . PRO A 1 665 ? -6.711 -14.711 -1.904 1 95 665 PRO A O 1
ATOM 5178 N N . HIS A 1 666 ? -6.137 -14.32 -3.975 1 94.31 666 HIS A N 1
ATOM 5179 C CA . HIS A 1 666 ? -5.07 -15.312 -3.947 1 94.31 666 HIS A CA 1
ATOM 5180 C C . HIS A 1 666 ? -3.926 -14.875 -3.041 1 94.31 666 HIS A C 1
ATOM 5182 O O . HIS A 1 666 ? -3.645 -13.672 -2.932 1 94.31 666 HIS A O 1
ATOM 5188 N N . ILE A 1 667 ? -3.373 -15.844 -2.402 1 93.06 667 ILE A N 1
ATOM 5189 C CA . ILE A 1 667 ? -2.34 -15.633 -1.396 1 93.06 667 ILE A CA 1
ATOM 5190 C C . ILE A 1 667 ? -1.148 -16.547 -1.677 1 93.06 667 ILE A C 1
ATOM 5192 O O . ILE A 1 667 ? -1.313 -17.641 -2.199 1 93.06 667 ILE A O 1
ATOM 5196 N N . GLU A 1 668 ? 0.057 -16.031 -1.461 1 95.81 668 GLU A N 1
ATOM 5197 C CA . GLU A 1 668 ? 1.261 -16.859 -1.415 1 95.81 668 GLU A CA 1
ATOM 5198 C C . GLU A 1 668 ? 1.894 -16.828 -0.026 1 95.81 668 GLU A C 1
ATOM 5200 O O . GLU A 1 668 ? 2.096 -15.766 0.55 1 95.81 668 GLU A O 1
ATOM 5205 N N . THR A 1 669 ? 2.174 -18.016 0.539 1 97.44 669 THR A N 1
ATOM 5206 C CA . THR A 1 669 ? 2.727 -18.094 1.886 1 97.44 669 THR A CA 1
ATOM 5207 C C . THR A 1 669 ? 4.023 -18.906 1.889 1 97.44 669 THR A C 1
ATOM 5209 O O . THR A 1 669 ? 4.227 -19.75 1.025 1 97.44 669 THR A O 1
ATOM 5212 N N . VAL A 1 670 ? 4.898 -18.578 2.824 1 97.75 670 VAL A N 1
ATOM 5213 C CA . VAL A 1 670 ? 6.148 -19.281 3.07 1 97.75 670 VAL A CA 1
ATOM 5214 C C . VAL A 1 670 ? 6.199 -19.75 4.523 1 97.75 670 VAL A C 1
ATOM 5216 O O . VAL A 1 670 ? 6.109 -18.938 5.445 1 97.75 670 VAL A O 1
ATOM 5219 N N . ALA A 1 671 ? 6.285 -21 4.746 1 98.31 671 ALA A N 1
ATOM 5220 C CA . ALA A 1 671 ? 6.473 -21.578 6.078 1 98.31 671 ALA A CA 1
ATOM 5221 C C . ALA A 1 671 ? 7.883 -22.141 6.238 1 98.31 671 ALA A C 1
ATOM 5223 O O . ALA A 1 671 ? 8.391 -22.828 5.352 1 98.31 671 ALA A O 1
ATOM 5224 N N . VAL A 1 672 ? 8.484 -21.812 7.336 1 97.5 672 VAL A N 1
ATOM 5225 C CA . VAL A 1 672 ? 9.859 -22.219 7.598 1 97.5 672 VAL A CA 1
ATOM 5226 C C . VAL A 1 672 ? 9.906 -23.156 8.797 1 97.5 672 VAL A C 1
ATOM 5228 O O . VAL A 1 672 ? 9.398 -22.828 9.875 1 97.5 672 VAL A O 1
ATOM 5231 N N . LEU A 1 673 ? 10.461 -24.312 8.586 1 96.31 673 LEU A N 1
ATOM 5232 C CA . LEU A 1 673 ? 10.656 -25.297 9.648 1 96.31 673 LEU A CA 1
ATOM 5233 C C . LEU A 1 673 ? 12.141 -25.562 9.883 1 96.31 673 LEU A C 1
ATOM 5235 O O . LEU A 1 673 ? 12.93 -25.531 8.938 1 96.31 673 LEU A O 1
ATOM 5239 N N . SER A 1 674 ? 12.492 -25.766 11.109 1 93.69 674 SER A N 1
ATOM 5240 C CA . SER A 1 674 ? 13.875 -26.094 11.445 1 93.69 674 SER A CA 1
ATOM 5241 C C . SER A 1 674 ? 13.945 -27.344 12.336 1 93.69 674 SER A C 1
ATOM 5243 O O . SER A 1 674 ? 13 -27.641 13.062 1 93.69 674 SER A O 1
ATOM 5245 N N . LEU A 1 675 ? 15.086 -28.031 12.195 1 90.75 675 LEU A N 1
ATOM 5246 C CA . LEU A 1 675 ? 15.352 -29.203 13.023 1 90.75 675 LEU A CA 1
ATOM 5247 C C . LEU A 1 675 ? 15.641 -28.797 14.461 1 90.75 675 LEU A C 1
ATOM 5249 O O . LEU A 1 675 ? 16.438 -27.891 14.703 1 90.75 675 LEU A O 1
ATOM 5253 N N . SER A 1 676 ? 14.789 -29.188 15.438 1 78.75 676 SER A N 1
ATOM 5254 C CA . SER A 1 676 ? 14.961 -28.844 16.844 1 78.75 676 SER A CA 1
ATOM 5255 C C . SER A 1 676 ? 16.094 -29.641 17.469 1 78.75 676 SER A C 1
ATOM 5257 O O . SER A 1 676 ? 16.25 -30.844 17.188 1 78.75 676 SER A O 1
ATOM 5259 N N . HIS A 1 677 ? 17.172 -29.156 17.969 1 60.75 677 HIS A N 1
ATOM 5260 C CA . HIS A 1 677 ? 18.25 -29.875 18.656 1 60.75 677 HIS A CA 1
ATOM 5261 C C . HIS A 1 677 ? 17.734 -30.578 19.906 1 60.75 677 HIS A C 1
ATOM 5263 O O . HIS A 1 677 ? 18.25 -31.625 20.297 1 60.75 677 HIS A O 1
ATOM 5269 N N . GLU A 1 678 ? 16.859 -30.109 20.688 1 48.25 678 GLU A N 1
ATOM 5270 C CA . GLU A 1 678 ? 16.516 -30.719 21.969 1 48.25 678 GLU A CA 1
ATOM 5271 C C . GLU A 1 678 ? 15.828 -32.062 21.797 1 48.25 678 GLU A C 1
ATOM 5273 O O . GLU A 1 678 ? 16.016 -32.969 22.594 1 48.25 678 GLU A O 1
ATOM 5278 N N . ALA A 1 679 ? 15.102 -32.375 20.891 1 45.12 679 ALA A N 1
ATOM 5279 C CA . ALA A 1 679 ? 14.312 -33.594 20.812 1 45.12 679 ALA A CA 1
ATOM 5280 C C . ALA A 1 679 ? 15.156 -34.781 20.344 1 45.12 679 ALA A C 1
ATOM 5282 O O . ALA A 1 679 ? 14.711 -35.938 20.391 1 45.12 679 ALA A O 1
ATOM 5283 N N . ASP A 1 680 ? 16.234 -34.594 19.641 1 44.25 680 ASP A N 1
ATOM 5284 C CA . ASP A 1 680 ? 17.047 -35.75 19.281 1 44.25 680 ASP A CA 1
ATOM 5285 C C . ASP A 1 680 ? 17.5 -36.531 20.531 1 44.25 680 ASP A C 1
ATOM 5287 O O . ASP A 1 680 ? 17.781 -37.719 20.453 1 44.25 680 ASP A O 1
ATOM 5291 N N . ALA A 1 681 ? 17.797 -35.969 21.719 1 37.16 681 ALA A N 1
ATOM 5292 C CA . ALA A 1 681 ? 18.297 -36.688 22.906 1 37.16 681 ALA A CA 1
ATOM 5293 C C . ALA A 1 681 ? 17.219 -37.562 23.5 1 37.16 681 ALA A C 1
ATOM 5295 O O . ALA A 1 681 ? 17.531 -38.625 24.078 1 37.16 681 ALA A O 1
ATOM 5296 N N . ASN A 1 682 ? 15.969 -37.281 23.5 1 36 682 ASN A N 1
ATOM 5297 C CA . ASN A 1 682 ? 14.992 -38.094 24.219 1 36 682 ASN A CA 1
ATOM 5298 C C . ASN A 1 682 ? 14.57 -39.312 23.375 1 36 682 ASN A C 1
ATOM 5300 O O . ASN A 1 682 ? 13.906 -40.219 23.891 1 36 682 ASN A O 1
ATOM 5304 N N . GLY A 1 683 ? 14.641 -39.375 22.109 1 33.75 683 GLY A N 1
ATOM 5305 C CA . GLY A 1 683 ? 14.289 -40.625 21.422 1 33.75 683 GLY A CA 1
ATOM 5306 C C . GLY A 1 683 ? 15.312 -41.719 21.609 1 33.75 683 GLY A C 1
ATOM 5307 O O . GLY A 1 683 ? 15.156 -42.812 21.078 1 33.75 683 GLY A O 1
ATOM 5308 N N . ARG A 1 684 ? 16.516 -41.406 22.047 1 34.31 684 ARG A N 1
ATOM 5309 C CA . ARG A 1 684 ? 17.422 -42.5 22.312 1 34.31 684 ARG A CA 1
ATOM 5310 C C . ARG A 1 684 ? 17 -43.25 23.562 1 34.31 684 ARG A C 1
ATOM 5312 O O . ARG A 1 684 ? 17.344 -44.438 23.734 1 34.31 684 ARG A O 1
ATOM 5319 N N . HIS A 1 685 ? 16.438 -42.562 24.594 1 34.28 685 HIS A N 1
ATOM 5320 C CA . HIS A 1 685 ? 16.266 -43.281 25.828 1 34.28 685 HIS A CA 1
ATOM 5321 C C . HIS A 1 685 ? 15.117 -44.312 25.719 1 34.28 685 HIS A C 1
ATOM 5323 O O . HIS A 1 685 ? 15.016 -45.219 26.531 1 34.28 685 HIS A O 1
ATOM 5329 N N . LYS A 1 686 ? 14.023 -43.938 24.922 1 33.19 686 LYS A N 1
ATOM 5330 C CA . LYS A 1 686 ? 13 -44.969 25.094 1 33.19 686 LYS A CA 1
ATOM 5331 C C . LYS A 1 686 ? 13.336 -46.219 24.297 1 33.19 686 LYS A C 1
ATOM 5333 O O . LYS A 1 686 ? 12.609 -47.219 24.344 1 33.19 686 LYS A O 1
ATOM 5338 N N . ALA A 1 687 ? 14.125 -46.062 23.25 1 30.83 687 ALA A N 1
ATOM 5339 C CA . ALA A 1 687 ? 14.305 -47.312 22.5 1 30.83 687 ALA A CA 1
ATOM 5340 C C . ALA A 1 687 ? 15.211 -48.281 23.25 1 30.83 687 ALA A C 1
ATOM 5342 O O . ALA A 1 687 ? 15.391 -49.438 22.828 1 30.83 687 ALA A O 1
ATOM 5343 N N . SER A 1 688 ? 15.992 -47.844 24.203 1 29.77 688 SER A N 1
ATOM 5344 C CA . SER A 1 688 ? 16.891 -48.875 24.75 1 29.77 688 SER A CA 1
ATOM 5345 C C . SER A 1 688 ? 16.141 -49.844 25.625 1 29.77 688 SER A C 1
ATOM 5347 O O . SER A 1 688 ? 16.734 -50.812 26.141 1 29.77 688 SER A O 1
ATOM 5349 N N . GLY A 1 689 ? 14.914 -49.531 26.188 1 27.77 689 GLY A N 1
ATOM 5350 C CA . GLY A 1 689 ? 14.516 -50.5 27.188 1 27.77 689 GLY A CA 1
ATOM 5351 C C . GLY A 1 689 ? 14.023 -51.812 26.594 1 27.77 689 GLY A C 1
ATOM 5352 O O . GLY A 1 689 ? 13.617 -52.719 27.328 1 27.77 689 GLY A O 1
ATOM 5353 N N . SER A 1 690 ? 13.328 -51.781 25.422 1 28.06 690 SER A N 1
ATOM 5354 C CA . SER A 1 690 ? 12.68 -53.062 25.188 1 28.06 690 SER A CA 1
ATOM 5355 C C . SER A 1 690 ? 13.688 -54.125 24.734 1 28.06 690 SER A C 1
ATOM 5357 O O . SER A 1 690 ? 14.141 -54.125 23.594 1 28.06 690 SER A O 1
ATOM 5359 N N . THR A 1 691 ? 14.703 -54.469 25.578 1 24.72 691 THR A N 1
ATOM 5360 C CA . THR A 1 691 ? 15.555 -55.656 25.375 1 24.72 691 THR A CA 1
ATOM 5361 C C . THR A 1 691 ? 14.727 -56.875 24.984 1 24.72 691 THR A C 1
ATOM 5363 O O . THR A 1 691 ? 13.5 -56.875 25.156 1 24.72 691 THR A O 1
ATOM 5366 N N . GLU A 1 692 ? 15.336 -58.156 25.281 1 24.31 692 GLU A N 1
ATOM 5367 C CA . GLU A 1 692 ? 15.594 -59.531 24.859 1 24.31 692 GLU A CA 1
ATOM 5368 C C . GLU A 1 692 ? 14.5 -60.469 25.344 1 24.31 692 GLU A C 1
ATOM 5370 O O . GLU A 1 692 ? 14.695 -61.219 26.312 1 24.31 692 GLU A O 1
ATOM 5375 N N . GLU A 1 693 ? 13.25 -60.25 25.781 1 26.56 693 GLU A N 1
ATOM 5376 C CA . GLU A 1 693 ? 12.617 -61.5 26.172 1 26.56 693 GLU A CA 1
ATOM 5377 C C . GLU A 1 693 ? 12.531 -62.469 24.984 1 26.56 693 GLU A C 1
ATOM 5379 O O . GLU A 1 693 ? 11.914 -62.156 23.969 1 26.56 693 GLU A O 1
ATOM 5384 N N . SER A 1 694 ? 13.617 -63.375 24.781 1 24 694 SER A N 1
ATOM 5385 C CA . SER A 1 694 ? 13.844 -64.562 24.016 1 24 694 SER A CA 1
ATOM 5386 C C . SER A 1 694 ? 12.719 -65.625 24.234 1 24 694 SER A C 1
ATOM 5388 O O . SER A 1 694 ? 12.617 -66.188 25.312 1 24 694 SER A O 1
ATOM 5390 N N . GLY A 1 695 ? 11.422 -65.312 24.188 1 22.95 695 GLY A N 1
ATOM 5391 C CA . GLY A 1 695 ? 10.484 -66.438 24.234 1 22.95 695 GLY A CA 1
ATOM 5392 C C . GLY A 1 695 ? 10.75 -67.5 23.188 1 22.95 695 GLY A C 1
ATOM 5393 O O . GLY A 1 695 ? 10.984 -67.188 22.016 1 22.95 695 GLY A O 1
ATOM 5394 N N . ARG A 1 696 ? 11.258 -68.812 23.594 1 25.95 696 ARG A N 1
ATOM 5395 C CA . ARG A 1 696 ? 11.32 -70.188 23.156 1 25.95 696 ARG A CA 1
ATOM 5396 C C . ARG A 1 696 ? 9.961 -70.688 22.672 1 25.95 696 ARG A C 1
ATOM 5398 O O . ARG A 1 696 ? 9.078 -71 23.469 1 25.95 696 ARG A O 1
ATOM 5405 N N . TYR A 1 697 ? 9.211 -70 21.797 1 22.42 697 TYR A N 1
ATOM 5406 C CA . TYR A 1 697 ? 8.141 -70.812 21.25 1 22.42 697 TYR A CA 1
ATOM 5407 C C . TYR A 1 697 ? 8.695 -72.062 20.5 1 22.42 697 TYR A C 1
ATOM 5409 O O . TYR A 1 697 ? 9.742 -71.938 19.859 1 22.42 697 TYR A O 1
ATOM 5417 N N . SER A 1 698 ? 8.281 -73.375 20.875 1 25.5 698 SER A N 1
ATOM 5418 C CA . SER A 1 698 ? 8.227 -74.812 20.594 1 25.5 698 SER A CA 1
ATOM 5419 C C . SER A 1 698 ? 7.785 -75.062 19.156 1 25.5 698 SER A C 1
ATOM 5421 O O . SER A 1 698 ? 8.047 -76.125 18.594 1 25.5 698 SER A O 1
ATOM 5423 N N . ILE A 1 699 ? 7.488 -74.5 18.125 1 22.41 699 ILE A N 1
ATOM 5424 C CA . ILE A 1 699 ? 7.676 -75.438 16.984 1 22.41 699 ILE A CA 1
ATOM 5425 C C . ILE A 1 699 ? 9.164 -75.5 16.641 1 22.41 699 ILE A C 1
ATOM 5427 O O . ILE A 1 699 ? 9.875 -74.5 16.672 1 22.41 699 ILE A O 1
ATOM 5431 N N . MET B 1 1 ? -73.562 39.125 -15.438 1 18.62 1 MET B N 1
ATOM 5432 C CA . MET B 1 1 ? -72.938 39.344 -16.75 1 18.62 1 MET B CA 1
ATOM 5433 C C . MET B 1 1 ? -71.562 38.688 -16.812 1 18.62 1 MET B C 1
ATOM 5435 O O . MET B 1 1 ? -70.812 38.75 -15.859 1 18.62 1 MET B O 1
ATOM 5439 N N . ARG B 1 2 ? -71.438 37.688 -17.844 1 18.95 2 ARG B N 1
ATOM 5440 C CA . ARG B 1 2 ? -70.812 36.469 -18.406 1 18.95 2 ARG B CA 1
ATOM 5441 C C . ARG B 1 2 ? -69.438 36.781 -19 1 18.95 2 ARG B C 1
ATOM 5443 O O . ARG B 1 2 ? -69 36.094 -19.906 1 18.95 2 ARG B O 1
ATOM 5450 N N . THR B 1 3 ? -68.938 38.031 -18.625 1 20.22 3 THR B N 1
ATOM 5451 C CA . THR B 1 3 ? -68 38.625 -19.547 1 20.22 3 THR B CA 1
ATOM 5452 C C . THR B 1 3 ? -66.75 37.75 -19.656 1 20.22 3 THR B C 1
ATOM 5454 O O . THR B 1 3 ? -66.125 37.406 -18.641 1 20.22 3 THR B O 1
ATOM 5457 N N . GLU B 1 4 ? -66.562 37 -20.797 1 20.59 4 GLU B N 1
ATOM 5458 C CA . GLU B 1 4 ? -65.938 35.906 -21.516 1 20.59 4 GLU B CA 1
ATOM 5459 C C . GLU B 1 4 ? -64.438 36.219 -21.828 1 20.59 4 GLU B C 1
ATOM 5461 O O . GLU B 1 4 ? -64.188 37.125 -22.609 1 20.59 4 GLU B O 1
ATOM 5466 N N . ILE B 1 5 ? -63.625 36.438 -20.719 1 20.41 5 ILE B N 1
ATOM 5467 C CA . ILE B 1 5 ? -62.281 37 -20.812 1 20.41 5 ILE B CA 1
ATOM 5468 C C . ILE B 1 5 ? -61.438 36.188 -21.766 1 20.41 5 ILE B C 1
ATOM 5470 O O . ILE B 1 5 ? -61.219 35 -21.531 1 20.41 5 ILE B O 1
ATOM 5474 N N . ARG B 1 6 ? -61.406 36.531 -23.094 1 18.33 6 ARG B N 1
ATOM 5475 C CA . ARG B 1 6 ? -60.938 36.062 -24.391 1 18.33 6 ARG B CA 1
ATOM 5476 C C . ARG B 1 6 ? -59.438 35.875 -24.375 1 18.33 6 ARG B C 1
ATOM 5478 O O . ARG B 1 6 ? -58.688 36.844 -24.281 1 18.33 6 ARG B O 1
ATOM 5485 N N . THR B 1 7 ? -58.875 34.844 -23.562 1 20.17 7 THR B N 1
ATOM 5486 C CA . THR B 1 7 ? -57.5 34.531 -23.188 1 20.17 7 THR B CA 1
ATOM 5487 C C . THR B 1 7 ? -56.656 34.281 -24.406 1 20.17 7 THR B C 1
ATOM 5489 O O . THR B 1 7 ? -56.969 33.406 -25.219 1 20.17 7 THR B O 1
ATOM 5492 N N . GLY B 1 8 ? -56.125 35.312 -25.094 1 17.59 8 GLY B N 1
ATOM 5493 C CA . GLY B 1 8 ? -55.469 35.469 -26.375 1 17.59 8 GLY B CA 1
ATOM 5494 C C . GLY B 1 8 ? -54.312 34.5 -26.578 1 17.59 8 GLY B C 1
ATOM 5495 O O . GLY B 1 8 ? -53.594 34.156 -25.625 1 17.59 8 GLY B O 1
ATOM 5496 N N . ALA B 1 9 ? -54.281 33.562 -27.625 1 18.8 9 ALA B N 1
ATOM 5497 C CA . ALA B 1 9 ? -53.75 32.375 -28.25 1 18.8 9 ALA B CA 1
ATOM 5498 C C . ALA B 1 9 ? -52.344 32.625 -28.781 1 18.8 9 ALA B C 1
ATOM 5500 O O . ALA B 1 9 ? -51.969 32.125 -29.859 1 18.8 9 ALA B O 1
ATOM 5501 N N . VAL B 1 10 ? -51.375 33.406 -28.094 1 18.23 10 VAL B N 1
ATOM 5502 C CA . VAL B 1 10 ? -50.312 33.844 -28.969 1 18.23 10 VAL B CA 1
ATOM 5503 C C . VAL B 1 10 ? -49.562 32.656 -29.531 1 18.23 10 VAL B C 1
ATOM 5505 O O . VAL B 1 10 ? -49.094 31.797 -28.766 1 18.23 10 VAL B O 1
ATOM 5508 N N . LEU B 1 11 ? -49.656 32.25 -30.812 1 17.81 11 LEU B N 1
ATOM 5509 C CA . LEU B 1 11 ? -49.312 31.219 -31.781 1 17.81 11 LEU B CA 1
ATOM 5510 C C . LEU B 1 11 ? -47.812 31.156 -32.031 1 17.81 11 LEU B C 1
ATOM 5512 O O . LEU B 1 11 ? -47.312 31.828 -32.969 1 17.81 11 LEU B O 1
ATOM 5516 N N . VAL B 1 12 ? -46.875 31.484 -31.062 1 18.91 12 VAL B N 1
ATOM 5517 C CA . VAL B 1 12 ? -45.625 31.797 -31.719 1 18.91 12 VAL B CA 1
ATOM 5518 C C . VAL B 1 12 ? -45.125 30.578 -32.469 1 18.91 12 VAL B C 1
ATOM 5520 O O . VAL B 1 12 ? -45.188 29.453 -31.969 1 18.91 12 VAL B O 1
ATOM 5523 N N . GLU B 1 13 ? -44.812 30.688 -33.75 1 17.66 13 GLU B N 1
ATOM 5524 C CA . GLU B 1 13 ? -44.469 29.984 -35 1 17.66 13 GLU B CA 1
ATOM 5525 C C . GLU B 1 13 ? -43.188 29.156 -34.812 1 17.66 13 GLU B C 1
ATOM 5527 O O . GLU B 1 13 ? -42.344 29.484 -33.969 1 17.66 13 GLU B O 1
ATOM 5532 N N . ARG B 1 14 ? -42.938 28.031 -35.625 1 18.05 14 ARG B N 1
ATOM 5533 C CA . ARG B 1 14 ? -42.531 26.656 -35.906 1 18.05 14 ARG B CA 1
ATOM 5534 C C . ARG B 1 14 ? -41.094 26.609 -36.375 1 18.05 14 ARG B C 1
ATOM 5536 O O . ARG B 1 14 ? -40.5 25.531 -36.5 1 18.05 14 ARG B O 1
ATOM 5543 N N . THR B 1 15 ? -40.188 27.719 -36.594 1 17.95 15 THR B N 1
ATOM 5544 C CA . THR B 1 15 ? -39.375 27.453 -37.75 1 17.95 15 THR B CA 1
ATOM 5545 C C . THR B 1 15 ? -38.25 26.469 -37.406 1 17.95 15 THR B C 1
ATOM 5547 O O . THR B 1 15 ? -37.469 26.719 -36.469 1 17.95 15 THR B O 1
ATOM 5550 N N . TYR B 1 16 ? -38.281 25.109 -37.781 1 19.12 16 TYR B N 1
ATOM 5551 C CA . TYR B 1 16 ? -37.562 23.859 -37.625 1 19.12 16 TYR B CA 1
ATOM 5552 C C . TYR B 1 16 ? -36.281 23.875 -38.406 1 19.12 16 TYR B C 1
ATOM 5554 O O . TYR B 1 16 ? -36.219 23.391 -39.562 1 19.12 16 TYR B O 1
ATOM 5562 N N . VAL B 1 17 ? -35.469 25 -38.438 1 18.11 17 VAL B N 1
ATOM 5563 C CA . VAL B 1 17 ? -34.5 24.938 -39.531 1 18.11 17 VAL B CA 1
ATOM 5564 C C . VAL B 1 17 ? -33.594 23.734 -39.312 1 18.11 17 VAL B C 1
ATOM 5566 O O . VAL B 1 17 ? -33.25 23.359 -38.188 1 18.11 17 VAL B O 1
ATOM 5569 N N . SER B 1 18 ? -33.094 23.047 -40.406 1 18.14 18 SER B N 1
ATOM 5570 C CA . SER B 1 18 ? -32.562 21.844 -41.031 1 18.14 18 SER B CA 1
ATOM 5571 C C . SER B 1 18 ? -31.078 21.672 -40.812 1 18.14 18 SER B C 1
ATOM 5573 O O . SER B 1 18 ? -30.438 20.812 -41.406 1 18.14 18 SER B O 1
ATOM 5575 N N . LEU B 1 19 ? -30.406 22.375 -39.844 1 18.72 19 LEU B N 1
ATOM 5576 C CA . LEU B 1 19 ? -29 22.547 -40.156 1 18.72 19 LEU B CA 1
ATOM 5577 C C . LEU B 1 19 ? -28.266 21.219 -40.156 1 18.72 19 LEU B C 1
ATOM 5579 O O . LEU B 1 19 ? -28.312 20.484 -39.188 1 18.72 19 LEU B O 1
ATOM 5583 N N . PHE B 1 20 ? -27.734 20.719 -41.312 1 18.12 20 PHE B N 1
ATOM 5584 C CA . PHE B 1 20 ? -27.172 19.547 -42 1 18.12 20 PHE B CA 1
ATOM 5585 C C . PHE B 1 20 ? -25.891 19.109 -41.312 1 18.12 20 PHE B C 1
ATOM 5587 O O . PHE B 1 20 ? -25.328 19.828 -40.5 1 18.12 20 PHE B O 1
ATOM 5594 N N . GLU B 1 21 ? -24.781 18.531 -42.062 1 18.23 21 GLU B N 1
ATOM 5595 C CA . GLU B 1 21 ? -24.188 17.234 -42.375 1 18.23 21 GLU B CA 1
ATOM 5596 C C . GLU B 1 21 ? -22.781 17.125 -41.781 1 18.23 21 GLU B C 1
ATOM 5598 O O . GLU B 1 21 ? -22.281 16.016 -41.562 1 18.23 21 GLU B O 1
ATOM 5603 N N . ARG B 1 22 ? -21.906 18.141 -41.594 1 19.38 22 ARG B N 1
ATOM 5604 C CA . ARG B 1 22 ? -20.594 17.875 -42.188 1 19.38 22 ARG B CA 1
ATOM 5605 C C . ARG B 1 22 ? -19.781 16.938 -41.281 1 19.38 22 ARG B C 1
ATOM 5607 O O . ARG B 1 22 ? -19.828 17.062 -40.062 1 19.38 22 ARG B O 1
ATOM 5614 N N . PRO B 1 23 ? -18.969 15.922 -41.875 1 20.42 23 PRO B N 1
ATOM 5615 C CA . PRO B 1 23 ? -18.391 14.648 -41.438 1 20.42 23 PRO B CA 1
ATOM 5616 C C . PRO B 1 23 ? -17.078 14.828 -40.688 1 20.42 23 PRO B C 1
ATOM 5618 O O . PRO B 1 23 ? -16.109 15.352 -41.219 1 20.42 23 PRO B O 1
ATOM 5621 N N . VAL B 1 24 ? -16.969 15.398 -39.469 1 19.78 24 VAL B N 1
ATOM 5622 C CA . VAL B 1 24 ? -15.672 15.836 -38.969 1 19.78 24 VAL B CA 1
ATOM 5623 C C . VAL B 1 24 ? -14.789 14.625 -38.688 1 19.78 24 VAL B C 1
ATOM 5625 O O . VAL B 1 24 ? -15.195 13.695 -37.969 1 19.78 24 VAL B O 1
ATOM 5628 N N . SER B 1 25 ? -13.781 14.391 -39.531 1 18.89 25 SER B N 1
ATOM 5629 C CA . SER B 1 25 ? -12.766 13.375 -39.75 1 18.89 25 SER B CA 1
ATOM 5630 C C . SER B 1 25 ? -11.812 13.266 -38.562 1 18.89 25 SER B C 1
ATOM 5632 O O . SER B 1 25 ? -11.195 14.258 -38.156 1 18.89 25 SER B O 1
ATOM 5634 N N . LEU B 1 26 ? -12.047 12.438 -37.531 1 19.72 26 LEU B N 1
ATOM 5635 C CA . LEU B 1 26 ? -11.484 12.328 -36.188 1 19.72 26 LEU B CA 1
ATOM 5636 C C . LEU B 1 26 ? -10.078 11.742 -36.25 1 19.72 26 LEU B C 1
ATOM 5638 O O . LEU B 1 26 ? -9.906 10.555 -36.531 1 19.72 26 LEU B O 1
ATOM 5642 N N . LYS B 1 27 ? -9.133 12.453 -36.812 1 19.22 27 LYS B N 1
ATOM 5643 C CA . LYS B 1 27 ? -7.82 11.859 -37.062 1 19.22 27 LYS B CA 1
ATOM 5644 C C . LYS B 1 27 ? -7.168 11.43 -35.75 1 19.22 27 LYS B C 1
ATOM 5646 O O . LYS B 1 27 ? -7.254 12.141 -34.75 1 19.22 27 LYS B O 1
ATOM 5651 N N . PRO B 1 28 ? -6.539 10.211 -35.656 1 19.66 28 PRO B N 1
ATOM 5652 C CA . PRO B 1 28 ? -6.18 9.281 -34.562 1 19.66 28 PRO B CA 1
ATOM 5653 C C . PRO B 1 28 ? -4.918 9.703 -33.844 1 19.66 28 PRO B C 1
ATOM 5655 O O . PRO B 1 28 ? -3.83 9.719 -34.406 1 19.66 28 PRO B O 1
ATOM 5658 N N . ALA B 1 29 ? -4.867 10.805 -33.094 1 19.44 29 ALA B N 1
ATOM 5659 C CA . ALA B 1 29 ? -3.613 11.461 -32.719 1 19.44 29 ALA B CA 1
ATOM 5660 C C . ALA B 1 29 ? -2.85 10.664 -31.672 1 19.44 29 ALA B C 1
ATOM 5662 O O . ALA B 1 29 ? -1.902 11.164 -31.062 1 19.44 29 ALA B O 1
ATOM 5663 N N . PHE B 1 30 ? -3.031 9.383 -31.297 1 19.2 30 PHE B N 1
ATOM 5664 C CA . PHE B 1 30 ? -2.611 8.922 -29.984 1 19.2 30 PHE B CA 1
ATOM 5665 C C . PHE B 1 30 ? -1.105 8.68 -29.953 1 19.2 30 PHE B C 1
ATOM 5667 O O . PHE B 1 30 ? -0.577 8.164 -28.969 1 19.2 30 PHE B O 1
ATOM 5674 N N . ALA B 1 31 ? -0.337 8.875 -31.016 1 17.75 31 ALA B N 1
ATOM 5675 C CA . ALA B 1 31 ? 0.809 7.984 -31.156 1 17.75 31 ALA B CA 1
ATOM 5676 C C . ALA B 1 31 ? 1.896 8.305 -30.141 1 17.75 31 ALA B C 1
ATOM 5678 O O . ALA B 1 31 ? 2.607 7.406 -29.688 1 17.75 31 ALA B O 1
ATOM 5679 N N . ARG B 1 32 ? 2.301 9.461 -29.719 1 18.94 32 ARG B N 1
ATOM 5680 C CA . ARG B 1 32 ? 3.713 9.805 -29.844 1 18.94 32 ARG B CA 1
ATOM 5681 C C . ARG B 1 32 ? 4.465 9.539 -28.547 1 18.94 32 ARG B C 1
ATOM 5683 O O . ARG B 1 32 ? 5.672 9.766 -28.469 1 18.94 32 ARG B O 1
ATOM 5690 N N . VAL B 1 33 ? 3.9 9.305 -27.344 1 19.69 33 VAL B N 1
ATOM 5691 C CA . VAL B 1 33 ? 4.609 9.992 -26.266 1 19.69 33 VAL B CA 1
ATOM 5692 C C . VAL B 1 33 ? 5.852 9.195 -25.875 1 19.69 33 VAL B C 1
ATOM 5694 O O . VAL B 1 33 ? 6.691 9.68 -25.109 1 19.69 33 VAL B O 1
ATOM 5697 N N . LEU B 1 34 ? 5.996 7.922 -26.156 1 19.5 34 LEU B N 1
ATOM 5698 C CA . LEU B 1 34 ? 6.797 7.137 -25.234 1 19.5 34 LEU B CA 1
ATOM 5699 C C . LEU B 1 34 ? 8.289 7.375 -25.453 1 19.5 34 LEU B C 1
ATOM 5701 O O . LEU B 1 34 ? 8.875 6.828 -26.391 1 19.5 34 LEU B O 1
ATOM 5705 N N . SER B 1 35 ? 8.75 8.578 -25.656 1 19.27 35 SER B N 1
ATOM 5706 C CA . SER B 1 35 ? 10.133 8.586 -26.109 1 19.27 35 SER B CA 1
ATOM 5707 C C . SER B 1 35 ? 11.078 8.07 -25.031 1 19.27 35 SER B C 1
ATOM 5709 O O . SER B 1 35 ? 11 8.508 -23.875 1 19.27 35 SER B O 1
ATOM 5711 N N . PRO B 1 36 ? 11.656 6.93 -25.188 1 20.86 36 PRO B N 1
ATOM 5712 C CA . PRO B 1 36 ? 12.602 6.254 -24.281 1 20.86 36 PRO B CA 1
ATOM 5713 C C . PRO B 1 36 ? 13.844 7.094 -23.984 1 20.86 36 PRO B C 1
ATOM 5715 O O . PRO B 1 36 ? 14.5 7.578 -24.922 1 20.86 36 PRO B O 1
ATOM 5718 N N . ILE B 1 37 ? 13.828 7.965 -23.031 1 20 37 ILE B N 1
ATOM 5719 C CA . ILE B 1 37 ? 14.938 8.852 -22.688 1 20 37 ILE B CA 1
ATOM 5720 C C . ILE B 1 37 ? 16.219 8.031 -22.5 1 20 37 ILE B C 1
ATOM 5722 O O . ILE B 1 37 ? 16.281 7.18 -21.594 1 20 37 ILE B O 1
ATOM 5726 N N . ILE B 1 38 ? 16.859 7.641 -23.516 1 20.16 38 ILE B N 1
ATOM 5727 C CA . ILE B 1 38 ? 18.094 6.879 -23.547 1 20.16 38 ILE B CA 1
ATOM 5728 C C . ILE B 1 38 ? 19.203 7.66 -22.828 1 20.16 38 ILE B C 1
ATOM 5730 O O . ILE B 1 38 ? 19.562 8.766 -23.25 1 20.16 38 ILE B O 1
ATOM 5734 N N . TYR B 1 39 ? 19.25 7.648 -21.531 1 19.12 39 TYR B N 1
ATOM 5735 C CA . TYR B 1 39 ? 20.281 8.281 -20.719 1 19.12 39 TYR B CA 1
ATOM 5736 C C . TYR B 1 39 ? 21.672 7.859 -21.188 1 19.12 39 TYR B C 1
ATOM 5738 O O . TYR B 1 39 ? 21.953 6.664 -21.266 1 19.12 39 TYR B O 1
ATOM 5746 N N . ARG B 1 40 ? 22.141 8.477 -22.156 1 20.2 40 ARG B N 1
ATOM 5747 C CA . ARG B 1 40 ? 23.5 8.242 -22.641 1 20.2 40 ARG B CA 1
ATOM 5748 C C . ARG B 1 40 ? 24.531 8.461 -21.531 1 20.2 40 ARG B C 1
ATOM 5750 O O . ARG B 1 40 ? 24.734 9.594 -21.094 1 20.2 40 ARG B O 1
ATOM 5757 N N . ALA B 1 41 ? 24.562 7.582 -20.547 1 19.44 41 ALA B N 1
ATOM 5758 C CA . ALA B 1 41 ? 25.594 7.641 -19.516 1 19.44 41 ALA B CA 1
ATOM 5759 C C . ALA B 1 41 ? 26.984 7.727 -20.141 1 19.44 41 ALA B C 1
ATOM 5761 O O . ALA B 1 41 ? 27.375 6.871 -20.938 1 19.44 41 ALA B O 1
ATOM 5762 N N . ARG B 1 42 ? 27.359 8.883 -20.5 1 20.06 42 ARG B N 1
ATOM 5763 C CA . ARG B 1 42 ? 28.703 9.133 -21.016 1 20.06 42 ARG B CA 1
ATOM 5764 C C . ARG B 1 42 ? 29.766 8.609 -20.062 1 20.06 42 ARG B C 1
ATOM 5766 O O . ARG B 1 42 ? 29.828 9.023 -18.906 1 20.06 42 ARG B O 1
ATOM 5773 N N . VAL B 1 43 ? 30.062 7.316 -20.156 1 19.59 43 VAL B N 1
ATOM 5774 C CA . VAL B 1 43 ? 31.141 6.602 -19.484 1 19.59 43 VAL B CA 1
ATOM 5775 C C . VAL B 1 43 ? 32.469 7.336 -19.688 1 19.59 43 VAL B C 1
ATOM 5777 O O . VAL B 1 43 ? 32.938 7.461 -20.812 1 19.59 43 VAL B O 1
ATOM 5780 N N . TRP B 1 44 ? 32.594 8.484 -19.016 1 18.75 44 TRP B N 1
ATOM 5781 C CA . TRP B 1 44 ? 33.844 9.203 -19.094 1 18.75 44 TRP B CA 1
ATOM 5782 C C . TRP B 1 44 ? 35.031 8.281 -18.734 1 18.75 44 TRP B C 1
ATOM 5784 O O . TRP B 1 44 ? 35 7.625 -17.688 1 18.75 44 TRP B O 1
ATOM 5794 N N . GLN B 1 45 ? 35.625 7.738 -19.688 1 19.03 45 GLN B N 1
ATOM 5795 C CA . GLN B 1 45 ? 36.75 6.805 -19.734 1 19.03 45 GLN B CA 1
ATOM 5796 C C . GLN B 1 45 ? 38 7.398 -19.078 1 19.03 45 GLN B C 1
ATOM 5798 O O . GLN B 1 45 ? 38.75 8.164 -19.703 1 19.03 45 GLN B O 1
ATOM 5803 N N . ARG B 1 46 ? 37.844 8.086 -17.938 1 18.62 46 ARG B N 1
ATOM 5804 C CA . ARG B 1 46 ? 39.156 8.641 -17.641 1 18.62 46 ARG B CA 1
ATOM 5805 C C . ARG B 1 46 ? 40.188 7.543 -17.453 1 18.62 46 ARG B C 1
ATOM 5807 O O . ARG B 1 46 ? 39.906 6.516 -16.828 1 18.62 46 ARG B O 1
ATOM 5814 N N . PRO B 1 47 ? 41.281 7.578 -18.109 1 20.12 47 PRO B N 1
ATOM 5815 C CA . PRO B 1 47 ? 42.375 6.617 -18.25 1 20.12 47 PRO B CA 1
ATOM 5816 C C . PRO B 1 47 ? 43.156 6.406 -16.953 1 20.12 47 PRO B C 1
ATOM 5818 O O . PRO B 1 47 ? 44.188 5.719 -16.953 1 20.12 47 PRO B O 1
ATOM 5821 N N . CYS B 1 48 ? 42.5 6.512 -15.797 1 18.06 48 CYS B N 1
ATOM 5822 C CA . CYS B 1 48 ? 43.469 6.691 -14.719 1 18.06 48 CYS B CA 1
ATOM 5823 C C . CYS B 1 48 ? 44.375 5.48 -14.602 1 18.06 48 CYS B C 1
ATOM 5825 O O . CYS B 1 48 ? 43.938 4.34 -14.664 1 18.06 48 CYS B O 1
ATOM 5827 N N . HIS B 1 49 ? 45.688 5.641 -14.617 1 18.31 49 HIS B N 1
ATOM 5828 C CA . HIS B 1 49 ? 46.906 4.883 -14.766 1 18.31 49 HIS B CA 1
ATOM 5829 C C . HIS B 1 49 ? 47.094 3.891 -13.625 1 18.31 49 HIS B C 1
ATOM 5831 O O . HIS B 1 49 ? 47.344 2.705 -13.859 1 18.31 49 HIS B O 1
ATOM 5837 N N . ARG B 1 50 ? 47.594 4.32 -12.406 1 18.86 50 ARG B N 1
ATOM 5838 C CA . ARG B 1 50 ? 48.812 3.693 -11.914 1 18.86 50 ARG B CA 1
ATOM 5839 C C . ARG B 1 50 ? 48.5 2.418 -11.141 1 18.86 50 ARG B C 1
ATOM 5841 O O . ARG B 1 50 ? 47.406 2.242 -10.648 1 18.86 50 ARG B O 1
ATOM 5848 N N . SER B 1 51 ? 49.531 1.501 -10.875 1 18.28 51 SER B N 1
ATOM 5849 C CA . SER B 1 51 ? 49.875 0.102 -10.664 1 18.28 51 SER B CA 1
ATOM 5850 C C . SER B 1 51 ? 49.688 -0.301 -9.203 1 18.28 51 SER B C 1
ATOM 5852 O O . SER B 1 51 ? 49.969 -1.436 -8.828 1 18.28 51 SER B O 1
ATOM 5854 N N . ARG B 1 52 ? 48.938 0.502 -8.305 1 17.98 52 ARG B N 1
ATOM 5855 C CA . ARG B 1 52 ? 49.5 0.244 -6.98 1 17.98 52 ARG B CA 1
ATOM 5856 C C . ARG B 1 52 ? 49.219 -1.194 -6.551 1 17.98 52 ARG B C 1
ATOM 5858 O O . ARG B 1 52 ? 48.219 -1.787 -6.93 1 17.98 52 ARG B O 1
ATOM 5865 N N . GLN B 1 53 ? 50.25 -1.81 -5.879 1 18.94 53 GLN B N 1
ATOM 5866 C CA . GLN B 1 53 ? 50.625 -3.135 -5.387 1 18.94 53 GLN B CA 1
ATOM 5867 C C . GLN B 1 53 ? 49.625 -3.611 -4.32 1 18.94 53 GLN B C 1
ATOM 5869 O O . GLN B 1 53 ? 49.375 -2.912 -3.336 1 18.94 53 GLN B O 1
ATOM 5874 N N . THR B 1 54 ? 48.625 -4.336 -4.742 1 19.41 54 THR B N 1
ATOM 5875 C CA . THR B 1 54 ? 47.438 -4.801 -4.008 1 19.41 54 THR B CA 1
ATOM 5876 C C . THR B 1 54 ? 47.875 -5.684 -2.832 1 19.41 54 THR B C 1
ATOM 5878 O O . THR B 1 54 ? 48.406 -6.77 -3.029 1 19.41 54 THR B O 1
ATOM 5881 N N . ARG B 1 55 ? 48.344 -4.973 -1.708 1 19.27 55 ARG B N 1
ATOM 5882 C CA . ARG B 1 55 ? 48.781 -5.773 -0.563 1 19.27 55 ARG B CA 1
ATOM 5883 C C . ARG B 1 55 ? 47.656 -6.691 -0.09 1 19.27 55 ARG B C 1
ATOM 5885 O O . ARG B 1 55 ? 46.469 -6.289 -0.075 1 19.27 55 ARG B O 1
ATOM 5892 N N . HIS B 1 56 ? 47.875 -7.953 -0.166 1 19.03 56 HIS B N 1
ATOM 5893 C CA . HIS B 1 56 ? 47.125 -9.188 0.044 1 19.03 56 HIS B CA 1
ATOM 5894 C C . HIS B 1 56 ? 46.594 -9.266 1.467 1 19.03 56 HIS B C 1
ATOM 5896 O O . HIS B 1 56 ? 47.344 -9.438 2.42 1 19.03 56 HIS B O 1
ATOM 5902 N N . PHE B 1 57 ? 45.75 -8.211 1.846 1 19.22 57 PHE B N 1
ATOM 5903 C CA . PHE B 1 57 ? 45.438 -8.297 3.268 1 19.22 57 PHE B CA 1
ATOM 5904 C C . PHE B 1 57 ? 44.688 -9.578 3.58 1 19.22 57 PHE B C 1
ATOM 5906 O O . PHE B 1 57 ? 43.75 -9.945 2.852 1 19.22 57 PHE B O 1
ATOM 5913 N N . SER B 1 58 ? 45.312 -10.594 4.199 1 19.61 58 SER B N 1
ATOM 5914 C CA . SER B 1 58 ? 44.969 -11.938 4.664 1 19.61 58 SER B CA 1
ATOM 5915 C C . SER B 1 58 ? 43.812 -11.898 5.641 1 19.61 58 SER B C 1
ATOM 5917 O O . SER B 1 58 ? 43.969 -11.469 6.785 1 19.61 58 SER B O 1
ATOM 5919 N N . ALA B 1 59 ? 42.719 -11.57 5.184 1 20.02 59 ALA B N 1
ATOM 5920 C CA . ALA B 1 59 ? 41.594 -11.141 6.016 1 20.02 59 ALA B CA 1
ATOM 5921 C C . ALA B 1 59 ? 40.969 -12.32 6.754 1 20.02 59 ALA B C 1
ATOM 5923 O O . ALA B 1 59 ? 39.812 -12.258 7.18 1 20.02 59 ALA B O 1
ATOM 5924 N N . GLY B 1 60 ? 41.656 -13.445 6.91 1 20.31 60 GLY B N 1
ATOM 5925 C CA . GLY B 1 60 ? 40.812 -14.609 7.172 1 20.31 60 GLY B CA 1
ATOM 5926 C C . GLY B 1 60 ? 40.125 -14.555 8.516 1 20.31 60 GLY B C 1
ATOM 5927 O O . GLY B 1 60 ? 39.562 -15.562 8.977 1 20.31 60 GLY B O 1
ATOM 5928 N N . GLU B 1 61 ? 40.281 -13.523 9.305 1 20.94 61 GLU B N 1
ATOM 5929 C CA . GLU B 1 61 ? 40.031 -13.836 10.711 1 20.94 61 GLU B CA 1
ATOM 5930 C C . GLU B 1 61 ? 38.562 -14.102 10.977 1 20.94 61 GLU B C 1
ATOM 5932 O O . GLU B 1 61 ? 37.688 -13.586 10.273 1 20.94 61 GLU B O 1
ATOM 5937 N N . ARG B 1 62 ? 38.219 -15.102 11.836 1 22.11 62 ARG B N 1
ATOM 5938 C CA . ARG B 1 62 ? 37.094 -15.828 12.398 1 22.11 62 ARG B CA 1
ATOM 5939 C C . ARG B 1 62 ? 36.062 -14.867 12.977 1 22.11 62 ARG B C 1
ATOM 5941 O O . ARG B 1 62 ? 36.375 -14.031 13.828 1 22.11 62 ARG B O 1
ATOM 5948 N N . LEU B 1 63 ? 35.062 -14.562 12.234 1 22.75 63 LEU B N 1
ATOM 5949 C CA . LEU B 1 63 ? 34.062 -13.523 12.516 1 22.75 63 LEU B CA 1
ATOM 5950 C C . LEU B 1 63 ? 33.281 -13.836 13.789 1 22.75 63 LEU B C 1
ATOM 5952 O O . LEU B 1 63 ? 32.312 -14.586 13.758 1 22.75 63 LEU B O 1
ATOM 5956 N N . SER B 1 64 ? 33.969 -14.305 14.93 1 21.61 64 SER B N 1
ATOM 5957 C CA . SER B 1 64 ? 33.375 -14.508 16.266 1 21.61 64 SER B CA 1
ATOM 5958 C C . SER B 1 64 ? 32.5 -13.344 16.656 1 21.61 64 SER B C 1
ATOM 5960 O O . SER B 1 64 ? 32.531 -12.281 16.031 1 21.61 64 SER B O 1
ATOM 5962 N N . SER B 1 65 ? 31.75 -13.414 17.953 1 24.27 65 SER B N 1
ATOM 5963 C CA . SER B 1 65 ? 31.047 -12.367 18.688 1 24.27 65 SER B CA 1
ATOM 5964 C C . SER B 1 65 ? 31.75 -11.023 18.547 1 24.27 65 SER B C 1
ATOM 5966 O O . SER B 1 65 ? 32.969 -10.977 18.344 1 24.27 65 SER B O 1
ATOM 5968 N N . ALA B 1 66 ? 30.891 -9.977 18.094 1 27.73 66 ALA B N 1
ATOM 5969 C CA . ALA B 1 66 ? 31.656 -8.734 18.016 1 27.73 66 ALA B CA 1
ATOM 5970 C C . ALA B 1 66 ? 32.688 -8.641 19.156 1 27.73 66 ALA B C 1
ATOM 5972 O O . ALA B 1 66 ? 32.312 -8.344 20.297 1 27.73 66 ALA B O 1
ATOM 5973 N N . THR B 1 67 ? 33.5 -9.773 19.25 1 24.39 67 THR B N 1
ATOM 5974 C CA . THR B 1 67 ? 34.531 -9.641 20.281 1 24.39 67 THR B CA 1
ATOM 5975 C C . THR B 1 67 ? 35.406 -8.43 19.984 1 24.39 67 THR B C 1
ATOM 5977 O O . THR B 1 67 ? 35.812 -8.203 18.844 1 24.39 67 THR B O 1
ATOM 5980 N N . MET B 1 68 ? 35.469 -7.574 20.953 1 25.33 68 MET B N 1
ATOM 5981 C CA . MET B 1 68 ? 36.406 -6.48 21.016 1 25.33 68 MET B CA 1
ATOM 5982 C C . MET B 1 68 ? 37.812 -6.965 20.641 1 25.33 68 MET B C 1
ATOM 5984 O O . MET B 1 68 ? 38.344 -7.895 21.266 1 25.33 68 MET B O 1
ATOM 5988 N N . VAL B 1 69 ? 38.188 -7.242 19.5 1 25 69 VAL B N 1
ATOM 5989 C CA . VAL B 1 69 ? 39.656 -7.348 19.438 1 25 69 VAL B CA 1
ATOM 5990 C C . VAL B 1 69 ? 40.281 -6.113 20.078 1 25 69 VAL B C 1
ATOM 5992 O O . VAL B 1 69 ? 40.188 -5.012 19.516 1 25 69 VAL B O 1
ATOM 5995 N N . ALA B 1 70 ? 40.375 -6.133 21.453 1 24.41 70 ALA B N 1
ATOM 5996 C CA . ALA B 1 70 ? 41.188 -5.188 22.234 1 24.41 70 ALA B CA 1
ATOM 5997 C C . ALA B 1 70 ? 42.625 -5.156 21.75 1 24.41 70 ALA B C 1
ATOM 5999 O O . ALA B 1 70 ? 43.312 -6.188 21.75 1 24.41 70 ALA B O 1
ATOM 6000 N N . THR B 1 71 ? 42.906 -4.578 20.688 1 25.66 71 THR B N 1
ATOM 6001 C CA . THR B 1 71 ? 44.344 -4.266 20.734 1 25.66 71 THR B CA 1
ATOM 6002 C C . THR B 1 71 ? 44.75 -3.824 22.141 1 25.66 71 THR B C 1
ATOM 6004 O O . THR B 1 71 ? 44.031 -3.021 22.766 1 25.66 71 THR B O 1
ATOM 6007 N N . ASP B 1 72 ? 45.5 -4.695 22.828 1 25.84 72 ASP B N 1
ATOM 6008 C CA . ASP B 1 72 ? 46.062 -4.68 24.172 1 25.84 72 ASP B CA 1
ATOM 6009 C C . ASP B 1 72 ? 46.688 -3.32 24.5 1 25.84 72 ASP B C 1
ATOM 6011 O O . ASP B 1 72 ? 47.469 -3.195 25.453 1 25.84 72 ASP B O 1
ATOM 6015 N N . GLY B 1 73 ? 46.5 -2.15 23.953 1 26.66 73 GLY B N 1
ATOM 6016 C CA . GLY B 1 73 ? 47.219 -1.365 24.938 1 26.66 73 GLY B CA 1
ATOM 6017 C C . GLY B 1 73 ? 46.75 -1.59 26.359 1 26.66 73 GLY B C 1
ATOM 6018 O O . GLY B 1 73 ? 45.625 -2.068 26.562 1 26.66 73 GLY B O 1
ATOM 6019 N N . PRO B 1 74 ? 47.562 -1.762 27.438 1 30 74 PRO B N 1
ATOM 6020 C CA . PRO B 1 74 ? 47.312 -2.195 28.812 1 30 74 PRO B CA 1
ATOM 6021 C C . PRO B 1 74 ? 46 -1.654 29.391 1 30 74 PRO B C 1
ATOM 6023 O O . PRO B 1 74 ? 45.75 -1.82 30.578 1 30 74 PRO B O 1
ATOM 6026 N N . GLY B 1 75 ? 45.375 -0.566 28.812 1 29.23 75 GLY B N 1
ATOM 6027 C CA . GLY B 1 75 ? 44.469 -0.004 29.797 1 29.23 75 GLY B CA 1
ATOM 6028 C C . GLY B 1 75 ? 43.281 -0.896 30.094 1 29.23 75 GLY B C 1
ATOM 6029 O O . GLY B 1 75 ? 42.938 -1.783 29.297 1 29.23 75 GLY B O 1
ATOM 6030 N N . ALA B 1 76 ? 42.844 -1.114 31.344 1 30.67 76 ALA B N 1
ATOM 6031 C CA . ALA B 1 76 ? 41.781 -1.887 31.984 1 30.67 76 ALA B CA 1
ATOM 6032 C C . ALA B 1 76 ? 40.5 -1.811 31.172 1 30.67 76 ALA B C 1
ATOM 6034 O O . ALA B 1 76 ? 40.156 -0.764 30.609 1 30.67 76 ALA B O 1
ATOM 6035 N N . PRO B 1 77 ? 40 -2.984 30.562 1 35.72 77 PRO B N 1
ATOM 6036 C CA . PRO B 1 77 ? 38.688 -3.018 29.938 1 35.72 77 PRO B CA 1
ATOM 6037 C C . PRO B 1 77 ? 37.656 -2.184 30.703 1 35.72 77 PRO B C 1
ATOM 6039 O O . PRO B 1 77 ? 37.312 -2.492 31.844 1 35.72 77 PRO B O 1
ATOM 6042 N N . SER B 1 78 ? 37.875 -0.87 30.844 1 33.53 78 SER B N 1
ATOM 6043 C CA . SER B 1 78 ? 36.844 -0.086 31.547 1 33.53 78 SER B CA 1
ATOM 6044 C C . SER B 1 78 ? 35.438 -0.516 31.156 1 33.53 78 SER B C 1
ATOM 6046 O O . SER B 1 78 ? 35.219 -0.989 30.047 1 33.53 78 SER B O 1
ATOM 6048 N N . SER B 1 79 ? 34.562 -0.921 32.094 1 40.91 79 SER B N 1
ATOM 6049 C CA . SER B 1 79 ? 33.125 -1.148 32.188 1 40.91 79 SER B CA 1
ATOM 6050 C C . SER B 1 79 ? 32.344 -0.271 31.203 1 40.91 79 SER B C 1
ATOM 6052 O O . SER B 1 79 ? 31.812 0.767 31.578 1 40.91 79 SER B O 1
ATOM 6054 N N . GLN B 1 80 ? 32.812 0.064 30.172 1 47.41 80 GLN B N 1
ATOM 6055 C CA . GLN B 1 80 ? 32.188 1.146 29.406 1 47.41 80 GLN B CA 1
ATOM 6056 C C . GLN B 1 80 ? 30.781 0.75 28.938 1 47.41 80 GLN B C 1
ATOM 6058 O O . GLN B 1 80 ? 30.641 -0.212 28.172 1 47.41 80 GLN B O 1
ATOM 6063 N N . LYS B 1 81 ? 29.641 1.101 29.688 1 62.03 81 LYS B N 1
ATOM 6064 C CA . LYS B 1 81 ? 28.188 0.941 29.672 1 62.03 81 LYS B CA 1
ATOM 6065 C C . LYS B 1 81 ? 27.594 1.45 28.359 1 62.03 81 LYS B C 1
ATOM 6067 O O . LYS B 1 81 ? 26.453 1.15 28.031 1 62.03 81 LYS B O 1
ATOM 6072 N N . SER B 1 82 ? 28.078 2.35 27.578 1 74.94 82 SER B N 1
ATOM 6073 C CA . SER B 1 82 ? 27.531 2.889 26.344 1 74.94 82 SER B CA 1
ATOM 6074 C C . SER B 1 82 ? 28.609 2.969 25.266 1 74.94 82 SER B C 1
ATOM 6076 O O . SER B 1 82 ? 29.781 3.146 25.562 1 74.94 82 SER B O 1
ATOM 6078 N N . PRO B 1 83 ? 28.375 2.613 23.984 1 81.44 83 PRO B N 1
ATOM 6079 C CA . PRO B 1 83 ? 29.344 2.65 22.891 1 81.44 83 PRO B CA 1
ATOM 6080 C C . PRO B 1 83 ? 29.922 4.047 22.672 1 81.44 83 PRO B C 1
ATOM 6082 O O . PRO B 1 83 ? 29.219 5.043 22.828 1 81.44 83 PRO B O 1
ATOM 6085 N N . SER B 1 84 ? 31.203 4.117 22.406 1 83.69 84 SER B N 1
ATOM 6086 C CA . SER B 1 84 ? 31.906 5.387 22.219 1 83.69 84 SER B CA 1
ATOM 6087 C C . SER B 1 84 ? 31.641 5.973 20.844 1 83.69 84 SER B C 1
ATOM 6089 O O . SER B 1 84 ? 31.422 5.234 19.875 1 83.69 84 SER B O 1
ATOM 6091 N N . ARG B 1 85 ? 31.656 7.285 20.734 1 88.38 85 ARG B N 1
ATOM 6092 C CA . ARG B 1 85 ? 31.547 7.98 19.453 1 88.38 85 ARG B CA 1
ATOM 6093 C C . ARG B 1 85 ? 32.625 7.535 18.484 1 88.38 85 ARG B C 1
ATOM 6095 O O . ARG B 1 85 ? 33.781 7.383 18.875 1 88.38 85 ARG B O 1
ATOM 6102 N N . GLY B 1 86 ? 32.25 7.324 17.219 1 89.25 86 GLY B N 1
ATOM 6103 C CA . GLY B 1 86 ? 33.219 6.93 16.188 1 89.25 86 GLY B CA 1
ATOM 6104 C C . GLY B 1 86 ? 33.312 5.426 16.016 1 89.25 86 GLY B C 1
ATOM 6105 O O . GLY B 1 86 ? 33.844 4.941 15.008 1 89.25 86 GLY B O 1
ATOM 6106 N N . LEU B 1 87 ? 32.781 4.766 16.984 1 90.75 87 LEU B N 1
ATOM 6107 C CA . LEU B 1 87 ? 32.844 3.311 16.953 1 90.75 87 LEU B CA 1
ATOM 6108 C C . LEU B 1 87 ? 32.031 2.758 15.781 1 90.75 87 LEU B C 1
ATOM 6110 O O . LEU B 1 87 ? 30.922 3.227 15.523 1 90.75 87 LEU B O 1
ATOM 6114 N N . LEU B 1 88 ? 32.719 1.819 15.062 1 93.12 88 LEU B N 1
ATOM 6115 C CA . LEU B 1 88 ? 32 1.092 14.016 1 93.12 88 LEU B CA 1
ATOM 6116 C C . LEU B 1 88 ? 31.375 -0.19 14.57 1 93.12 88 LEU B C 1
ATOM 6118 O O . LEU B 1 88 ? 32.062 -0.979 15.227 1 93.12 88 LEU B O 1
ATOM 6122 N N . VAL B 1 89 ? 30.109 -0.337 14.305 1 93.44 89 VAL B N 1
ATOM 6123 C CA . VAL B 1 89 ? 29.406 -1.503 14.836 1 93.44 89 VAL B CA 1
ATOM 6124 C C . VAL B 1 89 ? 28.531 -2.111 13.742 1 93.44 89 VAL B C 1
ATOM 6126 O O . VAL B 1 89 ? 28.062 -1.405 12.852 1 93.44 89 VAL B O 1
ATOM 6129 N N . GLU B 1 90 ? 28.375 -3.43 13.805 1 91.69 90 GLU B N 1
ATOM 6130 C CA . GLU B 1 90 ? 27.391 -4.113 12.969 1 91.69 90 GLU B CA 1
ATOM 6131 C C . GLU B 1 90 ? 26.062 -4.273 13.695 1 91.69 90 GLU B C 1
ATOM 6133 O O . GLU B 1 90 ? 26.031 -4.766 14.828 1 91.69 90 GLU B O 1
ATOM 6138 N N . LEU B 1 91 ? 25.031 -3.822 13.031 1 93.94 91 LEU B N 1
ATOM 6139 C CA . LEU B 1 91 ? 23.719 -3.777 13.688 1 93.94 91 LEU B CA 1
ATOM 6140 C C . LEU B 1 91 ? 22.656 -4.402 12.797 1 93.94 91 LEU B C 1
ATOM 6142 O O . LEU B 1 91 ? 22.672 -4.242 11.578 1 93.94 91 LEU B O 1
ATOM 6146 N N . ALA B 1 92 ? 21.797 -5.168 13.469 1 91.81 92 ALA B N 1
ATOM 6147 C CA . ALA B 1 92 ? 20.531 -5.57 12.836 1 91.81 92 ALA B CA 1
ATOM 6148 C C . ALA B 1 92 ? 19.422 -4.598 13.18 1 91.81 92 ALA B C 1
ATOM 6150 O O . ALA B 1 92 ? 19.125 -4.352 14.352 1 91.81 92 ALA B O 1
ATOM 6151 N N . VAL B 1 93 ? 18.781 -4.031 12.086 1 94.75 93 VAL B N 1
ATOM 6152 C CA . VAL B 1 93 ? 17.734 -3.045 12.312 1 94.75 93 VAL B CA 1
ATOM 6153 C C . VAL B 1 93 ? 16.391 -3.75 12.469 1 94.75 93 VAL B C 1
ATOM 6155 O O . VAL B 1 93 ? 15.953 -4.484 11.57 1 94.75 93 VAL B O 1
ATOM 6158 N N . GLU B 1 94 ? 15.711 -3.479 13.492 1 93 94 GLU B N 1
ATOM 6159 C CA . GLU B 1 94 ? 14.523 -4.25 13.844 1 93 94 GLU B CA 1
ATOM 6160 C C . GLU B 1 94 ? 13.242 -3.48 13.516 1 93 94 GLU B C 1
ATOM 6162 O O . GLU B 1 94 ? 12.242 -4.074 13.102 1 93 94 GLU B O 1
ATOM 6167 N N . SER B 1 95 ? 13.234 -2.238 13.75 1 94.94 95 SER B N 1
ATOM 6168 C CA . SER B 1 95 ? 12.047 -1.406 13.602 1 94.94 95 SER B CA 1
ATOM 6169 C C . SER B 1 95 ? 12.422 0.056 13.375 1 94.94 95 SER B C 1
ATOM 6171 O O . SER B 1 95 ? 13.586 0.373 13.133 1 94.94 95 SER B O 1
ATOM 6173 N N . LEU B 1 96 ? 11.414 0.893 13.336 1 95.94 96 LEU B N 1
ATOM 6174 C CA . LEU B 1 96 ? 11.633 2.328 13.18 1 95.94 96 LEU B CA 1
ATOM 6175 C C . LEU B 1 96 ? 11.266 3.074 14.461 1 95.94 96 LEU B C 1
ATOM 6177 O O . LEU B 1 96 ? 10.297 2.719 15.133 1 95.94 96 LEU B O 1
ATOM 6181 N N . ALA B 1 97 ? 12.062 4.055 14.688 1 93.56 97 ALA B N 1
ATOM 6182 C CA . ALA B 1 97 ? 11.805 4.883 15.859 1 93.56 97 ALA B CA 1
ATOM 6183 C C . ALA B 1 97 ? 10.648 5.848 15.609 1 93.56 97 ALA B C 1
ATOM 6185 O O . ALA B 1 97 ? 10.547 6.434 14.531 1 93.56 97 ALA B O 1
ATOM 6186 N N . HIS B 1 98 ? 9.844 6.059 16.625 1 89.56 98 HIS B N 1
ATOM 6187 C CA . HIS B 1 98 ? 8.734 7 16.547 1 89.56 98 HIS B CA 1
ATOM 6188 C C . HIS B 1 98 ? 9.234 8.438 16.406 1 89.56 98 HIS B C 1
ATOM 6190 O O . HIS B 1 98 ? 10.188 8.836 17.078 1 89.56 98 HIS B O 1
ATOM 6196 N N . GLY B 1 99 ? 8.602 9.18 15.539 1 87.31 99 GLY B N 1
ATOM 6197 C CA . GLY B 1 99 ? 8.867 10.602 15.398 1 87.31 99 GLY B CA 1
ATOM 6198 C C . GLY B 1 99 ? 10.016 10.906 14.461 1 87.31 99 GLY B C 1
ATOM 6199 O O . GLY B 1 99 ? 9.938 11.828 13.641 1 87.31 99 GLY B O 1
ATOM 6200 N N . THR B 1 100 ? 11.07 10.055 14.586 1 88.25 100 THR B N 1
ATOM 6201 C CA . THR B 1 100 ? 12.266 10.406 13.82 1 88.25 100 THR B CA 1
ATOM 6202 C C . THR B 1 100 ? 12.375 9.531 12.57 1 88.25 100 THR B C 1
ATOM 6204 O O . THR B 1 100 ? 12.961 9.945 11.57 1 88.25 100 THR B O 1
ATOM 6207 N N . GLY B 1 101 ? 11.914 8.344 12.695 1 92.44 101 GLY B N 1
ATOM 6208 C CA . GLY B 1 101 ? 12.008 7.426 11.57 1 92.44 101 GLY B CA 1
ATOM 6209 C C . GLY B 1 101 ? 13.336 6.699 11.492 1 92.44 101 GLY B C 1
ATOM 6210 O O . GLY B 1 101 ? 13.578 5.941 10.547 1 92.44 101 GLY B O 1
ATOM 6211 N N . MET B 1 102 ? 14.195 6.863 12.484 1 94.19 102 MET B N 1
ATOM 6212 C CA . MET B 1 102 ? 15.477 6.164 12.492 1 94.19 102 MET B CA 1
ATOM 6213 C C . MET B 1 102 ? 15.281 4.68 12.766 1 94.19 102 MET B C 1
ATOM 6215 O O . MET B 1 102 ? 14.328 4.285 13.438 1 94.19 102 MET B O 1
ATOM 6219 N N . GLY B 1 103 ? 16.203 3.9 12.203 1 95.94 103 GLY B N 1
ATOM 6220 C CA . GLY B 1 103 ? 16.172 2.477 12.5 1 95.94 103 GLY B CA 1
ATOM 6221 C C . GLY B 1 103 ? 16.547 2.156 13.93 1 95.94 103 GLY B C 1
ATOM 6222 O O . GLY B 1 103 ? 17.5 2.725 14.477 1 95.94 103 GLY B O 1
ATOM 6223 N N . VAL B 1 104 ? 15.805 1.282 14.555 1 96.62 104 VAL B N 1
ATOM 6224 C CA . VAL B 1 104 ? 16.062 0.864 15.93 1 96.62 104 VAL B CA 1
ATOM 6225 C C . VAL B 1 104 ? 16.859 -0.444 15.93 1 96.62 104 VAL B C 1
ATOM 6227 O O . VAL B 1 104 ? 16.453 -1.421 15.297 1 96.62 104 VAL B O 1
ATOM 6230 N N . SER B 1 105 ? 17.953 -0.43 16.516 1 95.88 105 SER B N 1
ATOM 6231 C CA . SER B 1 105 ? 18.797 -1.611 16.688 1 95.88 105 SER B CA 1
ATOM 6232 C C . SER B 1 105 ? 19.281 -1.747 18.125 1 95.88 105 SER B C 1
ATOM 6234 O O . SER B 1 105 ? 19.109 -0.827 18.938 1 95.88 105 SER B O 1
ATOM 6236 N N . ARG B 1 106 ? 19.828 -2.941 18.438 1 93.31 106 ARG B N 1
ATOM 6237 C CA . ARG B 1 106 ? 20.391 -3.213 19.766 1 93.31 106 ARG B CA 1
ATOM 6238 C C . ARG B 1 106 ? 21.797 -3.779 19.656 1 93.31 106 ARG B C 1
ATOM 6240 O O . ARG B 1 106 ? 22.031 -4.719 18.891 1 93.31 106 ARG B O 1
ATOM 6247 N N . LEU B 1 107 ? 22.625 -3.094 20.281 1 92 107 LEU B N 1
ATOM 6248 C CA . LEU B 1 107 ? 24 -3.557 20.359 1 92 107 LEU B CA 1
ATOM 6249 C C . LEU B 1 107 ? 24.219 -4.41 21.609 1 92 107 LEU B C 1
ATOM 6251 O O . LEU B 1 107 ? 23.984 -3.951 22.734 1 92 107 LEU B O 1
ATOM 6255 N N . GLN B 1 108 ? 24.594 -5.621 21.359 1 87.94 108 GLN B N 1
ATOM 6256 C CA . GLN B 1 108 ? 24.859 -6.504 22.484 1 87.94 108 GLN B CA 1
ATOM 6257 C C . GLN B 1 108 ? 26.172 -6.145 23.172 1 87.94 108 GLN B C 1
ATOM 6259 O O . GLN B 1 108 ? 27.234 -6.195 22.547 1 87.94 108 GLN B O 1
ATOM 6264 N N . LEU B 1 109 ? 26.125 -5.68 24.391 1 81.56 109 LEU B N 1
ATOM 6265 C CA . LEU B 1 109 ? 27.328 -5.316 25.156 1 81.56 109 LEU B CA 1
ATOM 6266 C C . LEU B 1 109 ? 27.844 -6.508 25.953 1 81.56 109 LEU B C 1
ATOM 6268 O O . LEU B 1 109 ? 29.062 -6.719 26.031 1 81.56 109 LEU B O 1
ATOM 6272 N N . SER B 1 110 ? 26.906 -7.25 26.531 1 79.88 110 SER B N 1
ATOM 6273 C CA . SER B 1 110 ? 27.188 -8.484 27.25 1 79.88 110 SER B CA 1
ATOM 6274 C C . SER B 1 110 ? 26.062 -9.5 27.062 1 79.88 110 SER B C 1
ATOM 6276 O O . SER B 1 110 ? 25.141 -9.273 26.297 1 79.88 110 SER B O 1
ATOM 6278 N N . GLU B 1 111 ? 26.266 -10.703 27.594 1 74.25 111 GLU B N 1
ATOM 6279 C CA . GLU B 1 111 ? 25.266 -11.766 27.469 1 74.25 111 GLU B CA 1
ATOM 6280 C C . GLU B 1 111 ? 23.891 -11.289 27.938 1 74.25 111 GLU B C 1
ATOM 6282 O O . GLU B 1 111 ? 22.875 -11.688 27.375 1 74.25 111 GLU B O 1
ATOM 6287 N N . ASN B 1 112 ? 23.906 -10.406 28.812 1 78.81 112 ASN B N 1
ATOM 6288 C CA . ASN B 1 112 ? 22.625 -10.023 29.391 1 78.81 112 ASN B CA 1
ATOM 6289 C C . ASN B 1 112 ? 22.344 -8.531 29.219 1 78.81 112 ASN B C 1
ATOM 6291 O O . ASN B 1 112 ? 21.391 -8 29.781 1 78.81 112 ASN B O 1
ATOM 6295 N N . GLU B 1 113 ? 23.234 -7.863 28.547 1 83 113 GLU B N 1
ATOM 6296 C CA . GLU B 1 113 ? 23.062 -6.418 28.422 1 83 113 GLU B CA 1
ATOM 6297 C C . GLU B 1 113 ? 23.109 -5.973 26.969 1 83 113 GLU B C 1
ATOM 6299 O O . GLU B 1 113 ? 23.969 -6.441 26.203 1 83 113 GLU B O 1
ATOM 6304 N N . SER B 1 114 ? 22.031 -5.18 26.609 1 90 114 SER B N 1
ATOM 6305 C CA . SER B 1 114 ? 22 -4.59 25.281 1 90 114 SER B CA 1
ATOM 6306 C C . SER B 1 114 ? 21.781 -3.084 25.344 1 90 114 SER B C 1
ATOM 6308 O O . SER B 1 114 ? 21.328 -2.561 26.359 1 90 114 SER B O 1
ATOM 6310 N N . PHE B 1 115 ? 22.328 -2.402 24.438 1 92 115 PHE B N 1
ATOM 6311 C CA . PHE B 1 115 ? 22.203 -0.952 24.328 1 92 115 PHE B CA 1
ATOM 6312 C C . PHE B 1 115 ? 21.516 -0.559 23.031 1 92 115 PHE B C 1
ATOM 6314 O O . PHE B 1 115 ? 21.844 -1.064 21.969 1 92 115 PHE B O 1
ATOM 6321 N N . VAL B 1 116 ? 20.516 0.392 23.094 1 95 116 VAL B N 1
ATOM 6322 C CA . VAL B 1 116 ? 19.734 0.796 21.938 1 95 116 VAL B CA 1
ATOM 6323 C C . VAL B 1 116 ? 20.562 1.743 21.062 1 95 116 VAL B C 1
ATOM 6325 O O . VAL B 1 116 ? 21.188 2.682 21.578 1 95 116 VAL B O 1
ATOM 6328 N N . VAL B 1 117 ? 20.641 1.445 19.812 1 96.25 117 VAL B N 1
ATOM 6329 C CA . VAL B 1 117 ? 21.281 2.316 18.844 1 96.25 117 VAL B CA 1
ATOM 6330 C C . VAL B 1 117 ? 20.297 2.703 17.75 1 96.25 117 VAL B C 1
ATOM 6332 O O . VAL B 1 117 ? 19.766 1.836 17.047 1 96.25 117 VAL B O 1
ATOM 6335 N N . LEU B 1 118 ? 20.016 4.004 17.641 1 95.94 118 LEU B N 1
ATOM 6336 C CA . LEU B 1 118 ? 19.188 4.531 16.547 1 95.94 118 LEU B CA 1
ATOM 6337 C C . LEU B 1 118 ? 20.031 4.855 15.328 1 95.94 118 LEU B C 1
ATOM 6339 O O . LEU B 1 118 ? 21.031 5.578 15.43 1 95.94 118 LEU B O 1
ATOM 6343 N N . VAL B 1 119 ? 19.656 4.305 14.234 1 95.06 119 VAL B N 1
ATOM 6344 C CA . VAL B 1 119 ? 20.484 4.414 13.047 1 95.06 119 VAL B CA 1
ATOM 6345 C C . VAL B 1 119 ? 19.781 5.246 11.984 1 95.06 119 VAL B C 1
ATOM 6347 O O . VAL B 1 119 ? 18.672 4.91 11.562 1 95.06 119 VAL B O 1
ATOM 6350 N N . HIS B 1 120 ? 20.438 6.262 11.477 1 89.06 120 HIS B N 1
ATOM 6351 C CA . HIS B 1 120 ? 19.891 7.125 10.438 1 89.06 120 HIS B CA 1
ATOM 6352 C C . HIS B 1 120 ? 19.75 6.375 9.117 1 89.06 120 HIS B C 1
ATOM 6354 O O . HIS B 1 120 ? 20.672 5.676 8.695 1 89.06 120 HIS B O 1
ATOM 6360 N N . ASN B 1 121 ? 18.578 6.488 8.508 1 85.88 121 ASN B N 1
ATOM 6361 C CA . ASN B 1 121 ? 18.266 6 7.168 1 85.88 121 ASN B CA 1
ATOM 6362 C C . ASN B 1 121 ? 18.375 4.477 7.09 1 85.88 121 ASN B C 1
ATOM 6364 O O . ASN B 1 121 ? 18.703 3.926 6.043 1 85.88 121 ASN B O 1
ATOM 6368 N N . ALA B 1 122 ? 18.234 3.832 8.188 1 92.44 122 ALA B N 1
ATOM 6369 C CA . ALA B 1 122 ? 18.203 2.373 8.203 1 92.44 122 ALA B CA 1
ATOM 6370 C C . ALA B 1 122 ? 16.766 1.854 8.281 1 92.44 122 ALA B C 1
ATOM 6372 O O . ALA B 1 122 ? 15.906 2.48 8.906 1 92.44 122 ALA B O 1
ATOM 6373 N N . ILE B 1 123 ? 16.578 0.732 7.629 1 92.75 123 ILE B N 1
ATOM 6374 C CA . ILE B 1 123 ? 15.211 0.23 7.547 1 92.75 123 ILE B CA 1
ATOM 6375 C C . ILE B 1 123 ? 15.125 -1.145 8.211 1 92.75 123 ILE B C 1
ATOM 6377 O O . ILE B 1 123 ? 16.125 -1.857 8.305 1 92.75 123 ILE B O 1
ATOM 6381 N N . PRO B 1 124 ? 13.938 -1.512 8.641 1 92.44 124 PRO B N 1
ATOM 6382 C CA . PRO B 1 124 ? 13.766 -2.816 9.281 1 92.44 124 PRO B CA 1
ATOM 6383 C C . PRO B 1 124 ? 14.156 -3.979 8.375 1 92.44 124 PRO B C 1
ATOM 6385 O O . PRO B 1 124 ? 13.867 -3.955 7.176 1 92.44 124 PRO B O 1
ATOM 6388 N N . GLY B 1 125 ? 14.805 -4.941 9.008 1 85.88 125 GLY B N 1
ATOM 6389 C CA . GLY B 1 125 ? 15.156 -6.148 8.281 1 85.88 125 GLY B CA 1
ATOM 6390 C C . GLY B 1 125 ? 16.547 -6.09 7.664 1 85.88 125 GLY B C 1
ATOM 6391 O O . GLY B 1 125 ? 17.047 -7.102 7.176 1 85.88 125 GLY B O 1
ATOM 6392 N N . GLU B 1 126 ? 17.125 -4.926 7.746 1 87 126 GLU B N 1
ATOM 6393 C CA . GLU B 1 126 ? 18.453 -4.859 7.137 1 87 126 GLU B CA 1
ATOM 6394 C C . GLU B 1 126 ? 19.547 -4.934 8.195 1 87 126 GLU B C 1
ATOM 6396 O O . GLU B 1 126 ? 19.312 -4.645 9.367 1 87 126 GLU B O 1
ATOM 6401 N N . ARG B 1 127 ? 20.703 -5.375 7.805 1 87.5 127 ARG B N 1
ATOM 6402 C CA . ARG B 1 127 ? 21.938 -5.324 8.578 1 87.5 127 ARG B CA 1
ATOM 6403 C C . ARG B 1 127 ? 22.891 -4.258 8.039 1 87.5 127 ARG B C 1
ATOM 6405 O O . ARG B 1 127 ? 23.031 -4.109 6.824 1 87.5 127 ARG B O 1
ATOM 6412 N N . VAL B 1 128 ? 23.438 -3.521 9 1 90.69 128 VAL B N 1
ATOM 6413 C CA . VAL B 1 128 ? 24.266 -2.402 8.555 1 90.69 128 VAL B CA 1
ATOM 6414 C C . VAL B 1 128 ? 25.516 -2.311 9.422 1 90.69 128 VAL B C 1
ATOM 6416 O O . VAL B 1 128 ? 25.516 -2.732 10.578 1 90.69 128 VAL B O 1
ATOM 6419 N N . ARG B 1 129 ? 26.594 -1.941 8.789 1 92.25 129 ARG B N 1
ATOM 6420 C CA . ARG B 1 129 ? 27.719 -1.374 9.516 1 92.25 129 ARG B CA 1
ATOM 6421 C C . ARG B 1 129 ? 27.531 0.126 9.727 1 92.25 129 ARG B C 1
ATOM 6423 O O . ARG B 1 129 ? 27.375 0.876 8.766 1 92.25 129 ARG B O 1
ATOM 6430 N N . ALA B 1 130 ? 27.453 0.509 10.969 1 93.5 130 ALA B N 1
ATOM 6431 C CA . ALA B 1 130 ? 27.125 1.898 11.273 1 93.5 130 ALA B CA 1
ATOM 6432 C C . ALA B 1 130 ? 28.172 2.518 12.203 1 93.5 130 ALA B C 1
ATOM 6434 O O . ALA B 1 130 ? 28.781 1.815 13 1 93.5 130 ALA B O 1
ATOM 6435 N N . ARG B 1 131 ? 28.328 3.752 12.078 1 93.31 131 ARG B N 1
ATOM 6436 C CA . ARG B 1 131 ? 29.219 4.527 12.93 1 93.31 131 ARG B CA 1
ATOM 6437 C C . ARG B 1 131 ? 28.438 5.336 13.953 1 93.31 131 ARG B C 1
ATOM 6439 O O . ARG B 1 131 ? 27.531 6.094 13.602 1 93.31 131 ARG B O 1
ATOM 6446 N N . ILE B 1 132 ? 28.828 5.176 15.188 1 94.06 132 ILE B N 1
ATOM 6447 C CA . ILE B 1 132 ? 28.172 5.93 16.25 1 94.06 132 ILE B CA 1
ATOM 6448 C C . ILE B 1 132 ? 28.547 7.406 16.141 1 94.06 132 ILE B C 1
ATOM 6450 O O . ILE B 1 132 ? 29.734 7.75 16.094 1 94.06 132 ILE B O 1
ATOM 6454 N N . ILE B 1 133 ? 27.562 8.305 16.156 1 90.25 133 ILE B N 1
ATOM 6455 C CA . ILE B 1 133 ? 27.859 9.719 15.961 1 90.25 133 ILE B CA 1
ATOM 6456 C C . ILE B 1 133 ? 27.453 10.5 17.203 1 90.25 133 ILE B C 1
ATOM 6458 O O . ILE B 1 133 ? 27.922 11.625 17.422 1 90.25 133 ILE B O 1
ATOM 6462 N N . ARG B 1 134 ? 26.516 9.984 18 1 91.81 134 ARG B N 1
ATOM 6463 C CA . ARG B 1 134 ? 26.047 10.656 19.203 1 91.81 134 ARG B CA 1
ATOM 6464 C C . ARG B 1 134 ? 25.703 9.648 20.297 1 91.81 134 ARG B C 1
ATOM 6466 O O . ARG B 1 134 ? 25.141 8.586 20.016 1 91.81 134 ARG B O 1
ATOM 6473 N N . ARG B 1 135 ? 26.094 10.016 21.438 1 90.12 135 ARG B N 1
ATOM 6474 C CA . ARG B 1 135 ? 25.781 9.188 22.594 1 90.12 135 ARG B CA 1
ATOM 6475 C C . ARG B 1 135 ? 24.875 9.914 23.578 1 90.12 135 ARG B C 1
ATOM 6477 O O . ARG B 1 135 ? 25.141 11.062 23.938 1 90.12 135 ARG B O 1
ATOM 6484 N N . LYS B 1 136 ? 23.781 9.32 23.844 1 88.88 136 LYS B N 1
ATOM 6485 C CA . LYS B 1 136 ? 22.875 9.836 24.859 1 88.88 136 LYS B CA 1
ATOM 6486 C C . LYS B 1 136 ? 22.828 8.906 26.062 1 88.88 136 LYS B C 1
ATOM 6488 O O . LYS B 1 136 ? 23.609 7.961 26.156 1 88.88 136 LYS B O 1
ATOM 6493 N N . ARG B 1 137 ? 22.047 9.281 27.031 1 85.94 137 ARG B N 1
ATOM 6494 C CA . ARG B 1 137 ? 21.984 8.539 28.281 1 85.94 137 ARG B CA 1
ATOM 6495 C C . ARG B 1 137 ? 21.469 7.125 28.062 1 85.94 137 ARG B C 1
ATOM 6497 O O . ARG B 1 137 ? 22.062 6.152 28.516 1 85.94 137 ARG B O 1
ATOM 6504 N N . ASN B 1 138 ? 20.438 7.016 27.25 1 89.12 138 ASN B N 1
ATOM 6505 C CA . ASN B 1 138 ? 19.766 5.727 27.141 1 89.12 138 ASN B CA 1
ATOM 6506 C C . ASN B 1 138 ? 19.875 5.141 25.75 1 89.12 138 ASN B C 1
ATOM 6508 O O . ASN B 1 138 ? 19.391 4.039 25.484 1 89.12 138 ASN B O 1
ATOM 6512 N N . HIS B 1 139 ? 20.516 5.863 24.875 1 93.44 139 HIS B N 1
ATOM 6513 C CA . HIS B 1 139 ? 20.672 5.352 23.516 1 93.44 139 HIS B CA 1
ATOM 6514 C C . HIS B 1 139 ? 21.766 6.105 22.766 1 93.44 139 HIS B C 1
ATOM 6516 O O . HIS B 1 139 ? 22.297 7.098 23.266 1 93.44 139 HIS B O 1
ATOM 6522 N N . ALA B 1 140 ? 22.203 5.523 21.703 1 94.81 140 ALA B N 1
ATOM 6523 C CA . ALA B 1 140 ? 23.156 6.176 20.812 1 94.81 140 ALA B CA 1
ATOM 6524 C C . ALA B 1 140 ? 22.578 6.34 19.406 1 94.81 140 ALA B C 1
ATOM 6526 O O . ALA B 1 140 ? 21.578 5.688 19.062 1 94.81 140 ALA B O 1
ATOM 6527 N N . GLU B 1 141 ? 23.078 7.297 18.703 1 94.44 141 GLU B N 1
ATOM 6528 C CA . GLU B 1 141 ? 22.719 7.488 17.297 1 94.44 141 GLU B CA 1
ATOM 6529 C C . GLU B 1 141 ? 23.891 7.129 16.375 1 94.44 141 GLU B C 1
ATOM 6531 O O . GLU B 1 141 ? 25.047 7.398 16.703 1 94.44 141 GLU B O 1
ATOM 6536 N N . ALA B 1 142 ? 23.578 6.461 15.328 1 94.62 142 ALA B N 1
ATOM 6537 C CA . ALA B 1 142 ? 24.594 6.031 14.383 1 94.62 142 ALA B CA 1
ATOM 6538 C C . ALA B 1 142 ? 24.172 6.32 12.945 1 94.62 142 ALA B C 1
ATOM 6540 O O . ALA B 1 142 ? 23.016 6.621 12.68 1 94.62 142 ALA B O 1
ATOM 6541 N N . ILE B 1 143 ? 25.125 6.359 12.023 1 89.69 143 ILE B N 1
ATOM 6542 C CA . ILE B 1 143 ? 24.875 6.523 10.594 1 89.69 143 ILE B CA 1
ATOM 6543 C C . ILE B 1 143 ? 25.391 5.301 9.836 1 89.69 143 ILE B C 1
ATOM 6545 O O . ILE B 1 143 ? 26.422 4.723 10.195 1 89.69 143 ILE B O 1
ATOM 6549 N N . VAL B 1 144 ? 24.703 4.957 8.82 1 88.12 144 VAL B N 1
ATOM 6550 C CA . VAL B 1 144 ? 25.062 3.791 8.023 1 88.12 144 VAL B CA 1
ATOM 6551 C C . VAL B 1 144 ? 26.312 4.09 7.215 1 88.12 144 VAL B C 1
ATOM 6553 O O . VAL B 1 144 ? 26.391 5.113 6.527 1 88.12 144 VAL B O 1
ATOM 6556 N N . VAL B 1 145 ? 27.25 3.229 7.34 1 85.5 145 VAL B N 1
ATOM 6557 C CA . VAL B 1 145 ? 28.469 3.322 6.543 1 85.5 145 VAL B CA 1
ATOM 6558 C C . VAL B 1 145 ? 28.406 2.328 5.387 1 85.5 145 VAL B C 1
ATOM 6560 O O . VAL B 1 145 ? 28.891 2.617 4.285 1 85.5 145 VAL B O 1
ATOM 6563 N N . GLU B 1 146 ? 27.797 1.224 5.805 1 83.69 146 GLU B N 1
ATOM 6564 C CA . GLU B 1 146 ? 27.688 0.145 4.824 1 83.69 146 GLU B CA 1
ATOM 6565 C C . GLU B 1 146 ? 26.438 -0.706 5.078 1 83.69 146 GLU B C 1
ATOM 6567 O O . GLU B 1 146 ? 26.125 -1.032 6.227 1 83.69 146 GLU B O 1
ATOM 6572 N N . ARG B 1 147 ? 25.797 -0.909 4.062 1 83.94 147 ARG B N 1
ATOM 6573 C CA . ARG B 1 147 ? 24.688 -1.848 4.141 1 83.94 147 ARG B CA 1
ATOM 6574 C C . ARG B 1 147 ? 25.141 -3.264 3.803 1 83.94 147 ARG B C 1
ATOM 6576 O O . ARG B 1 147 ? 25.734 -3.498 2.746 1 83.94 147 ARG B O 1
ATOM 6583 N N . LEU B 1 148 ? 24.781 -4.117 4.805 1 78.62 148 LEU B N 1
ATOM 6584 C CA . LEU B 1 148 ? 25.281 -5.48 4.676 1 78.62 148 LEU B CA 1
ATOM 6585 C C . LEU B 1 148 ? 24.297 -6.355 3.914 1 78.62 148 LEU B C 1
ATOM 6587 O O . LEU B 1 148 ? 23.094 -6.082 3.906 1 78.62 148 LEU B O 1
ATOM 6591 N N . ASP B 1 149 ? 24.812 -7.414 3.303 1 69.5 149 ASP B N 1
ATOM 6592 C CA . ASP B 1 149 ? 23.984 -8.398 2.607 1 69.5 149 ASP B CA 1
ATOM 6593 C C . ASP B 1 149 ? 23.438 -9.445 3.578 1 69.5 149 ASP B C 1
ATOM 6595 O O . ASP B 1 149 ? 24.109 -9.797 4.555 1 69.5 149 ASP B O 1
ATOM 6599 N N . PRO B 1 150 ? 22.312 -9.969 3.182 1 69 150 PRO B N 1
ATOM 6600 C CA . PRO B 1 150 ? 21.328 -9.547 2.18 1 69 150 PRO B CA 1
ATOM 6601 C C . PRO B 1 150 ? 20.578 -8.281 2.59 1 69 150 PRO B C 1
ATOM 6603 O O . PRO B 1 150 ? 20.531 -7.949 3.777 1 69 150 PRO B O 1
ATOM 6606 N N . PRO B 1 151 ? 20.016 -7.555 1.535 1 76.25 151 PRO B N 1
ATOM 6607 C CA . PRO B 1 151 ? 19.156 -6.418 1.887 1 76.25 151 PRO B CA 1
ATOM 6608 C C . PRO B 1 151 ? 17.859 -6.84 2.574 1 76.25 151 PRO B C 1
ATOM 6610 O O . PRO B 1 151 ? 17.5 -8.023 2.545 1 76.25 151 PRO B O 1
ATOM 6613 N N . SER B 1 152 ? 17.281 -5.867 3.082 1 82.19 152 SER B N 1
ATOM 6614 C CA . SER B 1 152 ? 15.977 -6.105 3.689 1 82.19 152 SER B CA 1
ATOM 6615 C C . SER B 1 152 ? 14.938 -6.496 2.637 1 82.19 152 SER B C 1
ATOM 6617 O O . SER B 1 152 ? 14.906 -5.914 1.55 1 82.19 152 SER B O 1
ATOM 6619 N N . MET B 1 153 ? 14.133 -7.496 2.885 1 78.56 153 MET B N 1
ATOM 6620 C CA . MET B 1 153 ? 13.055 -7.895 1.99 1 78.56 153 MET B CA 1
ATOM 6621 C C . MET B 1 153 ? 12.039 -6.766 1.827 1 78.56 153 MET B C 1
ATOM 6623 O O . MET B 1 153 ? 11.188 -6.816 0.938 1 78.56 153 MET B O 1
ATOM 6627 N N . PHE B 1 154 ? 12.164 -5.727 2.656 1 87.38 154 PHE B N 1
ATOM 6628 C CA . PHE B 1 154 ? 11.234 -4.605 2.604 1 87.38 154 PHE B CA 1
ATOM 6629 C C . PHE B 1 154 ? 11.852 -3.418 1.875 1 87.38 154 PHE B C 1
ATOM 6631 O O . PHE B 1 154 ? 11.227 -2.365 1.747 1 87.38 154 PHE B O 1
ATOM 6638 N N . ALA B 1 155 ? 13.086 -3.572 1.438 1 86.19 155 ALA B N 1
ATOM 6639 C CA . ALA B 1 155 ? 13.781 -2.471 0.774 1 86.19 155 ALA B CA 1
ATOM 6640 C C . ALA B 1 155 ? 13.164 -2.18 -0.592 1 86.19 155 ALA B C 1
ATOM 6642 O O . ALA B 1 155 ? 12.656 -3.086 -1.257 1 86.19 155 ALA B O 1
ATOM 6643 N N . THR B 1 156 ? 13.086 -0.974 -1.004 1 83.12 156 THR B N 1
ATOM 6644 C CA . THR B 1 156 ? 12.688 -0.555 -2.342 1 83.12 156 THR B CA 1
ATOM 6645 C C . THR B 1 156 ? 13.484 0.668 -2.787 1 83.12 156 THR B C 1
ATOM 6647 O O . THR B 1 156 ? 14.016 1.405 -1.957 1 83.12 156 THR B O 1
ATOM 6650 N N . ALA B 1 157 ? 13.578 0.877 -4.09 1 80.12 157 ALA B N 1
ATOM 6651 C CA . ALA B 1 157 ? 14.242 2.068 -4.613 1 80.12 157 ALA B CA 1
ATOM 6652 C C . ALA B 1 157 ? 13.367 3.307 -4.441 1 80.12 157 ALA B C 1
ATOM 6654 O O . ALA B 1 157 ? 12.18 3.283 -4.758 1 80.12 157 ALA B O 1
ATOM 6655 N N . PRO B 1 158 ? 14 4.371 -3.875 1 86.88 158 PRO B N 1
ATOM 6656 C CA . PRO B 1 158 ? 13.227 5.613 -3.793 1 86.88 158 PRO B CA 1
ATOM 6657 C C . PRO B 1 158 ? 12.852 6.172 -5.164 1 86.88 158 PRO B C 1
ATOM 6659 O O . PRO B 1 158 ? 13.633 6.055 -6.113 1 86.88 158 PRO B O 1
ATOM 6662 N N . LEU B 1 159 ? 11.68 6.727 -5.273 1 85.38 159 LEU B N 1
ATOM 6663 C CA . LEU B 1 159 ? 11.273 7.41 -6.496 1 85.38 159 LEU B CA 1
ATOM 6664 C C . LEU B 1 159 ? 12.008 8.742 -6.648 1 85.38 159 LEU B C 1
ATOM 6666 O O . LEU B 1 159 ? 12.398 9.117 -7.754 1 85.38 159 LEU B O 1
ATOM 6670 N N . CYS B 1 160 ? 12.234 9.43 -5.5 1 91.38 160 CYS B N 1
ATOM 6671 C CA . CYS B 1 160 ? 12.859 10.742 -5.484 1 91.38 160 CYS B CA 1
ATOM 6672 C C . CYS B 1 160 ? 14.383 10.625 -5.457 1 91.38 160 CYS B C 1
ATOM 6674 O O . CYS B 1 160 ? 14.938 10.047 -4.523 1 91.38 160 CYS B O 1
ATOM 6676 N N . ARG B 1 161 ? 15.039 11.211 -6.383 1 86.44 161 ARG B N 1
ATOM 6677 C CA . ARG B 1 161 ? 16.5 11.164 -6.441 1 86.44 161 ARG B CA 1
ATOM 6678 C C . ARG B 1 161 ? 17.125 11.906 -5.266 1 86.44 161 ARG B C 1
ATOM 6680 O O . ARG B 1 161 ? 18.219 11.562 -4.816 1 86.44 161 ARG B O 1
ATOM 6687 N N . HIS B 1 162 ? 16.438 12.93 -4.758 1 91.62 162 HIS B N 1
ATOM 6688 C CA . HIS B 1 162 ? 16.969 13.766 -3.693 1 91.62 162 HIS B CA 1
ATOM 6689 C C . HIS B 1 162 ? 16.953 13.031 -2.355 1 91.62 162 HIS B C 1
ATOM 6691 O O . HIS B 1 162 ? 17.609 13.469 -1.399 1 91.62 162 HIS B O 1
ATOM 6697 N N . PHE B 1 163 ? 16.266 11.891 -2.281 1 89.31 163 PHE B N 1
ATOM 6698 C CA . PHE B 1 163 ? 16.141 11.125 -1.044 1 89.31 163 PHE B CA 1
ATOM 6699 C C . PHE B 1 163 ? 17.516 10.703 -0.533 1 89.31 163 PHE B C 1
ATOM 6701 O O . PHE B 1 163 ? 17.797 10.805 0.662 1 89.31 163 PHE B O 1
ATOM 6708 N N . LEU B 1 164 ? 18.297 10.273 -1.407 1 77.81 164 LEU B N 1
ATOM 6709 C CA . LEU B 1 164 ? 19.609 9.758 -1.019 1 77.81 164 LEU B CA 1
ATOM 6710 C C . LEU B 1 164 ? 20.641 10.883 -0.964 1 77.81 164 LEU B C 1
ATOM 6712 O O . LEU B 1 164 ? 21.766 10.664 -0.541 1 77.81 164 LEU B O 1
ATOM 6716 N N . GLU B 1 165 ? 20.188 12.109 -1.37 1 83.44 165 GLU B N 1
ATOM 6717 C CA . GLU B 1 165 ? 21.109 13.242 -1.395 1 83.44 165 GLU B CA 1
ATOM 6718 C C . GLU B 1 165 ? 21.031 14.031 -0.091 1 83.44 165 GLU B C 1
ATOM 6720 O O . GLU B 1 165 ? 21.672 15.078 0.04 1 83.44 165 GLU B O 1
ATOM 6725 N N . GLY B 1 166 ? 20.219 13.578 0.775 1 83.88 166 GLY B N 1
ATOM 6726 C CA . GLY B 1 166 ? 20.141 14.227 2.074 1 83.88 166 GLY B CA 1
ATOM 6727 C C . GLY B 1 166 ? 18.953 15.156 2.215 1 83.88 166 GLY B C 1
ATOM 6728 O O . GLY B 1 166 ? 18.922 16 3.109 1 83.88 166 GLY B O 1
ATOM 6729 N N . CYS B 1 167 ? 18 15 1.407 1 91.31 167 CYS B N 1
ATOM 6730 C CA . CYS B 1 167 ? 16.797 15.828 1.487 1 91.31 167 CYS B CA 1
ATOM 6731 C C . CYS B 1 167 ? 16.141 15.695 2.854 1 91.31 167 CYS B C 1
ATOM 6733 O O . CYS B 1 167 ? 16.047 14.594 3.402 1 91.31 167 CYS B O 1
ATOM 6735 N N . GLY B 1 168 ? 15.641 16.766 3.396 1 90.25 168 GLY B N 1
ATOM 6736 C CA . GLY B 1 168 ? 15.031 16.781 4.715 1 90.25 168 GLY B CA 1
ATOM 6737 C C . GLY B 1 168 ? 13.555 16.406 4.688 1 90.25 168 GLY B C 1
ATOM 6738 O O . GLY B 1 168 ? 12.898 16.375 5.73 1 90.25 168 GLY B O 1
ATOM 6739 N N . GLY B 1 169 ? 13.008 16.062 3.578 1 92.5 169 GLY B N 1
ATOM 6740 C CA . GLY B 1 169 ? 11.586 15.812 3.443 1 92.5 169 GLY B CA 1
ATOM 6741 C C . GLY B 1 169 ? 11.195 14.383 3.787 1 92.5 169 GLY B C 1
ATOM 6742 O O . GLY B 1 169 ? 10.875 14.078 4.938 1 92.5 169 GLY B O 1
ATOM 6743 N N . CYS B 1 170 ? 11.367 13.445 2.91 1 93.81 170 CYS B N 1
ATOM 6744 C CA . CYS B 1 170 ? 10.977 12.047 3.084 1 93.81 170 CYS B CA 1
ATOM 6745 C C . CYS B 1 170 ? 12.047 11.273 3.838 1 93.81 170 CYS B C 1
ATOM 6747 O O . CYS B 1 170 ? 13.234 11.562 3.705 1 93.81 170 CYS B O 1
ATOM 6749 N N . LYS B 1 171 ? 11.555 10.258 4.617 1 94.06 171 LYS B N 1
ATOM 6750 C CA . LYS B 1 171 ? 12.5 9.43 5.367 1 94.06 171 LYS B CA 1
ATOM 6751 C C . LYS B 1 171 ? 12.328 7.957 5.02 1 94.06 171 LYS B C 1
ATOM 6753 O O . LYS B 1 171 ? 13.203 7.137 5.32 1 94.06 171 LYS B O 1
ATOM 6758 N N . PHE B 1 172 ? 11.258 7.621 4.238 1 93.75 172 PHE B N 1
ATOM 6759 C CA . PHE B 1 172 ? 10.93 6.203 4.156 1 93.75 172 PHE B CA 1
ATOM 6760 C C . PHE B 1 172 ? 10.844 5.746 2.703 1 93.75 172 PHE B C 1
ATOM 6762 O O . PHE B 1 172 ? 10.367 4.645 2.42 1 93.75 172 PHE B O 1
ATOM 6769 N N . GLN B 1 173 ? 11.312 6.492 1.754 1 90.94 173 GLN B N 1
ATOM 6770 C CA . GLN B 1 173 ? 11.086 6.117 0.361 1 90.94 173 GLN B CA 1
ATOM 6771 C C . GLN B 1 173 ? 11.852 4.848 0.001 1 90.94 173 GLN B C 1
ATOM 6773 O O . GLN B 1 173 ? 11.602 4.242 -1.043 1 90.94 173 GLN B O 1
ATOM 6778 N N . ASN B 1 174 ? 12.805 4.473 0.86 1 88.56 174 ASN B N 1
ATOM 6779 C CA . ASN B 1 174 ? 13.562 3.25 0.61 1 88.56 174 ASN B CA 1
ATOM 6780 C C . ASN B 1 174 ? 12.93 2.047 1.305 1 88.56 174 ASN B C 1
ATOM 6782 O O . ASN B 1 174 ? 13.547 0.989 1.41 1 88.56 174 ASN B O 1
ATOM 6786 N N . LEU B 1 175 ? 11.812 2.133 1.793 1 91.5 175 LEU B N 1
ATOM 6787 C CA . LEU B 1 175 ? 11.008 1.118 2.467 1 91.5 175 LEU B CA 1
ATOM 6788 C C . LEU B 1 175 ? 9.648 0.959 1.792 1 91.5 175 LEU B C 1
ATOM 6790 O O . LEU B 1 175 ? 8.977 1.95 1.502 1 91.5 175 LEU B O 1
ATOM 6794 N N . ILE B 1 176 ? 9.273 -0.257 1.483 1 88.69 176 ILE B N 1
ATOM 6795 C CA . ILE B 1 176 ? 7.984 -0.442 0.832 1 88.69 176 ILE B CA 1
ATOM 6796 C C . ILE B 1 176 ? 6.879 0.149 1.702 1 88.69 176 ILE B C 1
ATOM 6798 O O . ILE B 1 176 ? 6.941 0.073 2.932 1 88.69 176 ILE B O 1
ATOM 6802 N N . TYR B 1 177 ? 5.863 0.672 1.087 1 91.25 177 TYR B N 1
ATOM 6803 C CA . TYR B 1 177 ? 4.859 1.475 1.778 1 91.25 177 TYR B CA 1
ATOM 6804 C C . TYR B 1 177 ? 4.098 0.636 2.797 1 91.25 177 TYR B C 1
ATOM 6806 O O . TYR B 1 177 ? 3.77 1.115 3.885 1 91.25 177 TYR B O 1
ATOM 6814 N N . THR B 1 178 ? 3.783 -0.544 2.463 1 90.12 178 THR B N 1
ATOM 6815 C CA . THR B 1 178 ? 3.014 -1.385 3.373 1 90.12 178 THR B CA 1
ATOM 6816 C C . THR B 1 178 ? 3.779 -1.617 4.672 1 90.12 178 THR B C 1
ATOM 6818 O O . THR B 1 178 ? 3.182 -1.704 5.746 1 90.12 178 THR B O 1
ATOM 6821 N N . LYS B 1 179 ? 5.074 -1.726 4.535 1 92.19 179 LYS B N 1
ATOM 6822 C CA . LYS B 1 179 ? 5.879 -1.871 5.746 1 92.19 179 LYS B CA 1
ATOM 6823 C C . LYS B 1 179 ? 5.965 -0.553 6.512 1 92.19 179 LYS B C 1
ATOM 6825 O O . LYS B 1 179 ? 5.988 -0.545 7.742 1 92.19 179 LYS B O 1
ATOM 6830 N N . GLN B 1 180 ? 6.012 0.598 5.801 1 94.5 180 GLN B N 1
ATOM 6831 C CA . GLN B 1 180 ? 5.918 1.889 6.477 1 94.5 180 GLN B CA 1
ATOM 6832 C C . GLN B 1 180 ? 4.676 1.957 7.359 1 94.5 180 GLN B C 1
ATOM 6834 O O . GLN B 1 180 ? 4.762 2.33 8.531 1 94.5 180 GLN B O 1
ATOM 6839 N N . LEU B 1 181 ? 3.607 1.566 6.723 1 93.94 181 LEU B N 1
ATOM 6840 C CA . LEU B 1 181 ? 2.318 1.646 7.402 1 93.94 181 LEU B CA 1
ATOM 6841 C C . LEU B 1 181 ? 2.283 0.718 8.609 1 93.94 181 LEU B C 1
ATOM 6843 O O . LEU B 1 181 ? 1.813 1.106 9.68 1 93.94 181 LEU B O 1
ATOM 6847 N N . SER B 1 182 ? 2.801 -0.498 8.422 1 92.88 182 SER B N 1
ATOM 6848 C CA . SER B 1 182 ? 2.799 -1.46 9.516 1 92.88 182 SER B CA 1
ATOM 6849 C C . SER B 1 182 ? 3.645 -0.969 10.688 1 92.88 182 SER B C 1
ATOM 6851 O O . SER B 1 182 ? 3.297 -1.19 11.844 1 92.88 182 SER B O 1
ATOM 6853 N N . GLU B 1 183 ? 4.766 -0.311 10.359 1 95.31 183 GLU B N 1
ATOM 6854 C CA . GLU B 1 183 ? 5.613 0.259 11.406 1 95.31 183 GLU B CA 1
ATOM 6855 C C . GLU B 1 183 ? 4.879 1.351 12.18 1 95.31 183 GLU B C 1
ATOM 6857 O O . GLU B 1 183 ? 4.922 1.384 13.406 1 95.31 183 GLU B O 1
ATOM 6862 N N . LYS B 1 184 ? 4.227 2.188 11.492 1 95.81 184 LYS B N 1
ATOM 6863 C CA . LYS B 1 184 ? 3.457 3.256 12.125 1 95.81 184 LYS B CA 1
ATOM 6864 C C . LYS B 1 184 ? 2.342 2.686 13 1 95.81 184 LYS B C 1
ATOM 6866 O O . LYS B 1 184 ? 2.113 3.16 14.109 1 95.81 184 LYS B O 1
ATOM 6871 N N . GLU B 1 185 ? 1.656 1.733 12.438 1 94.81 185 GLU B N 1
ATOM 6872 C CA . GLU B 1 185 ? 0.57 1.099 13.18 1 94.81 185 GLU B CA 1
ATOM 6873 C C . GLU B 1 185 ? 1.075 0.48 14.484 1 94.81 185 GLU B C 1
ATOM 6875 O O . GLU B 1 185 ? 0.456 0.644 15.531 1 94.81 185 GLU B O 1
ATOM 6880 N N . GLU B 1 186 ? 2.164 -0.255 14.383 1 93.75 186 GLU B N 1
ATOM 6881 C CA . GLU B 1 186 ? 2.734 -0.889 15.57 1 93.75 186 GLU B CA 1
ATOM 6882 C C . GLU B 1 186 ? 3.141 0.151 16.609 1 93.75 186 GLU B C 1
ATOM 6884 O O . GLU B 1 186 ? 2.951 -0.058 17.812 1 93.75 186 GLU B O 1
ATOM 6889 N N . GLN B 1 187 ? 3.688 1.23 16.188 1 95.19 187 GLN B N 1
ATOM 6890 C CA . GLN B 1 187 ? 4.074 2.305 17.094 1 95.19 187 GLN B CA 1
ATOM 6891 C C . GLN B 1 187 ? 2.865 2.85 17.844 1 95.19 187 GLN B C 1
ATOM 6893 O O . GLN B 1 187 ? 2.926 3.053 19.062 1 95.19 187 GLN B O 1
ATOM 6898 N N . VAL B 1 188 ? 1.836 3.08 17.141 1 96.56 188 VAL B N 1
ATOM 6899 C CA . VAL B 1 188 ? 0.614 3.578 17.766 1 96.56 188 VAL B CA 1
ATOM 6900 C C . VAL B 1 188 ? 0.082 2.549 18.75 1 96.56 188 VAL B C 1
ATOM 6902 O O . VAL B 1 188 ? -0.254 2.889 19.891 1 96.56 188 VAL B O 1
ATOM 6905 N N . ARG B 1 189 ? 0.027 1.304 18.359 1 94.88 189 ARG B N 1
ATOM 6906 C CA . ARG B 1 189 ? -0.462 0.244 19.234 1 94.88 189 ARG B CA 1
ATOM 6907 C C . ARG B 1 189 ? 0.374 0.155 20.5 1 94.88 189 ARG B C 1
ATOM 6909 O O . ARG B 1 189 ? -0.17 0.019 21.609 1 94.88 189 ARG B O 1
ATOM 6916 N N . ASP B 1 190 ? 1.649 0.239 20.328 1 94 190 ASP B N 1
ATOM 6917 C CA . ASP B 1 190 ? 2.547 0.162 21.469 1 94 190 ASP B CA 1
ATOM 6918 C C . ASP B 1 190 ? 2.275 1.297 22.453 1 94 190 ASP B C 1
ATOM 6920 O O . ASP B 1 190 ? 2.213 1.073 23.672 1 94 190 ASP B O 1
ATOM 6924 N N . MET B 1 191 ? 2.137 2.473 21.969 1 95.12 191 MET B N 1
ATOM 6925 C CA . MET B 1 191 ? 1.879 3.629 22.812 1 95.12 191 MET B CA 1
ATOM 6926 C C . MET B 1 191 ? 0.55 3.479 23.547 1 95.12 191 MET B C 1
ATOM 6928 O O . MET B 1 191 ? 0.46 3.76 24.75 1 95.12 191 MET B O 1
ATOM 6932 N N . TYR B 1 192 ? -0.404 3.021 22.906 1 96.38 192 TYR B N 1
ATOM 6933 C CA . TYR B 1 192 ? -1.718 2.885 23.516 1 96.38 192 TYR B CA 1
ATOM 6934 C C . TYR B 1 192 ? -1.751 1.699 24.484 1 96.38 192 TYR B C 1
ATOM 6936 O O . TYR B 1 192 ? -2.439 1.736 25.5 1 96.38 192 TYR B O 1
ATOM 6944 N N . ARG B 1 193 ? -1.05 0.624 24.094 1 94.38 193 ARG B N 1
ATOM 6945 C CA . ARG B 1 193 ? -0.947 -0.49 25.031 1 94.38 193 ARG B CA 1
ATOM 6946 C C . ARG B 1 193 ? -0.309 -0.044 26.344 1 94.38 193 ARG B C 1
ATOM 6948 O O . ARG B 1 193 ? -0.751 -0.444 27.422 1 94.38 193 ARG B O 1
ATOM 6955 N N . ALA B 1 194 ? 0.739 0.77 26.25 1 93.69 194 ALA B N 1
ATOM 6956 C CA . ALA B 1 194 ? 1.368 1.32 27.438 1 93.69 194 ALA B CA 1
ATOM 6957 C C . ALA B 1 194 ? 0.378 2.158 28.25 1 93.69 194 ALA B C 1
ATOM 6959 O O . ALA B 1 194 ? 0.327 2.064 29.469 1 93.69 194 ALA B O 1
ATOM 6960 N N . LEU B 1 195 ? -0.389 2.975 27.594 1 95.25 195 LEU B N 1
ATOM 6961 C CA . LEU B 1 195 ? -1.429 3.768 28.234 1 95.25 195 LEU B CA 1
ATOM 6962 C C . LEU B 1 195 ? -2.432 2.869 28.953 1 95.25 195 LEU B C 1
ATOM 6964 O O . LEU B 1 195 ? -2.75 3.094 30.125 1 95.25 195 LEU B O 1
ATOM 6968 N N . LEU B 1 196 ? -2.863 1.836 28.266 1 94.44 196 LEU B N 1
ATOM 6969 C CA . LEU B 1 196 ? -3.902 0.957 28.797 1 94.44 196 LEU B CA 1
ATOM 6970 C C . LEU B 1 196 ? -3.393 0.171 30 1 94.44 196 LEU B C 1
ATOM 6972 O O . LEU B 1 196 ? -4.141 -0.077 30.938 1 94.44 196 LEU B O 1
ATOM 6976 N N . ARG B 1 197 ? -2.17 -0.19 29.938 1 92.31 197 ARG B N 1
ATOM 6977 C CA . ARG B 1 197 ? -1.573 -0.853 31.094 1 92.31 197 ARG B CA 1
ATOM 6978 C C . ARG B 1 197 ? -1.584 0.061 32.312 1 92.31 197 ARG B C 1
ATOM 6980 O O . ARG B 1 197 ? -1.896 -0.38 33.406 1 92.31 197 ARG B O 1
ATOM 6987 N N . ARG B 1 198 ? -1.288 1.275 32.125 1 91.25 198 ARG B N 1
ATOM 6988 C CA . ARG B 1 198 ? -1.282 2.24 33.219 1 91.25 198 ARG B CA 1
ATOM 6989 C C . ARG B 1 198 ? -2.689 2.457 33.75 1 91.25 198 ARG B C 1
ATOM 6991 O O . ARG B 1 198 ? -2.887 2.518 34.969 1 91.25 198 ARG B O 1
ATOM 6998 N N . LEU B 1 199 ? -3.586 2.529 32.906 1 92.19 199 LEU B N 1
ATOM 6999 C CA . LEU B 1 199 ? -4.965 2.785 33.312 1 92.19 199 LEU B CA 1
ATOM 7000 C C . LEU B 1 199 ? -5.578 1.553 33.969 1 92.19 199 LEU B C 1
ATOM 7002 O O . LEU B 1 199 ? -6.461 1.673 34.812 1 92.19 199 LEU B O 1
ATOM 7006 N N . GLU B 1 200 ? -5.145 0.408 33.469 1 89.56 200 GLU B N 1
ATOM 7007 C CA . GLU B 1 200 ? -5.664 -0.842 34 1 89.56 200 GLU B CA 1
ATOM 7008 C C . GLU B 1 200 ? -5.305 -0.993 35.469 1 89.56 200 GLU B C 1
ATOM 7010 O O . GLU B 1 200 ? -6.102 -1.505 36.281 1 89.56 200 GLU B O 1
ATOM 7015 N N . THR B 1 201 ? -4.188 -0.604 35.812 1 86.88 201 THR B N 1
ATOM 7016 C CA . THR B 1 201 ? -3.758 -0.651 37.188 1 86.88 201 THR B CA 1
ATOM 7017 C C . THR B 1 201 ? -4.703 0.158 38.062 1 86.88 201 THR B C 1
ATOM 7019 O O . THR B 1 201 ? -4.93 -0.195 39.219 1 86.88 201 THR B O 1
ATOM 7022 N N . ASP B 1 202 ? -5.316 1.151 37.531 1 83.94 202 ASP B N 1
ATOM 7023 C CA . ASP B 1 202 ? -6.215 2.029 38.25 1 83.94 202 ASP B CA 1
ATOM 7024 C C . ASP B 1 202 ? -7.676 1.635 38.031 1 83.94 202 ASP B C 1
ATOM 7026 O O . ASP B 1 202 ? -8.586 2.352 38.438 1 83.94 202 ASP B O 1
ATOM 7030 N N . GLY B 1 203 ? -7.867 0.492 37.188 1 80.69 203 GLY B N 1
ATOM 7031 C CA . GLY B 1 203 ? -9.203 -0.012 36.938 1 80.69 203 GLY B CA 1
ATOM 7032 C C . GLY B 1 203 ? -9.984 0.849 35.969 1 80.69 203 GLY B C 1
ATOM 7033 O O . GLY B 1 203 ? -11.219 0.826 35.969 1 80.69 203 GLY B O 1
ATOM 7034 N N . LEU B 1 204 ? -9.336 1.646 35.25 1 83.38 204 LEU B N 1
ATOM 7035 C CA . LEU B 1 204 ? -9.977 2.639 34.406 1 83.38 204 LEU B CA 1
ATOM 7036 C C . LEU B 1 204 ? -10.141 2.111 32.969 1 83.38 204 LEU B C 1
ATOM 7038 O O . LEU B 1 204 ? -10.93 2.654 32.188 1 83.38 204 LEU B O 1
ATOM 7042 N N . ALA B 1 205 ? -9.312 1.104 32.562 1 80.81 205 ALA B N 1
ATOM 7043 C CA . ALA B 1 205 ? -9.406 0.581 31.188 1 80.81 205 ALA B CA 1
ATOM 7044 C C . ALA B 1 205 ? -8.867 -0.847 31.109 1 80.81 205 ALA B C 1
ATOM 7046 O O . ALA B 1 205 ? -8.18 -1.308 32.031 1 80.81 205 ALA B O 1
ATOM 7047 N N . SER B 1 206 ? -9.336 -1.576 30.125 1 79.81 206 SER B N 1
ATOM 7048 C CA . SER B 1 206 ? -8.789 -2.877 29.75 1 79.81 206 SER B CA 1
ATOM 7049 C C . SER B 1 206 ? -8.414 -2.922 28.281 1 79.81 206 SER B C 1
ATOM 7051 O O . SER B 1 206 ? -9.133 -2.389 27.422 1 79.81 206 SER B O 1
ATOM 7053 N N . GLU B 1 207 ? -7.176 -3.451 28 1 77.25 207 GLU B N 1
ATOM 7054 C CA . GLU B 1 207 ? -6.742 -3.588 26.625 1 77.25 207 GLU B CA 1
ATOM 7055 C C . GLU B 1 207 ? -7.781 -4.328 25.781 1 77.25 207 GLU B C 1
ATOM 7057 O O . GLU B 1 207 ? -7.996 -4.004 24.609 1 77.25 207 GLU B O 1
ATOM 7062 N N . ALA B 1 208 ? -8.43 -5.203 26.469 1 76.12 208 ALA B N 1
ATOM 7063 C CA . ALA B 1 208 ? -9.414 -6.043 25.781 1 76.12 208 ALA B CA 1
ATOM 7064 C C . ALA B 1 208 ? -10.633 -5.227 25.359 1 76.12 208 ALA B C 1
ATOM 7066 O O . ALA B 1 208 ? -11.375 -5.633 24.453 1 76.12 208 ALA B O 1
ATOM 7067 N N . SER B 1 209 ? -10.734 -4.016 25.875 1 83.19 209 SER B N 1
ATOM 7068 C CA . SER B 1 209 ? -11.953 -3.246 25.641 1 83.19 209 SER B CA 1
ATOM 7069 C C . SER B 1 209 ? -11.758 -2.244 24.516 1 83.19 209 SER B C 1
ATOM 7071 O O . SER B 1 209 ? -12.727 -1.647 24.031 1 83.19 209 SER B O 1
ATOM 7073 N N . VAL B 1 210 ? -10.578 -2.084 24.125 1 91.94 210 VAL B N 1
ATOM 7074 C CA . VAL B 1 210 ? -10.305 -1.081 23.094 1 91.94 210 VAL B CA 1
ATOM 7075 C C . VAL B 1 210 ? -10.141 -1.759 21.734 1 91.94 210 VAL B C 1
ATOM 7077 O O . VAL B 1 210 ? -9.406 -2.74 21.609 1 91.94 210 VAL B O 1
ATOM 7080 N N . GLU B 1 211 ? -10.875 -1.301 20.812 1 91.62 211 GLU B N 1
ATOM 7081 C CA . GLU B 1 211 ? -10.75 -1.81 19.453 1 91.62 211 GLU B CA 1
ATOM 7082 C C . GLU B 1 211 ? -9.734 -0.996 18.656 1 91.62 211 GLU B C 1
ATOM 7084 O O . GLU B 1 211 ? -9.93 0.201 18.438 1 91.62 211 GLU B O 1
ATOM 7089 N N . PHE B 1 212 ? -8.695 -1.612 18.297 1 91.94 212 PHE B N 1
ATOM 7090 C CA . PHE B 1 212 ? -7.77 -1.002 17.344 1 91.94 212 PHE B CA 1
ATOM 7091 C C . PHE B 1 212 ? -8.219 -1.241 15.914 1 91.94 212 PHE B C 1
ATOM 7093 O O . PHE B 1 212 ? -8.125 -2.359 15.406 1 91.94 212 PHE B O 1
ATOM 7100 N N . LEU B 1 213 ? -8.727 -0.201 15.32 1 88.88 213 LEU B N 1
ATOM 7101 C CA . LEU B 1 213 ? -9.156 -0.313 13.938 1 88.88 213 LEU B CA 1
ATOM 7102 C C . LEU B 1 213 ? -7.957 -0.522 13.008 1 88.88 213 LEU B C 1
ATOM 7104 O O . LEU B 1 213 ? -6.852 -0.064 13.305 1 88.88 213 LEU B O 1
ATOM 7108 N N . PRO B 1 214 ? -8.164 -1.235 11.883 1 86.19 214 PRO B N 1
ATOM 7109 C CA . PRO B 1 214 ? -7.074 -1.339 10.906 1 86.19 214 PRO B CA 1
ATOM 7110 C C . PRO B 1 214 ? -6.598 0.023 10.406 1 86.19 214 PRO B C 1
ATOM 7112 O O . PRO B 1 214 ? -7.41 0.933 10.219 1 86.19 214 PRO B O 1
ATOM 7115 N N . ALA B 1 215 ? -5.312 0.088 10.227 1 91.88 215 ALA B N 1
ATOM 7116 C CA . ALA B 1 215 ? -4.746 1.339 9.727 1 91.88 215 ALA B CA 1
ATOM 7117 C C . ALA B 1 215 ? -5.328 1.695 8.367 1 91.88 215 ALA B C 1
ATOM 7119 O O . ALA B 1 215 ? -5.5 0.824 7.508 1 91.88 215 ALA B O 1
ATOM 7120 N N . VAL B 1 216 ? -5.68 2.914 8.203 1 90.44 216 VAL B N 1
ATOM 7121 C CA . VAL B 1 216 ? -6.164 3.416 6.922 1 90.44 216 VAL B CA 1
ATOM 7122 C C . VAL B 1 216 ? -4.996 3.979 6.113 1 90.44 216 VAL B C 1
ATOM 7124 O O . VAL B 1 216 ? -4.551 5.102 6.355 1 90.44 216 VAL B O 1
ATOM 7127 N N . GLY B 1 217 ? -4.5 3.176 5.203 1 89.94 217 GLY B N 1
ATOM 7128 C CA . GLY B 1 217 ? -3.371 3.572 4.375 1 89.94 217 GLY B CA 1
ATOM 7129 C C . GLY B 1 217 ? -3.771 4.434 3.193 1 89.94 217 GLY B C 1
ATOM 7130 O O . GLY B 1 217 ? -4.953 4.711 2.99 1 89.94 217 GLY B O 1
ATOM 7131 N N . ALA B 1 218 ? -2.791 4.832 2.48 1 87.44 218 ALA B N 1
ATOM 7132 C CA . ALA B 1 218 ? -2.986 5.746 1.357 1 87.44 218 ALA B CA 1
ATOM 7133 C C . ALA B 1 218 ? -3.604 5.023 0.164 1 87.44 218 ALA B C 1
ATOM 7135 O O . ALA B 1 218 ? -3.322 3.846 -0.072 1 87.44 218 ALA B O 1
ATOM 7136 N N . THR B 1 219 ? -4.492 5.695 -0.496 1 74.94 219 THR B N 1
ATOM 7137 C CA . THR B 1 219 ? -5.008 5.219 -1.774 1 74.94 219 THR B CA 1
ATOM 7138 C C . THR B 1 219 ? -3.926 5.277 -2.85 1 74.94 219 THR B C 1
ATOM 7140 O O . THR B 1 219 ? -3.135 6.219 -2.895 1 74.94 219 THR B O 1
ATOM 7143 N N . VAL B 1 220 ? -3.75 4.219 -3.539 1 68.81 220 VAL B N 1
ATOM 7144 C CA . VAL B 1 220 ? -2.791 4.176 -4.637 1 68.81 220 VAL B CA 1
ATOM 7145 C C . VAL B 1 220 ? -3.51 4.426 -5.961 1 68.81 220 VAL B C 1
ATOM 7147 O O . VAL B 1 220 ? -4.574 3.854 -6.215 1 68.81 220 VAL B O 1
ATOM 7150 N N . PRO B 1 221 ? -3.006 5.422 -6.727 1 63.53 221 PRO B N 1
ATOM 7151 C CA . PRO B 1 221 ? -1.719 6.102 -6.562 1 63.53 221 PRO B CA 1
ATOM 7152 C C . PRO B 1 221 ? -1.849 7.441 -5.836 1 63.53 221 PRO B C 1
ATOM 7154 O O . PRO B 1 221 ? -0.857 7.973 -5.332 1 63.53 221 PRO B O 1
ATOM 7157 N N . THR B 1 222 ? -2.98 8.094 -5.754 1 61.06 222 THR B N 1
ATOM 7158 C CA . THR B 1 222 ? -3.18 9.5 -5.438 1 61.06 222 THR B CA 1
ATOM 7159 C C . THR B 1 222 ? -2.744 9.805 -4.008 1 61.06 222 THR B C 1
ATOM 7161 O O . THR B 1 222 ? -2.324 10.922 -3.703 1 61.06 222 THR B O 1
ATOM 7164 N N . GLY B 1 223 ? -2.615 8.852 -3.262 1 74.12 223 GLY B N 1
ATOM 7165 C CA . GLY B 1 223 ? -2.322 9.133 -1.865 1 74.12 223 GLY B CA 1
ATOM 7166 C C . GLY B 1 223 ? -0.915 8.742 -1.461 1 74.12 223 GLY B C 1
ATOM 7167 O O . GLY B 1 223 ? -0.479 9.031 -0.344 1 74.12 223 GLY B O 1
ATOM 7168 N N . LEU B 1 224 ? -0.219 8.367 -2.369 1 86.5 224 LEU B N 1
ATOM 7169 C CA . LEU B 1 224 ? 1.097 7.859 -1.996 1 86.5 224 LEU B CA 1
ATOM 7170 C C . LEU B 1 224 ? 2.197 8.805 -2.461 1 86.5 224 LEU B C 1
ATOM 7172 O O . LEU B 1 224 ? 3.168 9.039 -1.737 1 86.5 224 LEU B O 1
ATOM 7176 N N . TYR B 1 225 ? 2.082 9.344 -3.594 1 90.38 225 TYR B N 1
ATOM 7177 C CA . TYR B 1 225 ? 2.967 10.352 -4.172 1 90.38 225 TYR B CA 1
ATOM 7178 C C . TYR B 1 225 ? 2.168 11.523 -4.727 1 90.38 225 TYR B C 1
ATOM 7180 O O . TYR B 1 225 ? 0.942 11.453 -4.836 1 90.38 225 TYR B O 1
ATOM 7188 N N . ALA B 1 226 ? 2.791 12.633 -4.902 1 93.19 226 ALA B N 1
ATOM 7189 C CA . ALA B 1 226 ? 2.168 13.836 -5.449 1 93.19 226 ALA B CA 1
ATOM 7190 C C . ALA B 1 226 ? 0.954 14.25 -4.621 1 93.19 226 ALA B C 1
ATOM 7192 O O . ALA B 1 226 ? -0.061 14.688 -5.172 1 93.19 226 ALA B O 1
ATOM 7193 N N . TYR B 1 227 ? 1.067 13.992 -3.326 1 93.44 227 TYR B N 1
ATOM 7194 C CA . TYR B 1 227 ? -0.107 14.227 -2.496 1 93.44 227 TYR B CA 1
ATOM 7195 C C . TYR B 1 227 ? -0.011 15.578 -1.793 1 93.44 227 TYR B C 1
ATOM 7197 O O . TYR B 1 227 ? -1.019 16.125 -1.33 1 93.44 227 TYR B O 1
ATOM 7205 N N . ARG B 1 228 ? 1.183 16.078 -1.622 1 95.38 228 ARG B N 1
ATOM 7206 C CA . ARG B 1 228 ? 1.367 17.266 -0.789 1 95.38 228 ARG B CA 1
ATOM 7207 C C . ARG B 1 228 ? 0.826 18.516 -1.481 1 95.38 228 ARG B C 1
ATOM 7209 O O . ARG B 1 228 ? 1.279 18.875 -2.57 1 95.38 228 ARG B O 1
ATOM 7216 N N . ASN B 1 229 ? -0.093 19.172 -0.851 1 95.69 229 ASN B N 1
ATOM 7217 C CA . ASN B 1 229 ? -0.739 20.328 -1.462 1 95.69 229 ASN B CA 1
ATOM 7218 C C . ASN B 1 229 ? -0.088 21.625 -1.016 1 95.69 229 ASN B C 1
ATOM 7220 O O . ASN B 1 229 ? -0.537 22.703 -1.395 1 95.69 229 ASN B O 1
ATOM 7224 N N . LYS B 1 230 ? 0.942 21.5 -0.209 1 96.19 230 LYS B N 1
ATOM 7225 C CA . LYS B 1 230 ? 1.732 22.656 0.199 1 96.19 230 LYS B CA 1
ATOM 7226 C C . LYS B 1 230 ? 3.211 22.297 0.325 1 96.19 230 LYS B C 1
ATOM 7228 O O . LYS B 1 230 ? 3.572 21.391 1.078 1 96.19 230 LYS B O 1
ATOM 7233 N N . MET B 1 231 ? 3.973 22.922 -0.373 1 96.81 231 MET B N 1
ATOM 7234 C CA . MET B 1 231 ? 5.422 22.812 -0.247 1 96.81 231 MET B CA 1
ATOM 7235 C C . MET B 1 231 ? 6.055 24.156 0.067 1 96.81 231 MET B C 1
ATOM 7237 O O . MET B 1 231 ? 5.648 25.188 -0.487 1 96.81 231 MET B O 1
ATOM 7241 N N . ASP B 1 232 ? 6.965 24.125 0.986 1 96.12 232 ASP B N 1
ATOM 7242 C CA . ASP B 1 232 ? 7.715 25.312 1.396 1 96.12 232 ASP B CA 1
ATOM 7243 C C . ASP B 1 232 ? 9.195 25.156 1.057 1 96.12 232 ASP B C 1
ATOM 7245 O O . ASP B 1 232 ? 9.953 24.547 1.815 1 96.12 232 ASP B O 1
ATOM 7249 N N . PHE B 1 233 ? 9.594 25.734 -0.018 1 97.31 233 PHE B N 1
ATOM 7250 C CA . PHE B 1 233 ? 10.992 25.703 -0.423 1 97.31 233 PHE B CA 1
ATOM 7251 C C . PHE B 1 233 ? 11.727 26.938 0.079 1 97.31 233 PHE B C 1
ATOM 7253 O O . PHE B 1 233 ? 11.141 28.016 0.159 1 97.31 233 PHE B O 1
ATOM 7260 N N . THR B 1 234 ? 12.992 26.812 0.332 1 96.5 234 THR B N 1
ATOM 7261 C CA . THR B 1 234 ? 13.797 27.906 0.864 1 96.5 234 THR B CA 1
ATOM 7262 C C . THR B 1 234 ? 14.773 28.422 -0.185 1 96.5 234 THR B C 1
ATOM 7264 O O . THR B 1 234 ? 15.445 27.625 -0.852 1 96.5 234 THR B O 1
ATOM 7267 N N . PHE B 1 235 ? 14.75 29.734 -0.316 1 96.62 235 PHE B N 1
ATOM 7268 C CA . PHE B 1 235 ? 15.883 30.375 -0.976 1 96.62 235 PHE B CA 1
ATOM 7269 C C . PHE B 1 235 ? 17.062 30.516 -0.018 1 96.62 235 PHE B C 1
ATOM 7271 O O . PHE B 1 235 ? 16.891 30.938 1.123 1 96.62 235 PHE B O 1
ATOM 7278 N N . GLY B 1 236 ? 18.234 30.094 -0.483 1 93.44 236 GLY B N 1
ATOM 7279 C CA . GLY B 1 236 ? 19.375 30.188 0.416 1 93.44 236 GLY B CA 1
ATOM 7280 C C . GLY B 1 236 ? 20.672 30.562 -0.287 1 93.44 236 GLY B C 1
ATOM 7281 O O . GLY B 1 236 ? 20.75 30.531 -1.517 1 93.44 236 GLY B O 1
ATOM 7282 N N . THR B 1 237 ? 21.609 30.938 0.521 1 92.81 237 THR B N 1
ATOM 7283 C CA . THR B 1 237 ? 22.922 31.359 0.009 1 92.81 237 THR B CA 1
ATOM 7284 C C . THR B 1 237 ? 23.938 30.25 0.195 1 92.81 237 THR B C 1
ATOM 7286 O O . THR B 1 237 ? 25.047 30.312 -0.347 1 92.81 237 THR B O 1
ATOM 7289 N N . ARG B 1 238 ? 23.547 29.297 0.864 1 91.56 238 ARG B N 1
ATOM 7290 C CA . ARG B 1 238 ? 24.438 28.188 1.177 1 91.56 238 ARG B CA 1
ATOM 7291 C C . ARG B 1 238 ? 23.875 26.875 0.642 1 91.56 238 ARG B C 1
ATOM 7293 O O . ARG B 1 238 ? 22.875 26.375 1.152 1 91.56 238 ARG B O 1
ATOM 7300 N N . VAL B 1 239 ? 24.547 26.375 -0.285 1 90.62 239 VAL B N 1
ATOM 7301 C CA . VAL B 1 239 ? 24.062 25.203 -1.015 1 90.62 239 VAL B CA 1
ATOM 7302 C C . VAL B 1 239 ? 24.672 23.938 -0.426 1 90.62 239 VAL B C 1
ATOM 7304 O O . VAL B 1 239 ? 25.875 23.891 -0.155 1 90.62 239 VAL B O 1
ATOM 7307 N N . TRP B 1 240 ? 23.812 22.969 -0.194 1 88.31 240 TRP B N 1
ATOM 7308 C CA . TRP B 1 240 ? 24.266 21.641 0.158 1 88.31 240 TRP B CA 1
ATOM 7309 C C . TRP B 1 240 ? 24.609 20.828 -1.09 1 88.31 240 TRP B C 1
ATOM 7311 O O . TRP B 1 240 ? 23.812 20.75 -2.029 1 88.31 240 TRP B O 1
ATOM 7321 N N . ARG B 1 241 ? 25.781 20.266 -1.134 1 80.75 241 ARG B N 1
ATOM 7322 C CA . ARG B 1 241 ? 26.219 19.391 -2.219 1 80.75 241 ARG B CA 1
ATOM 7323 C C . ARG B 1 241 ? 26.531 18 -1.704 1 80.75 241 ARG B C 1
ATOM 7325 O O . ARG B 1 241 ? 27.516 17.797 -0.994 1 80.75 241 ARG B O 1
ATOM 7332 N N . PRO B 1 242 ? 25.578 17.125 -2.012 1 72 242 PRO B N 1
ATOM 7333 C CA . PRO B 1 242 ? 25.828 15.758 -1.539 1 72 242 PRO B CA 1
ATOM 7334 C C . PRO B 1 242 ? 27.141 15.188 -2.053 1 72 242 PRO B C 1
ATOM 7336 O O . PRO B 1 242 ? 27.562 15.5 -3.172 1 72 242 PRO B O 1
ATOM 7339 N N . LYS B 1 243 ? 28.031 14.719 -1.242 1 55.91 243 LYS B N 1
ATOM 7340 C CA . LYS B 1 243 ? 29.25 14.062 -1.709 1 55.91 243 LYS B CA 1
ATOM 7341 C C . LYS B 1 243 ? 28.922 12.828 -2.549 1 55.91 243 LYS B C 1
ATOM 7343 O O . LYS B 1 243 ? 28.016 12.07 -2.211 1 55.91 243 LYS B O 1
ATOM 7348 N N . PRO B 1 244 ? 29.453 12.797 -3.82 1 45.72 244 PRO B N 1
ATOM 7349 C CA . PRO B 1 244 ? 29.172 11.602 -4.617 1 45.72 244 PRO B CA 1
ATOM 7350 C C . PRO B 1 244 ? 29.438 10.305 -3.85 1 45.72 244 PRO B C 1
ATOM 7352 O O . PRO B 1 244 ? 30.344 10.25 -3.02 1 45.72 244 PRO B O 1
ATOM 7355 N N . ASN B 1 245 ? 28.453 9.523 -3.588 1 41.28 245 ASN B N 1
ATOM 7356 C CA . ASN B 1 245 ? 28.719 8.188 -3.07 1 41.28 245 ASN B CA 1
ATOM 7357 C C . ASN B 1 245 ? 29.906 7.535 -3.773 1 41.28 245 ASN B C 1
ATOM 7359 O O . ASN B 1 245 ? 29.922 7.426 -5 1 41.28 245 ASN B O 1
ATOM 7363 N N . THR B 1 246 ? 31.203 7.938 -3.588 1 34.97 246 THR B N 1
ATOM 7364 C CA . THR B 1 246 ? 32.281 7.258 -4.27 1 34.97 246 THR B CA 1
ATOM 7365 C C . THR B 1 246 ? 32.25 5.758 -3.98 1 34.97 246 THR B C 1
ATOM 7367 O O . THR B 1 246 ? 32.25 5.344 -2.82 1 34.97 246 THR B O 1
ATOM 7370 N N . ALA B 1 247 ? 31.766 5.098 -4.824 1 35.53 247 ALA B N 1
ATOM 7371 C CA . ALA B 1 247 ? 32.094 3.678 -4.793 1 35.53 247 ALA B CA 1
ATOM 7372 C C . ALA B 1 247 ? 33.625 3.471 -4.832 1 35.53 247 ALA B C 1
ATOM 7374 O O . ALA B 1 247 ? 34.312 4.09 -5.641 1 35.53 247 ALA B O 1
ATOM 7375 N N . ASP B 1 248 ? 34.281 3.232 -3.713 1 34.47 248 ASP B N 1
ATOM 7376 C CA . ASP B 1 248 ? 35.656 2.852 -4 1 34.47 248 ASP B CA 1
ATOM 7377 C C . ASP B 1 248 ? 35.719 1.723 -5.027 1 34.47 248 ASP B C 1
ATOM 7379 O O . ASP B 1 248 ? 34.688 1.139 -5.375 1 34.47 248 ASP B O 1
ATOM 7383 N N . ASP B 1 249 ? 36.875 1.439 -5.648 1 35.44 249 ASP B N 1
ATOM 7384 C CA . ASP B 1 249 ? 37.156 0.412 -6.645 1 35.44 249 ASP B CA 1
ATOM 7385 C C . ASP B 1 249 ? 36.438 -0.898 -6.297 1 35.44 249 ASP B C 1
ATOM 7387 O O . ASP B 1 249 ? 36.375 -1.814 -7.121 1 35.44 249 ASP B O 1
ATOM 7391 N N . SER B 1 250 ? 36.188 -1.114 -5.027 1 36.12 250 SER B N 1
ATOM 7392 C CA . SER B 1 250 ? 35.719 -2.412 -4.551 1 36.12 250 SER B CA 1
ATOM 7393 C C . SER B 1 250 ? 34.188 -2.465 -4.488 1 36.12 250 SER B C 1
ATOM 7395 O O . SER B 1 250 ? 33.625 -3.479 -4.082 1 36.12 250 SER B O 1
ATOM 7397 N N . GLY B 1 251 ? 33.406 -1.512 -5.027 1 36.06 251 GLY B N 1
ATOM 7398 C CA . GLY B 1 251 ? 31.953 -1.49 -5.117 1 36.06 251 GLY B CA 1
ATOM 7399 C C . GLY B 1 251 ? 31.281 -1.109 -3.811 1 36.06 251 GLY B C 1
ATOM 7400 O O . GLY B 1 251 ? 30.062 -1.141 -3.707 1 36.06 251 GLY B O 1
ATOM 7401 N N . LYS B 1 252 ? 32.125 -0.983 -2.773 1 32.22 252 LYS B N 1
ATOM 7402 C CA . LYS B 1 252 ? 31.656 -0.542 -1.457 1 32.22 252 LYS B CA 1
ATOM 7403 C C . LYS B 1 252 ? 31.25 0.927 -1.48 1 32.22 252 LYS B C 1
ATOM 7405 O O . LYS B 1 252 ? 32.031 1.789 -1.889 1 32.22 252 LYS B O 1
ATOM 7410 N N . VAL B 1 253 ? 29.938 1.205 -1.49 1 36.41 253 VAL B N 1
ATOM 7411 C CA . VAL B 1 253 ? 29.438 2.57 -1.373 1 36.41 253 VAL B CA 1
ATOM 7412 C C . VAL B 1 253 ? 29.594 3.053 0.069 1 36.41 253 VAL B C 1
ATOM 7414 O O . VAL B 1 253 ? 29.047 2.438 0.993 1 36.41 253 VAL B O 1
ATOM 7417 N N . THR B 1 254 ? 30.641 3.709 0.409 1 35.19 254 THR B N 1
ATOM 7418 C CA . THR B 1 254 ? 30.734 4.41 1.685 1 35.19 254 THR B CA 1
ATOM 7419 C C . THR B 1 254 ? 29.906 5.691 1.658 1 35.19 254 THR B C 1
ATOM 7421 O O . THR B 1 254 ? 30.094 6.543 0.788 1 35.19 254 THR B O 1
ATOM 7424 N N . LEU B 1 255 ? 28.766 5.562 2.184 1 35.38 255 LEU B N 1
ATOM 7425 C CA . LEU B 1 255 ? 28.031 6.809 2.389 1 35.38 255 LEU B CA 1
ATOM 7426 C C . LEU B 1 255 ? 28.859 7.797 3.211 1 35.38 255 LEU B C 1
ATOM 7428 O O . LEU B 1 255 ? 29.25 7.496 4.34 1 35.38 255 LEU B O 1
ATOM 7432 N N . ARG B 1 256 ? 29.734 8.594 2.633 1 31.86 256 ARG B N 1
ATOM 7433 C CA . ARG B 1 256 ? 30.5 9.594 3.367 1 31.86 256 ARG B CA 1
ATOM 7434 C C . ARG B 1 256 ? 29.594 10.734 3.832 1 31.86 256 ARG B C 1
ATOM 7436 O O . ARG B 1 256 ? 28.938 11.383 3.018 1 31.86 256 ARG B O 1
ATOM 7443 N N . GLN B 1 257 ? 29.188 10.648 5.105 1 33.09 257 GLN B N 1
ATOM 7444 C CA . GLN B 1 257 ? 28.609 11.867 5.66 1 33.09 257 GLN B CA 1
ATOM 7445 C C . GLN B 1 257 ? 29.609 13.023 5.625 1 33.09 257 GLN B C 1
ATOM 7447 O O . GLN B 1 257 ? 30.828 12.797 5.664 1 33.09 257 GLN B O 1
ATOM 7452 N N . GLY B 1 258 ? 29.406 14.164 5.277 1 29.41 258 GLY B N 1
ATOM 7453 C CA . GLY B 1 258 ? 30.234 15.359 5.234 1 29.41 258 GLY B CA 1
ATOM 7454 C C . GLY B 1 258 ? 30.969 15.617 6.535 1 29.41 258 GLY B C 1
ATOM 7455 O O . GLY B 1 258 ? 30.406 15.422 7.617 1 29.41 258 GLY B O 1
ATOM 7456 N N . ARG B 1 259 ? 32.406 15.469 6.691 1 27.98 259 ARG B N 1
ATOM 7457 C CA . ARG B 1 259 ? 33.312 15.742 7.801 1 27.98 259 ARG B CA 1
ATOM 7458 C C . ARG B 1 259 ? 33.125 17.156 8.336 1 27.98 259 ARG B C 1
ATOM 7460 O O . ARG B 1 259 ? 32.969 18.109 7.555 1 27.98 259 ARG B O 1
ATOM 7467 N N . ASP B 1 260 ? 32.844 17.391 9.68 1 26.84 260 ASP B N 1
ATOM 7468 C CA . ASP B 1 260 ? 32.906 18.625 10.445 1 26.84 260 ASP B CA 1
ATOM 7469 C C . ASP B 1 260 ? 34.375 19.109 10.555 1 26.84 260 ASP B C 1
ATOM 7471 O O . ASP B 1 260 ? 35.219 18.422 11.133 1 26.84 260 ASP B O 1
ATOM 7475 N N . THR B 1 261 ? 35.062 19.875 9.781 1 26.48 261 THR B N 1
ATOM 7476 C CA . THR B 1 261 ? 36.438 20.344 9.82 1 26.48 261 THR B CA 1
ATOM 7477 C C . THR B 1 261 ? 36.625 21.375 10.93 1 26.48 261 THR B C 1
ATOM 7479 O O . THR B 1 261 ? 37.656 22.016 11.016 1 26.48 261 THR B O 1
ATOM 7482 N N . SER B 1 262 ? 35.719 22.031 11.852 1 25.7 262 SER B N 1
ATOM 7483 C CA . SER B 1 262 ? 36.156 23.156 12.68 1 25.7 262 SER B CA 1
ATOM 7484 C C . SER B 1 262 ? 37 22.688 13.852 1 25.7 262 SER B C 1
ATOM 7486 O O . SER B 1 262 ? 36.469 22.25 14.875 1 25.7 262 SER B O 1
ATOM 7488 N N . THR B 1 263 ? 38.156 22.062 13.891 1 25.3 263 THR B N 1
ATOM 7489 C CA . THR B 1 263 ? 39.031 21.906 15.039 1 25.3 263 THR B CA 1
ATOM 7490 C C . THR B 1 263 ? 39.625 23.25 15.438 1 25.3 263 THR B C 1
ATOM 7492 O O . THR B 1 263 ? 40.469 23.812 14.703 1 25.3 263 THR B O 1
ATOM 7495 N N . ARG B 1 264 ? 38.938 24.234 16.234 1 24.12 264 ARG B N 1
ATOM 7496 C CA . ARG B 1 264 ? 39.594 25.328 16.922 1 24.12 264 ARG B CA 1
ATOM 7497 C C . ARG B 1 264 ? 40.812 24.828 17.719 1 24.12 264 ARG B C 1
ATOM 7499 O O . ARG B 1 264 ? 40.75 23.75 18.312 1 24.12 264 ARG B O 1
ATOM 7506 N N . ASP B 1 265 ? 41.906 25.453 17.484 1 22.12 265 ASP B N 1
ATOM 7507 C CA . ASP B 1 265 ? 43.125 25.484 18.297 1 22.12 265 ASP B CA 1
ATOM 7508 C C . ASP B 1 265 ? 42.844 26.031 19.688 1 22.12 265 ASP B C 1
ATOM 7510 O O . ASP B 1 265 ? 42.125 27.016 19.844 1 22.12 265 ASP B O 1
ATOM 7514 N N . GLU B 1 266 ? 42.938 25.359 20.844 1 22.69 266 GLU B N 1
ATOM 7515 C CA . GLU B 1 266 ? 42.844 25.531 22.297 1 22.69 266 GLU B CA 1
ATOM 7516 C C . GLU B 1 266 ? 43.656 26.75 22.75 1 22.69 266 GLU B C 1
ATOM 7518 O O . GLU B 1 266 ? 43.781 26.969 23.953 1 22.69 266 GLU B O 1
ATOM 7523 N N . ASN B 1 267 ? 44.438 27.562 22.062 1 22.2 267 ASN B N 1
ATOM 7524 C CA . ASN B 1 267 ? 45.344 28.172 23.047 1 22.2 267 ASN B CA 1
ATOM 7525 C C . ASN B 1 267 ? 44.594 29.141 23.969 1 22.2 267 ASN B C 1
ATOM 7527 O O . ASN B 1 267 ? 44.75 29.094 25.188 1 22.2 267 ASN B O 1
ATOM 7531 N N . THR B 1 268 ? 44.344 30.453 23.641 1 22.22 268 THR B N 1
ATOM 7532 C CA . THR B 1 268 ? 44.531 31.547 24.578 1 22.22 268 THR B CA 1
ATOM 7533 C C . THR B 1 268 ? 43.25 31.75 25.406 1 22.22 268 THR B C 1
ATOM 7535 O O . THR B 1 268 ? 42.188 32.094 24.859 1 22.22 268 THR B O 1
ATOM 7538 N N . VAL B 1 269 ? 43 31.094 26.609 1 22.95 269 VAL B N 1
ATOM 7539 C CA . VAL B 1 269 ? 42.062 31.125 27.719 1 22.95 269 VAL B CA 1
ATOM 7540 C C . VAL B 1 269 ? 41.938 32.531 28.266 1 22.95 269 VAL B C 1
ATOM 7542 O O . VAL B 1 269 ? 42.719 32.969 29.094 1 22.95 269 VAL B O 1
ATOM 7545 N N . SER B 1 270 ? 42.031 33.719 27.672 1 23.05 270 SER B N 1
ATOM 7546 C CA . SER B 1 270 ? 41.844 34.719 28.719 1 23.05 270 SER B CA 1
ATOM 7547 C C . SER B 1 270 ? 40.531 34.5 29.438 1 23.05 270 SER B C 1
ATOM 7549 O O . SER B 1 270 ? 39.656 33.781 28.953 1 23.05 270 SER B O 1
ATOM 7551 N N . SER B 1 271 ? 40 35.375 30.422 1 23.64 271 SER B N 1
ATOM 7552 C CA . SER B 1 271 ? 39.219 35.469 31.656 1 23.64 271 SER B CA 1
ATOM 7553 C C . SER B 1 271 ? 37.75 35.125 31.406 1 23.64 271 SER B C 1
ATOM 7555 O O . SER B 1 271 ? 37.156 34.375 32.156 1 23.64 271 SER B O 1
ATOM 7557 N N . GLY B 1 272 ? 36.875 36.031 31.016 1 24.44 272 GLY B N 1
ATOM 7558 C CA . GLY B 1 272 ? 35.531 36.25 31.516 1 24.44 272 GLY B CA 1
ATOM 7559 C C . GLY B 1 272 ? 34.562 35.188 31.047 1 24.44 272 GLY B C 1
ATOM 7560 O O . GLY B 1 272 ? 34.875 34.344 30.219 1 24.44 272 GLY B O 1
ATOM 7561 N N . ARG B 1 273 ? 33.031 35.375 31.25 1 25.52 273 ARG B N 1
ATOM 7562 C CA . ARG B 1 273 ? 31.812 34.562 31.344 1 25.52 273 ARG B CA 1
ATOM 7563 C C . ARG B 1 273 ? 31.547 33.844 30.047 1 25.52 273 ARG B C 1
ATOM 7565 O O . ARG B 1 273 ? 31.312 34.469 29 1 25.52 273 ARG B O 1
ATOM 7572 N N . LYS B 1 274 ? 32.031 32.5 29.922 1 25.88 274 LYS B N 1
ATOM 7573 C CA . LYS B 1 274 ? 32.094 31.562 28.812 1 25.88 274 LYS B CA 1
ATOM 7574 C C . LYS B 1 274 ? 30.719 31.141 28.328 1 25.88 274 LYS B C 1
ATOM 7576 O O . LYS B 1 274 ? 29.938 30.562 29.094 1 25.88 274 LYS B O 1
ATOM 7581 N N . ARG B 1 275 ? 30 31.969 27.469 1 27.03 275 ARG B N 1
ATOM 7582 C CA . ARG B 1 275 ? 28.672 31.688 26.953 1 27.03 275 ARG B CA 1
ATOM 7583 C C . ARG B 1 275 ? 28.547 30.219 26.531 1 27.03 275 ARG B C 1
ATOM 7585 O O . ARG B 1 275 ? 29.531 29.594 26.141 1 27.03 275 ARG B O 1
ATOM 7592 N N . PRO B 1 276 ? 27.375 29.5 26.953 1 26.55 276 PRO B N 1
ATOM 7593 C CA . PRO B 1 276 ? 27.047 28.078 26.781 1 26.55 276 PRO B CA 1
ATOM 7594 C C . PRO B 1 276 ? 27.469 27.531 25.438 1 26.55 276 PRO B C 1
ATOM 7596 O O . PRO B 1 276 ? 27.672 28.281 24.484 1 26.55 276 PRO B O 1
ATOM 7599 N N . GLY B 1 277 ? 27.812 26.109 25.375 1 26.17 277 GLY B N 1
ATOM 7600 C CA . GLY B 1 277 ? 28.469 25.094 24.578 1 26.17 277 GLY B CA 1
ATOM 7601 C C . GLY B 1 277 ? 27.844 24.938 23.188 1 26.17 277 GLY B C 1
ATOM 7602 O O . GLY B 1 277 ? 26.766 24.375 23.047 1 26.17 277 GLY B O 1
ATOM 7603 N N . THR B 1 278 ? 27.922 25.938 22.266 1 25.81 278 THR B N 1
ATOM 7604 C CA . THR B 1 278 ? 27.594 25.797 20.844 1 25.81 278 THR B CA 1
ATOM 7605 C C . THR B 1 278 ? 28.266 24.547 20.266 1 25.81 278 THR B C 1
ATOM 7607 O O . THR B 1 278 ? 29.484 24.484 20.172 1 25.81 278 THR B O 1
ATOM 7610 N N . ASP B 1 279 ? 27.812 23.344 20.719 1 27.95 279 ASP B N 1
ATOM 7611 C CA . ASP B 1 279 ? 28.234 22.078 20.109 1 27.95 279 ASP B CA 1
ATOM 7612 C C . ASP B 1 279 ? 28.531 22.266 18.625 1 27.95 279 ASP B C 1
ATOM 7614 O O . ASP B 1 279 ? 27.719 22.828 17.891 1 27.95 279 ASP B O 1
ATOM 7618 N N . THR B 1 280 ? 29.781 22.328 18.297 1 26.91 280 THR B N 1
ATOM 7619 C CA . THR B 1 280 ? 30.516 22.547 17.062 1 26.91 280 THR B CA 1
ATOM 7620 C C . THR B 1 280 ? 30.016 21.578 15.977 1 26.91 280 THR B C 1
ATOM 7622 O O . THR B 1 280 ? 30.031 20.359 16.172 1 26.91 280 THR B O 1
ATOM 7625 N N . ALA B 1 281 ? 29.062 21.984 15.234 1 26.06 281 ALA B N 1
ATOM 7626 C CA . ALA B 1 281 ? 28.688 21.406 13.945 1 26.06 281 ALA B CA 1
ATOM 7627 C C . ALA B 1 281 ? 29.906 20.969 13.156 1 26.06 281 ALA B C 1
ATOM 7629 O O . ALA B 1 281 ? 30.953 21.625 13.195 1 26.06 281 ALA B O 1
ATOM 7630 N N . PRO B 1 282 ? 30.078 19.688 12.82 1 27.92 282 PRO B N 1
ATOM 7631 C CA . PRO B 1 282 ? 31.219 19.25 12.016 1 27.92 282 PRO B CA 1
ATOM 7632 C C . PRO B 1 282 ? 31.547 20.219 10.875 1 27.92 282 PRO B C 1
ATOM 7634 O O . PRO B 1 282 ? 30.641 20.719 10.227 1 27.92 282 PRO B O 1
ATOM 7637 N N . GLU B 1 283 ? 32.656 20.984 10.906 1 27.56 283 GLU B N 1
ATOM 7638 C CA . GLU B 1 283 ? 33.281 21.922 9.992 1 27.56 283 GLU B CA 1
ATOM 7639 C C . GLU B 1 283 ? 33.656 21.25 8.672 1 27.56 283 GLU B C 1
ATOM 7641 O O . GLU B 1 283 ? 34.438 21.781 7.883 1 27.56 283 GLU B O 1
ATOM 7646 N N . SER B 1 284 ? 33.562 19.938 8.43 1 28.84 284 SER B N 1
ATOM 7647 C CA . SER B 1 284 ? 34.062 19.672 7.094 1 28.84 284 SER B CA 1
ATOM 7648 C C . SER B 1 284 ? 33.5 20.672 6.082 1 28.84 284 SER B C 1
ATOM 7650 O O . SER B 1 284 ? 32.312 20.75 5.883 1 28.84 284 SER B O 1
ATOM 7652 N N . GLY B 1 285 ? 34.219 21.766 6.062 1 30.77 285 GLY B N 1
ATOM 7653 C CA . GLY B 1 285 ? 33.938 22.953 5.27 1 30.77 285 GLY B CA 1
ATOM 7654 C C . GLY B 1 285 ? 33.688 22.641 3.805 1 30.77 285 GLY B C 1
ATOM 7655 O O . GLY B 1 285 ? 34.625 22.672 2.992 1 30.77 285 GLY B O 1
ATOM 7656 N N . GLU B 1 286 ? 33.188 21.5 3.447 1 33.91 286 GLU B N 1
ATOM 7657 C CA . GLU B 1 286 ? 32.906 21.688 2.029 1 33.91 286 GLU B CA 1
ATOM 7658 C C . GLU B 1 286 ? 32.531 23.125 1.724 1 33.91 286 GLU B C 1
ATOM 7660 O O . GLU B 1 286 ? 32.156 23.875 2.623 1 33.91 286 GLU B O 1
ATOM 7665 N N . ASP B 1 287 ? 33.031 23.625 0.489 1 35.75 287 ASP B N 1
ATOM 7666 C CA . ASP B 1 287 ? 32.875 24.922 -0.142 1 35.75 287 ASP B CA 1
ATOM 7667 C C . ASP B 1 287 ? 31.469 25.469 0.124 1 35.75 287 ASP B C 1
ATOM 7669 O O . ASP B 1 287 ? 30.469 24.859 -0.25 1 35.75 287 ASP B O 1
ATOM 7673 N N . MET B 1 288 ? 31.234 25.969 1.265 1 42.94 288 MET B N 1
ATOM 7674 C CA . MET B 1 288 ? 30.188 26.984 1.331 1 42.94 288 MET B CA 1
ATOM 7675 C C . MET B 1 288 ? 30.062 27.719 0.008 1 42.94 288 MET B C 1
ATOM 7677 O O . MET B 1 288 ? 30.656 28.797 -0.164 1 42.94 288 MET B O 1
ATOM 7681 N N . ARG B 1 289 ? 30.312 27.078 -1.036 1 45.31 289 ARG B N 1
ATOM 7682 C CA . ARG B 1 289 ? 30.109 27.938 -2.195 1 45.31 289 ARG B CA 1
ATOM 7683 C C . ARG B 1 289 ? 28.781 28.703 -2.092 1 45.31 289 ARG B C 1
ATOM 7685 O O . ARG B 1 289 ? 27.734 28.094 -1.897 1 45.31 289 ARG B O 1
ATOM 7692 N N . THR B 1 290 ? 28.938 29.953 -1.504 1 58.06 290 THR B N 1
ATOM 7693 C CA . THR B 1 290 ? 27.969 31.031 -1.618 1 58.06 290 THR B CA 1
ATOM 7694 C C . THR B 1 290 ? 27.281 30.984 -2.977 1 58.06 290 THR B C 1
ATOM 7696 O O . THR B 1 290 ? 27.922 30.781 -4.004 1 58.06 290 THR B O 1
ATOM 7699 N N . GLY B 1 291 ? 26.125 30.297 -3.113 1 75.81 291 GLY B N 1
ATOM 7700 C CA . GLY B 1 291 ? 25.359 30.375 -4.348 1 75.81 291 GLY B CA 1
ATOM 7701 C C . GLY B 1 291 ? 23.859 30.406 -4.121 1 75.81 291 GLY B C 1
ATOM 7702 O O . GLY B 1 291 ? 23.406 30.594 -2.99 1 75.81 291 GLY B O 1
ATOM 7703 N N . PHE B 1 292 ? 23.219 30.656 -5.074 1 91.25 292 PHE B N 1
ATOM 7704 C CA . PHE B 1 292 ? 21.766 30.656 -5.164 1 91.25 292 PHE B CA 1
ATOM 7705 C C . PHE B 1 292 ? 21.219 29.234 -5.055 1 91.25 292 PHE B C 1
ATOM 7707 O O . PHE B 1 292 ? 21.641 28.344 -5.801 1 91.25 292 PHE B O 1
ATOM 7714 N N . ALA B 1 293 ? 20.562 29 -3.959 1 94.25 293 ALA B N 1
ATOM 7715 C CA . ALA B 1 293 ? 19.891 27.719 -3.811 1 94.25 293 ALA B CA 1
ATOM 7716 C C . ALA B 1 293 ? 18.391 27.891 -3.641 1 94.25 293 ALA B C 1
ATOM 7718 O O . ALA B 1 293 ? 17.938 28.859 -3.035 1 94.25 293 ALA B O 1
ATOM 7719 N N . LEU B 1 294 ? 17.656 27.078 -4.188 1 97.19 294 LEU B N 1
ATOM 7720 C CA . LEU B 1 294 ? 16.219 26.938 -3.965 1 97.19 294 LEU B CA 1
ATOM 7721 C C . LEU B 1 294 ? 15.836 25.484 -3.721 1 97.19 294 LEU B C 1
ATOM 7723 O O . LEU B 1 294 ? 16.031 24.625 -4.594 1 97.19 294 LEU B O 1
ATOM 7727 N N . GLY B 1 295 ? 15.453 25.172 -2.566 1 96.88 295 GLY B N 1
ATOM 7728 C CA . GLY B 1 295 ? 15.141 23.797 -2.232 1 96.88 295 GLY B CA 1
ATOM 7729 C C . GLY B 1 295 ? 14.766 23.594 -0.774 1 96.88 295 GLY B C 1
ATOM 7730 O O . GLY B 1 295 ? 14.008 24.391 -0.214 1 96.88 295 GLY B O 1
ATOM 7731 N N . LEU B 1 296 ? 15.133 22.5 -0.186 1 96.31 296 LEU B N 1
ATOM 7732 C CA . LEU B 1 296 ? 14.797 22.156 1.19 1 96.31 296 LEU B CA 1
ATOM 7733 C C . LEU B 1 296 ? 16.047 22.078 2.057 1 96.31 296 LEU B C 1
ATOM 7735 O O . LEU B 1 296 ? 17.125 21.766 1.561 1 96.31 296 LEU B O 1
ATOM 7739 N N . HIS B 1 297 ? 15.82 22.297 3.279 1 93.44 297 HIS B N 1
ATOM 7740 C CA . HIS B 1 297 ? 16.922 22.203 4.227 1 93.44 297 HIS B CA 1
ATOM 7741 C C . HIS B 1 297 ? 17.359 20.75 4.414 1 93.44 297 HIS B C 1
ATOM 7743 O O . HIS B 1 297 ? 16.531 19.828 4.398 1 93.44 297 HIS B O 1
ATOM 7749 N N . VAL B 1 298 ? 18.609 20.625 4.578 1 89.38 298 VAL B N 1
ATOM 7750 C CA . VAL B 1 298 ? 19.141 19.312 4.953 1 89.38 298 VAL B CA 1
ATOM 7751 C C . VAL B 1 298 ? 18.906 19.078 6.449 1 89.38 298 VAL B C 1
ATOM 7753 O O . VAL B 1 298 ? 18.906 20.031 7.234 1 89.38 298 VAL B O 1
ATOM 7756 N N . PRO B 1 299 ? 18.734 17.844 6.836 1 83.69 299 PRO B N 1
ATOM 7757 C CA . PRO B 1 299 ? 18.438 17.562 8.242 1 83.69 299 PRO B CA 1
ATOM 7758 C C . PRO B 1 299 ? 19.5 18.141 9.188 1 83.69 299 PRO B C 1
ATOM 7760 O O . PRO B 1 299 ? 20.688 17.984 8.953 1 83.69 299 PRO B O 1
ATOM 7763 N N . ARG B 1 300 ? 19.016 18.781 10.211 1 77.94 300 ARG B N 1
ATOM 7764 C CA . ARG B 1 300 ? 19.812 19.328 11.312 1 77.94 300 ARG B CA 1
ATOM 7765 C C . ARG B 1 300 ? 20.656 20.516 10.852 1 77.94 300 ARG B C 1
ATOM 7767 O O . ARG B 1 300 ? 21.578 20.938 11.555 1 77.94 300 ARG B O 1
ATOM 7774 N N . ARG B 1 301 ? 20.406 20.953 9.648 1 84.5 301 ARG B N 1
ATOM 7775 C CA . ARG B 1 301 ? 21.062 22.156 9.141 1 84.5 301 ARG B CA 1
ATOM 7776 C C . ARG B 1 301 ? 20.031 23.188 8.695 1 84.5 301 ARG B C 1
ATOM 7778 O O . ARG B 1 301 ? 19.453 23.078 7.609 1 84.5 301 ARG B O 1
ATOM 7785 N N . TYR B 1 302 ? 19.953 24.156 9.477 1 84.62 302 TYR B N 1
ATOM 7786 C CA . TYR B 1 302 ? 18.969 25.172 9.164 1 84.62 302 TYR B CA 1
ATOM 7787 C C . TYR B 1 302 ? 19.5 26.141 8.109 1 84.62 302 TYR B C 1
ATOM 7789 O O . TYR B 1 302 ? 18.734 26.875 7.484 1 84.62 302 TYR B O 1
ATOM 7797 N N . ASP B 1 303 ? 20.875 26.141 7.883 1 86.81 303 ASP B N 1
ATOM 7798 C CA . ASP B 1 303 ? 21.5 27.156 7.051 1 86.81 303 ASP B CA 1
ATOM 7799 C C . ASP B 1 303 ? 21.828 26.609 5.66 1 86.81 303 ASP B C 1
ATOM 7801 O O . ASP B 1 303 ? 22.219 27.359 4.766 1 86.81 303 ASP B O 1
ATOM 7805 N N . LYS B 1 304 ? 21.672 25.328 5.465 1 89.88 304 LYS B N 1
ATOM 7806 C CA . LYS B 1 304 ? 22.047 24.734 4.188 1 89.88 304 LYS B CA 1
ATOM 7807 C C . LYS B 1 304 ? 20.828 24.203 3.447 1 89.88 304 LYS B C 1
ATOM 7809 O O . LYS B 1 304 ? 19.953 23.562 4.051 1 89.88 304 LYS B O 1
ATOM 7814 N N . VAL B 1 305 ? 20.859 24.562 2.193 1 94.12 305 VAL B N 1
ATOM 7815 C CA . VAL B 1 305 ? 19.703 24.203 1.372 1 94.12 305 VAL B CA 1
ATOM 7816 C C . VAL B 1 305 ? 20.141 23.234 0.266 1 94.12 305 VAL B C 1
ATOM 7818 O O . VAL B 1 305 ? 21.141 23.469 -0.416 1 94.12 305 VAL B O 1
ATOM 7821 N N . LEU B 1 306 ? 19.484 22.109 0.19 1 94.12 306 LEU B N 1
ATOM 7822 C CA . LEU B 1 306 ? 19.594 21.219 -0.963 1 94.12 306 LEU B CA 1
ATOM 7823 C C . LEU B 1 306 ? 18.719 21.703 -2.109 1 94.12 306 LEU B C 1
ATOM 7825 O O . LEU B 1 306 ? 17.5 21.844 -1.94 1 94.12 306 LEU B O 1
ATOM 7829 N N . CYS B 1 307 ? 19.312 21.906 -3.242 1 94.5 307 CYS B N 1
ATOM 7830 C CA . CYS B 1 307 ? 18.531 22.312 -4.402 1 94.5 307 CYS B CA 1
ATOM 7831 C C . CYS B 1 307 ? 17.594 21.203 -4.855 1 94.5 307 CYS B C 1
ATOM 7833 O O . CYS B 1 307 ? 18.016 20.062 -5.043 1 94.5 307 CYS B O 1
ATOM 7835 N N . ILE B 1 308 ? 16.344 21.547 -4.965 1 96.44 308 ILE B N 1
ATOM 7836 C CA . ILE B 1 308 ? 15.328 20.578 -5.387 1 96.44 308 ILE B CA 1
ATOM 7837 C C . ILE B 1 308 ? 14.797 20.953 -6.762 1 96.44 308 ILE B C 1
ATOM 7839 O O . ILE B 1 308 ? 14.305 22.078 -6.961 1 96.44 308 ILE B O 1
ATOM 7843 N N . GLU B 1 309 ? 14.898 20.078 -7.664 1 93.25 309 GLU B N 1
ATOM 7844 C CA . GLU B 1 309 ? 14.367 20.312 -9.008 1 93.25 309 GLU B CA 1
ATOM 7845 C C . GLU B 1 309 ? 12.984 19.688 -9.172 1 93.25 309 GLU B C 1
ATOM 7847 O O . GLU B 1 309 ? 12.148 20.219 -9.914 1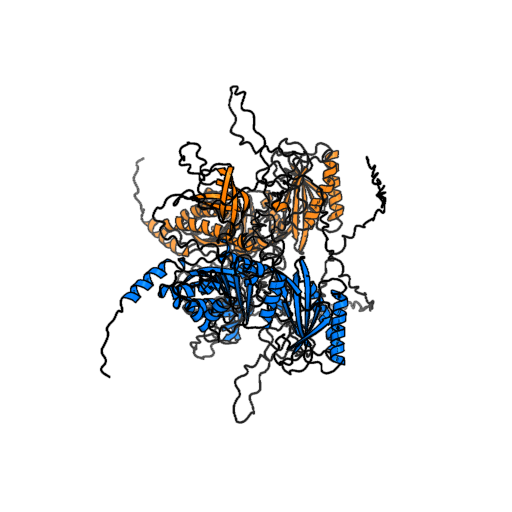 93.25 309 GLU B O 1
ATOM 7852 N N . ASP B 1 310 ? 12.844 18.625 -8.555 1 94.88 310 ASP B N 1
ATOM 7853 C CA . ASP B 1 310 ? 11.586 17.891 -8.594 1 94.88 310 ASP B CA 1
ATOM 7854 C C . ASP B 1 310 ? 11.336 17.141 -7.285 1 94.88 310 ASP B C 1
ATOM 7856 O O . ASP B 1 310 ? 12.18 16.359 -6.84 1 94.88 310 ASP B O 1
ATOM 7860 N N . CYS B 1 311 ? 10.266 17.453 -6.715 1 96.25 311 CYS B N 1
ATOM 7861 C CA . CYS B 1 311 ? 9.836 16.75 -5.512 1 96.25 311 CYS B CA 1
ATOM 7862 C C . CYS B 1 311 ? 8.742 15.734 -5.832 1 96.25 311 CYS B C 1
ATOM 7864 O O . CYS B 1 311 ? 7.695 16.109 -6.367 1 96.25 311 CYS B O 1
ATOM 7866 N N . ALA B 1 312 ? 8.93 14.461 -5.488 1 93.5 312 ALA B N 1
ATOM 7867 C CA . ALA B 1 312 ? 7.996 13.383 -5.812 1 93.5 312 ALA B CA 1
ATOM 7868 C C . ALA B 1 312 ? 6.684 13.539 -5.051 1 93.5 312 ALA B C 1
ATOM 7870 O O . ALA B 1 312 ? 5.691 12.875 -5.363 1 93.5 312 ALA B O 1
ATOM 7871 N N . LEU B 1 313 ? 6.633 14.445 -4.059 1 95.12 313 LEU B N 1
ATOM 7872 C CA . LEU B 1 313 ? 5.441 14.578 -3.229 1 95.12 313 LEU B CA 1
ATOM 7873 C C . LEU B 1 313 ? 4.52 15.664 -3.768 1 95.12 313 LEU B C 1
ATOM 7875 O O . LEU B 1 313 ? 3.396 15.828 -3.287 1 95.12 313 LEU B O 1
ATOM 7879 N N . GLN B 1 314 ? 4.93 16.438 -4.66 1 95.5 314 GLN B N 1
ATOM 7880 C CA . GLN B 1 314 ? 4.027 17.422 -5.238 1 95.5 314 GLN B CA 1
ATOM 7881 C C . GLN B 1 314 ? 3.725 17.109 -6.699 1 95.5 314 GLN B C 1
ATOM 7883 O O . GLN B 1 314 ? 4.445 16.344 -7.336 1 95.5 314 GLN B O 1
ATOM 7888 N N . ILE B 1 315 ? 2.688 17.672 -7.238 1 95 315 ILE B N 1
ATOM 7889 C CA . ILE B 1 315 ? 2.197 17.359 -8.578 1 95 315 ILE B CA 1
ATOM 7890 C C . ILE B 1 315 ? 3.125 17.969 -9.625 1 95 315 ILE B C 1
ATOM 7892 O O . ILE B 1 315 ? 3.934 18.844 -9.305 1 95 315 ILE B O 1
ATOM 7896 N N . ASP B 1 316 ? 3.023 17.625 -10.797 1 95.12 316 ASP B N 1
ATOM 7897 C CA . ASP B 1 316 ? 3.947 17.953 -11.875 1 95.12 316 ASP B CA 1
ATOM 7898 C C . ASP B 1 316 ? 3.959 19.469 -12.141 1 95.12 316 ASP B C 1
ATOM 7900 O O . ASP B 1 316 ? 5.023 20.062 -12.297 1 95.12 316 ASP B O 1
ATOM 7904 N N . VAL B 1 317 ? 2.816 20.109 -12.148 1 97.56 317 VAL B N 1
ATOM 7905 C CA . VAL B 1 317 ? 2.76 21.531 -12.461 1 97.56 317 VAL B CA 1
ATOM 7906 C C . VAL B 1 317 ? 3.479 22.328 -11.375 1 97.56 317 VAL B C 1
ATOM 7908 O O . VAL B 1 317 ? 4.109 23.344 -11.656 1 97.56 317 VAL B O 1
ATOM 7911 N N . ALA B 1 318 ? 3.361 21.906 -10.172 1 98.19 318 ALA B N 1
ATOM 7912 C CA . ALA B 1 318 ? 4.082 22.562 -9.078 1 98.19 318 ALA B CA 1
ATOM 7913 C C . ALA B 1 318 ? 5.59 22.438 -9.266 1 98.19 318 ALA B C 1
ATOM 7915 O O . ALA B 1 318 ? 6.336 23.375 -8.992 1 98.19 318 ALA B O 1
ATOM 7916 N N . ASN B 1 319 ? 6.039 21.281 -9.719 1 98.12 319 ASN B N 1
ATOM 7917 C CA . ASN B 1 319 ? 7.457 21.109 -10.016 1 98.12 319 ASN B CA 1
ATOM 7918 C C . ASN B 1 319 ? 7.906 22 -11.164 1 98.12 319 ASN B C 1
ATOM 7920 O O . ASN B 1 319 ? 9.008 22.547 -11.133 1 98.12 319 ASN B O 1
ATOM 7924 N N . GLU B 1 320 ? 7.078 22.109 -12.148 1 98.25 320 GLU B N 1
ATOM 7925 C CA . GLU B 1 320 ? 7.391 23 -13.258 1 98.25 320 GLU B CA 1
ATOM 7926 C C . GLU B 1 320 ? 7.523 24.438 -12.781 1 98.25 320 GLU B C 1
ATOM 7928 O O . GLU B 1 320 ? 8.422 25.156 -13.227 1 98.25 320 GLU B O 1
ATOM 7933 N N . ILE B 1 321 ? 6.668 24.797 -11.883 1 98.56 321 ILE B N 1
ATOM 7934 C CA . ILE B 1 321 ? 6.695 26.141 -11.336 1 98.56 321 ILE B CA 1
ATOM 7935 C C . ILE B 1 321 ? 7.961 26.344 -10.5 1 98.56 321 ILE B C 1
ATOM 7937 O O . ILE B 1 321 ? 8.609 27.391 -10.586 1 98.56 321 ILE B O 1
ATOM 7941 N N . LEU B 1 322 ? 8.281 25.359 -9.766 1 98.56 322 LEU B N 1
ATOM 7942 C CA . LEU B 1 322 ? 9.508 25.406 -8.984 1 98.56 322 LEU B CA 1
ATOM 7943 C C . LEU B 1 322 ? 10.719 25.672 -9.883 1 98.56 322 LEU B C 1
ATOM 7945 O O . LEU B 1 322 ? 11.516 26.562 -9.609 1 98.56 322 LEU B O 1
ATOM 7949 N N . ARG B 1 323 ? 10.836 24.922 -10.961 1 98 323 ARG B N 1
ATOM 7950 C CA . ARG B 1 323 ? 11.945 25.078 -11.906 1 98 323 ARG B CA 1
ATOM 7951 C C . ARG B 1 323 ? 11.898 26.453 -12.57 1 98 323 ARG B C 1
ATOM 7953 O O . ARG B 1 323 ? 12.938 27.078 -12.797 1 98 323 ARG B O 1
ATOM 7960 N N . PHE B 1 324 ? 10.711 26.875 -12.875 1 98.38 324 PHE B N 1
ATOM 7961 C CA . PHE B 1 324 ? 10.531 28.172 -13.531 1 98.38 324 PHE B CA 1
ATOM 7962 C C . PHE B 1 324 ? 11.031 29.297 -12.641 1 98.38 324 PHE B C 1
ATOM 7964 O O . PHE B 1 324 ? 11.773 30.172 -13.102 1 98.38 324 PHE B O 1
ATOM 7971 N N . VAL B 1 325 ? 10.641 29.281 -11.367 1 98.5 325 VAL B N 1
ATOM 7972 C CA . VAL B 1 325 ? 11.047 30.312 -10.43 1 98.5 325 VAL B CA 1
ATOM 7973 C C . VAL B 1 325 ? 12.562 30.297 -10.25 1 98.5 325 VAL B C 1
ATOM 7975 O O . VAL B 1 325 ? 13.203 31.344 -10.219 1 98.5 325 VAL B O 1
ATOM 7978 N N . GLU B 1 326 ? 13.07 29.094 -10.141 1 97.31 326 GLU B N 1
ATOM 7979 C CA . GLU B 1 326 ? 14.516 28.969 -10.023 1 97.31 326 GLU B CA 1
ATOM 7980 C C . GLU B 1 326 ? 15.234 29.609 -11.203 1 97.31 326 GLU B C 1
ATOM 7982 O O . GLU B 1 326 ? 16.156 30.391 -11.023 1 97.31 326 GLU B O 1
ATOM 7987 N N . ARG B 1 327 ? 14.812 29.391 -12.383 1 96.75 327 ARG B N 1
ATOM 7988 C CA . ARG B 1 327 ? 15.445 29.859 -13.617 1 96.75 327 ARG B CA 1
ATOM 7989 C C . ARG B 1 327 ? 15.352 31.375 -13.727 1 96.75 327 ARG B C 1
ATOM 7991 O O . ARG B 1 327 ? 16.266 32 -14.258 1 96.75 327 ARG B O 1
ATOM 7998 N N . HIS B 1 328 ? 14.344 31.984 -13.195 1 97.31 328 HIS B N 1
ATOM 7999 C CA . HIS B 1 328 ? 14.125 33.406 -13.375 1 97.31 328 HIS B CA 1
ATOM 8000 C C . HIS B 1 328 ? 14.758 34.219 -12.242 1 97.31 328 HIS B C 1
ATOM 8002 O O . HIS B 1 328 ? 15.133 35.375 -12.43 1 97.31 328 HIS B O 1
ATOM 8008 N N . CYS B 1 329 ? 14.883 33.594 -11.109 1 97.44 329 CYS B N 1
ATOM 8009 C CA . CYS B 1 329 ? 15.43 34.312 -9.969 1 97.44 329 CYS B CA 1
ATOM 8010 C C . CYS B 1 329 ? 16.953 34.188 -9.922 1 97.44 329 CYS B C 1
ATOM 8012 O O . CYS B 1 329 ? 17.641 35.125 -9.461 1 97.44 329 CYS B O 1
ATOM 8014 N N . ARG B 1 330 ? 17.438 33.094 -10.398 1 95.81 330 ARG B N 1
ATOM 8015 C CA . ARG B 1 330 ? 18.859 32.812 -10.273 1 95.81 330 ARG B CA 1
ATOM 8016 C C . ARG B 1 330 ? 19.703 33.906 -10.922 1 95.81 330 ARG B C 1
ATOM 8018 O O . ARG B 1 330 ? 20.656 34.406 -10.32 1 95.81 330 ARG B O 1
ATOM 8025 N N . PRO B 1 331 ? 19.391 34.406 -12.102 1 95.12 331 PRO B N 1
ATOM 8026 C CA . PRO B 1 331 ? 20.219 35.438 -12.727 1 95.12 331 PRO B CA 1
ATOM 8027 C C . PRO B 1 331 ? 20.188 36.75 -11.961 1 95.12 331 PRO B C 1
ATOM 8029 O O . PRO B 1 331 ? 21.062 37.594 -12.148 1 95.12 331 PRO B O 1
ATOM 8032 N N . LEU B 1 332 ? 19.203 36.938 -11.125 1 95.69 332 LEU B N 1
ATOM 8033 C CA . LEU B 1 332 ? 19.016 38.188 -10.406 1 95.69 332 LEU B CA 1
ATOM 8034 C C . LEU B 1 332 ? 19.516 38.094 -8.969 1 95.69 332 LEU B C 1
ATOM 8036 O O . LEU B 1 332 ? 19.375 39.031 -8.18 1 95.69 332 LEU B O 1
ATOM 8040 N N . ALA B 1 333 ? 20.094 36.969 -8.609 1 94.5 333 ALA B N 1
ATOM 8041 C CA . ALA B 1 333 ? 20.422 36.625 -7.234 1 94.5 333 ALA B CA 1
ATOM 8042 C C . ALA B 1 333 ? 21.484 37.562 -6.668 1 94.5 333 ALA B C 1
ATOM 8044 O O . ALA B 1 333 ? 21.5 37.844 -5.469 1 94.5 333 ALA B O 1
ATOM 8045 N N . GLU B 1 334 ? 22.391 38 -7.496 1 91.5 334 GLU B N 1
ATOM 8046 C CA . GLU B 1 334 ? 23.5 38.812 -7.023 1 91.5 334 GLU B CA 1
ATOM 8047 C C . GLU B 1 334 ? 23.172 40.312 -7.109 1 91.5 334 GLU B C 1
ATOM 8049 O O . GLU B 1 334 ? 23.938 41.125 -6.629 1 91.5 334 GLU B O 1
ATOM 8054 N N . THR B 1 335 ? 22.016 40.594 -7.645 1 93.12 335 THR B N 1
ATOM 8055 C CA . THR B 1 335 ? 21.703 42 -7.852 1 93.12 335 THR B CA 1
ATOM 8056 C C . THR B 1 335 ? 20.375 42.375 -7.195 1 93.12 335 THR B C 1
ATOM 8058 O O . THR B 1 335 ? 20.328 42.688 -6.012 1 93.12 335 THR B O 1
ATOM 8061 N N . LEU B 1 336 ? 19.297 41.938 -7.816 1 93.69 336 LEU B N 1
ATOM 8062 C CA . LEU B 1 336 ? 18 42.5 -7.453 1 93.69 336 LEU B CA 1
ATOM 8063 C C . LEU B 1 336 ? 17.25 41.562 -6.508 1 93.69 336 LEU B C 1
ATOM 8065 O O . LEU B 1 336 ? 16.453 42 -5.688 1 93.69 336 LEU B O 1
ATOM 8069 N N . LEU B 1 337 ? 17.516 40.312 -6.668 1 97.12 337 LEU B N 1
ATOM 8070 C CA . LEU B 1 337 ? 16.734 39.344 -5.902 1 97.12 337 LEU B CA 1
ATOM 8071 C C . LEU B 1 337 ? 17.641 38.406 -5.125 1 97.12 337 LEU B C 1
ATOM 8073 O O . LEU B 1 337 ? 17.562 37.188 -5.273 1 97.12 337 LEU B O 1
ATOM 8077 N N . PRO B 1 338 ? 18.469 38.906 -4.262 1 96.31 338 PRO B N 1
ATOM 8078 C CA . PRO B 1 338 ? 19.344 38.031 -3.477 1 96.31 338 PRO B CA 1
ATOM 8079 C C . PRO B 1 338 ? 18.578 37.156 -2.488 1 96.31 338 PRO B C 1
ATOM 8081 O O . PRO B 1 338 ? 17.656 37.625 -1.819 1 96.31 338 PRO B O 1
ATOM 8084 N N . PRO B 1 339 ? 18.938 35.906 -2.416 1 96.38 339 PRO B N 1
ATOM 8085 C CA . PRO B 1 339 ? 18.344 35.062 -1.378 1 96.38 339 PRO B CA 1
ATOM 8086 C C . PRO B 1 339 ? 18.672 35.562 0.034 1 96.38 339 PRO B C 1
ATOM 8088 O O . PRO B 1 339 ? 19.75 36.125 0.259 1 96.38 339 PRO B O 1
ATOM 8091 N N . TYR B 1 340 ? 17.781 35.344 0.924 1 94.56 340 TYR B N 1
ATOM 8092 C CA . TYR B 1 340 ? 17.984 35.688 2.324 1 94.56 340 TYR B CA 1
ATOM 8093 C C . TYR B 1 340 ? 18.922 34.719 3.012 1 94.56 340 TYR B C 1
ATOM 8095 O O . TYR B 1 340 ? 18.766 33.5 2.902 1 94.56 340 TYR B O 1
ATOM 8103 N N . ASP B 1 341 ? 19.891 35.219 3.643 1 92.38 341 ASP B N 1
ATOM 8104 C CA . ASP B 1 341 ? 20.828 34.406 4.414 1 92.38 341 ASP B CA 1
ATOM 8105 C C . ASP B 1 341 ? 20.391 34.281 5.871 1 92.38 341 ASP B C 1
ATOM 8107 O O . ASP B 1 341 ? 20.375 35.281 6.605 1 92.38 341 ASP B O 1
ATOM 8111 N N . LEU B 1 342 ? 20.156 33.156 6.336 1 90.31 342 LEU B N 1
ATOM 8112 C CA . LEU B 1 342 ? 19.594 32.938 7.656 1 90.31 342 LEU B CA 1
ATOM 8113 C C . LEU B 1 342 ? 20.625 33.188 8.75 1 90.31 342 LEU B C 1
ATOM 8115 O O . LEU B 1 342 ? 20.281 33.312 9.922 1 90.31 342 LEU B O 1
ATOM 8119 N N . VAL B 1 343 ? 21.859 33.156 8.391 1 89.5 343 VAL B N 1
ATOM 8120 C CA . VAL B 1 343 ? 22.922 33.406 9.367 1 89.5 343 VAL B CA 1
ATOM 8121 C C . VAL B 1 343 ? 23.219 34.906 9.469 1 89.5 343 VAL B C 1
ATOM 8123 O O . VAL B 1 343 ? 23.172 35.469 10.562 1 89.5 343 VAL B O 1
ATOM 8126 N N . GLU B 1 344 ? 23.344 35.5 8.344 1 90.94 344 GLU B N 1
ATOM 8127 C CA . GLU B 1 344 ? 23.703 36.906 8.32 1 90.94 344 GLU B CA 1
ATOM 8128 C C . GLU B 1 344 ? 22.453 37.812 8.414 1 90.94 344 GLU B C 1
ATOM 8130 O O . GLU B 1 344 ? 22.562 39 8.695 1 90.94 344 GLU B O 1
ATOM 8135 N N . HIS B 1 345 ? 21.375 37.312 8.062 1 93.25 345 HIS B N 1
ATOM 8136 C CA . HIS B 1 345 ? 20.078 37.969 8.125 1 93.25 345 HIS B CA 1
ATOM 8137 C C . HIS B 1 345 ? 20.016 39.156 7.145 1 93.25 345 HIS B C 1
ATOM 8139 O O . HIS B 1 345 ? 19.562 40.25 7.496 1 93.25 345 HIS B O 1
ATOM 8145 N N . VAL B 1 346 ? 20.625 38.906 6.027 1 92.31 346 VAL B N 1
ATOM 8146 C CA . VAL B 1 346 ? 20.547 39.844 4.926 1 92.31 346 VAL B CA 1
ATOM 8147 C C . VAL B 1 346 ? 20.031 39.156 3.672 1 92.31 346 VAL B C 1
ATOM 8149 O O . VAL B 1 346 ? 20.203 37.938 3.51 1 92.31 346 VAL B O 1
ATOM 8152 N N . GLY B 1 347 ? 19.375 39.969 2.779 1 93.94 347 GLY B N 1
ATOM 8153 C CA . GLY B 1 347 ? 18.844 39.438 1.534 1 93.94 347 GLY B CA 1
ATOM 8154 C C . GLY B 1 347 ? 17.359 39.688 1.377 1 93.94 347 GLY B C 1
ATOM 8155 O O . GLY B 1 347 ? 16.719 40.312 2.244 1 93.94 347 GLY B O 1
ATOM 8156 N N . PHE B 1 348 ? 16.766 39.125 0.26 1 96.44 348 PHE B N 1
ATOM 8157 C CA . PHE B 1 348 ? 15.414 39.5 -0.117 1 96.44 348 PHE B CA 1
ATOM 8158 C C . PHE B 1 348 ? 14.508 38.281 -0.229 1 96.44 348 PHE B C 1
ATOM 8160 O O . PHE B 1 348 ? 13.539 38.156 0.517 1 96.44 348 PHE B O 1
ATOM 8167 N N . LEU B 1 349 ? 14.859 37.312 -1.127 1 97.44 349 LEU B N 1
ATOM 8168 C CA . LEU B 1 349 ? 14.055 36.125 -1.337 1 97.44 349 LEU B CA 1
ATOM 8169 C C . LEU B 1 349 ? 14.211 35.156 -0.171 1 97.44 349 LEU B C 1
ATOM 8171 O O . LEU B 1 349 ? 15.32 34.719 0.127 1 97.44 349 LEU B O 1
ATOM 8175 N N . ARG B 1 350 ? 13.125 34.75 0.417 1 96.5 350 ARG B N 1
ATOM 8176 C CA . ARG B 1 350 ? 13.195 33.875 1.585 1 96.5 350 ARG B CA 1
ATOM 8177 C C . ARG B 1 350 ? 12.648 32.5 1.264 1 96.5 350 ARG B C 1
ATOM 8179 O O . ARG B 1 350 ? 13.383 31.5 1.317 1 96.5 350 ARG B O 1
ATOM 8186 N N . ASN B 1 351 ? 11.359 32.438 0.888 1 97.31 351 ASN B N 1
ATOM 8187 C CA . ASN B 1 351 ? 10.742 31.141 0.603 1 97.31 351 ASN B CA 1
ATOM 8188 C C . ASN B 1 351 ? 9.883 31.203 -0.656 1 97.31 351 ASN B C 1
ATOM 8190 O O . ASN B 1 351 ? 9.406 32.25 -1.042 1 97.31 351 ASN B O 1
ATOM 8194 N N . LEU B 1 352 ? 9.812 30.125 -1.258 1 98.06 352 LEU B N 1
ATOM 8195 C CA . LEU B 1 352 ? 8.82 29.844 -2.287 1 98.06 352 LEU B CA 1
ATOM 8196 C C . LEU B 1 352 ? 7.805 28.812 -1.797 1 98.06 352 LEU B C 1
ATOM 8198 O O . LEU B 1 352 ? 8.133 27.641 -1.656 1 98.06 352 LEU B O 1
ATOM 8202 N N . VAL B 1 353 ? 6.629 29.25 -1.566 1 97.62 353 VAL B N 1
ATOM 8203 C CA . VAL B 1 353 ? 5.566 28.344 -1.139 1 97.62 353 VAL B CA 1
ATOM 8204 C C . VAL B 1 353 ? 4.621 28.078 -2.305 1 97.62 353 VAL B C 1
ATOM 8206 O O . VAL B 1 353 ? 4.109 29.016 -2.93 1 97.62 353 VAL B O 1
ATOM 8209 N N . ILE B 1 354 ? 4.441 26.859 -2.611 1 98.12 354 ILE B N 1
ATOM 8210 C CA . ILE B 1 354 ? 3.51 26.453 -3.658 1 98.12 354 ILE B CA 1
ATOM 8211 C C . ILE B 1 354 ? 2.369 25.656 -3.049 1 98.12 354 ILE B C 1
ATOM 8213 O O . ILE B 1 354 ? 2.602 24.625 -2.4 1 98.12 354 ILE B O 1
ATOM 8217 N N . ARG B 1 355 ? 1.196 26.125 -3.24 1 97.31 355 ARG B N 1
ATOM 8218 C CA . ARG B 1 355 ? 0.006 25.422 -2.787 1 97.31 355 ARG B CA 1
ATOM 8219 C C . ARG B 1 355 ? -0.83 24.938 -3.969 1 97.31 355 ARG B C 1
ATOM 8221 O O . ARG B 1 355 ? -0.962 25.641 -4.969 1 97.31 355 ARG B O 1
ATOM 8228 N N . THR B 1 356 ? -1.311 23.766 -3.871 1 97.25 356 THR B N 1
ATOM 8229 C CA . THR B 1 356 ? -2.168 23.203 -4.902 1 97.25 356 THR B CA 1
ATOM 8230 C C . THR B 1 356 ? -3.482 22.703 -4.301 1 97.25 356 THR B C 1
ATOM 8232 O O . THR B 1 356 ? -3.553 22.406 -3.109 1 97.25 356 THR B O 1
ATOM 8235 N N . ALA B 1 357 ? -4.512 22.719 -5.078 1 95.75 357 ALA B N 1
ATOM 8236 C CA . ALA B 1 357 ? -5.836 22.266 -4.664 1 95.75 357 ALA B CA 1
ATOM 8237 C C . ALA B 1 357 ? -6.637 21.75 -5.859 1 95.75 357 ALA B C 1
ATOM 8239 O O . ALA B 1 357 ? -6.32 22.062 -7.008 1 95.75 357 ALA B O 1
ATOM 8240 N N . GLN B 1 358 ? -7.559 20.922 -5.582 1 93.06 358 GLN B N 1
ATOM 8241 C CA . GLN B 1 358 ? -8.578 20.531 -6.547 1 93.06 358 GLN B CA 1
ATOM 8242 C C . GLN B 1 358 ? -9.93 21.125 -6.191 1 93.06 358 GLN B C 1
ATOM 8244 O O . GLN B 1 358 ? -10.484 20.859 -5.121 1 93.06 358 GLN B O 1
ATOM 8249 N N . ASP B 1 359 ? -10.453 21.891 -7.094 1 91.75 359 ASP B N 1
ATOM 8250 C CA . ASP B 1 359 ? -11.688 22.594 -6.785 1 91.75 359 ASP B CA 1
ATOM 8251 C C . ASP B 1 359 ? -12.906 21.703 -6.988 1 91.75 359 ASP B C 1
ATOM 8253 O O . ASP B 1 359 ? -12.758 20.5 -7.227 1 91.75 359 ASP B O 1
ATOM 8257 N N . ARG B 1 360 ? -14.07 22.281 -6.867 1 86.88 360 ARG B N 1
ATOM 8258 C CA . ARG B 1 360 ? -15.328 21.531 -6.918 1 86.88 360 ARG B CA 1
ATOM 8259 C C . ARG B 1 360 ? -15.539 20.906 -8.289 1 86.88 360 ARG B C 1
ATOM 8261 O O . ARG B 1 360 ? -16.281 19.922 -8.43 1 86.88 360 ARG B O 1
ATOM 8268 N N . HIS B 1 361 ? -14.852 21.453 -9.289 1 86.31 361 HIS B N 1
ATOM 8269 C CA . HIS B 1 361 ? -14.961 20.922 -10.641 1 86.31 361 HIS B CA 1
ATOM 8270 C C . HIS B 1 361 ? -13.789 20 -10.969 1 86.31 361 HIS B C 1
ATOM 8272 O O . HIS B 1 361 ? -13.578 19.641 -12.125 1 86.31 361 HIS B O 1
ATOM 8278 N N . ASN B 1 362 ? -13.016 19.688 -9.914 1 86.31 362 ASN B N 1
ATOM 8279 C CA . ASN B 1 362 ? -11.844 18.828 -10.031 1 86.31 362 ASN B CA 1
ATOM 8280 C C . ASN B 1 362 ? -10.766 19.469 -10.898 1 86.31 362 ASN B C 1
ATOM 8282 O O . ASN B 1 362 ? -10.047 18.766 -11.617 1 86.31 362 ASN B O 1
ATOM 8286 N N . GLN B 1 363 ? -10.805 20.734 -10.914 1 91.31 363 GLN B N 1
ATOM 8287 C CA . GLN B 1 363 ? -9.742 21.484 -11.586 1 91.31 363 GLN B CA 1
ATOM 8288 C C . GLN B 1 363 ? -8.625 21.844 -10.609 1 91.31 363 GLN B C 1
ATOM 8290 O O . GLN B 1 363 ? -8.891 22.203 -9.461 1 91.31 363 GLN B O 1
ATOM 8295 N N . THR B 1 364 ? -7.438 21.703 -11.133 1 95.44 364 THR B N 1
ATOM 8296 C CA . THR B 1 364 ? -6.273 22.016 -10.312 1 95.44 364 THR B CA 1
ATOM 8297 C C . THR B 1 364 ? -6.082 23.531 -10.188 1 95.44 364 THR B C 1
ATOM 8299 O O . THR B 1 364 ? -6.152 24.25 -11.18 1 95.44 364 THR B O 1
ATOM 8302 N N . GLN B 1 365 ? -5.891 23.969 -8.969 1 97.06 365 GLN B N 1
ATOM 8303 C CA . GLN B 1 365 ? -5.516 25.344 -8.703 1 97.06 365 GLN B CA 1
ATOM 8304 C C . GLN B 1 365 ? -4.164 25.422 -7.996 1 97.06 365 GLN B C 1
ATOM 8306 O O . GLN B 1 365 ? -3.865 24.609 -7.125 1 97.06 365 GLN B O 1
ATOM 8311 N N . VAL B 1 366 ? -3.387 26.375 -8.461 1 98.12 366 VAL B N 1
ATOM 8312 C CA . VAL B 1 366 ? -2.064 26.547 -7.871 1 98.12 366 VAL B CA 1
ATOM 8313 C C . VAL B 1 366 ? -1.91 27.984 -7.379 1 98.12 366 VAL B C 1
ATOM 8315 O O . VAL B 1 366 ? -2.32 28.938 -8.062 1 98.12 366 VAL B O 1
ATOM 8318 N N . MET B 1 367 ? -1.447 28.141 -6.223 1 97.88 367 MET B N 1
ATOM 8319 C CA . MET B 1 367 ? -1.047 29.422 -5.625 1 97.88 367 MET B CA 1
ATOM 8320 C C . MET B 1 367 ? 0.459 29.453 -5.387 1 97.88 367 MET B C 1
ATOM 8322 O O . MET B 1 367 ? 1.028 28.516 -4.828 1 97.88 367 MET B O 1
ATOM 8326 N N . VAL B 1 368 ? 1.049 30.453 -5.895 1 98.56 368 VAL B N 1
ATOM 8327 C CA . VAL B 1 368 ? 2.465 30.672 -5.617 1 98.56 368 VAL B CA 1
ATOM 8328 C C . VAL B 1 368 ? 2.625 31.844 -4.648 1 98.56 368 VAL B C 1
ATOM 8330 O O . VAL B 1 368 ? 2.115 32.938 -4.898 1 98.56 368 VAL B O 1
ATOM 8333 N N . ASN B 1 369 ? 3.227 31.625 -3.58 1 97.56 369 ASN B N 1
ATOM 8334 C CA . ASN B 1 369 ? 3.512 32.656 -2.586 1 97.56 369 ASN B CA 1
ATOM 8335 C C . ASN B 1 369 ? 5.012 32.875 -2.438 1 97.56 369 ASN B C 1
ATOM 8337 O O . ASN B 1 369 ? 5.738 32 -1.968 1 97.56 369 ASN B O 1
ATOM 8341 N N . LEU B 1 370 ? 5.457 33.969 -2.875 1 98 370 LEU B N 1
ATOM 8342 C CA . LEU B 1 370 ? 6.844 34.375 -2.689 1 98 370 LEU B CA 1
ATOM 8343 C C . LEU B 1 370 ? 7.012 35.156 -1.384 1 98 370 LEU B C 1
ATOM 8345 O O . LEU B 1 370 ? 6.531 36.281 -1.26 1 98 370 LEU B O 1
ATOM 8349 N N . VAL B 1 371 ? 7.707 34.562 -0.465 1 97.19 371 VAL B N 1
ATOM 8350 C CA . VAL B 1 371 ? 7.977 35.219 0.808 1 97.19 371 VAL B CA 1
ATOM 8351 C C . VAL B 1 371 ? 9.289 36 0.719 1 97.19 371 VAL B C 1
ATOM 8353 O O . VAL B 1 371 ? 10.32 35.469 0.328 1 97.19 371 VAL B O 1
ATOM 8356 N N . THR B 1 372 ? 9.234 37.281 1.097 1 97.19 372 THR B N 1
ATOM 8357 C CA . THR B 1 372 ? 10.414 38.156 0.95 1 97.19 372 THR B CA 1
ATOM 8358 C C . THR B 1 372 ? 10.617 39 2.195 1 97.19 372 THR B C 1
ATOM 8360 O O . THR B 1 372 ? 9.719 39.125 3.021 1 97.19 372 THR B O 1
ATOM 8363 N N . SER B 1 373 ? 11.812 39.562 2.266 1 95.88 373 SER B N 1
ATOM 8364 C CA . SER B 1 373 ? 12.039 40.719 3.119 1 95.88 373 SER B CA 1
ATOM 8365 C C . SER B 1 373 ? 11.438 41.969 2.512 1 95.88 373 SER B C 1
ATOM 8367 O O . SER B 1 373 ? 11.078 42 1.334 1 95.88 373 SER B O 1
ATOM 8369 N N . PRO B 1 374 ? 11.297 43 3.332 1 95.12 374 PRO B N 1
ATOM 8370 C CA . PRO B 1 374 ? 10.883 44.25 2.723 1 95.12 374 PRO B CA 1
ATOM 8371 C C . PRO B 1 374 ? 11.828 44.719 1.616 1 95.12 374 PRO B C 1
ATOM 8373 O O . PRO B 1 374 ? 13.055 44.656 1.778 1 95.12 374 PRO B O 1
ATOM 8376 N N . PRO B 1 375 ? 11.234 45.094 0.504 1 95.19 375 PRO B N 1
ATOM 8377 C CA . PRO B 1 375 ? 12.102 45.531 -0.588 1 95.19 375 PRO B CA 1
ATOM 8378 C C . PRO B 1 375 ? 12.984 46.719 -0.204 1 95.19 375 PRO B C 1
ATOM 8380 O O . PRO B 1 375 ? 12.516 47.656 0.478 1 95.19 375 PRO B O 1
ATOM 8383 N N . ALA B 1 376 ? 14.195 46.719 -0.631 1 93.88 376 ALA B N 1
ATOM 8384 C CA . ALA B 1 376 ? 15.141 47.781 -0.358 1 93.88 376 ALA B CA 1
ATOM 8385 C C . ALA B 1 376 ? 14.805 49.031 -1.175 1 93.88 376 ALA B C 1
ATOM 8387 O O . ALA B 1 376 ? 15.047 50.156 -0.735 1 93.88 376 ALA B O 1
ATOM 8388 N N . ASP B 1 377 ? 14.328 48.844 -2.379 1 93.75 377 ASP B N 1
ATOM 8389 C CA . ASP B 1 377 ? 13.953 49.938 -3.264 1 93.75 377 ASP B CA 1
ATOM 8390 C C . ASP B 1 377 ? 12.914 49.5 -4.285 1 93.75 377 ASP B C 1
ATOM 8392 O O . ASP B 1 377 ? 12.453 48.344 -4.246 1 93.75 377 ASP B O 1
ATOM 8396 N N . ALA B 1 378 ? 12.594 50.438 -5.121 1 95.62 378 ALA B N 1
ATOM 8397 C CA . ALA B 1 378 ? 11.539 50.188 -6.102 1 95.62 378 ALA B CA 1
ATOM 8398 C C . ALA B 1 378 ? 12 49.219 -7.184 1 95.62 378 ALA B C 1
ATOM 8400 O O . ALA B 1 378 ? 11.195 48.469 -7.75 1 95.62 378 ALA B O 1
ATOM 8401 N N . HIS B 1 379 ? 13.266 49.156 -7.395 1 96.06 379 HIS B N 1
ATOM 8402 C CA . HIS B 1 379 ? 13.797 48.281 -8.43 1 96.06 379 HIS B CA 1
ATOM 8403 C C . HIS B 1 379 ? 13.695 46.812 -8.016 1 96.06 379 HIS B C 1
ATOM 8405 O O . HIS B 1 379 ? 13.422 45.938 -8.852 1 96.06 379 HIS B O 1
ATOM 8411 N N . GLN B 1 380 ? 13.938 46.625 -6.793 1 96.69 380 GLN B N 1
ATOM 8412 C CA . GLN B 1 380 ? 13.844 45.25 -6.266 1 96.69 380 GLN B CA 1
ATOM 8413 C C . GLN B 1 380 ? 12.414 44.719 -6.348 1 96.69 380 GLN B C 1
ATOM 8415 O O . GLN B 1 380 ? 12.18 43.594 -6.781 1 96.69 380 GLN B O 1
ATOM 8420 N N . GLN B 1 381 ? 11.516 45.531 -5.977 1 97.19 381 GLN B N 1
ATOM 8421 C CA . GLN B 1 381 ? 10.102 45.188 -6.074 1 97.19 381 GLN B CA 1
ATOM 8422 C C . GLN B 1 381 ? 9.695 44.938 -7.523 1 97.19 381 GLN B C 1
ATOM 8424 O O . GLN B 1 381 ? 8.953 44 -7.824 1 97.19 381 GLN B O 1
ATOM 8429 N N . ALA B 1 382 ? 10.156 45.812 -8.344 1 97.69 382 ALA B N 1
ATOM 8430 C CA . ALA B 1 382 ? 9.836 45.688 -9.766 1 97.69 382 ALA B CA 1
ATOM 8431 C C . ALA B 1 382 ? 10.375 44.375 -10.336 1 97.69 382 ALA B C 1
ATOM 8433 O O . ALA B 1 382 ? 9.719 43.75 -11.18 1 97.69 382 ALA B O 1
ATOM 8434 N N . ALA B 1 383 ? 11.523 44 -9.93 1 97.88 383 ALA B N 1
ATOM 8435 C CA . ALA B 1 383 ? 12.117 42.75 -10.398 1 97.88 383 ALA B CA 1
ATOM 8436 C C . ALA B 1 383 ? 11.266 41.562 -9.977 1 97.88 383 ALA B C 1
ATOM 8438 O O . ALA B 1 383 ? 11.086 40.594 -10.758 1 97.88 383 ALA B O 1
ATOM 8439 N N . LEU B 1 384 ? 10.758 41.562 -8.781 1 98.19 384 LEU B N 1
ATOM 8440 C CA . LEU B 1 384 ? 9.891 40.5 -8.289 1 98.19 384 LEU B CA 1
ATOM 8441 C C . LEU B 1 384 ? 8.594 40.469 -9.094 1 98.19 384 LEU B C 1
ATOM 8443 O O . LEU B 1 384 ? 8.109 39.375 -9.43 1 98.19 384 LEU B O 1
ATOM 8447 N N . GLU B 1 385 ? 8.062 41.594 -9.328 1 98.19 385 GLU B N 1
ATOM 8448 C CA . GLU B 1 385 ? 6.832 41.719 -10.109 1 98.19 385 GLU B CA 1
ATOM 8449 C C . GLU B 1 385 ? 7.027 41.188 -11.523 1 98.19 385 GLU B C 1
ATOM 8451 O O . GLU B 1 385 ? 6.109 40.594 -12.102 1 98.19 385 GLU B O 1
ATOM 8456 N N . ASP B 1 386 ? 8.227 41.375 -12.039 1 98.06 386 ASP B N 1
ATOM 8457 C CA . ASP B 1 386 ? 8.531 40.844 -13.359 1 98.06 386 ASP B CA 1
ATOM 8458 C C . ASP B 1 386 ? 8.516 39.312 -13.352 1 98.06 386 ASP B C 1
ATOM 8460 O O . ASP B 1 386 ? 8.023 38.688 -14.289 1 98.06 386 ASP B O 1
ATOM 8464 N N . VAL B 1 387 ? 9.094 38.75 -12.344 1 98.19 387 VAL B N 1
ATOM 8465 C CA . VAL B 1 387 ? 9.086 37.312 -12.203 1 98.19 387 VAL B CA 1
ATOM 8466 C C . VAL B 1 387 ? 7.645 36.812 -12.102 1 98.19 387 VAL B C 1
ATOM 8468 O O . VAL B 1 387 ? 7.277 35.812 -12.742 1 98.19 387 VAL B O 1
ATOM 8471 N N . ALA B 1 388 ? 6.816 37.469 -11.32 1 98.62 388 ALA B N 1
ATOM 8472 C CA . ALA B 1 388 ? 5.414 37.094 -11.141 1 98.62 388 ALA B CA 1
ATOM 8473 C C . ALA B 1 388 ? 4.648 37.188 -12.453 1 98.62 388 ALA B C 1
ATOM 8475 O O . ALA B 1 388 ? 3.82 36.312 -12.766 1 98.62 388 ALA B O 1
ATOM 8476 N N . ALA B 1 389 ? 4.945 38.219 -13.156 1 98.12 389 ALA B N 1
ATOM 8477 C CA . ALA B 1 389 ? 4.297 38.406 -14.453 1 98.12 389 ALA B CA 1
ATOM 8478 C C . ALA B 1 389 ? 4.676 37.281 -15.422 1 98.12 389 ALA B C 1
ATOM 8480 O O . ALA B 1 389 ? 3.834 36.812 -16.188 1 98.12 389 ALA B O 1
ATOM 8481 N N . ALA B 1 390 ? 5.914 36.938 -15.398 1 98.31 390 ALA B N 1
ATOM 8482 C CA . ALA B 1 390 ? 6.375 35.844 -16.25 1 98.31 390 ALA B CA 1
ATOM 8483 C C . ALA B 1 390 ? 5.699 34.531 -15.859 1 98.31 390 ALA B C 1
ATOM 8485 O O . ALA B 1 390 ? 5.32 33.75 -16.734 1 98.31 390 ALA B O 1
ATOM 8486 N N . LEU B 1 391 ? 5.582 34.281 -14.594 1 98.12 391 LEU B N 1
ATOM 8487 C CA . LEU B 1 391 ? 4.871 33.125 -14.094 1 98.12 391 LEU B CA 1
ATOM 8488 C C . LEU B 1 391 ? 3.432 33.094 -14.594 1 98.12 391 LEU B C 1
ATOM 8490 O O . LEU B 1 391 ? 2.939 32.062 -15.055 1 98.12 391 LEU B O 1
ATOM 8494 N N . TRP B 1 392 ? 2.805 34.25 -14.5 1 98 392 TRP B N 1
ATOM 8495 C CA . TRP B 1 392 ? 1.406 34.344 -14.891 1 98 392 TRP B CA 1
ATOM 8496 C C . TRP B 1 392 ? 1.238 34.062 -16.391 1 98 392 TRP B C 1
ATOM 8498 O O . TRP B 1 392 ? 0.298 33.375 -16.797 1 98 392 TRP B O 1
ATOM 8508 N N . LYS B 1 393 ? 2.092 34.594 -17.125 1 97.81 393 LYS B N 1
ATOM 8509 C CA . LYS B 1 393 ? 2.051 34.375 -18.562 1 97.81 393 LYS B CA 1
ATOM 8510 C C . LYS B 1 393 ? 2.219 32.906 -18.922 1 97.81 393 LYS B C 1
ATOM 8512 O O . LYS B 1 393 ? 1.519 32.375 -19.781 1 97.81 393 LYS B O 1
ATOM 8517 N N . ALA B 1 394 ? 3.078 32.25 -18.219 1 97.88 394 ALA B N 1
ATOM 8518 C CA . ALA B 1 394 ? 3.445 30.891 -18.547 1 97.88 394 ALA B CA 1
ATOM 8519 C C . ALA B 1 394 ? 2.395 29.891 -18.047 1 97.88 394 ALA B C 1
ATOM 8521 O O . ALA B 1 394 ? 2.117 28.891 -18.703 1 97.88 394 ALA B O 1
ATOM 8522 N N . PHE B 1 395 ? 1.799 30.203 -16.891 1 97.75 395 PHE B N 1
ATOM 8523 C CA . PHE B 1 395 ? 0.971 29.172 -16.266 1 97.75 395 PHE B CA 1
ATOM 8524 C C . PHE B 1 395 ? -0.451 29.688 -16.062 1 97.75 395 PHE B C 1
ATOM 8526 O O . PHE B 1 395 ? -1.397 28.891 -16.016 1 97.75 395 PHE B O 1
ATOM 8533 N N . GLY B 1 396 ? -0.66 30.953 -15.773 1 96.12 396 GLY B N 1
ATOM 8534 C CA . GLY B 1 396 ? -1.971 31.547 -15.547 1 96.12 396 GLY B CA 1
ATOM 8535 C C . GLY B 1 396 ? -2.758 31.75 -16.828 1 96.12 396 GLY B C 1
ATOM 8536 O O . GLY B 1 396 ? -3.846 31.188 -16.984 1 96.12 396 GLY B O 1
ATOM 8537 N N . GLU B 1 397 ? -2.133 32.375 -17.75 1 94 397 GLU B N 1
ATOM 8538 C CA . GLU B 1 397 ? -2.787 32.719 -19.016 1 94 397 GLU B CA 1
ATOM 8539 C C . GLU B 1 397 ? -2.98 31.484 -19.875 1 94 397 GLU B C 1
ATOM 8541 O O . GLU B 1 397 ? -3.875 31.438 -20.734 1 94 397 GLU B O 1
ATOM 8546 N N . THR B 1 398 ? -2.193 30.453 -19.641 1 94.44 398 THR B N 1
ATOM 8547 C CA . THR B 1 398 ? -2.297 29.219 -20.422 1 94.44 398 THR B CA 1
ATOM 8548 C C . THR B 1 398 ? -3.195 28.203 -19.734 1 94.44 398 THR B C 1
ATOM 8550 O O . THR B 1 398 ? -3.217 27.031 -20.109 1 94.44 398 THR B O 1
ATOM 8553 N N . ASN B 1 399 ? -3.812 28.609 -18.719 1 92.25 399 ASN B N 1
ATOM 8554 C CA . ASN B 1 399 ? -4.789 27.797 -17.984 1 92.25 399 ASN B CA 1
ATOM 8555 C C . ASN B 1 399 ? -4.164 26.516 -17.453 1 92.25 399 ASN B C 1
ATOM 8557 O O . ASN B 1 399 ? -4.727 25.422 -17.625 1 92.25 399 ASN B O 1
ATOM 8561 N N . ARG B 1 400 ? -2.973 26.688 -16.906 1 95.12 400 ARG B N 1
ATOM 8562 C CA . ARG B 1 400 ? -2.268 25.547 -16.344 1 95.12 400 ARG B CA 1
ATOM 8563 C C . ARG B 1 400 ? -2.389 25.531 -14.82 1 95.12 400 ARG B C 1
ATOM 8565 O O . ARG B 1 400 ? -1.434 25.188 -14.117 1 95.12 400 ARG B O 1
ATOM 8572 N N . GLY B 1 401 ? -3.434 26.109 -14.289 1 95.38 401 GLY B N 1
ATOM 8573 C CA . GLY B 1 401 ? -3.82 25.906 -12.898 1 95.38 401 GLY B CA 1
ATOM 8574 C C . GLY B 1 401 ? -3.436 27.062 -12 1 95.38 401 GLY B C 1
ATOM 8575 O O . GLY B 1 401 ? -3.982 27.219 -10.906 1 95.38 401 GLY B O 1
ATOM 8576 N N . LEU B 1 402 ? -2.467 27.953 -12.398 1 97.94 402 LEU B N 1
ATOM 8577 C CA . LEU B 1 402 ? -2.037 29.078 -11.562 1 97.94 402 LEU B CA 1
ATOM 8578 C C . LEU B 1 402 ? -3.139 30.125 -11.445 1 97.94 402 LEU B C 1
ATOM 8580 O O . LEU B 1 402 ? -3.613 30.641 -12.461 1 97.94 402 LEU B O 1
ATOM 8584 N N . VAL B 1 403 ? -3.473 30.406 -10.188 1 97.31 403 VAL B N 1
ATOM 8585 C CA . VAL B 1 403 ? -4.602 31.312 -10.055 1 97.31 403 VAL B CA 1
ATOM 8586 C C . VAL B 1 403 ? -4.145 32.625 -9.391 1 97.31 403 VAL B C 1
ATOM 8588 O O . VAL B 1 403 ? -4.82 33.625 -9.484 1 97.31 403 VAL B O 1
ATOM 8591 N N . CYS B 1 404 ? -3.016 32.562 -8.75 1 96.81 404 CYS B N 1
ATOM 8592 C CA . CYS B 1 404 ? -2.494 33.781 -8.18 1 96.81 404 CYS B CA 1
ATOM 8593 C C . CYS B 1 404 ? -1.022 33.656 -7.816 1 96.81 404 CYS B C 1
ATOM 8595 O O . CYS B 1 404 ? -0.546 32.531 -7.57 1 96.81 404 CYS B O 1
ATOM 8597 N N . VAL B 1 405 ? -0.335 34.719 -7.855 1 98.44 405 VAL B N 1
ATOM 8598 C CA . VAL B 1 405 ? 1.016 34.875 -7.332 1 98.44 405 VAL B CA 1
ATOM 8599 C C . VAL B 1 405 ? 1.01 35.969 -6.246 1 98.44 405 VAL B C 1
ATOM 8601 O O . VAL B 1 405 ? 0.635 37.125 -6.5 1 98.44 405 VAL B O 1
ATOM 8604 N N . LEU B 1 406 ? 1.405 35.531 -5.098 1 97.62 406 LEU B N 1
ATOM 8605 C CA . LEU B 1 406 ? 1.364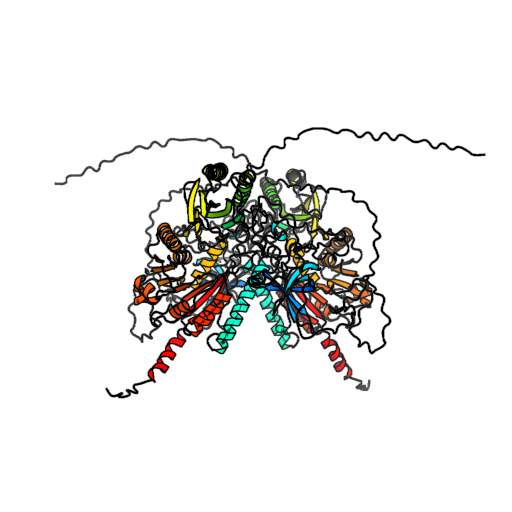 36.406 -3.947 1 97.62 406 LEU B CA 1
ATOM 8606 C C . LEU B 1 406 ? 2.771 36.719 -3.438 1 97.62 406 LEU B C 1
ATOM 8608 O O . LEU B 1 406 ? 3.715 36 -3.75 1 97.62 406 LEU B O 1
ATOM 8612 N N . GLN B 1 407 ? 2.863 37.812 -2.775 1 97.56 407 GLN B N 1
ATOM 8613 C CA . GLN B 1 407 ? 4.051 38.156 -2.002 1 97.56 407 GLN B CA 1
ATOM 8614 C C . GLN B 1 407 ? 3.711 38.344 -0.525 1 97.56 407 GLN B C 1
ATOM 8616 O O . GLN B 1 407 ? 2.84 39.156 -0.176 1 97.56 407 GLN B O 1
ATOM 8621 N N . ASN B 1 408 ? 4.285 37.562 0.261 1 95.62 408 ASN B N 1
ATOM 8622 C CA . ASN B 1 408 ? 4.25 37.781 1.702 1 95.62 408 ASN B CA 1
ATOM 8623 C C . ASN B 1 408 ? 5.562 38.375 2.207 1 95.62 408 ASN B C 1
ATOM 8625 O O . ASN B 1 408 ? 6.641 37.844 1.911 1 95.62 408 ASN B O 1
ATOM 8629 N N . ILE B 1 409 ? 5.441 39.5 2.912 1 95.69 409 ILE B N 1
ATOM 8630 C CA . ILE B 1 409 ? 6.621 40.25 3.363 1 95.69 409 ILE B CA 1
ATOM 8631 C C . ILE B 1 409 ? 6.789 40.062 4.871 1 95.69 409 ILE B C 1
ATOM 8633 O O . ILE B 1 409 ? 5.824 40.188 5.629 1 95.69 409 ILE B O 1
ATOM 8637 N N . THR B 1 410 ? 7.996 39.719 5.242 1 93.31 410 THR B N 1
ATOM 8638 C CA . THR B 1 410 ? 8.289 39.562 6.664 1 93.31 410 THR B CA 1
ATOM 8639 C C . THR B 1 410 ? 9.648 40.156 7 1 93.31 410 THR B C 1
ATOM 8641 O O . THR B 1 410 ? 10.562 40.156 6.172 1 93.31 410 THR B O 1
ATOM 8644 N N . SER B 1 411 ? 9.742 40.75 8.195 1 89.69 411 SER B N 1
ATOM 8645 C CA . SER B 1 411 ? 11.016 41.25 8.695 1 89.69 411 SER B CA 1
ATOM 8646 C C . SER B 1 411 ? 11.562 40.375 9.82 1 89.69 411 SER B C 1
ATOM 8648 O O . SER B 1 411 ? 12.609 40.656 10.391 1 89.69 411 SER B O 1
ATOM 8650 N N . ASN B 1 412 ? 10.844 39.312 10.047 1 87.88 412 ASN B N 1
ATOM 8651 C CA . ASN B 1 412 ? 11.266 38.406 11.102 1 87.88 412 ASN B CA 1
ATOM 8652 C C . ASN B 1 412 ? 12.57 37.688 10.734 1 87.88 412 ASN B C 1
ATOM 8654 O O . ASN B 1 412 ? 12.781 37.344 9.578 1 87.88 412 ASN B O 1
ATOM 8658 N N . ARG B 1 413 ? 13.367 37.5 11.734 1 83.62 413 ARG B N 1
ATOM 8659 C CA . ARG B 1 413 ? 14.672 36.875 11.484 1 83.62 413 ARG B CA 1
ATOM 8660 C C . ARG B 1 413 ? 14.547 35.375 11.344 1 83.62 413 ARG B C 1
ATOM 8662 O O . ARG B 1 413 ? 15.453 34.719 10.812 1 83.62 413 ARG B O 1
ATOM 8669 N N . SER B 1 414 ? 13.359 34.969 11.797 1 76.62 414 SER B N 1
ATOM 8670 C CA . SER B 1 414 ? 13.188 33.5 11.711 1 76.62 414 SER B CA 1
ATOM 8671 C C . SER B 1 414 ? 12.898 33.062 10.281 1 76.62 414 SER B C 1
ATOM 8673 O O . SER B 1 414 ? 12.492 33.875 9.445 1 76.62 414 SER B O 1
ATOM 8675 N N . GLY B 1 415 ? 13.211 31.922 9.891 1 71.12 415 GLY B N 1
ATOM 8676 C CA . GLY B 1 415 ? 13.031 31.344 8.562 1 71.12 415 GLY B CA 1
ATOM 8677 C C . GLY B 1 415 ? 11.625 30.844 8.32 1 71.12 415 GLY B C 1
ATOM 8678 O O . GLY B 1 415 ? 11.391 30.047 7.398 1 71.12 415 GLY B O 1
ATOM 8679 N N . VAL B 1 416 ? 10.648 31.328 9.094 1 72.38 416 VAL B N 1
ATOM 8680 C CA . VAL B 1 416 ? 9.281 30.844 8.938 1 72.38 416 VAL B CA 1
ATOM 8681 C C . VAL B 1 416 ? 8.617 31.547 7.762 1 72.38 416 VAL B C 1
ATOM 8683 O O . VAL B 1 416 ? 8.781 32.75 7.582 1 72.38 416 VAL B O 1
ATOM 8686 N N . ALA B 1 417 ? 7.895 30.828 6.938 1 74.81 417 ALA B N 1
ATOM 8687 C CA . ALA B 1 417 ? 7.316 31.312 5.688 1 74.81 417 ALA B CA 1
ATOM 8688 C C . ALA B 1 417 ? 5.957 31.953 5.926 1 74.81 417 ALA B C 1
ATOM 8690 O O . ALA B 1 417 ? 4.957 31.562 5.324 1 74.81 417 ALA B O 1
ATOM 8691 N N . VAL B 1 418 ? 5.805 32.844 6.938 1 72.62 418 VAL B N 1
ATOM 8692 C CA . VAL B 1 418 ? 4.57 33.594 7.195 1 72.62 418 VAL B CA 1
ATOM 8693 C C . VAL B 1 418 ? 4.844 35.094 7.16 1 72.62 418 VAL B C 1
ATOM 8695 O O . VAL B 1 418 ? 5.797 35.562 7.781 1 72.62 418 VAL B O 1
ATOM 8698 N N . GLY B 1 419 ? 4.082 35.812 6.387 1 73.94 419 GLY B N 1
ATOM 8699 C CA . GLY B 1 419 ? 4.289 37.219 6.207 1 73.94 419 GLY B CA 1
ATOM 8700 C C . GLY B 1 419 ? 3.451 38.062 7.145 1 73.94 419 GLY B C 1
ATOM 8701 O O . GLY B 1 419 ? 2.393 37.625 7.602 1 73.94 419 GLY B O 1
ATOM 8702 N N . GLU B 1 420 ? 3.926 39.188 7.359 1 79.5 420 GLU B N 1
ATOM 8703 C CA . GLU B 1 420 ? 3.219 40.219 8.117 1 79.5 420 GLU B CA 1
ATOM 8704 C C . GLU B 1 420 ? 2.262 41 7.227 1 79.5 420 GLU B C 1
ATOM 8706 O O . GLU B 1 420 ? 1.276 41.562 7.707 1 79.5 420 GLU B O 1
ATOM 8711 N N . SER B 1 421 ? 2.656 41.031 6.004 1 89.19 421 SER B N 1
ATOM 8712 C CA . SER B 1 421 ? 1.816 41.656 4.992 1 89.19 421 SER B CA 1
ATOM 8713 C C . SER B 1 421 ? 1.792 40.844 3.703 1 89.19 421 SER B C 1
ATOM 8715 O O . SER B 1 421 ? 2.727 40.094 3.422 1 89.19 421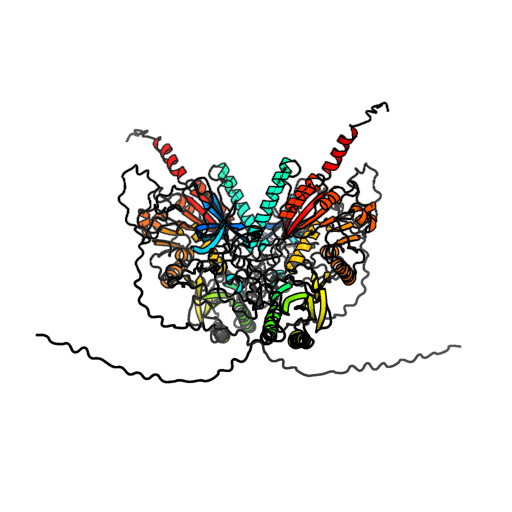 SER B O 1
ATOM 8717 N N . GLN B 1 422 ? 0.651 40.969 2.982 1 92.25 422 GLN B N 1
ATOM 8718 C CA . GLN B 1 422 ? 0.453 40.219 1.757 1 92.25 422 GLN B CA 1
ATOM 8719 C C . GLN B 1 422 ? 0.066 41.125 0.594 1 92.25 422 GLN B C 1
ATOM 8721 O O . GLN B 1 422 ? -0.7 42.062 0.771 1 92.25 422 GLN B O 1
ATOM 8726 N N . ARG B 1 423 ? 0.651 40.906 -0.558 1 94.19 423 ARG B N 1
ATOM 8727 C CA . ARG B 1 423 ? 0.331 41.594 -1.8 1 94.19 423 ARG B CA 1
ATOM 8728 C C . ARG B 1 423 ? 0.143 40.625 -2.947 1 94.19 423 ARG B C 1
ATOM 8730 O O . ARG B 1 423 ? 0.894 39.656 -3.068 1 94.19 423 ARG B O 1
ATOM 8737 N N . ARG B 1 424 ? -0.875 40.844 -3.713 1 96.56 424 ARG B N 1
ATOM 8738 C CA . ARG B 1 424 ? -1.023 40.062 -4.93 1 96.56 424 ARG B CA 1
ATOM 8739 C C . ARG B 1 424 ? -0.181 40.625 -6.062 1 96.56 424 ARG B C 1
ATOM 8741 O O . ARG B 1 424 ? -0.31 41.812 -6.402 1 96.56 424 ARG B O 1
ATOM 8748 N N . LEU B 1 425 ? 0.638 39.844 -6.613 1 98.06 425 LEU B N 1
ATOM 8749 C CA . LEU B 1 425 ? 1.503 40.281 -7.707 1 98.06 425 LEU B CA 1
ATOM 8750 C C . LEU B 1 425 ? 0.866 39.969 -9.055 1 98.06 425 LEU B C 1
ATOM 8752 O O . LEU B 1 425 ? 1.093 40.688 -10.039 1 98.06 425 LEU B O 1
ATOM 8756 N N . ALA B 1 426 ? 0.149 38.906 -9.141 1 97.75 426 ALA B N 1
ATOM 8757 C CA . ALA B 1 426 ? -0.532 38.469 -10.367 1 97.75 426 ALA B CA 1
ATOM 8758 C C . ALA B 1 426 ? -1.713 37.562 -10.055 1 97.75 426 ALA B C 1
ATOM 8760 O O . ALA B 1 426 ? -1.758 36.938 -8.992 1 97.75 426 ALA B O 1
ATOM 8761 N N . GLY B 1 427 ? -2.688 37.531 -10.977 1 95.62 427 GLY B N 1
ATOM 8762 C CA . GLY B 1 427 ? -3.828 36.625 -10.844 1 95.62 427 GLY B CA 1
ATOM 8763 C C . GLY B 1 427 ? -5.109 37.344 -10.477 1 95.62 427 GLY B C 1
ATOM 8764 O O . GLY B 1 427 ? -5.156 38.594 -10.469 1 95.62 427 GLY B O 1
ATOM 8765 N N . THR B 1 428 ? -6.191 36.562 -10.219 1 89.69 428 THR B N 1
ATOM 8766 C CA . THR B 1 428 ? -7.523 37.156 -10.094 1 89.69 428 THR B CA 1
ATOM 8767 C C . THR B 1 428 ? -8.086 36.906 -8.695 1 89.69 428 THR B C 1
ATOM 8769 O O . THR B 1 428 ? -9.156 37.406 -8.352 1 89.69 428 THR B O 1
ATOM 8772 N N . GLN B 1 429 ? -7.465 36.156 -7.941 1 92.38 429 GLN B N 1
ATOM 8773 C CA . GLN B 1 429 ? -7.93 35.812 -6.602 1 92.38 429 GLN B CA 1
ATOM 8774 C C . GLN B 1 429 ? -6.762 35.656 -5.629 1 92.38 429 GLN B C 1
ATOM 8776 O O . GLN B 1 429 ? -5.602 35.75 -6.031 1 92.38 429 GLN B O 1
ATOM 8781 N N . ASP B 1 430 ? -7.117 35.562 -4.305 1 92.25 430 ASP B N 1
ATOM 8782 C CA . ASP B 1 430 ? -6.078 35.5 -3.283 1 92.25 430 ASP B CA 1
ATOM 8783 C C . ASP B 1 430 ? -6.121 34.156 -2.541 1 92.25 430 ASP B C 1
ATOM 8785 O O . ASP B 1 430 ? -5.383 33.938 -1.574 1 92.25 430 ASP B O 1
ATOM 8789 N N . THR B 1 431 ? -7.031 33.312 -2.938 1 92.12 431 THR B N 1
ATOM 8790 C CA . THR B 1 431 ? -7.188 32 -2.307 1 92.12 431 THR B CA 1
ATOM 8791 C C . THR B 1 431 ? -7.352 30.922 -3.361 1 92.12 431 THR B C 1
ATOM 8793 O O . THR B 1 431 ? -7.551 31.219 -4.543 1 92.12 431 THR B O 1
ATOM 8796 N N . ILE B 1 432 ? -7.121 29.703 -2.971 1 93.62 432 ILE B N 1
ATOM 8797 C CA . ILE B 1 432 ? -7.438 28.562 -3.814 1 93.62 432 ILE B CA 1
ATOM 8798 C C . ILE B 1 432 ? -8.555 27.734 -3.176 1 93.62 432 ILE B C 1
ATOM 8800 O O . ILE B 1 432 ? -8.758 27.797 -1.96 1 93.62 432 ILE B O 1
ATOM 8804 N N . GLU B 1 433 ? -9.219 27.047 -4.02 1 93.12 433 GLU B N 1
ATOM 8805 C CA . GLU B 1 433 ? -10.359 26.266 -3.562 1 93.12 433 GLU B CA 1
ATOM 8806 C C . GLU B 1 433 ? -10.016 24.781 -3.512 1 93.12 433 GLU B C 1
ATOM 8808 O O . GLU B 1 433 ? -9.531 24.203 -4.496 1 93.12 433 GLU B O 1
ATOM 8813 N N . GLN B 1 434 ? -10.188 24.219 -2.383 1 93.56 434 GLN B N 1
ATOM 8814 C CA . GLN B 1 434 ? -10.062 22.781 -2.217 1 93.56 434 GLN B CA 1
ATOM 8815 C C . GLN B 1 434 ? -11.406 22.141 -1.886 1 93.56 434 GLN B C 1
ATOM 8817 O O . GLN B 1 434 ? -12.07 22.547 -0.928 1 93.56 434 GLN B O 1
ATOM 8822 N N . CYS B 1 435 ? -11.742 21.203 -2.691 1 91.69 435 CYS B N 1
ATOM 8823 C CA . CYS B 1 435 ? -12.961 20.438 -2.422 1 91.69 435 CYS B CA 1
ATOM 8824 C C . CYS B 1 435 ? -12.633 19.109 -1.772 1 91.69 435 CYS B C 1
ATOM 8826 O O . CYS B 1 435 ? -11.82 18.344 -2.293 1 91.69 435 CYS B O 1
ATOM 8828 N N . LEU B 1 436 ? -13.164 18.844 -0.6 1 88.56 436 LEU B N 1
ATOM 8829 C CA . LEU B 1 436 ? -13.07 17.531 0.026 1 88.56 436 LEU B CA 1
ATOM 8830 C C . LEU B 1 436 ? -14.344 16.734 -0.206 1 88.56 436 LEU B C 1
ATOM 8832 O O . LEU B 1 436 ? -15.445 17.266 -0.087 1 88.56 436 LEU B O 1
ATOM 8836 N N . ARG B 1 437 ? -14.031 15.562 -0.594 1 79 437 ARG B N 1
ATOM 8837 C CA . ARG B 1 437 ? -15.141 14.648 -0.853 1 79 437 ARG B CA 1
ATOM 8838 C C . ARG B 1 437 ? -15.07 13.43 0.064 1 79 437 ARG B C 1
ATOM 8840 O O . ARG B 1 437 ? -14.688 12.344 -0.368 1 79 437 ARG B O 1
ATOM 8847 N N . PRO B 1 438 ? -15.078 13.852 1.371 1 60.5 438 PRO B N 1
ATOM 8848 C CA . PRO B 1 438 ? -14.938 12.703 2.268 1 60.5 438 PRO B CA 1
ATOM 8849 C C . PRO B 1 438 ? -15.648 11.453 1.748 1 60.5 438 PRO B C 1
ATOM 8851 O O . PRO B 1 438 ? -16.594 11.562 0.961 1 60.5 438 PRO B O 1
ATOM 8854 N N . LEU B 1 439 ? -15.031 10.297 1.753 1 52.31 439 LEU B N 1
ATOM 8855 C CA . LEU B 1 439 ? -15.336 9.016 1.121 1 52.31 439 LEU B CA 1
ATOM 8856 C C . LEU B 1 439 ? -16.844 8.867 0.89 1 52.31 439 LEU B C 1
ATOM 8858 O O . LEU B 1 439 ? -17.297 7.801 0.47 1 52.31 439 LEU B O 1
ATOM 8862 N N . ARG B 1 440 ? -17.562 9.875 1.018 1 43.59 440 ARG B N 1
ATOM 8863 C CA . ARG B 1 440 ? -18.938 9.688 0.567 1 43.59 440 ARG B CA 1
ATOM 8864 C C . ARG B 1 440 ? -19 9.422 -0.934 1 43.59 440 ARG B C 1
ATOM 8866 O O . ARG B 1 440 ? -19.906 8.75 -1.418 1 43.59 440 ARG B O 1
ATOM 8873 N N . HIS B 1 441 ? -18.672 9.914 -2.143 1 35.72 441 HIS B N 1
ATOM 8874 C CA . HIS B 1 441 ? -19.781 9.43 -2.969 1 35.72 441 HIS B CA 1
ATOM 8875 C C . HIS B 1 441 ? -20.062 7.953 -2.697 1 35.72 441 HIS B C 1
ATOM 8877 O O . HIS B 1 441 ? -20.703 7.281 -3.51 1 35.72 441 HIS B O 1
ATOM 8883 N N . VAL B 1 442 ? -19.547 7.547 -1.719 1 32.19 442 VAL B N 1
ATOM 8884 C CA . VAL B 1 442 ? -20.109 6.203 -1.64 1 32.19 442 VAL B CA 1
ATOM 8885 C C . VAL B 1 442 ? -21.625 6.273 -1.564 1 32.19 442 VAL B C 1
ATOM 8887 O O . VAL B 1 442 ? -22.328 5.539 -2.268 1 32.19 442 VAL B O 1
ATOM 8890 N N . ARG B 1 443 ? -22.141 6.574 -0.096 1 34 443 ARG B N 1
ATOM 8891 C CA . ARG B 1 443 ? -23.578 6.336 -0.148 1 34 443 ARG B CA 1
ATOM 8892 C C . ARG B 1 443 ? -24.281 7.402 -0.986 1 34 443 ARG B C 1
ATOM 8894 O O . ARG B 1 443 ? -24.297 8.578 -0.621 1 34 443 ARG B O 1
ATOM 8901 N N . SER B 1 444 ? -24.422 7.973 -1.84 1 31.09 444 SER B N 1
ATOM 8902 C CA . SER B 1 444 ? -25.75 8.555 -1.927 1 31.09 444 SER B CA 1
ATOM 8903 C C . SER B 1 444 ? -26.766 7.758 -1.107 1 31.09 444 SER B C 1
ATOM 8905 O O . SER B 1 444 ? -26.703 6.523 -1.076 1 31.09 444 SER B O 1
ATOM 8907 N N . ARG B 1 445 ? -27.156 7.82 0.353 1 29.41 445 ARG B N 1
ATOM 8908 C CA . ARG B 1 445 ? -28.609 7.637 0.327 1 29.41 445 ARG B CA 1
ATOM 8909 C C . ARG B 1 445 ? -29.141 7.738 -1.095 1 29.41 445 ARG B C 1
ATOM 8911 O O . ARG B 1 445 ? -29.234 8.836 -1.649 1 29.41 445 ARG B O 1
ATOM 8918 N N . ILE B 1 446 ? -28.516 7.086 -1.781 1 27.98 446 ILE B N 1
ATOM 8919 C CA . ILE B 1 446 ? -28.891 6.926 -3.182 1 27.98 446 ILE B CA 1
ATOM 8920 C C . ILE B 1 446 ? -30.406 7.062 -3.328 1 27.98 446 ILE B C 1
ATOM 8922 O O . ILE B 1 446 ? -30.953 6.852 -4.414 1 27.98 446 ILE B O 1
ATOM 8926 N N . GLN B 1 447 ? -31.125 6.637 -2.318 1 27.53 447 GLN B N 1
ATOM 8927 C CA . GLN B 1 447 ? -32.531 6.762 -2.684 1 27.53 447 GLN B CA 1
ATOM 8928 C C . GLN B 1 447 ? -32.812 8.133 -3.299 1 27.53 447 GLN B C 1
ATOM 8930 O O . GLN B 1 447 ? -33.719 8.266 -4.125 1 27.53 447 GLN B O 1
ATOM 8935 N N . THR B 1 448 ? -32.906 9.141 -2.32 1 30.03 448 THR B N 1
ATOM 8936 C CA . THR B 1 448 ? -33.312 10.367 -2.99 1 30.03 448 THR B CA 1
ATOM 8937 C C . THR B 1 448 ? -32.219 10.906 -3.877 1 30.03 448 THR B C 1
ATOM 8939 O O . THR B 1 448 ? -31.031 10.609 -3.646 1 30.03 448 THR B O 1
ATOM 8942 N N . SER B 1 449 ? -32.375 11.141 -5.062 1 29.12 449 SER B N 1
ATOM 8943 C CA . SER B 1 449 ? -31.672 11.727 -6.191 1 29.12 449 SER B CA 1
ATOM 8944 C C . SER B 1 449 ? -30.453 12.531 -5.723 1 29.12 449 SER B C 1
ATOM 8946 O O . SER B 1 449 ? -29.688 13.039 -6.543 1 29.12 449 SER B O 1
ATOM 8948 N N . SER B 1 450 ? -30.516 13.484 -4.613 1 26.27 450 SER B N 1
ATOM 8949 C CA . SER B 1 450 ? -29.547 14.57 -4.559 1 26.27 450 SER B CA 1
ATOM 8950 C C . SER B 1 450 ? -28.281 14.148 -3.807 1 26.27 450 SER B C 1
ATOM 8952 O O . SER B 1 450 ? -28.359 13.781 -2.633 1 26.27 450 SER B O 1
ATOM 8954 N N . TRP B 1 451 ? -27.609 13.195 -3.918 1 32.47 451 TRP B N 1
ATOM 8955 C CA . TRP B 1 451 ? -26.188 13.297 -3.609 1 32.47 451 TRP B CA 1
ATOM 8956 C C . TRP B 1 451 ? -25.797 14.727 -3.238 1 32.47 451 TRP B C 1
ATOM 8958 O O . TRP B 1 451 ? -26.109 15.664 -3.971 1 32.47 451 TRP B O 1
ATOM 8968 N N . SER B 1 452 ? -25.797 15.375 -2.199 1 35.12 452 SER B N 1
ATOM 8969 C CA . SER B 1 452 ? -25.234 16.672 -2.594 1 35.12 452 SER B CA 1
ATOM 8970 C C . SER B 1 452 ? -23.984 16.484 -3.438 1 35.12 452 SER B C 1
ATOM 8972 O O . SER B 1 452 ? -23.031 15.836 -3.006 1 35.12 452 SER B O 1
ATOM 8974 N N . GLU B 1 453 ? -23.938 15.891 -4.684 1 43.59 453 GLU B N 1
ATOM 8975 C CA . GLU B 1 453 ? -22.891 16.062 -5.676 1 43.59 453 GLU B CA 1
ATOM 8976 C C . GLU B 1 453 ? -21.734 16.906 -5.125 1 43.59 453 GLU B C 1
ATOM 8978 O O . GLU B 1 453 ? -20.656 16.922 -5.703 1 43.59 453 GLU B O 1
ATOM 8983 N N . THR B 1 454 ? -21.953 17.891 -4.062 1 57.91 454 THR B N 1
ATOM 8984 C CA . THR B 1 454 ? -21.031 19.016 -3.973 1 57.91 454 THR B CA 1
ATOM 8985 C C . THR B 1 454 ? -20.031 18.812 -2.832 1 57.91 454 THR B C 1
ATOM 8987 O O . THR B 1 454 ? -20.406 18.359 -1.753 1 57.91 454 THR B O 1
ATOM 8990 N N . GLY B 1 455 ? -18.906 18.141 -2.801 1 77.69 455 GLY B N 1
ATOM 8991 C CA . GLY B 1 455 ? -17.781 18.297 -1.885 1 77.69 455 GLY B CA 1
ATOM 8992 C C . GLY B 1 455 ? -17.891 19.516 -0.999 1 77.69 455 GLY B C 1
ATOM 8993 O O . GLY B 1 455 ? -18.891 20.25 -1.055 1 77.69 455 GLY B O 1
ATOM 8994 N N . ILE B 1 456 ? -17.328 19.375 0.101 1 88.62 456 ILE B N 1
ATOM 8995 C CA . ILE B 1 456 ? -17.156 20.562 0.934 1 88.62 456 ILE B CA 1
ATOM 8996 C C . ILE B 1 456 ? -16.016 21.406 0.4 1 88.62 456 ILE B C 1
ATOM 8998 O O . ILE B 1 456 ? -14.898 20.906 0.207 1 88.62 456 ILE B O 1
ATOM 9002 N N . ASN B 1 457 ? -16.406 22.594 0.181 1 91.62 457 ASN B N 1
ATOM 9003 C CA . ASN B 1 457 ? -15.43 23.484 -0.442 1 91.62 457 ASN B CA 1
ATOM 9004 C C . ASN B 1 457 ? -14.734 24.375 0.59 1 91.62 457 ASN B C 1
ATOM 9006 O O . ASN B 1 457 ? -15.391 24.906 1.486 1 91.62 457 ASN B O 1
ATOM 9010 N N . PHE B 1 458 ? -13.516 24.5 0.451 1 93.75 458 PHE B N 1
ATOM 9011 C CA . PHE B 1 458 ? -12.719 25.328 1.349 1 93.75 458 PHE B CA 1
ATOM 9012 C C . PHE B 1 458 ? -11.898 26.344 0.562 1 93.75 458 PHE B C 1
ATOM 9014 O O . PHE B 1 458 ? -11.242 26 -0.424 1 93.75 458 PHE B O 1
ATOM 9021 N N . GLN B 1 459 ? -12.008 27.531 1.044 1 92.44 459 GLN B N 1
ATOM 9022 C CA . GLN B 1 459 ? -11.062 28.531 0.576 1 92.44 459 GLN B CA 1
ATOM 9023 C C . GLN B 1 459 ? -9.805 28.547 1.44 1 92.44 459 GLN B C 1
ATOM 9025 O O . GLN B 1 459 ? -9.883 28.656 2.666 1 92.44 459 GLN B O 1
ATOM 9030 N N . ILE B 1 460 ? -8.719 28.406 0.755 1 89.62 460 ILE B N 1
ATOM 9031 C CA . ILE B 1 460 ? -7.445 28.297 1.457 1 89.62 460 ILE B CA 1
ATOM 9032 C C . ILE B 1 460 ? -6.574 29.516 1.116 1 89.62 460 ILE B C 1
ATOM 9034 O O . ILE B 1 460 ? -6.312 29.781 -0.058 1 89.62 460 ILE B O 1
ATOM 9038 N N . SER B 1 461 ? -6.156 30.172 2.117 1 88.81 461 SER B N 1
ATOM 9039 C CA . SER B 1 461 ? -5.242 31.297 1.943 1 88.81 461 SER B CA 1
ATOM 9040 C C . SER B 1 461 ? -3.787 30.844 2.033 1 88.81 461 SER B C 1
ATOM 9042 O O . SER B 1 461 ? -3.51 29.703 2.387 1 88.81 461 SER B O 1
ATOM 9044 N N . ALA B 1 462 ? -2.904 31.719 1.7 1 89.19 462 ALA B N 1
ATOM 9045 C CA . ALA B 1 462 ? -1.481 31.391 1.628 1 89.19 462 ALA B CA 1
ATOM 9046 C C . ALA B 1 462 ? -0.957 30.922 2.982 1 89.19 462 ALA B C 1
ATOM 9048 O O . ALA B 1 462 ? -0.135 30 3.051 1 89.19 462 ALA B O 1
ATOM 9049 N N . ASN B 1 463 ? -1.444 31.438 4.02 1 83.88 463 ASN B N 1
ATOM 9050 C CA . ASN B 1 463 ? -0.857 31.188 5.332 1 83.88 463 ASN B CA 1
ATOM 9051 C C . ASN B 1 463 ? -1.759 30.297 6.188 1 83.88 463 ASN B C 1
ATOM 9053 O O . ASN B 1 463 ? -1.471 30.062 7.363 1 83.88 463 ASN B O 1
ATOM 9057 N N . SER B 1 464 ? -2.818 29.828 5.633 1 81.75 464 SER B N 1
ATOM 9058 C CA . SER B 1 464 ? -3.75 29 6.398 1 81.75 464 SER B CA 1
ATOM 9059 C C . SER B 1 464 ? -3.281 27.547 6.461 1 81.75 464 SER B C 1
ATOM 9061 O O . SER B 1 464 ? -2.598 27.062 5.551 1 81.75 464 SER B O 1
ATOM 9063 N N . PHE B 1 465 ? -3.576 26.969 7.535 1 85.94 465 PHE B N 1
ATOM 9064 C CA . PHE B 1 465 ? -3.336 25.547 7.652 1 85.94 465 PHE B CA 1
ATOM 9065 C C . PHE B 1 465 ? -4.438 24.75 6.957 1 85.94 465 PHE B C 1
ATOM 9067 O O . PHE B 1 465 ? -5.613 25.109 7.047 1 85.94 465 PHE B O 1
ATOM 9074 N N . PHE B 1 466 ? -4.066 23.75 6.336 1 89.81 466 PHE B N 1
ATOM 9075 C CA . PHE B 1 466 ? -4.953 22.75 5.754 1 89.81 466 PHE B CA 1
ATOM 9076 C C . PHE B 1 466 ? -4.266 21.391 5.691 1 89.81 466 PHE B C 1
ATOM 9078 O O . PHE B 1 466 ? -3.039 21.312 5.609 1 89.81 466 PHE B O 1
ATOM 9085 N N . GLN B 1 467 ? -5.039 20.391 5.801 1 90.81 467 GLN B N 1
ATOM 9086 C CA . GLN B 1 467 ? -4.453 19.047 5.688 1 90.81 467 GLN B CA 1
ATOM 9087 C C . GLN B 1 467 ? -3.656 18.906 4.395 1 90.81 467 GLN B C 1
ATOM 9089 O O . GLN B 1 467 ? -4.176 19.156 3.307 1 90.81 467 GLN B O 1
ATOM 9094 N N . THR B 1 468 ? -2.455 18.422 4.438 1 92.81 468 THR B N 1
ATOM 9095 C CA . THR B 1 468 ? -1.512 18.484 3.326 1 92.81 468 THR B CA 1
ATOM 9096 C C . THR B 1 468 ? -1.809 17.391 2.299 1 92.81 468 THR B C 1
ATOM 9098 O O . THR B 1 468 ? -1.37 17.484 1.149 1 92.81 468 THR B O 1
ATOM 9101 N N . ASN B 1 469 ? -2.43 16.328 2.68 1 94.19 469 ASN B N 1
ATOM 9102 C CA . ASN B 1 469 ? -2.85 15.234 1.81 1 94.19 469 ASN B CA 1
ATOM 9103 C C . ASN B 1 469 ? -4.371 15.164 1.698 1 94.19 469 ASN B C 1
ATOM 9105 O O . ASN B 1 469 ? -5.027 14.531 2.527 1 94.19 469 ASN B O 1
ATOM 9109 N N . PRO B 1 470 ? -4.871 15.805 0.678 1 91.19 470 PRO B N 1
ATOM 9110 C CA . PRO B 1 470 ? -6.332 15.914 0.595 1 91.19 470 PRO B CA 1
ATOM 9111 C C . PRO B 1 470 ? -7.02 14.547 0.525 1 91.19 470 PRO B C 1
ATOM 9113 O O . PRO B 1 470 ? -8.086 14.359 1.117 1 91.19 470 PRO B O 1
ATOM 9116 N N . ALA B 1 471 ? -6.422 13.609 -0.257 1 87.06 471 ALA B N 1
ATOM 9117 C CA . ALA B 1 471 ? -7.012 12.273 -0.35 1 87.06 471 ALA B CA 1
ATOM 9118 C C . ALA B 1 471 ? -7.117 11.625 1.025 1 87.06 471 ALA B C 1
ATOM 9120 O O . ALA B 1 471 ? -8.148 11.031 1.361 1 87.06 471 ALA B O 1
ATOM 9121 N N . GLN B 1 472 ? -6.102 11.758 1.831 1 91.06 472 GLN B N 1
ATOM 9122 C CA . GLN B 1 472 ? -6.098 11.164 3.164 1 91.06 472 GLN B CA 1
ATOM 9123 C C . GLN B 1 472 ? -6.93 12 4.137 1 91.06 472 GLN B C 1
ATOM 9125 O O . GLN B 1 472 ? -7.48 11.461 5.102 1 91.06 472 GLN B O 1
ATOM 9130 N N . ALA B 1 473 ? -6.988 13.297 3.855 1 91.69 473 ALA B N 1
ATOM 9131 C CA . ALA B 1 473 ? -7.895 14.133 4.648 1 91.69 473 ALA B CA 1
ATOM 9132 C C . ALA B 1 473 ? -9.328 13.633 4.543 1 91.69 473 ALA B C 1
ATOM 9134 O O . ALA B 1 473 ? -10.062 13.602 5.535 1 91.69 473 ALA B O 1
ATOM 9135 N N . GLU B 1 474 ? -9.68 13.297 3.383 1 87.5 474 GLU B N 1
ATOM 9136 C CA . GLU B 1 474 ? -11.008 12.742 3.174 1 87.5 474 GLU B CA 1
ATOM 9137 C C . GLU B 1 474 ? -11.211 11.469 3.99 1 87.5 474 GLU B C 1
ATOM 9139 O O . GLU B 1 474 ? -12.273 11.266 4.586 1 87.5 474 GLU B O 1
ATOM 9144 N N . ARG B 1 475 ? -10.195 10.672 4.043 1 87.75 475 ARG B N 1
ATOM 9145 C CA . ARG B 1 475 ? -10.266 9.445 4.828 1 87.75 475 ARG B CA 1
ATOM 9146 C C . ARG B 1 475 ? -10.328 9.75 6.32 1 87.75 475 ARG B C 1
ATOM 9148 O O . ARG B 1 475 ? -11.055 9.094 7.066 1 87.75 475 ARG B O 1
ATOM 9155 N N . LEU B 1 476 ? -9.547 10.695 6.691 1 91.62 476 LEU B N 1
ATOM 9156 C CA . LEU B 1 476 ? -9.562 11.117 8.086 1 91.62 476 LEU B CA 1
ATOM 9157 C C . LEU B 1 476 ? -10.953 11.586 8.5 1 91.62 476 LEU B C 1
ATOM 9159 O O . LEU B 1 476 ? -11.445 11.227 9.562 1 91.62 476 LEU B O 1
ATOM 9163 N N . MET B 1 477 ? -11.609 12.344 7.641 1 89.69 477 MET B N 1
ATOM 9164 C CA . MET B 1 477 ? -12.961 12.828 7.918 1 89.69 477 MET B CA 1
ATOM 9165 C C . MET B 1 477 ? -13.945 11.664 7.969 1 89.69 477 MET B C 1
ATOM 9167 O O . MET B 1 477 ? -14.875 11.664 8.781 1 89.69 477 MET B O 1
ATOM 9171 N N . ALA B 1 478 ? -13.68 10.711 7.133 1 84.38 478 ALA B N 1
ATOM 9172 C CA . ALA B 1 478 ? -14.547 9.531 7.133 1 84.38 478 ALA B CA 1
ATOM 9173 C C . ALA B 1 478 ? -14.438 8.773 8.453 1 84.38 478 ALA B C 1
ATOM 9175 O O . ALA B 1 478 ? -15.445 8.328 9.008 1 84.38 478 ALA B O 1
ATOM 9176 N N . VAL B 1 479 ? -13.234 8.648 8.922 1 88.88 479 VAL B N 1
ATOM 9177 C CA . VAL B 1 479 ? -13.008 7.965 10.188 1 88.88 479 VAL B CA 1
ATOM 9178 C C . VAL B 1 479 ? -13.688 8.727 11.32 1 88.88 479 VAL B C 1
ATOM 9180 O O . VAL B 1 479 ? -14.359 8.133 12.164 1 88.88 479 VAL B O 1
ATOM 9183 N N . VAL B 1 480 ? -13.531 10.023 11.305 1 91.56 480 VAL B N 1
ATOM 9184 C CA . VAL B 1 480 ? -14.141 10.859 12.328 1 91.56 480 VAL B CA 1
ATOM 9185 C C . VAL B 1 480 ? -15.656 10.727 12.273 1 91.56 480 VAL B C 1
ATOM 9187 O O . VAL B 1 480 ? -16.312 10.516 13.297 1 91.56 480 VAL B O 1
ATOM 9190 N N . LEU B 1 481 ? -16.203 10.805 11.148 1 85.5 481 LEU B N 1
ATOM 9191 C CA . LEU B 1 481 ? -17.641 10.758 10.961 1 85.5 481 LEU B CA 1
ATOM 9192 C C . LEU B 1 481 ? -18.203 9.398 11.383 1 85.5 481 LEU B C 1
ATOM 9194 O O . LEU B 1 481 ? -19.172 9.328 12.125 1 85.5 481 LEU B O 1
ATOM 9198 N N . GLU B 1 482 ? -17.547 8.352 10.922 1 80.69 482 GLU B N 1
ATOM 9199 C CA . GLU B 1 482 ? -18 6.992 11.211 1 80.69 482 GLU B CA 1
ATOM 9200 C C . GLU B 1 482 ? -18 6.715 12.711 1 80.69 482 GLU B C 1
ATOM 9202 O O . GLU B 1 482 ? -18.828 5.93 13.195 1 80.69 482 GLU B O 1
ATOM 9207 N N . ASN B 1 483 ? -17.188 7.41 13.367 1 87.75 483 ASN B N 1
ATOM 9208 C CA . ASN B 1 483 ? -17.047 7.133 14.797 1 87.75 483 ASN B CA 1
ATOM 9209 C C . ASN B 1 483 ? -17.609 8.266 15.641 1 87.75 483 ASN B C 1
ATOM 9211 O O . ASN B 1 483 ? -17.391 8.32 16.859 1 87.75 483 ASN B O 1
ATOM 9215 N N . SER B 1 484 ? -18.359 9.133 15.062 1 89.38 484 SER B N 1
ATOM 9216 C CA . SER B 1 484 ? -18.891 10.312 15.734 1 89.38 484 SER B CA 1
ATOM 9217 C C . SER B 1 484 ? -20.188 9.992 16.469 1 89.38 484 SER B C 1
ATOM 9219 O O . SER B 1 484 ? -20.609 10.742 17.359 1 89.38 484 SER B O 1
ATOM 9221 N N . GLY B 1 485 ? -20.891 8.93 16.047 1 84.56 485 GLY B N 1
ATOM 9222 C CA . GLY B 1 485 ? -22.203 8.625 16.594 1 84.56 485 GLY B CA 1
ATOM 9223 C C . GLY B 1 485 ? -23.312 9.453 15.977 1 84.56 485 GLY B C 1
ATOM 9224 O O . GLY B 1 485 ? -24.469 9.336 16.375 1 84.56 485 GLY B O 1
ATOM 9225 N N . LEU B 1 486 ? -22.984 10.234 14.969 1 83.62 486 LEU B N 1
ATOM 9226 C CA . LEU B 1 486 ? -23.953 11.148 14.359 1 83.62 486 LEU B CA 1
ATOM 9227 C C . LEU B 1 486 ? -24.797 10.43 13.312 1 83.62 486 LEU B C 1
ATOM 9229 O O . LEU B 1 486 ? -25.875 10.906 12.938 1 83.62 486 LEU B O 1
ATOM 9233 N N . LEU B 1 487 ? -24.281 9.352 12.789 1 71.75 487 LEU B N 1
ATOM 9234 C CA . LEU B 1 487 ? -24.969 8.641 11.719 1 71.75 487 LEU B CA 1
ATOM 9235 C C . LEU B 1 487 ? -26.156 7.844 12.273 1 71.75 487 LEU B C 1
ATOM 9237 O O . LEU B 1 487 ? -27.078 7.512 11.531 1 71.75 487 LEU B O 1
ATOM 9241 N N . GLU B 1 488 ? -26.156 7.395 13.5 1 61.41 488 GLU B N 1
ATOM 9242 C CA . GLU B 1 488 ? -27.203 6.594 14.125 1 61.41 488 GLU B CA 1
ATOM 9243 C C . GLU B 1 488 ? -28.391 7.461 14.555 1 61.41 488 GLU B C 1
ATOM 9245 O O . GLU B 1 488 ? -29.453 6.945 14.891 1 61.41 488 GLU B O 1
ATOM 9250 N N . GLN B 1 489 ? -28.359 8.742 14.555 1 51.88 489 GLN B N 1
ATOM 9251 C CA . GLN B 1 489 ? -29.422 9.602 15.078 1 51.88 489 GLN B CA 1
ATOM 9252 C C . GLN B 1 489 ? -30.531 9.789 14.055 1 51.88 489 GLN B C 1
ATOM 9254 O O . GLN B 1 489 ? -30.281 9.875 12.852 1 51.88 489 GLN B O 1
ATOM 9259 N N . PRO B 1 490 ? -31.875 9.32 14.438 1 42.41 490 PRO B N 1
ATOM 9260 C CA . PRO B 1 490 ? -33.031 9.461 13.523 1 42.41 490 PRO B CA 1
ATOM 9261 C C . PRO B 1 490 ? -33.094 10.844 12.883 1 42.41 490 PRO B C 1
ATOM 9263 O O . PRO B 1 490 ? -32.688 11.836 13.5 1 42.41 490 PRO B O 1
ATOM 9266 N N . SER B 1 491 ? -33.219 10.883 11.664 1 38.75 491 SER B N 1
ATOM 9267 C CA . SER B 1 491 ? -33.406 12.156 10.969 1 38.75 491 SER B CA 1
ATOM 9268 C C . SER B 1 491 ? -34.594 12.938 11.539 1 38.75 491 SER B C 1
ATOM 9270 O O . SER B 1 491 ? -35.562 12.352 11.984 1 38.75 491 SER B O 1
ATOM 9272 N N . VAL B 1 492 ? -34.5 14.156 12.008 1 34.19 492 VAL B N 1
ATOM 9273 C CA . VAL B 1 492 ? -35.562 15.016 12.516 1 34.19 492 VAL B CA 1
ATOM 9274 C C . VAL B 1 492 ? -36.875 14.695 11.797 1 34.19 492 VAL B C 1
ATOM 9276 O O . VAL B 1 492 ? -37.938 14.82 12.383 1 34.19 492 VAL B O 1
ATOM 9279 N N . GLY B 1 493 ? -36.938 14.453 10.516 1 31.84 493 GLY B N 1
ATOM 9280 C CA . GLY B 1 493 ? -38.219 14.531 9.812 1 31.84 493 GLY B CA 1
ATOM 9281 C C . GLY B 1 493 ? -39.062 13.289 9.969 1 31.84 493 GLY B C 1
ATOM 9282 O O . GLY B 1 493 ? -40.156 13.203 9.406 1 31.84 493 GLY B O 1
ATOM 9283 N N . GLN B 1 494 ? -38.562 12.141 10.227 1 29.55 494 GLN B N 1
ATOM 9284 C CA . GLN B 1 494 ? -39.562 11.078 10.148 1 29.55 494 GLN B CA 1
ATOM 9285 C C . GLN B 1 494 ? -40.219 10.852 11.508 1 29.55 494 GLN B C 1
ATOM 9287 O O . GLN B 1 494 ? -39.688 10.141 12.352 1 29.55 494 GLN B O 1
ATOM 9292 N N . VAL B 1 495 ? -41.062 11.812 11.953 1 27.34 495 VAL B N 1
ATOM 9293 C CA . VAL B 1 495 ? -42.125 11.586 12.945 1 27.34 495 VAL B CA 1
ATOM 9294 C C . VAL B 1 495 ? -43 10.43 12.5 1 27.34 495 VAL B C 1
ATOM 9296 O O . VAL B 1 495 ? -43.688 10.531 11.484 1 27.34 495 VAL B O 1
ATOM 9299 N N . SER B 1 496 ? -42.562 9.164 12.711 1 26.94 496 SER B N 1
ATOM 9300 C CA . SER B 1 496 ? -43.656 8.203 12.562 1 26.94 496 SER B CA 1
ATOM 9301 C C . SER B 1 496 ? -44.781 8.469 13.555 1 26.94 496 SER B C 1
ATOM 9303 O O . SER B 1 496 ? -44.531 8.859 14.695 1 26.94 496 SER B O 1
ATOM 9305 N N . PRO B 1 497 ? -45.969 8.531 13.133 1 22.92 497 PRO B N 1
ATOM 9306 C CA . PRO B 1 497 ? -47.094 8.562 14.062 1 22.92 497 PRO B CA 1
ATOM 9307 C C . PRO B 1 497 ? -47.125 7.359 15 1 22.92 497 PRO B C 1
ATOM 9309 O O . PRO B 1 497 ? -46.875 6.234 14.57 1 22.92 497 PRO B O 1
ATOM 9312 N N . ALA B 1 498 ? -46.906 7.566 16.25 1 25.31 498 ALA B N 1
ATOM 9313 C CA . ALA B 1 498 ? -47.062 6.594 17.328 1 25.31 498 ALA B CA 1
ATOM 9314 C C . ALA B 1 498 ? -48.312 5.758 17.156 1 25.31 498 ALA B C 1
ATOM 9316 O O . ALA B 1 498 ? -49.406 6.301 17.031 1 25.31 498 ALA B O 1
ATOM 9317 N N . ALA B 1 499 ? -48.219 4.551 16.734 1 24.36 499 ALA B N 1
ATOM 9318 C CA . ALA B 1 499 ? -49.375 3.73 17.109 1 24.36 499 ALA B CA 1
ATOM 9319 C C . ALA B 1 499 ? -49.656 3.859 18.609 1 24.36 499 ALA B C 1
ATOM 9321 O O . ALA B 1 499 ? -48.75 3.988 19.422 1 24.36 499 ALA B O 1
ATOM 9322 N N . GLU B 1 500 ? -50.875 4.004 19.188 1 22.59 500 GLU B N 1
ATOM 9323 C CA . GLU B 1 500 ? -51.625 4.117 20.438 1 22.59 500 GLU B CA 1
ATOM 9324 C C . GLU B 1 500 ? -51.312 2.947 21.375 1 22.59 500 GLU B C 1
ATOM 9326 O O . GLU B 1 500 ? -51.938 2.797 22.422 1 22.59 500 GLU B O 1
ATOM 9331 N N . SER B 1 501 ? -50.688 1.786 20.969 1 23.28 501 SER B N 1
ATOM 9332 C CA . SER B 1 501 ? -51.125 0.704 21.859 1 23.28 501 SER B CA 1
ATOM 9333 C C . SER B 1 501 ? -50.719 0.969 23.297 1 23.28 501 SER B C 1
ATOM 9335 O O . SER B 1 501 ? -49.906 1.859 23.562 1 23.28 501 SER B O 1
ATOM 9337 N N . SER B 1 502 ? -50.656 -0.174 24.234 1 23.56 502 SER B N 1
ATOM 9338 C CA . SER B 1 502 ? -50.938 -0.418 25.641 1 23.56 502 SER B CA 1
ATOM 9339 C C . SER B 1 502 ? -49.844 0.18 26.531 1 23.56 502 SER B C 1
ATOM 9341 O O . SER B 1 502 ? -48.719 0.389 26.078 1 23.56 502 SER B O 1
ATOM 9343 N N . ALA B 1 503 ? -50.094 0.551 27.797 1 23.08 503 ALA B N 1
ATOM 9344 C CA . ALA B 1 503 ? -49.688 1.191 29.047 1 23.08 503 ALA B CA 1
ATOM 9345 C C . ALA B 1 503 ? -48.406 0.581 29.578 1 23.08 503 ALA B C 1
ATOM 9347 O O . ALA B 1 503 ? -47.906 0.957 30.656 1 23.08 503 ALA B O 1
ATOM 9348 N N . GLU B 1 504 ? -48.062 -0.672 29.281 1 24.28 504 GLU B N 1
ATOM 9349 C CA . GLU B 1 504 ? -47.281 -1.233 30.375 1 24.28 504 GLU B CA 1
ATOM 9350 C C . GLU B 1 504 ? -46.031 -0.414 30.625 1 24.28 504 GLU B C 1
ATOM 9352 O O . GLU B 1 504 ? -45.562 0.318 29.734 1 24.28 504 GLU B O 1
ATOM 9357 N N . LEU B 1 505 ? -45.125 -0.784 31.703 1 25 505 LEU B N 1
ATOM 9358 C CA . LEU B 1 505 ? -44.094 -0.179 32.531 1 25 505 LEU B CA 1
ATOM 9359 C C . LEU B 1 505 ? -42.938 0.328 31.703 1 25 505 LEU B C 1
ATOM 9361 O O . LEU B 1 505 ? -42.344 -0.434 30.938 1 25 505 LEU B O 1
ATOM 9365 N N . ALA B 1 506 ? -42.812 1.68 31.516 1 25.61 506 ALA B N 1
ATOM 9366 C CA . ALA B 1 506 ? -41.938 2.688 30.969 1 25.61 506 ALA B CA 1
ATOM 9367 C C . ALA B 1 506 ? -40.5 2.486 31.469 1 25.61 506 ALA B C 1
ATOM 9369 O O . ALA B 1 506 ? -40.125 3.029 32.5 1 25.61 506 ALA B O 1
ATOM 9370 N N . VAL B 1 507 ? -40.094 1.241 31.656 1 27.58 507 VAL B N 1
ATOM 9371 C CA . VAL B 1 507 ? -38.688 1.248 32.062 1 27.58 507 VAL B CA 1
ATOM 9372 C C . VAL B 1 507 ? -37.906 2.227 31.203 1 27.58 507 VAL B C 1
ATOM 9374 O O . VAL B 1 507 ? -38.062 2.273 29.984 1 27.58 507 VAL B O 1
ATOM 9377 N N . SER B 1 508 ? -37.375 3.332 31.859 1 25.77 508 SER B N 1
ATOM 9378 C CA . SER B 1 508 ? -36.625 4.504 31.406 1 25.77 508 SER B CA 1
ATOM 9379 C C . SER B 1 508 ? -35.562 4.125 30.375 1 25.77 508 SER B C 1
ATOM 9381 O O . SER B 1 508 ? -34.5 3.633 30.75 1 25.77 508 SER B O 1
ATOM 9383 N N . SER B 1 509 ? -35.875 3.33 29.469 1 29.44 509 SER B N 1
ATOM 9384 C CA . SER B 1 509 ? -34.938 3.086 28.391 1 29.44 509 SER B CA 1
ATOM 9385 C C . SER B 1 509 ? -34.219 4.375 27.969 1 29.44 509 SER B C 1
ATOM 9387 O O . SER B 1 509 ? -34.812 5.457 28.047 1 29.44 509 SER B O 1
ATOM 9389 N N . PRO B 1 510 ? -32.875 4.453 28.141 1 30.97 510 PRO B N 1
ATOM 9390 C CA . PRO B 1 510 ? -32.344 5.777 27.812 1 30.97 510 PRO B CA 1
ATOM 9391 C C . PRO B 1 510 ? -33.219 6.531 26.797 1 30.97 510 PRO B C 1
ATOM 9393 O O . PRO B 1 510 ? -33.781 5.922 25.906 1 30.97 510 PRO B O 1
ATOM 9396 N N . GLN B 1 511 ? -33.875 7.633 27.281 1 30.05 511 GLN B N 1
ATOM 9397 C CA . GLN B 1 511 ? -34.781 8.609 26.703 1 30.05 511 GLN B CA 1
ATOM 9398 C C . GLN B 1 511 ? -34.5 8.812 25.219 1 30.05 511 GLN B C 1
ATOM 9400 O O . GLN B 1 511 ? -33.406 9.188 24.844 1 30.05 511 GLN B O 1
ATOM 9405 N N . ALA B 1 512 ? -35.031 8.062 24.406 1 32.94 512 ALA B N 1
ATOM 9406 C CA . ALA B 1 512 ? -35.25 8.422 23 1 32.94 512 ALA B CA 1
ATOM 9407 C C . ALA B 1 512 ? -35.219 9.938 22.812 1 32.94 512 ALA B C 1
ATOM 9409 O O . ALA B 1 512 ? -36.062 10.648 23.328 1 32.94 512 ALA B O 1
ATOM 9410 N N . ARG B 1 513 ? -33.938 10.57 23.016 1 37.28 513 ARG B N 1
ATOM 9411 C CA . ARG B 1 513 ? -33.938 11.992 22.703 1 37.28 513 ARG B CA 1
ATOM 9412 C C . ARG B 1 513 ? -35.031 12.336 21.719 1 37.28 513 ARG B C 1
ATOM 9414 O O . ARG B 1 513 ? -35.25 11.617 20.734 1 37.28 513 ARG B O 1
ATOM 9421 N N . GLN B 1 514 ? -35.969 13.031 22.141 1 37.69 514 GLN B N 1
ATOM 9422 C CA . GLN B 1 514 ? -36.875 13.781 21.297 1 37.69 514 GLN B CA 1
ATOM 9423 C C . GLN B 1 514 ? -36.219 14.25 20.016 1 37.69 514 GLN B C 1
ATOM 9425 O O . GLN B 1 514 ? -34.969 14.211 19.906 1 37.69 514 GLN B O 1
ATOM 9430 N N . ASP B 1 515 ? -36.875 15.258 19.188 1 45.09 515 ASP B N 1
ATOM 9431 C CA . ASP B 1 515 ? -36.938 15.961 17.922 1 45.09 515 ASP B CA 1
ATOM 9432 C C . ASP B 1 515 ? -35.656 16.703 17.609 1 45.09 515 ASP B C 1
ATOM 9434 O O . ASP B 1 515 ? -35.562 17.422 16.609 1 45.09 515 ASP B O 1
ATOM 9438 N N . THR B 1 516 ? -34.688 16.906 18.625 1 55.81 516 THR B N 1
ATOM 9439 C CA . THR B 1 516 ? -33.656 17.859 18.219 1 55.81 516 THR B CA 1
ATOM 9440 C C . THR B 1 516 ? -32.438 17.156 17.625 1 55.81 516 THR B C 1
ATOM 9442 O O . THR B 1 516 ? -32.094 16.062 18.078 1 55.81 516 THR B O 1
ATOM 9445 N N . GLY B 1 517 ? -31.953 17.531 16.531 1 80.38 517 GLY B N 1
ATOM 9446 C CA . GLY B 1 517 ? -30.766 17.078 15.82 1 80.38 517 GLY B CA 1
ATOM 9447 C C . GLY B 1 517 ? -29.516 17.094 16.672 1 80.38 517 GLY B C 1
ATOM 9448 O O . GLY B 1 517 ? -29.547 17.562 17.812 1 80.38 517 GLY B O 1
ATOM 9449 N N . ALA B 1 518 ? -28.422 16.594 16.484 1 90.56 518 ALA B N 1
ATOM 9450 C CA . ALA B 1 518 ? -27.172 16.406 17.219 1 90.56 518 ALA B CA 1
ATOM 9451 C C . ALA B 1 518 ? -26.453 17.734 17.422 1 90.56 518 ALA B C 1
ATOM 9453 O O . ALA B 1 518 ? -26.422 18.578 16.516 1 90.56 518 ALA B O 1
ATOM 9454 N N . LEU B 1 519 ? -25.969 18 18.688 1 95.69 519 LEU B N 1
ATOM 9455 C CA . LEU B 1 519 ? -25.109 19.141 19 1 95.69 519 LEU B CA 1
ATOM 9456 C C . LEU B 1 519 ? -23.641 18.75 18.938 1 95.69 519 LEU B C 1
ATOM 9458 O O . LEU B 1 519 ? -23.219 17.781 19.594 1 95.69 519 LEU B O 1
ATOM 9462 N N . VAL B 1 520 ? -22.859 19.516 18.125 1 96.5 520 VAL B N 1
ATOM 9463 C CA . VAL B 1 520 ? -21.453 19.188 17.922 1 96.5 520 VAL B CA 1
ATOM 9464 C C . VAL B 1 520 ? -20.578 20.375 18.328 1 96.5 520 VAL B C 1
ATOM 9466 O O . VAL B 1 520 ? -20.891 21.516 17.984 1 96.5 520 VAL B O 1
ATOM 9469 N N . VAL B 1 521 ? -19.531 20.141 19.109 1 97.88 521 VAL B N 1
ATOM 9470 C CA . VAL B 1 521 ? -18.516 21.125 19.422 1 97.88 521 VAL B CA 1
ATOM 9471 C C . VAL B 1 521 ? -17.172 20.703 18.859 1 97.88 521 VAL B C 1
ATOM 9473 O O . VAL B 1 521 ? -16.719 19.578 19.109 1 97.88 521 VAL B O 1
ATOM 9476 N N . ASP B 1 522 ? -16.578 21.562 18.094 1 97.88 522 ASP B N 1
ATOM 9477 C CA . ASP B 1 522 ? -15.273 21.359 17.469 1 97.88 522 ASP B CA 1
ATOM 9478 C C . ASP B 1 522 ? -14.211 22.266 18.078 1 97.88 522 ASP B C 1
ATOM 9480 O O . ASP B 1 522 ? -14.086 23.422 17.703 1 97.88 522 ASP B O 1
ATOM 9484 N N . LEU B 1 523 ? -13.422 21.672 19 1 96.75 523 LEU B N 1
ATOM 9485 C CA . LEU B 1 523 ? -12.328 22.422 19.609 1 96.75 523 LEU B CA 1
ATOM 9486 C C . LEU B 1 523 ? -11.109 22.453 18.703 1 96.75 523 LEU B C 1
ATOM 9488 O O . LEU B 1 523 ? -10.781 21.453 18.062 1 96.75 523 LEU B O 1
ATOM 9492 N N . PHE B 1 524 ? -10.391 23.594 18.625 1 94.81 524 PHE B N 1
ATOM 9493 C CA . PHE B 1 524 ? -9.258 23.766 17.719 1 94.81 524 PHE B CA 1
ATOM 9494 C C . PHE B 1 524 ? -9.695 23.578 16.266 1 94.81 524 PHE B C 1
ATOM 9496 O O . PHE B 1 524 ? -9.07 22.828 15.523 1 94.81 524 PHE B O 1
ATOM 9503 N N . CYS B 1 525 ? -10.727 24.25 15.914 1 95.38 525 CYS B N 1
ATOM 9504 C CA . CYS B 1 525 ? -11.438 23.922 14.68 1 95.38 525 CYS B CA 1
ATOM 9505 C C . CYS B 1 525 ? -10.68 24.422 13.461 1 95.38 525 CYS B C 1
ATOM 9507 O O . CYS B 1 525 ? -10.992 24.047 12.328 1 95.38 525 CYS B O 1
ATOM 9509 N N . GLY B 1 526 ? -9.672 25.312 13.617 1 90.88 526 GLY B N 1
ATOM 9510 C CA . GLY B 1 526 ? -8.953 25.859 12.469 1 90.88 526 GLY B CA 1
ATOM 9511 C C . GLY B 1 526 ? -9.867 26.531 11.469 1 90.88 526 GLY B C 1
ATOM 9512 O O . GLY B 1 526 ? -10.68 27.391 11.828 1 90.88 526 GLY B O 1
ATOM 9513 N N . THR B 1 527 ? -9.789 26.141 10.227 1 91.38 527 THR B N 1
ATOM 9514 C CA . THR B 1 527 ? -10.586 26.734 9.164 1 91.38 527 THR B CA 1
ATOM 9515 C C . THR B 1 527 ? -11.961 26.078 9.078 1 91.38 527 THR B C 1
ATOM 9517 O O . THR B 1 527 ? -12.695 26.266 8.109 1 91.38 527 THR B O 1
ATOM 9520 N N . GLY B 1 528 ? -12.227 25.234 10.055 1 94.38 528 GLY B N 1
ATOM 9521 C CA . GLY B 1 528 ? -13.555 24.656 10.164 1 94.38 528 GLY B CA 1
ATOM 9522 C C . GLY B 1 528 ? -13.688 23.344 9.414 1 94.38 528 GLY B C 1
ATOM 9523 O O . GLY B 1 528 ? -14.805 22.922 9.078 1 94.38 528 GLY B O 1
ATOM 9524 N N . THR B 1 529 ? -12.586 22.656 9.141 1 93.06 529 THR B N 1
ATOM 9525 C CA . THR B 1 529 ? -12.625 21.469 8.289 1 93.06 529 THR B CA 1
ATOM 9526 C C . THR B 1 529 ? -13.492 20.375 8.914 1 93.06 529 THR B C 1
ATOM 9528 O O . THR B 1 529 ? -14.453 19.922 8.305 1 93.06 529 THR B O 1
ATOM 9531 N N . ILE B 1 530 ? -13.211 19.984 10.133 1 94.62 530 ILE B N 1
ATOM 9532 C CA . ILE B 1 530 ? -13.953 18.906 10.781 1 94.62 530 ILE B CA 1
ATOM 9533 C C . ILE B 1 530 ? -15.391 19.359 11.023 1 94.62 530 ILE B C 1
ATOM 9535 O O . ILE B 1 530 ? -16.328 18.625 10.727 1 94.62 530 ILE B O 1
ATOM 9539 N N . ALA B 1 531 ? -15.555 20.609 11.516 1 95.75 531 ALA B N 1
ATOM 9540 C CA . ALA B 1 531 ? -16.875 21.172 11.805 1 95.75 531 ALA B CA 1
ATOM 9541 C C . ALA B 1 531 ? -17.766 21.141 10.562 1 95.75 531 ALA B C 1
ATOM 9543 O O . ALA B 1 531 ? -18.922 20.688 10.633 1 95.75 531 ALA B O 1
ATOM 9544 N N . LEU B 1 532 ? -17.25 21.578 9.477 1 93.31 532 LEU B N 1
ATOM 9545 C CA . LEU B 1 532 ? -18.031 21.672 8.25 1 93.31 532 LEU B CA 1
ATOM 9546 C C . LEU B 1 532 ? -18.328 20.297 7.672 1 93.31 532 LEU B C 1
ATOM 9548 O O . LEU B 1 532 ? -19.359 20.094 7.039 1 93.31 532 LEU B O 1
ATOM 9552 N N . CYS B 1 533 ? -17.406 19.391 7.855 1 88.44 533 CYS B N 1
ATOM 9553 C CA . CYS B 1 533 ? -17.641 18.016 7.395 1 88.44 533 CYS B CA 1
ATOM 9554 C C . CYS B 1 533 ? -18.719 17.344 8.219 1 88.44 533 CYS B C 1
ATOM 9556 O O . CYS B 1 533 ? -19.453 16.5 7.711 1 88.44 533 CYS B O 1
ATOM 9558 N N . LEU B 1 534 ? -18.891 17.734 9.469 1 89.75 534 LEU B N 1
ATOM 9559 C CA . LEU B 1 534 ? -19.859 17.125 10.367 1 89.75 534 LEU B CA 1
ATOM 9560 C C . LEU B 1 534 ? -21.188 17.859 10.312 1 89.75 534 LEU B C 1
ATOM 9562 O O . LEU B 1 534 ? -22.219 17.312 10.711 1 89.75 534 LEU B O 1
ATOM 9566 N N . ALA B 1 535 ? -21.234 19.016 9.828 1 91.25 535 ALA B N 1
ATOM 9567 C CA . ALA B 1 535 ? -22.375 19.938 9.883 1 91.25 535 ALA B CA 1
ATOM 9568 C C . ALA B 1 535 ? -23.609 19.312 9.242 1 91.25 535 ALA B C 1
ATOM 9570 O O . ALA B 1 535 ? -24.719 19.438 9.773 1 91.25 535 ALA B O 1
ATOM 9571 N N . PRO B 1 536 ? -23.406 18.594 8.141 1 82.5 536 PRO B N 1
ATOM 9572 C CA . PRO B 1 536 ? -24.594 18.016 7.516 1 82.5 536 PRO B CA 1
ATOM 9573 C C . PRO B 1 536 ? -25.281 16.984 8.414 1 82.5 536 PRO B C 1
ATOM 9575 O O . PRO B 1 536 ? -26.453 16.656 8.188 1 82.5 536 PRO B O 1
ATOM 9578 N N . PHE B 1 537 ? -24.672 16.547 9.477 1 82.44 537 PHE B N 1
ATOM 9579 C CA . PHE B 1 537 ? -25.203 15.484 10.312 1 82.44 537 PHE B CA 1
ATOM 9580 C C . PHE B 1 537 ? -25.562 16.016 11.703 1 82.44 537 PHE B C 1
ATOM 9582 O O . PHE B 1 537 ? -25.844 15.242 12.617 1 82.44 537 PHE B O 1
ATOM 9589 N N . ALA B 1 538 ? -25.594 17.312 11.875 1 89.38 538 ALA B N 1
ATOM 9590 C CA . ALA B 1 538 ? -25.812 17.938 13.18 1 89.38 538 ALA B CA 1
ATOM 9591 C C . ALA B 1 538 ? -26.891 19 13.102 1 89.38 538 ALA B C 1
ATOM 9593 O O . ALA B 1 538 ? -27.172 19.547 12.031 1 89.38 538 ALA B O 1
ATOM 9594 N N . GLU B 1 539 ? -27.516 19.188 14.211 1 92.06 539 GLU B N 1
ATOM 9595 C CA . GLU B 1 539 ? -28.422 20.312 14.344 1 92.06 539 GLU B CA 1
ATOM 9596 C C . GLU B 1 539 ? -27.656 21.641 14.422 1 92.06 539 GLU B C 1
ATOM 9598 O O . GLU B 1 539 ? -28 22.609 13.742 1 92.06 539 GLU B O 1
ATOM 9603 N N . GLN B 1 540 ? -26.703 21.625 15.227 1 95.69 540 GLN B N 1
ATOM 9604 C CA . GLN B 1 540 ? -25.828 22.781 15.383 1 95.69 540 GLN B CA 1
ATOM 9605 C C . GLN B 1 540 ? -24.375 22.359 15.633 1 95.69 540 GLN B C 1
ATOM 9607 O O . GLN B 1 540 ? -24.125 21.344 16.297 1 95.69 540 GLN B O 1
ATOM 9612 N N . VAL B 1 541 ? -23.484 23.141 15.031 1 96.88 541 VAL B N 1
ATOM 9613 C CA . VAL B 1 541 ? -22.047 22.891 15.219 1 96.88 541 VAL B CA 1
ATOM 9614 C C . VAL B 1 541 ? -21.375 24.172 15.695 1 96.88 541 VAL B C 1
ATOM 9616 O O . VAL B 1 541 ? -21.547 25.234 15.094 1 96.88 541 VAL B O 1
ATOM 9619 N N . LEU B 1 542 ? -20.656 24.078 16.812 1 98.38 542 LEU B N 1
ATOM 9620 C CA . LEU B 1 542 ? -19.844 25.188 17.312 1 98.38 542 LEU B CA 1
ATOM 9621 C C . LEU B 1 542 ? -18.359 24.875 17.156 1 98.38 542 LEU B C 1
ATOM 9623 O O . LEU B 1 542 ? -17.875 23.844 17.625 1 98.38 542 LEU B O 1
ATOM 9627 N N . GLY B 1 543 ? -17.688 25.766 16.422 1 98.06 543 GLY B N 1
ATOM 9628 C CA . GLY B 1 543 ? -16.25 25.672 16.312 1 98.06 543 GLY B CA 1
ATOM 9629 C C . GLY B 1 543 ? -15.523 26.75 17.125 1 98.06 543 GLY B C 1
ATOM 9630 O O . GLY B 1 543 ? -15.867 27.922 17.047 1 98.06 543 GLY B O 1
ATOM 9631 N N . LEU B 1 544 ? -14.547 26.344 17.938 1 97.31 544 LEU B N 1
ATOM 9632 C CA . LEU B 1 544 ? -13.742 27.266 18.719 1 97.31 544 LEU B CA 1
ATOM 9633 C C . LEU B 1 544 ? -12.281 27.234 18.281 1 97.31 544 LEU B C 1
ATOM 9635 O O . LEU B 1 544 ? -11.719 26.156 18.062 1 97.31 544 LEU B O 1
ATOM 9639 N N . GLU B 1 545 ? -11.734 28.312 18.078 1 94.44 545 GLU B N 1
ATOM 9640 C CA . GLU B 1 545 ? -10.375 28.453 17.562 1 94.44 545 GLU B CA 1
ATOM 9641 C C . GLU B 1 545 ? -9.703 29.703 18.109 1 94.44 545 GLU B C 1
ATOM 9643 O O . GLU B 1 545 ? -10.359 30.734 18.297 1 94.44 545 GLU B O 1
ATOM 9648 N N . LEU B 1 546 ? -8.375 29.562 18.422 1 91.44 546 LEU B N 1
ATOM 9649 C CA . LEU B 1 546 ? -7.594 30.656 19 1 91.44 546 LEU B CA 1
ATOM 9650 C C . LEU B 1 546 ? -7.246 31.703 17.953 1 91.44 546 LEU B C 1
ATOM 9652 O O . LEU B 1 546 ? -7.242 32.906 18.234 1 91.44 546 LEU B O 1
ATOM 9656 N N . VAL B 1 547 ? -6.895 31.297 16.75 1 85.88 547 VAL B N 1
ATOM 9657 C CA . VAL B 1 547 ? -6.371 32.156 15.695 1 85.88 547 VAL B CA 1
ATOM 9658 C C . VAL B 1 547 ? -7.527 32.844 14.953 1 85.88 547 VAL B C 1
ATOM 9660 O O . VAL B 1 547 ? -8.312 32.156 14.273 1 85.88 547 VAL B O 1
ATOM 9663 N N . ALA B 1 548 ? -7.582 34.094 14.969 1 88.19 548 ALA B N 1
ATOM 9664 C CA . ALA B 1 548 ? -8.688 34.875 14.414 1 88.19 548 ALA B CA 1
ATOM 9665 C C . ALA B 1 548 ? -8.789 34.688 12.906 1 88.19 548 ALA B C 1
ATOM 9667 O O . ALA B 1 548 ? -9.891 34.562 12.359 1 88.19 548 ALA B O 1
ATOM 9668 N N . SER B 1 549 ? -7.664 34.688 12.242 1 81.81 549 SER B N 1
ATOM 9669 C CA . SER B 1 549 ? -7.68 34.531 10.789 1 81.81 549 SER B CA 1
ATOM 9670 C C . SER B 1 549 ? -8.273 33.188 10.383 1 81.81 549 SER B C 1
ATOM 9672 O O . SER B 1 549 ? -8.961 33.094 9.367 1 81.81 549 SER B O 1
ATOM 9674 N N . ALA B 1 550 ? -7.996 32.188 11.148 1 86.56 550 ALA B N 1
ATOM 9675 C CA . ALA B 1 550 ? -8.547 30.875 10.875 1 86.56 550 ALA B CA 1
ATOM 9676 C C . ALA B 1 550 ? -10.062 30.859 11.055 1 86.56 550 ALA B C 1
ATOM 9678 O O . ALA B 1 550 ? -10.781 30.234 10.273 1 86.56 550 ALA B O 1
ATOM 9679 N N . VAL B 1 551 ? -10.555 31.562 12.055 1 92.75 551 VAL B N 1
ATOM 9680 C CA . VAL B 1 551 ? -11.984 31.656 12.312 1 92.75 551 VAL B CA 1
ATOM 9681 C C . VAL B 1 551 ? -12.672 32.375 11.164 1 92.75 551 VAL B C 1
ATOM 9683 O O . VAL B 1 551 ? -13.758 31.984 10.734 1 92.75 551 VAL B O 1
ATOM 9686 N N . ASP B 1 552 ? -12.016 33.406 10.68 1 89.5 552 ASP B N 1
ATOM 9687 C CA . ASP B 1 552 ? -12.547 34.125 9.523 1 89.5 552 ASP B CA 1
ATOM 9688 C C . ASP B 1 552 ? -12.672 33.219 8.312 1 89.5 552 ASP B C 1
ATOM 9690 O O . ASP B 1 552 ? -13.672 33.25 7.598 1 89.5 552 ASP B O 1
ATOM 9694 N N . ASP B 1 553 ? -11.648 32.438 8.148 1 88.62 553 ASP B N 1
ATOM 9695 C CA . ASP B 1 553 ? -11.688 31.469 7.066 1 88.62 553 ASP B CA 1
ATOM 9696 C C . ASP B 1 553 ? -12.812 30.453 7.277 1 88.62 553 ASP B C 1
ATOM 9698 O O . ASP B 1 553 ? -13.5 30.078 6.328 1 88.62 553 ASP B O 1
ATOM 9702 N N . ALA B 1 554 ? -12.977 30.016 8.484 1 94.5 554 ALA B N 1
ATOM 9703 C CA . ALA B 1 554 ? -14.031 29.062 8.805 1 94.5 554 ALA B CA 1
ATOM 9704 C C . ALA B 1 554 ? -15.406 29.625 8.469 1 94.5 554 ALA B C 1
ATOM 9706 O O . ALA B 1 554 ? -16.25 28.938 7.902 1 94.5 554 ALA B O 1
ATOM 9707 N N . ARG B 1 555 ? -15.602 30.875 8.828 1 95.88 555 ARG B N 1
ATOM 9708 C CA . ARG B 1 555 ? -16.859 31.547 8.523 1 95.88 555 ARG B CA 1
ATOM 9709 C C . ARG B 1 555 ? -17.078 31.672 7.016 1 95.88 555 ARG B C 1
ATOM 9711 O O . ARG B 1 555 ? -18.172 31.438 6.52 1 95.88 555 ARG B O 1
ATOM 9718 N N . THR B 1 556 ? -15.984 32.062 6.348 1 93.31 556 THR B N 1
ATOM 9719 C CA . THR B 1 556 ? -16.047 32.125 4.891 1 93.31 556 THR B CA 1
ATOM 9720 C C . THR B 1 556 ? -16.406 30.766 4.289 1 93.31 556 THR B C 1
ATOM 9722 O O . THR B 1 556 ? -17.25 30.672 3.4 1 93.31 556 THR B O 1
ATOM 9725 N N . ASN B 1 557 ? -15.75 29.781 4.789 1 94.06 557 ASN B N 1
ATOM 9726 C CA . ASN B 1 557 ? -16.016 28.438 4.309 1 94.06 557 ASN B CA 1
ATOM 9727 C C . ASN B 1 557 ? -17.438 27.984 4.602 1 94.06 557 ASN B C 1
ATOM 9729 O O . ASN B 1 557 ? -18.062 27.312 3.787 1 94.06 557 ASN B O 1
ATOM 9733 N N . ALA B 1 558 ? -17.953 28.344 5.77 1 96 558 ALA B N 1
ATOM 9734 C CA . ALA B 1 558 ? -19.344 28.031 6.102 1 96 558 ALA B CA 1
ATOM 9735 C C . ALA B 1 558 ? -20.297 28.672 5.094 1 96 558 ALA B C 1
ATOM 9737 O O . ALA B 1 558 ? -21.234 28.016 4.633 1 96 558 ALA B O 1
ATOM 9738 N N . ARG B 1 559 ? -20.016 29.891 4.75 1 94.75 559 ARG B N 1
ATOM 9739 C CA . ARG B 1 559 ? -20.844 30.594 3.775 1 94.75 559 ARG B CA 1
ATOM 9740 C C . ARG B 1 559 ? -20.75 29.938 2.398 1 94.75 559 ARG B C 1
ATOM 9742 O O . ARG B 1 559 ? -21.75 29.75 1.722 1 94.75 559 ARG B O 1
ATOM 9749 N N . LEU B 1 560 ? -19.547 29.625 2.088 1 90.38 560 LEU B N 1
ATOM 9750 C CA . LEU B 1 560 ? -19.281 29 0.796 1 90.38 560 LEU B CA 1
ATOM 9751 C C . LEU B 1 560 ? -20.078 27.719 0.645 1 90.38 560 LEU B C 1
ATOM 9753 O O . LEU B 1 560 ? -20.484 27.359 -0.463 1 90.38 560 LEU B O 1
ATOM 9757 N N . ASN B 1 561 ? -20.25 27.047 1.706 1 90.94 561 ASN B N 1
ATOM 9758 C CA . ASN B 1 561 ? -20.938 25.766 1.688 1 90.94 561 ASN B CA 1
ATOM 9759 C C . ASN B 1 561 ? -22.406 25.906 2.113 1 90.94 561 ASN B C 1
ATOM 9761 O O . ASN B 1 561 ? -23.078 24.906 2.377 1 90.94 561 ASN B O 1
ATOM 9765 N N . ALA B 1 562 ? -22.875 27.016 2.318 1 90.25 562 ALA B N 1
ATOM 9766 C CA . ALA B 1 562 ? -24.266 27.328 2.695 1 90.25 562 ALA B CA 1
ATOM 9767 C C . ALA B 1 562 ? -24.641 26.625 3.998 1 90.25 562 ALA B C 1
ATOM 9769 O O . ALA B 1 562 ? -25.703 26.016 4.094 1 90.25 562 ALA B O 1
ATOM 9770 N N . ARG B 1 563 ? -23.703 26.641 4.906 1 91.31 563 ARG B N 1
ATOM 9771 C CA . ARG B 1 563 ? -23.969 26.062 6.215 1 91.31 563 ARG B CA 1
ATOM 9772 C C . ARG B 1 563 ? -24.391 27.125 7.223 1 91.31 563 ARG B C 1
ATOM 9774 O O . ARG B 1 563 ? -23.547 27.891 7.699 1 91.31 563 ARG B O 1
ATOM 9781 N N . THR B 1 564 ? -25.641 27.047 7.625 1 93.56 564 THR B N 1
ATOM 9782 C CA . THR B 1 564 ? -26.172 28.062 8.539 1 93.56 564 THR B CA 1
ATOM 9783 C C . THR B 1 564 ? -26.234 27.516 9.961 1 93.56 564 THR B C 1
ATOM 9785 O O . THR B 1 564 ? -26.5 28.266 10.906 1 93.56 564 THR B O 1
ATOM 9788 N N . ASN B 1 565 ? -25.984 26.281 10.039 1 94.31 565 ASN B N 1
ATOM 9789 C CA . ASN B 1 565 ? -26.094 25.656 11.359 1 94.31 565 ASN B CA 1
ATOM 9790 C C . ASN B 1 565 ? -24.734 25.609 12.07 1 94.31 565 ASN B C 1
ATOM 9792 O O . ASN B 1 565 ? -24.547 24.828 12.992 1 94.31 565 ASN B O 1
ATOM 9796 N N . THR B 1 566 ? -23.812 26.406 11.594 1 96.69 566 THR B N 1
ATOM 9797 C CA . THR B 1 566 ? -22.5 26.422 12.211 1 96.69 566 THR B CA 1
ATOM 9798 C C . THR B 1 566 ? -22.203 27.812 12.789 1 96.69 566 THR B C 1
ATOM 9800 O O . THR B 1 566 ? -22.625 28.828 12.242 1 96.69 566 THR B O 1
ATOM 9803 N N . VAL B 1 567 ? -21.516 27.812 13.922 1 97.88 567 VAL B N 1
ATOM 9804 C CA . VAL B 1 567 ? -21.016 29.031 14.547 1 97.88 567 VAL B CA 1
ATOM 9805 C C . VAL B 1 567 ? -19.531 28.875 14.867 1 97.88 567 VAL B C 1
ATOM 9807 O O . VAL B 1 567 ? -19.109 27.859 15.43 1 97.88 567 VAL B O 1
ATOM 9810 N N . PHE B 1 568 ? -18.812 29.812 14.398 1 97.94 568 PHE B N 1
ATOM 9811 C CA . PHE B 1 568 ? -17.375 29.797 14.68 1 97.94 568 PHE B CA 1
ATOM 9812 C C . PHE B 1 568 ? -16.984 30.984 15.547 1 97.94 568 PHE B C 1
ATOM 9814 O O . PHE B 1 568 ? -17.359 32.125 15.266 1 97.94 568 PHE B O 1
ATOM 9821 N N . GLN B 1 569 ? -16.172 30.703 16.625 1 97.31 569 GLN B N 1
ATOM 9822 C CA . GLN B 1 569 ? -15.836 31.75 17.594 1 97.31 569 GLN B CA 1
ATOM 9823 C C . GLN B 1 569 ? -14.344 31.719 17.938 1 97.31 569 GLN B C 1
ATOM 9825 O O . GLN B 1 569 ? -13.781 30.656 18.172 1 97.31 569 GLN B O 1
ATOM 9830 N N . VAL B 1 570 ? -13.75 32.938 17.906 1 95.94 570 VAL B N 1
ATOM 9831 C CA . VAL B 1 570 ? -12.398 33.062 18.453 1 95.94 570 VAL B CA 1
ATOM 9832 C C . VAL B 1 570 ? -12.422 32.906 19.969 1 95.94 570 VAL B C 1
ATOM 9834 O O . VAL B 1 570 ? -13.148 33.594 20.656 1 95.94 570 VAL B O 1
ATOM 9837 N N . THR B 1 571 ? -11.727 31.922 20.438 1 93.94 571 THR B N 1
ATOM 9838 C CA . THR B 1 571 ? -11.742 31.641 21.859 1 93.94 571 THR B CA 1
ATOM 9839 C C . THR B 1 571 ? -10.352 31.234 22.344 1 93.94 571 THR B C 1
ATOM 9841 O O . THR B 1 571 ? -9.656 30.453 21.688 1 93.94 571 THR B O 1
ATOM 9844 N N . ASP B 1 572 ? -9.938 31.797 23.375 1 91.75 572 ASP B N 1
ATOM 9845 C CA . ASP B 1 572 ? -8.758 31.344 24.094 1 91.75 572 ASP B CA 1
ATOM 9846 C C . ASP B 1 572 ? -9.148 30.391 25.234 1 91.75 572 ASP B C 1
ATOM 9848 O O . ASP B 1 572 ? -9.469 30.828 26.328 1 91.75 572 ASP B O 1
ATOM 9852 N N . LEU B 1 573 ? -9 29.172 25 1 83.88 573 LEU B N 1
ATOM 9853 C CA . LEU B 1 573 ? -9.477 28.141 25.891 1 83.88 573 LEU B CA 1
ATOM 9854 C C . LEU B 1 573 ? -8.625 28.078 27.156 1 83.88 573 LEU B C 1
ATOM 9856 O O . LEU B 1 573 ? -9.016 27.453 28.141 1 83.88 573 LEU B O 1
ATOM 9860 N N . GLU B 1 574 ? -7.504 28.734 27.203 1 83.44 574 GLU B N 1
ATOM 9861 C CA . GLU B 1 574 ? -6.691 28.797 28.406 1 83.44 574 GLU B CA 1
ATOM 9862 C C . GLU B 1 574 ? -7.207 29.875 29.359 1 83.44 574 GLU B C 1
ATOM 9864 O O . GLU B 1 574 ? -6.969 29.812 30.562 1 83.44 574 GLU B O 1
ATOM 9869 N N . LYS B 1 575 ? -7.918 30.844 28.828 1 86.56 575 LYS B N 1
ATOM 9870 C CA . LYS B 1 575 ? -8.359 31.984 29.641 1 86.56 575 LYS B CA 1
ATOM 9871 C C . LYS B 1 575 ? -9.859 31.938 29.875 1 86.56 575 LYS B C 1
ATOM 9873 O O . LYS B 1 575 ? -10.352 32.469 30.875 1 86.56 575 LYS B O 1
ATOM 9878 N N . GLU B 1 576 ? -10.539 31.344 28.984 1 88.88 576 GLU B N 1
ATOM 9879 C CA . GLU B 1 576 ? -11.992 31.328 29.062 1 88.88 576 GLU B CA 1
ATOM 9880 C C . GLU B 1 576 ? -12.508 29.984 29.547 1 88.88 576 GLU B C 1
ATOM 9882 O O . GLU B 1 576 ? -11.898 28.953 29.281 1 88.88 576 GLU B O 1
ATOM 9887 N N . ASN B 1 577 ? -13.609 30.078 30.281 1 90.12 577 ASN B N 1
ATOM 9888 C CA . ASN B 1 577 ? -14.266 28.844 30.703 1 90.12 577 ASN B CA 1
ATOM 9889 C C . ASN B 1 577 ? -14.953 28.156 29.531 1 90.12 577 ASN B C 1
ATOM 9891 O O . ASN B 1 577 ? -15.883 28.703 28.938 1 90.12 577 ASN B O 1
ATOM 9895 N N . LEU B 1 578 ? -14.547 26.984 29.266 1 93.69 578 LEU B N 1
ATOM 9896 C CA . LEU B 1 578 ? -15 26.234 28.109 1 93.69 578 LEU B CA 1
ATOM 9897 C C . LEU B 1 578 ? -16.531 26.141 28.078 1 93.69 578 LEU B C 1
ATOM 9899 O O . LEU B 1 578 ? -17.156 26.453 27.062 1 93.69 578 LEU B O 1
ATOM 9903 N N . TRP B 1 579 ? -17.172 25.844 29.109 1 93.94 579 TRP B N 1
ATOM 9904 C CA . TRP B 1 579 ? -18.609 25.578 29.141 1 93.94 579 TRP B CA 1
ATOM 9905 C C . TRP B 1 579 ? -19.406 26.875 29.078 1 93.94 579 TRP B C 1
ATOM 9907 O O . TRP B 1 579 ? -20.484 26.922 28.484 1 93.94 579 TRP B O 1
ATOM 9917 N N . GLN B 1 580 ? -18.859 27.875 29.656 1 93.25 580 GLN B N 1
ATOM 9918 C CA . GLN B 1 580 ? -19.516 29.172 29.5 1 93.25 580 GLN B CA 1
ATOM 9919 C C . GLN B 1 580 ? -19.547 29.594 28.031 1 93.25 580 GLN B C 1
ATOM 9921 O O . GLN B 1 580 ? -20.562 30.109 27.547 1 93.25 580 GLN B O 1
ATOM 9926 N N . VAL B 1 581 ? -18.406 29.359 27.391 1 95.31 581 VAL B N 1
ATOM 9927 C CA . VAL B 1 581 ? -18.328 29.703 25.984 1 95.31 581 VAL B CA 1
ATOM 9928 C C . VAL B 1 581 ? -19.312 28.844 25.188 1 95.31 581 VAL B C 1
ATOM 9930 O O . VAL B 1 581 ? -20.031 29.344 24.328 1 95.31 581 VAL B O 1
ATOM 9933 N N . ILE B 1 582 ? -19.406 27.547 25.484 1 95.5 582 ILE B N 1
ATOM 9934 C CA . ILE B 1 582 ? -20.297 26.625 24.797 1 95.5 582 ILE B CA 1
ATOM 9935 C C . ILE B 1 582 ? -21.75 27.047 25 1 95.5 582 ILE B C 1
ATOM 9937 O O . ILE B 1 582 ? -22.516 27.141 24.047 1 95.5 582 ILE B O 1
ATOM 9941 N N . PHE B 1 583 ? -22.125 27.453 26.25 1 94.88 583 PHE B N 1
ATOM 9942 C CA . PHE B 1 583 ? -23.516 27.812 26.562 1 94.88 583 PHE B CA 1
ATOM 9943 C C . PHE B 1 583 ? -23.875 29.141 25.891 1 94.88 583 PHE B C 1
ATOM 9945 O O . PHE B 1 583 ? -25.031 29.328 25.484 1 94.88 583 PHE B O 1
ATOM 9952 N N . ARG B 1 584 ? -22.922 29.938 25.766 1 95.31 584 ARG B N 1
ATOM 9953 C CA . ARG B 1 584 ? -23.156 31.234 25.156 1 95.31 584 ARG B CA 1
ATOM 9954 C C . ARG B 1 584 ? -23.422 31.109 23.672 1 95.31 584 ARG B C 1
ATOM 9956 O O . ARG B 1 584 ? -24.312 31.766 23.125 1 95.31 584 ARG B O 1
ATOM 9963 N N . HIS B 1 585 ? -22.672 30.266 23.031 1 95.94 585 HIS B N 1
ATOM 9964 C CA . HIS B 1 585 ? -22.703 30.234 21.578 1 95.94 585 HIS B CA 1
ATOM 9965 C C . HIS B 1 585 ? -23.484 29.031 21.062 1 95.94 585 HIS B C 1
ATOM 9967 O O . HIS B 1 585 ? -23.781 28.938 19.875 1 95.94 585 HIS B O 1
ATOM 9973 N N . LEU B 1 586 ? -23.75 28.125 21.938 1 94.75 586 LEU B N 1
ATOM 9974 C CA . LEU B 1 586 ? -24.625 26.984 21.672 1 94.75 586 LEU B CA 1
ATOM 9975 C C . LEU B 1 586 ? -25.688 26.844 22.75 1 94.75 586 LEU B C 1
ATOM 9977 O O . LEU B 1 586 ? -25.672 25.891 23.531 1 94.75 586 LEU B O 1
ATOM 9981 N N . PRO B 1 587 ? -26.656 27.641 22.719 1 93 587 PRO B N 1
ATOM 9982 C CA . PRO B 1 587 ? -27.625 27.719 23.812 1 93 587 PRO B CA 1
ATOM 9983 C C . PRO B 1 587 ? -28.344 26.406 24.078 1 93 587 PRO B C 1
ATOM 9985 O O . PRO B 1 587 ? -28.688 26.094 25.219 1 93 587 PRO B O 1
ATOM 9988 N N . LEU B 1 588 ? -28.547 25.625 23.078 1 91.94 588 LEU B N 1
ATOM 9989 C CA . LEU B 1 588 ? -29.234 24.344 23.25 1 91.94 588 LEU B CA 1
ATOM 9990 C C . LEU B 1 588 ? -28.438 23.422 24.172 1 91.94 588 LEU B C 1
ATOM 9992 O O . LEU B 1 588 ? -29 22.5 24.766 1 91.94 588 LEU B O 1
ATOM 9996 N N . ALA B 1 589 ? -27.188 23.75 24.297 1 92.81 589 ALA B N 1
ATOM 9997 C CA . ALA B 1 589 ? -26.328 22.906 25.109 1 92.81 589 ALA B CA 1
ATOM 9998 C C . ALA B 1 589 ? -26.562 23.156 26.594 1 92.81 589 ALA B C 1
ATOM 10000 O O . ALA B 1 589 ? -26.062 22.406 27.453 1 92.81 589 ALA B O 1
ATOM 10001 N N . ARG B 1 590 ? -27.328 24.125 26.938 1 91.06 590 ARG B N 1
ATOM 10002 C CA . ARG B 1 590 ? -27.719 24.375 28.328 1 91.06 590 ARG B CA 1
ATOM 10003 C C . ARG B 1 590 ? -28.766 23.359 28.781 1 91.06 590 ARG B C 1
ATOM 10005 O O . ARG B 1 590 ? -28.891 23.094 29.984 1 91.06 590 ARG B O 1
ATOM 10012 N N . GLN B 1 591 ? -29.406 22.875 27.766 1 90.12 591 GLN B N 1
ATOM 10013 C CA . GLN B 1 591 ? -30.531 22.016 28.078 1 90.12 591 GLN B CA 1
ATOM 10014 C C . GLN B 1 591 ? -30.266 20.578 27.641 1 90.12 591 GLN B C 1
ATOM 10016 O O . GLN B 1 591 ? -30.875 19.641 28.188 1 90.12 591 GLN B O 1
ATOM 10021 N N . HIS B 1 592 ? -29.469 20.469 26.688 1 89.75 592 HIS B N 1
ATOM 10022 C CA . HIS B 1 592 ? -29.172 19.156 26.125 1 89.75 592 HIS B CA 1
ATOM 10023 C C . HIS B 1 592 ? -27.672 18.875 26.109 1 89.75 592 HIS B C 1
ATOM 10025 O O . HIS B 1 592 ? -26.875 19.781 25.875 1 89.75 592 HIS B O 1
ATOM 10031 N N . PRO B 1 593 ? -27.344 17.656 26.344 1 91.56 593 PRO B N 1
ATOM 10032 C CA . PRO B 1 593 ? -25.922 17.312 26.281 1 91.56 593 PRO B CA 1
ATOM 10033 C C . PRO B 1 593 ? -25.359 17.469 24.875 1 91.56 593 PRO B C 1
ATOM 10035 O O . PRO B 1 593 ? -26.062 17.234 23.891 1 91.56 593 PRO B O 1
ATOM 10038 N N . VAL B 1 594 ? -24.125 17.844 24.859 1 94.19 594 VAL B N 1
ATOM 10039 C CA . VAL B 1 594 ? -23.391 17.812 23.594 1 94.19 594 VAL B CA 1
ATOM 10040 C C . VAL B 1 594 ? -23.234 16.359 23.125 1 94.19 594 VAL B C 1
ATOM 10042 O O . VAL B 1 594 ? -22.859 15.484 23.906 1 94.19 594 VAL B O 1
ATOM 10045 N N . ASP B 1 595 ? -23.625 16.125 21.875 1 93.88 595 ASP B N 1
ATOM 10046 C CA . ASP B 1 595 ? -23.578 14.766 21.359 1 93.88 595 ASP B CA 1
ATOM 10047 C C . ASP B 1 595 ? -22.141 14.359 21.016 1 93.88 595 ASP B C 1
ATOM 10049 O O . ASP B 1 595 ? -21.75 13.219 21.234 1 93.88 595 ASP B O 1
ATOM 10053 N N . LEU B 1 596 ? -21.422 15.336 20.453 1 96.12 596 LEU B N 1
ATOM 10054 C CA . LEU B 1 596 ? -20.062 15.055 20.031 1 96.12 596 LEU B CA 1
ATOM 10055 C C . LEU B 1 596 ? -19.141 16.234 20.312 1 96.12 596 LEU B C 1
ATOM 10057 O O . LEU B 1 596 ? -19.453 17.375 19.938 1 96.12 596 LEU B O 1
ATOM 10061 N N . LEU B 1 597 ? -18.125 15.984 21.031 1 97.75 597 LEU B N 1
ATOM 10062 C CA . LEU B 1 597 ? -17.016 16.938 21.172 1 97.75 597 LEU B CA 1
ATOM 10063 C C . LEU B 1 597 ? -15.773 16.422 20.453 1 97.75 597 LEU B C 1
ATOM 10065 O O . LEU B 1 597 ? -15.25 15.359 20.781 1 97.75 597 LEU B O 1
ATOM 10069 N N . VAL B 1 598 ? -15.32 17.125 19.453 1 97.94 598 VAL B N 1
ATOM 10070 C CA . VAL B 1 598 ? -14.141 16.75 18.672 1 97.94 598 VAL B CA 1
ATOM 10071 C C . VAL B 1 598 ? -12.977 17.672 19.016 1 97.94 598 VAL B C 1
ATOM 10073 O O . VAL B 1 598 ? -13.172 18.875 19.234 1 97.94 598 VAL B O 1
ATOM 10076 N N . MET B 1 599 ? -11.797 17.109 19.109 1 97 599 MET B N 1
ATOM 10077 C CA . MET B 1 599 ? -10.57 17.875 19.328 1 97 599 MET B CA 1
ATOM 10078 C C . MET B 1 599 ? -9.516 17.516 18.281 1 97 599 MET B C 1
ATOM 10080 O O . MET B 1 599 ? -9.328 16.344 17.969 1 97 599 MET B O 1
ATOM 10084 N N . ASP B 1 600 ? -8.867 18.422 17.734 1 96.44 600 ASP B N 1
ATOM 10085 C CA . ASP B 1 600 ? -7.711 18.281 16.859 1 96.44 600 ASP B CA 1
ATOM 10086 C C . ASP B 1 600 ? -6.645 19.328 17.188 1 96.44 600 ASP B C 1
ATOM 10088 O O . ASP B 1 600 ? -6.348 20.203 16.359 1 96.44 600 ASP B O 1
ATOM 10092 N N . PRO B 1 601 ? -6.027 19.203 18.312 1 95.38 601 PRO B N 1
ATOM 10093 C CA . PRO B 1 601 ? -5.07 20.203 18.797 1 95.38 601 PRO B CA 1
ATOM 10094 C C . PRO B 1 601 ? -3.744 20.172 18.047 1 95.38 601 PRO B C 1
ATOM 10096 O O . PRO B 1 601 ? -3.537 19.297 17.203 1 95.38 601 PRO B O 1
ATOM 10099 N N . PRO B 1 602 ? -2.859 21.125 18.312 1 91.31 602 PRO B N 1
ATOM 10100 C CA . PRO B 1 602 ? -1.504 21.078 17.766 1 91.31 602 PRO B CA 1
ATOM 10101 C C . PRO B 1 602 ? -0.674 19.938 18.312 1 91.31 602 PRO B C 1
ATOM 10103 O O . PRO B 1 602 ? -1.154 19.172 19.172 1 91.31 602 PRO B O 1
ATOM 10106 N N . ARG B 1 603 ? 0.536 19.859 17.891 1 90.25 603 ARG B N 1
ATOM 10107 C CA . ARG B 1 603 ? 1.408 18.734 18.188 1 90.25 603 ARG B CA 1
ATOM 10108 C C . ARG B 1 603 ? 1.642 18.594 19.688 1 90.25 603 ARG B C 1
ATOM 10110 O O . ARG B 1 603 ? 1.818 17.484 20.188 1 90.25 603 ARG B O 1
ATOM 10117 N N . ALA B 1 604 ? 1.552 19.688 20.359 1 92 604 ALA B N 1
ATOM 10118 C CA . ALA B 1 604 ? 1.81 19.688 21.797 1 92 604 ALA B CA 1
ATOM 10119 C C . ALA B 1 604 ? 0.663 19.047 22.562 1 92 604 ALA B C 1
ATOM 10121 O O . ALA B 1 604 ? 0.81 18.703 23.75 1 92 604 ALA B O 1
ATOM 10122 N N . GLY B 1 605 ? -0.45 18.844 21.938 1 94.75 605 GLY B N 1
ATOM 10123 C CA . GLY B 1 605 ? -1.612 18.266 22.594 1 94.75 605 GLY B CA 1
ATOM 10124 C C . GLY B 1 605 ? -2.508 19.297 23.25 1 94.75 605 GLY B C 1
ATOM 10125 O O . GLY B 1 605 ? -2.527 20.453 22.828 1 94.75 605 GLY B O 1
ATOM 10126 N N . VAL B 1 606 ? -3.303 18.85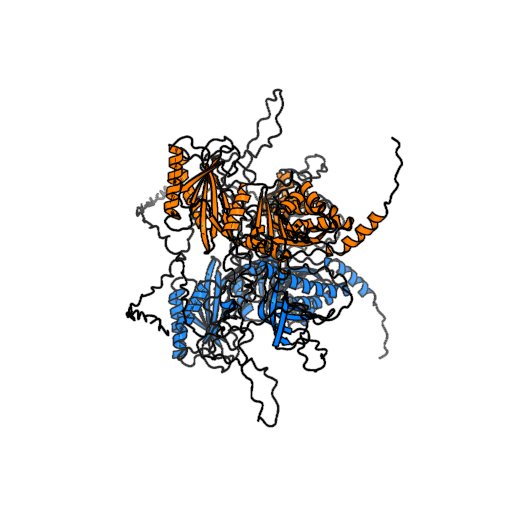9 24.172 1 95.19 606 VAL B N 1
ATOM 10127 C CA . VAL B 1 606 ? -4.262 19.719 24.859 1 95.19 606 VAL B CA 1
ATOM 10128 C C . VAL B 1 606 ? -3.701 20.125 26.219 1 95.19 606 VAL B C 1
ATOM 10130 O O . VAL B 1 606 ? -3.156 19.281 26.953 1 95.19 606 VAL B O 1
ATOM 10133 N N . HIS B 1 607 ? -3.838 21.344 26.469 1 93.5 607 HIS B N 1
ATOM 10134 C CA . HIS B 1 607 ? -3.381 21.828 27.766 1 93.5 607 HIS B CA 1
ATOM 10135 C C . HIS B 1 607 ? -4.164 21.172 28.891 1 93.5 607 HIS B C 1
ATOM 10137 O O . HIS B 1 607 ? -5.379 20.984 28.797 1 93.5 607 HIS B O 1
ATOM 10143 N N . PRO B 1 608 ? -3.543 20.875 30.016 1 92.94 608 PRO B N 1
ATOM 10144 C CA . PRO B 1 608 ? -4.191 20.203 31.141 1 92.94 608 PRO B CA 1
ATOM 10145 C C . PRO B 1 608 ? -5.422 20.938 31.656 1 92.94 608 PRO B C 1
ATOM 10147 O O . PRO B 1 608 ? -6.406 20.312 32.062 1 92.94 608 PRO B O 1
ATOM 10150 N N . ARG B 1 609 ? -5.406 22.25 31.609 1 90.69 609 ARG B N 1
ATOM 10151 C CA . ARG B 1 609 ? -6.547 23.047 32.062 1 90.69 609 ARG B CA 1
ATOM 10152 C C . ARG B 1 609 ? -7.777 22.781 31.203 1 90.69 609 ARG B C 1
ATOM 10154 O O . ARG B 1 609 ? -8.898 22.75 31.703 1 90.69 609 ARG B O 1
ATOM 10161 N N . GLN B 1 610 ? -7.531 22.641 29.969 1 92.25 610 GLN B N 1
ATOM 10162 C CA . GLN B 1 610 ? -8.625 22.359 29.047 1 92.25 610 GLN B CA 1
ATOM 10163 C C . GLN B 1 610 ? -9.164 20.938 29.25 1 92.25 610 GLN B C 1
ATOM 10165 O O . GLN B 1 610 ? -10.375 20.719 29.141 1 92.25 610 GLN B O 1
ATOM 10170 N N . LEU B 1 611 ? -8.266 20.047 29.484 1 95.56 611 LEU B N 1
ATOM 10171 C CA . LEU B 1 611 ? -8.688 18.672 29.766 1 95.56 611 LEU B CA 1
ATOM 10172 C C . LEU B 1 611 ? -9.539 18.609 31.031 1 95.56 611 LEU B C 1
ATOM 10174 O O . LEU B 1 611 ? -10.555 17.906 31.062 1 95.56 611 LEU B O 1
ATOM 10178 N N . LYS B 1 612 ? -9.172 19.359 32 1 93.81 612 LYS B N 1
ATOM 10179 C CA . LYS B 1 612 ? -9.953 19.438 33.25 1 93.81 612 LYS B CA 1
ATOM 10180 C C . LYS B 1 612 ? -11.328 20.047 33 1 93.81 612 LYS B C 1
ATOM 10182 O O . LYS B 1 612 ? -12.32 19.641 33.594 1 93.81 612 LYS B O 1
ATOM 10187 N N . ALA B 1 613 ? -11.297 21.031 32.156 1 93.25 613 ALA B N 1
ATOM 10188 C CA . ALA B 1 613 ? -12.57 21.656 31.797 1 93.25 613 ALA B CA 1
ATOM 10189 C C . ALA B 1 613 ? -13.5 20.656 31.109 1 93.25 613 ALA B C 1
ATOM 10191 O O . ALA B 1 613 ? -14.703 20.641 31.391 1 93.25 613 ALA B O 1
ATOM 10192 N N . ILE B 1 614 ? -12.961 19.859 30.266 1 93.94 614 ILE B N 1
ATOM 10193 C CA . ILE B 1 614 ? -13.75 18.828 29.578 1 93.94 614 ILE B CA 1
ATOM 10194 C C . ILE B 1 614 ? -14.258 17.812 30.594 1 93.94 614 ILE B C 1
ATOM 10196 O O . ILE B 1 614 ? -15.438 17.453 30.578 1 93.94 614 ILE B O 1
ATOM 10200 N N . ALA B 1 615 ? -13.383 17.422 31.438 1 93.44 615 ALA B N 1
ATOM 10201 C CA . ALA B 1 615 ? -13.734 16.453 32.469 1 93.44 615 ALA B CA 1
ATOM 10202 C C . ALA B 1 615 ? -14.766 17.031 33.438 1 93.44 615 ALA B C 1
ATOM 10204 O O . ALA B 1 615 ? -15.57 16.281 34 1 93.44 615 ALA B O 1
ATOM 10205 N N . GLY B 1 616 ? -14.75 18.359 33.594 1 90 616 GLY B N 1
ATOM 10206 C CA . GLY B 1 616 ? -15.578 19.016 34.594 1 90 616 GLY B CA 1
ATOM 10207 C C . GLY B 1 616 ? -16.953 19.406 34.062 1 90 616 GLY B C 1
ATOM 10208 O O . GLY B 1 616 ? -17.672 20.172 34.688 1 90 616 GLY B O 1
ATOM 10209 N N . ALA B 1 617 ? -17.281 18.859 32.969 1 90.69 617 ALA B N 1
ATOM 10210 C CA . ALA B 1 617 ? -18.625 19.125 32.438 1 90.69 617 ALA B CA 1
ATOM 10211 C C . ALA B 1 617 ? -19.703 18.734 33.438 1 90.69 617 ALA B C 1
ATOM 10213 O O . ALA B 1 617 ? -19.562 17.719 34.125 1 90.69 617 ALA B O 1
ATOM 10214 N N . PRO B 1 618 ? -20.781 19.547 33.5 1 87.5 618 PRO B N 1
ATOM 10215 C CA . PRO B 1 618 ? -21.906 19.109 34.344 1 87.5 618 PRO B CA 1
ATOM 10216 C C . PRO B 1 618 ? -22.422 17.719 33.969 1 87.5 618 PRO B C 1
ATOM 10218 O O . PRO B 1 618 ? -22.547 17.406 32.781 1 87.5 618 PRO B O 1
ATOM 10221 N N . PRO B 1 619 ? -22.656 16.906 34.875 1 87.75 619 PRO B N 1
ATOM 10222 C CA . PRO B 1 619 ? -22.984 15.508 34.625 1 87.75 619 PRO B CA 1
ATOM 10223 C C . PRO B 1 619 ? -24.109 15.336 33.594 1 87.75 619 PRO B C 1
ATOM 10225 O O . PRO B 1 619 ? -24.031 14.469 32.719 1 87.75 619 PRO B O 1
ATOM 10228 N N . ALA B 1 620 ? -25.094 16.219 33.719 1 85.94 620 ALA B N 1
ATOM 10229 C CA . ALA B 1 620 ? -26.25 16.094 32.844 1 85.94 620 ALA B CA 1
ATOM 10230 C C . ALA B 1 620 ? -25.938 16.594 31.422 1 85.94 620 ALA B C 1
ATOM 10232 O O . ALA B 1 620 ? -26.672 16.328 30.484 1 85.94 620 ALA B O 1
ATOM 10233 N N . LEU B 1 621 ? -24.797 17.203 31.328 1 88 621 LEU B N 1
ATOM 10234 C CA . LEU B 1 621 ? -24.484 17.859 30.062 1 88 621 LEU B CA 1
ATOM 10235 C C . LEU B 1 621 ? -23.188 17.312 29.484 1 88 621 LEU B C 1
ATOM 10237 O O . LEU B 1 621 ? -22.672 17.844 28.484 1 88 621 LEU B O 1
ATOM 10241 N N . ARG B 1 622 ? -22.688 16.25 30.031 1 92.12 622 ARG B N 1
ATOM 10242 C CA . ARG B 1 622 ? -21.469 15.641 29.531 1 92.12 622 ARG B CA 1
ATOM 10243 C C . ARG B 1 622 ? -21.609 15.211 28.078 1 92.12 622 ARG B C 1
ATOM 10245 O O . ARG B 1 622 ? -22.609 14.602 27.703 1 92.12 622 ARG B O 1
ATOM 10252 N N . PRO B 1 623 ? -20.562 15.531 27.281 1 95.31 623 PRO B N 1
ATOM 10253 C CA . PRO B 1 623 ? -20.625 15.047 25.906 1 95.31 623 PRO B CA 1
ATOM 10254 C C . PRO B 1 623 ? -20.781 13.523 25.828 1 95.31 623 PRO B C 1
ATOM 10256 O O . PRO B 1 623 ? -20.141 12.797 26.594 1 95.31 623 PRO B O 1
ATOM 10259 N N . ARG B 1 624 ? -21.625 13.086 24.953 1 93.56 624 ARG B N 1
ATOM 10260 C CA . ARG B 1 624 ? -21.891 11.656 24.812 1 93.56 624 ARG B CA 1
ATOM 10261 C C . ARG B 1 624 ? -20.688 10.938 24.219 1 93.56 624 ARG B C 1
ATOM 10263 O O . ARG B 1 624 ? -20.438 9.773 24.531 1 93.56 624 ARG B O 1
ATOM 10270 N N . ARG B 1 625 ? -20.047 11.648 23.312 1 95.44 625 ARG B N 1
ATOM 10271 C CA . ARG B 1 625 ? -18.891 11.078 22.609 1 95.44 625 ARG B CA 1
ATOM 10272 C C . ARG B 1 625 ? -17.781 12.109 22.453 1 95.44 625 ARG B C 1
ATOM 10274 O O . ARG B 1 625 ? -18.047 13.289 22.219 1 95.44 625 ARG B O 1
ATOM 10281 N N . LEU B 1 626 ? -16.547 11.648 22.641 1 97.5 626 LEU B N 1
ATOM 10282 C CA . LEU B 1 626 ? -15.359 12.445 22.375 1 97.5 626 LEU B CA 1
ATOM 10283 C C . LEU B 1 626 ? -14.547 11.828 21.234 1 97.5 626 LEU B C 1
ATOM 10285 O O . LEU B 1 626 ? -14.32 10.617 21.234 1 97.5 626 LEU B O 1
ATOM 10289 N N . VAL B 1 627 ? -14.195 12.609 20.234 1 98.06 627 VAL B N 1
ATOM 10290 C CA . VAL B 1 627 ? -13.266 12.18 19.203 1 98.06 627 VAL B CA 1
ATOM 10291 C C . VAL B 1 627 ? -12.016 13.055 19.219 1 98.06 627 VAL B C 1
ATOM 10293 O O . VAL B 1 627 ? -12.102 14.273 19.062 1 98.06 627 VAL B O 1
ATOM 10296 N N . TYR B 1 628 ? -10.906 12.469 19.5 1 98.5 628 TYR B N 1
ATOM 10297 C CA . TYR B 1 628 ? -9.633 13.164 19.609 1 98.5 628 TYR B CA 1
ATOM 10298 C C . TYR B 1 628 ? -8.719 12.812 18.438 1 98.5 628 TYR B C 1
ATOM 10300 O O . TYR B 1 628 ? -8.141 11.727 18.391 1 98.5 628 TYR B O 1
ATOM 10308 N N . VAL B 1 629 ? -8.555 13.742 17.484 1 97.88 629 VAL B N 1
ATOM 10309 C CA . VAL B 1 629 ? -7.637 13.617 16.359 1 97.88 629 VAL B CA 1
ATOM 10310 C C . VAL B 1 629 ? -6.281 14.211 16.734 1 97.88 629 VAL B C 1
ATOM 10312 O O . VAL B 1 629 ? -6.207 15.258 17.375 1 97.88 629 VAL B O 1
ATOM 10315 N N . SER B 1 630 ? -5.168 13.492 16.328 1 97.56 630 SER B N 1
ATOM 10316 C CA . SER B 1 630 ? -3.855 13.992 16.734 1 97.56 630 SER B CA 1
ATOM 10317 C C . SER B 1 630 ? -2.781 13.602 15.727 1 97.56 630 SER B C 1
ATOM 10319 O O . SER B 1 630 ? -2.791 12.492 15.203 1 97.56 630 SER B O 1
ATOM 10321 N N . CYS B 1 631 ? -1.902 14.5 15.523 1 94.69 631 CYS B N 1
ATOM 10322 C CA . CYS B 1 631 ? -0.738 14.203 14.695 1 94.69 631 CYS B CA 1
ATOM 10323 C C . CYS B 1 631 ? 0.423 13.703 15.547 1 94.69 631 CYS B C 1
ATOM 10325 O O . CYS B 1 631 ? 1.521 13.477 15.039 1 94.69 631 CYS B O 1
ATOM 10327 N N . ASN B 1 632 ? 0.162 13.602 16.844 1 95.62 632 ASN B N 1
ATOM 10328 C CA . ASN B 1 632 ? 1.164 13.133 17.797 1 95.62 632 ASN B CA 1
ATOM 10329 C C . ASN B 1 632 ? 0.559 12.172 18.812 1 95.62 632 ASN B C 1
ATOM 10331 O O . ASN B 1 632 ? 0.165 12.594 19.906 1 95.62 632 ASN B O 1
ATOM 10335 N N . PRO B 1 633 ? 0.669 10.898 18.531 1 96.06 633 PRO B N 1
ATOM 10336 C CA . PRO B 1 633 ? 0.057 9.922 19.438 1 96.06 633 PRO B CA 1
ATOM 10337 C C . PRO B 1 633 ? 0.667 9.953 20.844 1 96.06 633 PRO B C 1
ATOM 10339 O O . PRO B 1 633 ? 0.008 9.57 21.812 1 96.06 633 PRO B O 1
ATOM 10342 N N . ALA B 1 634 ? 1.879 10.438 20.969 1 94.81 634 ALA B N 1
ATOM 10343 C CA . ALA B 1 634 ? 2.494 10.531 22.297 1 94.81 634 ALA B CA 1
ATOM 10344 C C . ALA B 1 634 ? 1.771 11.547 23.172 1 94.81 634 ALA B C 1
ATOM 10346 O O . ALA B 1 634 ? 1.407 11.25 24.312 1 94.81 634 ALA B O 1
ATOM 10347 N N . SER B 1 635 ? 1.592 12.75 22.641 1 96.44 635 SER B N 1
ATOM 10348 C CA . SER B 1 635 ? 0.838 13.75 23.391 1 96.44 635 SER B CA 1
ATOM 10349 C C . SER B 1 635 ? -0.618 13.328 23.562 1 96.44 635 SER B C 1
ATOM 10351 O O . SER B 1 635 ? -1.238 13.617 24.594 1 96.44 635 SER B O 1
ATOM 10353 N N . GLN B 1 636 ? -1.093 12.656 22.562 1 97.62 636 GLN B N 1
ATOM 10354 C CA . GLN B 1 636 ? -2.473 12.195 22.641 1 97.62 636 GLN B CA 1
ATOM 10355 C C . GLN B 1 636 ? -2.672 11.219 23.797 1 97.62 636 GLN B C 1
ATOM 10357 O O . GLN B 1 636 ? -3.617 11.359 24.578 1 97.62 636 GLN B O 1
ATOM 10362 N N . THR B 1 637 ? -1.789 10.219 23.891 1 97.31 637 THR B N 1
ATOM 10363 C CA . THR B 1 637 ? -1.904 9.234 24.969 1 97.31 637 THR B CA 1
ATOM 10364 C C . THR B 1 637 ? -1.677 9.883 26.328 1 97.31 637 THR B C 1
ATOM 10366 O O . THR B 1 637 ? -2.318 9.508 27.312 1 97.31 637 THR B O 1
ATOM 10369 N N . ARG B 1 638 ? -0.825 10.836 26.406 1 96.75 638 ARG B N 1
ATOM 10370 C CA . ARG B 1 638 ? -0.639 11.609 27.641 1 96.75 638 ARG B CA 1
ATOM 10371 C C . ARG B 1 638 ? -1.927 12.32 28.031 1 96.75 638 ARG B C 1
ATOM 10373 O O . ARG B 1 638 ? -2.346 12.25 29.188 1 96.75 638 ARG B O 1
ATOM 10380 N N . ASP B 1 639 ? -2.463 12.977 27.094 1 97.88 639 ASP B N 1
ATOM 10381 C CA . ASP B 1 639 ? -3.697 13.711 27.344 1 97.88 639 ASP B CA 1
ATOM 10382 C C . ASP B 1 639 ? -4.816 12.773 27.797 1 97.88 639 ASP B C 1
ATOM 10384 O O . ASP B 1 639 ? -5.578 13.102 28.703 1 97.88 639 ASP B O 1
ATOM 10388 N N . LEU B 1 640 ? -4.914 11.648 27.141 1 97.31 640 LEU B N 1
ATOM 10389 C CA . LEU B 1 640 ? -5.965 10.688 27.469 1 97.31 640 LEU B CA 1
ATOM 10390 C C . LEU B 1 640 ? -5.77 10.125 28.875 1 97.31 640 LEU B C 1
ATOM 10392 O O . LEU B 1 640 ? -6.742 9.852 29.578 1 97.31 640 LEU B O 1
ATOM 10396 N N . ASP B 1 641 ? -4.531 9.922 29.188 1 96.44 641 ASP B N 1
ATOM 10397 C CA . ASP B 1 641 ? -4.238 9.484 30.547 1 96.44 641 ASP B CA 1
ATOM 10398 C C . ASP B 1 641 ? -4.785 10.469 31.578 1 96.44 641 ASP B C 1
ATOM 10400 O O . ASP B 1 641 ? -5.48 10.078 32.531 1 96.44 641 ASP B O 1
ATOM 10404 N N . LEU B 1 642 ? -4.559 11.742 31.391 1 96.19 642 LEU B N 1
ATOM 10405 C CA . LEU B 1 642 ? -5.02 12.797 32.281 1 96.19 642 LEU B CA 1
ATOM 10406 C C . LEU B 1 642 ? -6.539 12.898 32.281 1 96.19 642 LEU B C 1
ATOM 10408 O O . LEU B 1 642 ? -7.172 12.969 33.312 1 96.19 642 LEU B O 1
ATOM 10412 N N . LEU B 1 643 ? -7.094 12.844 31.125 1 96.44 643 LEU B N 1
ATOM 10413 C CA . LEU B 1 643 ? -8.531 13.023 30.969 1 96.44 643 LEU B CA 1
ATOM 10414 C C . LEU B 1 643 ? -9.297 11.883 31.625 1 96.44 643 LEU B C 1
ATOM 10416 O O . LEU B 1 643 ? -10.266 12.117 32.344 1 96.44 643 LEU B O 1
ATOM 10420 N N . LEU B 1 644 ? -8.883 10.664 31.406 1 94.44 644 LEU B N 1
ATOM 10421 C CA . LEU B 1 644 ? -9.625 9.508 31.875 1 94.44 644 LEU B CA 1
ATOM 10422 C C . LEU B 1 644 ? -9.5 9.352 33.406 1 94.44 644 LEU B C 1
ATOM 10424 O O . LEU B 1 644 ? -10.383 8.797 34.031 1 94.44 644 LEU B O 1
ATOM 10428 N N . ARG B 1 645 ? -8.484 9.859 33.969 1 93.69 645 ARG B N 1
ATOM 10429 C CA . ARG B 1 645 ? -8.359 9.867 35.406 1 93.69 645 ARG B CA 1
ATOM 10430 C C . ARG B 1 645 ? -9.328 10.852 36.031 1 93.69 645 ARG B C 1
ATOM 10432 O O . ARG B 1 645 ? -9.914 10.578 37.094 1 93.69 645 ARG B O 1
ATOM 10439 N N . ASP B 1 646 ? -9.477 11.953 35.344 1 93.75 646 ASP B N 1
ATOM 10440 C CA . ASP B 1 646 ? -10.359 13 35.844 1 93.75 646 ASP B CA 1
ATOM 10441 C C . ASP B 1 646 ? -11.812 12.727 35.469 1 93.75 646 ASP B C 1
ATOM 10443 O O . ASP B 1 646 ? -12.742 13.258 36.094 1 93.75 646 ASP B O 1
ATOM 10447 N N . ALA B 1 647 ? -12 11.906 34.469 1 93.56 647 ALA B N 1
ATOM 10448 C CA . ALA B 1 647 ? -13.328 11.617 33.969 1 93.56 647 ALA B CA 1
ATOM 10449 C C . ALA B 1 647 ? -13.516 10.117 33.719 1 93.56 647 ALA B C 1
ATOM 10451 O O . ALA B 1 647 ? -13.711 9.672 32.594 1 93.56 647 ALA B O 1
ATOM 10452 N N . PRO B 1 648 ? -13.633 9.359 34.75 1 90.31 648 PRO B N 1
ATOM 10453 C CA . PRO B 1 648 ? -13.711 7.898 34.625 1 90.31 648 PRO B CA 1
ATOM 10454 C C . PRO B 1 648 ? -15.016 7.426 34 1 90.31 648 PRO B C 1
ATOM 10456 O O . PRO B 1 648 ? -15.164 6.234 33.719 1 90.31 648 PRO B O 1
ATOM 10459 N N . TRP B 1 649 ? -15.922 8.352 33.812 1 90.75 649 TRP B N 1
ATOM 10460 C CA . TRP B 1 649 ? -17.188 8.008 33.156 1 90.75 649 TRP B CA 1
ATOM 10461 C C . TRP B 1 649 ? -17.031 7.906 31.656 1 90.75 649 TRP B C 1
ATOM 10463 O O . TRP B 1 649 ? -17.953 7.496 30.953 1 90.75 649 TRP B O 1
ATOM 10473 N N . TYR B 1 650 ? -15.852 8.188 31.172 1 93.5 650 TYR B N 1
ATOM 10474 C CA . TYR B 1 650 ? -15.555 7.938 29.766 1 93.5 650 TYR B CA 1
ATOM 10475 C C . TYR B 1 650 ? -14.727 6.664 29.609 1 93.5 650 TYR B C 1
ATOM 10477 O O . TYR B 1 650 ? -13.938 6.316 30.484 1 93.5 650 TYR B O 1
ATOM 10485 N N . ARG B 1 651 ? -14.938 6.035 28.484 1 92.94 651 ARG B N 1
ATOM 10486 C CA . ARG B 1 651 ? -14.148 4.867 28.109 1 92.94 651 ARG B CA 1
ATOM 10487 C C . ARG B 1 651 ? -13.547 5.039 26.719 1 92.94 651 ARG B C 1
ATOM 10489 O O . ARG B 1 651 ? -14.195 5.555 25.812 1 92.94 651 ARG B O 1
ATOM 10496 N N . LEU B 1 652 ? -12.297 4.652 26.656 1 95.06 652 LEU B N 1
ATOM 10497 C CA . LEU B 1 652 ? -11.672 4.578 25.344 1 95.06 652 LEU B CA 1
ATOM 10498 C C . LEU B 1 652 ? -12.234 3.402 24.547 1 95.06 652 LEU B C 1
ATOM 10500 O O . LEU B 1 652 ? -12.102 2.248 24.953 1 95.06 652 LEU B O 1
ATOM 10504 N N . GLU B 1 653 ? -12.805 3.691 23.422 1 94.25 653 GLU B N 1
ATOM 10505 C CA . GLU B 1 653 ? -13.508 2.656 22.656 1 94.25 653 GLU B CA 1
ATOM 10506 C C . GLU B 1 653 ? -12.68 2.195 21.469 1 94.25 653 GLU B C 1
ATOM 10508 O O . GLU B 1 653 ? -12.555 0.994 21.203 1 94.25 653 GLU B O 1
ATOM 10513 N N . LYS B 1 654 ? -12.219 3.158 20.703 1 95.19 654 LYS B N 1
ATOM 10514 C CA . LYS B 1 654 ? -11.555 2.834 19.438 1 95.19 654 LYS B CA 1
ATOM 10515 C C . LYS B 1 654 ? -10.336 3.727 19.219 1 95.19 654 LYS B C 1
ATOM 10517 O O . LYS B 1 654 ? -10.289 4.859 19.703 1 95.19 654 LYS B O 1
ATOM 10522 N N . VAL B 1 655 ? -9.383 3.195 18.594 1 96.94 655 VAL B N 1
ATOM 10523 C CA . VAL B 1 655 ? -8.227 3.939 18.109 1 96.94 655 VAL B CA 1
ATOM 10524 C C . VAL B 1 655 ? -7.969 3.617 16.641 1 96.94 655 VAL B C 1
ATOM 10526 O O . VAL B 1 655 ? -8.023 2.453 16.234 1 96.94 655 VAL B O 1
ATOM 10529 N N . ALA B 1 656 ? -7.781 4.652 15.891 1 94.75 656 ALA B N 1
ATOM 10530 C CA . ALA B 1 656 ? -7.512 4.473 14.461 1 94.75 656 ALA B CA 1
ATOM 10531 C C . ALA B 1 656 ? -6.297 5.281 14.031 1 94.75 656 ALA B C 1
ATOM 10533 O O . ALA B 1 656 ? -6.062 6.383 14.531 1 94.75 656 ALA B O 1
ATOM 10534 N N . LEU B 1 657 ? -5.516 4.684 13.102 1 96.44 657 LEU B N 1
ATOM 10535 C CA . LEU B 1 657 ? -4.426 5.387 12.438 1 96.44 657 LEU B CA 1
ATOM 10536 C C . LEU B 1 657 ? -4.785 5.699 10.984 1 96.44 657 LEU B C 1
ATOM 10538 O O . LEU B 1 657 ? -5.258 4.824 10.258 1 96.44 657 LEU B O 1
ATOM 10542 N N . VAL B 1 658 ? -4.699 6.938 10.609 1 94.19 658 VAL B N 1
ATOM 10543 C CA . VAL B 1 658 ? -4.812 7.363 9.219 1 94.19 658 VAL B CA 1
ATOM 10544 C C . VAL B 1 658 ? -3.469 7.898 8.727 1 94.19 658 VAL B C 1
ATOM 10546 O O . VAL B 1 658 ? -2.932 8.852 9.297 1 94.19 658 VAL B O 1
ATOM 10549 N N . ASP B 1 659 ? -2.938 7.293 7.711 1 94.81 659 ASP B N 1
ATOM 10550 C CA . ASP B 1 659 ? -1.639 7.762 7.238 1 94.81 659 ASP B CA 1
ATOM 10551 C C . ASP B 1 659 ? -1.794 8.969 6.32 1 94.81 659 ASP B C 1
ATOM 10553 O O . ASP B 1 659 ? -1.856 8.828 5.098 1 94.81 659 ASP B O 1
ATOM 10557 N N . GLN B 1 660 ? -1.665 10.062 6.91 1 94.06 660 GLN B N 1
ATOM 10558 C CA . GLN B 1 660 ? -1.761 11.328 6.18 1 94.06 660 GLN B CA 1
ATOM 10559 C C . GLN B 1 660 ? -0.445 11.656 5.484 1 94.06 660 GLN B C 1
ATOM 10561 O O . GLN B 1 660 ? -0.405 12.516 4.594 1 94.06 660 GLN B O 1
ATOM 10566 N N . PHE B 1 661 ? 0.634 10.938 5.918 1 94.81 661 PHE B N 1
ATOM 10567 C CA . PHE B 1 661 ? 1.95 11.406 5.5 1 94.81 661 PHE B CA 1
ATOM 10568 C C . PHE B 1 661 ? 2.816 10.242 5.035 1 94.81 661 PHE B C 1
ATOM 10570 O O . PHE B 1 661 ? 3.871 9.977 5.617 1 94.81 661 PHE B O 1
ATOM 10577 N N . PRO B 1 662 ? 2.393 9.633 3.908 1 94.25 662 PRO B N 1
ATOM 10578 C CA . PRO B 1 662 ? 3.25 8.57 3.371 1 94.25 662 PRO B CA 1
ATOM 10579 C C . PRO B 1 662 ? 4.695 9.023 3.18 1 94.25 662 PRO B C 1
ATOM 10581 O O . PRO B 1 662 ? 4.949 10.195 2.893 1 94.25 662 PRO B O 1
ATOM 10584 N N . HIS B 1 663 ? 5.699 8.141 3.445 1 94.44 663 HIS B N 1
ATOM 10585 C CA . HIS B 1 663 ? 7.133 8.289 3.227 1 94.44 663 HIS B CA 1
ATOM 10586 C C . HIS B 1 663 ? 7.766 9.164 4.301 1 94.44 663 HIS B C 1
ATOM 10588 O O . HIS B 1 663 ? 8.938 9.531 4.195 1 94.44 663 HIS B O 1
ATOM 10594 N N . THR B 1 664 ? 7.031 9.57 5.34 1 95.38 664 THR B N 1
ATOM 10595 C CA . THR B 1 664 ? 7.551 10.289 6.496 1 95.38 664 THR B CA 1
ATOM 10596 C C . THR B 1 664 ? 7.203 9.555 7.789 1 95.38 664 THR B C 1
ATOM 10598 O O . THR B 1 664 ? 6.359 8.664 7.797 1 95.38 664 THR B O 1
ATOM 10601 N N . PRO B 1 665 ? 7.816 9.891 8.852 1 95 665 PRO B N 1
ATOM 10602 C CA . PRO B 1 665 ? 7.504 9.25 10.125 1 95 665 PRO B CA 1
ATOM 10603 C C . PRO B 1 665 ? 6.23 9.797 10.766 1 95 665 PRO B C 1
ATOM 10605 O O . PRO B 1 665 ? 5.777 9.273 11.789 1 95 665 PRO B O 1
ATOM 10608 N N . HIS B 1 666 ? 5.617 10.766 10.203 1 94.31 666 HIS B N 1
ATOM 10609 C CA . HIS B 1 666 ? 4.477 11.43 10.828 1 94.31 666 HIS B CA 1
ATOM 10610 C C . HIS B 1 666 ? 3.234 10.547 10.781 1 94.31 666 HIS B C 1
ATOM 10612 O O . HIS B 1 666 ? 3.049 9.781 9.836 1 94.31 666 HIS B O 1
ATOM 10618 N N . ILE B 1 667 ? 2.494 10.664 11.836 1 93.06 667 ILE B N 1
ATOM 10619 C CA . ILE B 1 667 ? 1.32 9.82 12.047 1 93.06 667 ILE B CA 1
ATOM 10620 C C . ILE B 1 667 ? 0.12 10.695 12.406 1 93.06 667 ILE B C 1
ATOM 10622 O O . ILE B 1 667 ? 0.275 11.758 13.023 1 93.06 667 ILE B O 1
ATOM 10626 N N . GLU B 1 668 ? -1.047 10.336 11.906 1 95.81 668 GLU B N 1
ATOM 10627 C CA . GLU B 1 668 ? -2.311 10.891 12.375 1 95.81 668 GLU B CA 1
ATOM 10628 C C . GLU B 1 668 ? -3.18 9.82 13.031 1 95.81 668 GLU B C 1
ATOM 10630 O O . GLU B 1 668 ? -3.385 8.75 12.461 1 95.81 668 GLU B O 1
ATOM 10635 N N . THR B 1 669 ? -3.658 10.094 14.25 1 97.44 669 THR B N 1
ATOM 10636 C CA . THR B 1 669 ? -4.445 9.109 14.992 1 97.44 669 THR B CA 1
ATOM 10637 C C . THR B 1 669 ? -5.789 9.703 15.414 1 97.44 669 THR B C 1
ATOM 10639 O O . THR B 1 669 ? -5.91 10.914 15.578 1 97.44 669 THR B O 1
ATOM 10642 N N . VAL B 1 670 ? -6.781 8.836 15.516 1 97.75 670 VAL B N 1
ATOM 10643 C CA . VAL B 1 670 ? -8.117 9.18 16 1 97.75 670 VAL B CA 1
ATOM 10644 C C . VAL B 1 670 ? -8.469 8.289 17.203 1 97.75 670 VAL B C 1
ATOM 10646 O O . VAL B 1 670 ? -8.461 7.059 17.078 1 97.75 670 VAL B O 1
ATOM 10649 N N . ALA B 1 671 ? -8.719 8.859 18.312 1 98.31 671 ALA B N 1
ATOM 10650 C CA . ALA B 1 671 ? -9.188 8.148 19.5 1 98.31 671 ALA B CA 1
ATOM 10651 C C . ALA B 1 671 ? -10.648 8.484 19.797 1 98.31 671 ALA B C 1
ATOM 10653 O O . ALA B 1 671 ? -11.055 9.648 19.75 1 98.31 671 ALA B O 1
ATOM 10654 N N . VAL B 1 672 ? -11.406 7.461 20.047 1 97.5 672 VAL B N 1
ATOM 10655 C CA . VAL B 1 672 ? -12.844 7.613 20.266 1 97.5 672 VAL B CA 1
ATOM 10656 C C . VAL B 1 672 ? -13.188 7.215 21.703 1 97.5 672 VAL B C 1
ATOM 10658 O O . VAL B 1 672 ? -12.852 6.113 22.141 1 97.5 672 VAL B O 1
ATOM 10661 N N . LEU B 1 673 ? -13.797 8.125 22.422 1 96.31 673 LEU B N 1
ATOM 10662 C CA . LEU B 1 673 ? -14.266 7.863 23.766 1 96.31 673 LEU B CA 1
ATOM 10663 C C . LEU B 1 673 ? -15.789 7.969 23.844 1 96.31 673 LEU B C 1
ATOM 10665 O O . LEU B 1 673 ? -16.391 8.781 23.141 1 96.31 673 LEU B O 1
ATOM 10669 N N . SER B 1 674 ? -16.375 7.145 24.656 1 93.62 674 SER B N 1
ATOM 10670 C CA . SER B 1 674 ? -17.828 7.191 24.859 1 93.62 674 SER B CA 1
ATOM 10671 C C . SER B 1 674 ? -18.172 7.215 26.344 1 93.62 674 SER B C 1
ATOM 10673 O O . SER B 1 674 ? -17.391 6.727 27.172 1 93.62 674 SER B O 1
ATOM 10675 N N . LEU B 1 675 ? -19.312 7.836 26.625 1 90.56 675 LEU B N 1
ATOM 10676 C CA . LEU B 1 675 ? -19.828 7.887 27.984 1 90.56 675 LEU B CA 1
ATOM 10677 C C . LEU B 1 675 ? -20.344 6.516 28.438 1 90.56 675 LEU B C 1
ATOM 10679 O O . LEU B 1 675 ? -21.062 5.852 27.688 1 90.56 675 LEU B O 1
ATOM 10683 N N . SER B 1 676 ? -19.703 5.895 29.453 1 78.69 676 SER B N 1
ATOM 10684 C CA . SER B 1 676 ? -20.094 4.582 29.953 1 78.69 676 SER B CA 1
ATOM 10685 C C . SER B 1 676 ? -21.406 4.66 30.75 1 78.69 676 SER B C 1
ATOM 10687 O O . SER B 1 676 ? -21.609 5.605 31.516 1 78.69 676 SER B O 1
ATOM 10689 N N . HIS B 1 677 ? -22.5 4.074 30.438 1 60.69 677 HIS B N 1
ATOM 10690 C CA . HIS B 1 677 ? -23.734 4.047 31.203 1 60.69 677 HIS B CA 1
ATOM 10691 C C . HIS B 1 677 ? -23.516 3.422 32.594 1 60.69 677 HIS B C 1
ATOM 10693 O O . HIS B 1 677 ? -24.188 3.789 33.562 1 60.69 677 HIS B O 1
ATOM 10699 N N . GLU B 1 678 ? -22.75 2.457 32.812 1 48.5 678 GLU B N 1
ATOM 10700 C CA . GLU B 1 678 ? -22.703 1.759 34.094 1 48.5 678 GLU B CA 1
ATOM 10701 C C . GLU B 1 678 ? -22.109 2.652 35.188 1 48.5 678 GLU B C 1
ATOM 10703 O O . GLU B 1 678 ? -22.531 2.574 36.344 1 48.5 678 GLU B O 1
ATOM 10708 N N . ALA B 1 679 ? -21.25 3.486 35.031 1 45.12 679 ALA B N 1
ATOM 10709 C CA . ALA B 1 679 ? -20.547 4.211 36.094 1 45.12 679 ALA B CA 1
ATOM 10710 C C . ALA B 1 679 ? -21.391 5.379 36.594 1 45.12 679 ALA B C 1
ATOM 10712 O O . ALA B 1 679 ? -21.062 5.992 37.594 1 45.12 679 ALA B O 1
ATOM 10713 N N . ASP B 1 680 ? -22.328 5.949 35.875 1 44.44 680 ASP B N 1
ATOM 10714 C CA . ASP B 1 680 ? -23.141 7.02 36.438 1 44.44 680 ASP B CA 1
ATOM 10715 C C . ASP B 1 680 ? -23.875 6.551 37.688 1 44.44 680 ASP B C 1
ATOM 10717 O O . ASP B 1 680 ? -24.219 7.363 38.562 1 44.44 680 ASP B O 1
ATOM 10721 N N . ALA B 1 681 ? -24.344 5.328 37.906 1 37.28 681 ALA B N 1
ATOM 10722 C CA . ALA B 1 681 ? -25.109 4.855 39.062 1 37.28 681 ALA B CA 1
ATOM 10723 C C . ALA B 1 681 ? -24.25 4.812 40.312 1 37.28 681 ALA B C 1
ATOM 10725 O O . ALA B 1 681 ? -24.75 5.016 41.406 1 37.28 681 ALA B O 1
ATOM 10726 N N . ASN B 1 682 ? -22.984 4.52 40.281 1 35.94 682 ASN B N 1
ATOM 10727 C CA . ASN B 1 682 ? -22.234 4.363 41.5 1 35.94 682 ASN B CA 1
ATOM 10728 C C . ASN B 1 682 ? -21.781 5.711 42.062 1 35.94 682 ASN B C 1
ATOM 10730 O O . ASN B 1 682 ? -21.312 5.789 43.219 1 35.94 682 ASN B O 1
ATOM 10734 N N . GLY B 1 683 ? -21.656 6.785 41.375 1 33.91 683 GLY B N 1
ATOM 10735 C CA . GLY B 1 683 ? -21.297 8.039 42.031 1 33.91 683 GLY B CA 1
ATOM 10736 C C . GLY B 1 683 ? -22.422 8.648 42.844 1 33.91 683 GLY B C 1
ATOM 10737 O O . GLY B 1 683 ? -22.266 9.711 43.438 1 33.91 683 GLY B O 1
ATOM 10738 N N . ARG B 1 684 ? -23.656 8.219 42.625 1 34 684 ARG B N 1
ATOM 10739 C CA . ARG B 1 684 ? -24.688 8.75 43.5 1 34 684 ARG B CA 1
ATOM 10740 C C . ARG B 1 684 ? -24.578 8.172 44.906 1 34 684 ARG B C 1
ATOM 10742 O O . ARG B 1 684 ? -25.047 8.781 45.844 1 34 684 ARG B O 1
ATOM 10749 N N . HIS B 1 685 ? -24.125 6.895 45.031 1 34.31 685 HIS B N 1
ATOM 10750 C CA . HIS B 1 685 ? -24.25 6.336 46.375 1 34.31 685 HIS B CA 1
ATOM 10751 C C . HIS B 1 685 ? -23.203 6.93 47.312 1 34.31 685 HIS B C 1
ATOM 10753 O O . HIS B 1 685 ? -23.312 6.816 48.531 1 34.31 685 HIS B O 1
ATOM 10759 N N . LYS B 1 686 ? -21.969 7.262 46.781 1 33.75 686 LYS B N 1
ATOM 10760 C CA . LYS B 1 686 ? -21.094 7.652 47.875 1 33.75 686 LYS B CA 1
ATOM 10761 C C . LYS B 1 686 ? -21.391 9.07 48.344 1 33.75 686 LYS B C 1
ATOM 10763 O O . LYS B 1 686 ? -20.781 9.562 49.281 1 33.75 686 LYS B O 1
ATOM 10768 N N . ALA B 1 687 ? -21.969 9.898 47.469 1 30.97 687 ALA B N 1
ATOM 10769 C CA . ALA B 1 687 ? -22.109 11.258 48 1 30.97 687 ALA B CA 1
ATOM 10770 C C . ALA B 1 687 ? -23.219 11.344 49.031 1 30.97 687 ALA B C 1
ATOM 10772 O O . ALA B 1 687 ? -23.422 12.391 49.656 1 30.97 687 ALA B O 1
ATOM 10773 N N . SER B 1 688 ? -24.125 10.445 49.125 1 29.44 688 SER B N 1
ATOM 10774 C CA . SER B 1 688 ? -25.188 10.734 50.062 1 29.44 688 SER B CA 1
ATOM 10775 C C . SER B 1 688 ? -24.688 10.578 51.5 1 29.44 688 SER B C 1
ATOM 10777 O O . SER B 1 688 ? -25.438 10.797 52.469 1 29.44 688 SER B O 1
ATOM 10779 N N . GLY B 1 689 ? -23.531 9.898 51.781 1 27.7 689 GLY B N 1
ATOM 10780 C CA . GLY B 1 689 ? -23.359 9.695 53.219 1 27.7 689 GLY B CA 1
ATOM 10781 C C . GLY B 1 689 ? -22.906 10.945 53.938 1 27.7 689 GLY B C 1
ATOM 10782 O O . GLY B 1 689 ? -22.688 10.906 55.156 1 27.7 689 GLY B O 1
ATOM 10783 N N . SER B 1 690 ? -22.078 11.836 53.312 1 27.41 690 SER B N 1
ATOM 10784 C CA . SER B 1 690 ? -21.547 12.805 54.25 1 27.41 690 SER B CA 1
ATOM 10785 C C . SER B 1 690 ? -22.594 13.828 54.656 1 27.41 690 SER B C 1
ATOM 10787 O O . SER B 1 690 ? -22.969 14.688 53.875 1 27.41 690 SER B O 1
ATOM 10789 N N . THR B 1 691 ? -23.656 13.461 55.375 1 24.69 691 THR B N 1
ATOM 10790 C CA . THR B 1 691 ? -24.578 14.359 56.062 1 24.69 691 THR B CA 1
ATOM 10791 C C . THR B 1 691 ? -23.828 15.469 56.781 1 24.69 691 THR B C 1
ATOM 10793 O O . THR B 1 691 ? -22.609 15.367 57 1 24.69 691 THR B O 1
ATOM 10796 N N . GLU B 1 692 ? -24.547 16.234 57.781 1 24.14 692 GLU B N 1
ATOM 10797 C CA . GLU B 1 692 ? -24.828 17.484 58.5 1 24.14 692 GLU B CA 1
ATOM 10798 C C . GLU B 1 692 ? -23.859 17.672 59.688 1 24.14 692 GLU B C 1
ATOM 10800 O O . GLU B 1 692 ? -24.141 17.234 60.812 1 24.14 692 GLU B O 1
ATOM 10805 N N . GLU B 1 693 ? -22.609 17.188 59.875 1 25.59 693 GLU B N 1
ATOM 10806 C CA . GLU B 1 693 ? -22.109 17.688 61.156 1 25.59 693 GLU B CA 1
ATOM 10807 C C . GLU B 1 693 ? -22 19.219 61.125 1 25.59 693 GLU B C 1
ATOM 10809 O O . GLU B 1 693 ? -21.203 19.766 60.375 1 25.59 693 GLU B O 1
ATOM 10814 N N . SER B 1 694 ? -23.156 20.031 61.25 1 22.55 694 SER B N 1
ATOM 10815 C CA . SER B 1 694 ? -23.438 21.406 61.656 1 22.55 694 SER B CA 1
ATOM 10816 C C . SER B 1 694 ? -22.672 21.797 62.906 1 22.55 694 SER B C 1
ATOM 10818 O O . SER B 1 694 ? -22.953 21.281 64 1 22.55 694 SER B O 1
ATOM 10820 N N . GLY B 1 695 ? -21.328 21.859 62.969 1 22.22 695 GLY B N 1
ATOM 10821 C CA . GLY B 1 695 ? -20.578 22.609 63.969 1 22.22 695 GLY B CA 1
ATOM 10822 C C . GLY B 1 695 ? -21.047 24.047 64.125 1 22.22 695 GLY B C 1
ATOM 10823 O O . GLY B 1 695 ? -21.297 24.734 63.125 1 22.22 695 GLY B O 1
ATOM 10824 N N . ARG B 1 696 ? -21.703 24.562 65.312 1 23.5 696 ARG B N 1
ATOM 10825 C CA . ARG B 1 696 ? -21.969 25.703 66.125 1 23.5 696 ARG B CA 1
ATOM 10826 C C . ARG B 1 696 ? -20.688 26.484 66.438 1 23.5 696 ARG B C 1
ATOM 10828 O O . ARG B 1 696 ? -19.891 26.094 67.25 1 23.5 696 ARG B O 1
ATOM 10835 N N . TYR B 1 697 ? -19.844 26.859 65.375 1 20.88 697 TYR B N 1
ATOM 10836 C CA . TYR B 1 697 ? -18.938 27.969 65.688 1 20.88 697 TYR B CA 1
ATOM 10837 C C . TYR B 1 697 ? -19.719 29.25 66 1 20.88 697 TYR B C 1
ATOM 10839 O O . TYR B 1 697 ? -20.75 29.5 65.375 1 20.88 697 TYR B O 1
ATOM 10847 N N . SER B 1 698 ? -19.562 29.828 67.25 1 24.48 698 SER B N 1
ATOM 10848 C CA . SER B 1 698 ? -19.797 31.031 68 1 24.48 698 SER B CA 1
ATOM 10849 C C . SER B 1 698 ? -19.359 32.281 67.312 1 24.48 698 SER B C 1
ATOM 10851 O O . SER B 1 698 ? -18.328 32.281 66.625 1 24.48 698 SER B O 1
ATOM 10853 N N . ILE B 1 699 ? -20.234 33.281 67.062 1 21.42 699 ILE B N 1
ATOM 10854 C CA . ILE B 1 699 ? -19.922 34.719 66.938 1 21.42 699 ILE B CA 1
ATOM 10855 C C . ILE B 1 699 ? -19.062 35.188 68.062 1 21.42 699 ILE B C 1
ATOM 10857 O O . ILE B 1 699 ? -19.328 34.844 69.25 1 21.42 699 ILE B O 1
#

Nearest PDB structures (foldseek):
  5xj2-assembly2_B  TM=9.115E-01  e=3.046E-40  Streptococcus pneumoniae TIGR4
  1xxl-assembly2_B  TM=6.613E-01  e=2.953E-07  Bacillus subtilis
  2xvm-assembly2_B  TM=6.539E-01  e=4.153E-07  Escherichia coli
  4dq0-assembly1_A  TM=6.662E-01  e=5.067E-06  Escherichia coli O157:H7 str. Sakai
  5e72-assembly1_A  TM=4.573E-01  e=3.038E-08  Thermococcus kodakarensis KOD1

Organism: Cyanidioschyzon merolae (strain NIES-3377 / 10D) (NCBI:txid280699)

Sequence (1398 aa):
MRTEIRTGAVLVERTYVSLFERPVSLKPAFARVLSPIIYRARVWQRPCHRSRQTRHFSAGERLSSATMVATDGPGAPSSQKSPSRGLLVELAVESLAHGTGMGVSRLQLSENESFVVLVHNAIPGERVRARIIRRKRNHAEAIVVERLDPPSMFATAPLCRHFLEGCGGCKFQNLIYTKQLSEKEEQVRDMYRALLRRLETDGLASEASVEFLPAVGATVPTGLYAYRNKMDFTFGTRVWRPKPNTADDSGKVTLRQGRDTSTRDENTVSSGRKRPGTDTAPESGEDMRTGFALGLHVPRRYDKVLCIEDCALQIDVANEILRFVERHCRPLAETLLPPYDLVEHVGFLRNLVIRTAQDRHNQTQVMVNLVTSPPADAHQQAALEDVAAALWKAFGETNRGLVCVLQNITSNRSGVAVGESQRRLAGTQDTIEQCLRPLRHVRSRIQTSSWSETGINFQISANSFFQTNPAQAERLMAVVLENSGLLEQPSVGQVSPAAESSAELAVSSPQARQDTGALVVDLFCGTGTIALCLAPFAEQVLGLELVASAVDDARTNARLNARTNTVFQVTDLEKENLWQVIFRHLPLARQHPVDLLVMDPPRAGVHPRQLKAIAGAPPALRPRRLVYVSCNPASQTRDLDLLLRDAPWYRLEKVALVDQFPHTPHIETVAVLSLSHEADANGRHKASGSTEESGRYSIMRTEIRTGAVLVERTYVSLFERPVSLKPAFARVLSPIIYRARVWQRPCHRSRQTRHFSAGERLSSATMVATDGPGAPSSQKSPSRGLLVELAVESLAHGTGMGVSRLQLSENESFVVLVHNAIPGERVRARIIRRKRNHAEAIVVERLDPPSMFATAPLCRHFLEGCGGCKFQNLIYTKQLSEKEEQVRDMYRALLRRLETDGLASEASVEFLPAVGATVPTGLYAYRNKMDFTFGTRVWRPKPNTADDSGKVTLRQGRDTSTRDENTVSSGRKRPGTDTAPESGEDMRTGFALGLHVPRRYDKVLCIEDCALQIDVANEILRFVERHCRPLAETLLPPYDLVEHVGFLRNLVIRTAQDRHNQTQVMVNLVTSPPADAHQQAALEDVAAALWKAFGETNRGLVCVLQNITSNRSGVAVGESQRRLAGTQDTIEQCLRPLRHVRSRIQTSSWSETGINFQISANSFFQTNPAQAERLMAVVLENSGLLEQPSVGQVSPAAESSAELAVSSPQARQDTGALVVDLFCGTGTIALCLAPFAEQVLGLELVASAVDDARTNARLNARTNTVFQVTDLEKENLWQVIFRHLPLARQHPVDLLVMDPPRAGVHPRQLKAIAGAPPALRPRRLVYVSCNPASQTRDLDLLLRDAPWYRLEKVALVDQFPHTPHIETVAVLSLSHEADANGRHKASGSTEESGRYSI